Protein 2CXI (pdb70)

Radius of gyration: 35.79 Å; Cα contacts (8 Å, |Δi|>4): 2203; chains: 3; bounding box: 115×78×70 Å

CATH classification: 3.30.56.10 (+2 more: 3.50.40.10, 3.30.56.10)

InterPro domains:
  IPR004531 Phenylalanyl-tRNA synthetase, class IIc, beta subunit, archaeal/eukaryotic type [TIGR00471] (1-549)
  IPR005146 B3/B4 tRNA-binding domain [PF03483] (120-243)
  IPR005146 B3/B4 tRNA-binding domain [SM00873] (100-259)
  IPR005147 tRNA synthetase, B5-domain [PF03484] (284-348)
  IPR005147 tRNA synthetase, B5-domain [PS51483] (278-353)
  IPR005147 tRNA synthetase, B5-domain [SM00874] (280-348)
  IPR009061 Putative DNA-binding domain superfamily [SSF46955] (5-81)
  IPR009061 Putative DNA-binding domain superfamily [SSF46955] (281-352)
  IPR020825 Phenylalanyl-tRNA synthetase-like, B3/B4 [G3DSA:3.50.40.10] (81-278)
  IPR022918 Phenylalanine-tRNA ligase beta chain 2, archaeal type [MF_00284] (1-551)
  IPR041616 Phenylalanyl tRNA synthetase beta chain, core domain [PF17759] (352-549)
  IPR041616 Phenylalanyl tRNA synthetase beta chain, core domain [cd00769] (366-553)
  IPR045060 Phenylalanine-tRNA ligase, class IIc, beta subunit [PTHR10947] (1-553)
  IPR045864 Class II Aminoacyl-tRNA synthetase/Biotinyl protein ligase (BPL) and lipoyl protein ligase (LPL) [G3DSA:3.30.930.10] (366-553)
  IPR045864 Class II Aminoacyl-tRNA synthetase/Biotinyl protein ligase (BPL) and lipoyl protein ligase (LPL) [SSF55681] (345-553)

Secondary structure (DSSP, 8-state):
-EEEEEHHHHHHHHTS---HHHHHHHHHHTTEEEEEEEEETTEEEEEEEE--TT-GGGSSHHHHHHHHHHHTTSS-SSPP--EEEEEEEEEE-GGGTTTS-EEEEEEEES----HHHHH--HHHHHIIIIITTTTTSEEEEEEEGGGS-SSEEEEEE-TT----BTT-S---HHHHHHHSHHHHHHGGGTTTSSSEEEEEETTS-B----S--BSSSS---TT--SEEEEEEES-TTT--TTT--HHHHTTTPEEEEEEEE-SS-EEEE---PPEEEEEEHHHHHHHHT----HHHHHHHHH--EEEEETTEEEEEE-TT-----HHHHHHHHHHHHT-/-EEEEEHHHHHHHHTS---HHHHHHHHHHTTEEEEEEEEETTEEEEEEEE--TT-GGGSSHHHHHHHHHHHTTSS-S-----EEEEEEEEEE-GGGTTTS-EEEEEEEES----HHHHH--HHHHHIIIIITTTTTSEEEEEEEGGGS-SSEEEEEE-TT----BTT-S---HHHHHHHSHHHHHHGGGTTTSSSEEEEEETT--B----S--BSSSS---TT--SEEEEEEES-TTT--TTT--HHHHTTTPEEEEEEEE-SS-EEEE---PPEEEEEEHHHHHHHH-----HHHHHHHHH--EEEEETTEEEEEE-TT-----HHHHHHHHHHHHH-/-EEEEEHHHHHHHHSS---HHHHHHHHHHTTEEEEEEEEETTEEEEEEEE--TT-GGGSSHHHHHHHHHHHTTSS-S-----EEEEEEEEEE-GGGTTTS-EEEEEEEES----HHHHH--HHHHHIIIIITTTTTSEEEEEEEGGG--SSEEEEEE-TT----BTT-S---HHHHHHHSHHHHHHGGGTTTSSSEEEEEETT--B----S--BSSSS---TT---EEEEEEES-TTT--TTT--HHHHTTTPEEEEEEEEESS-EEEE---PPEEEEEEHHHHHHHHT----HHHHHHHHH--EEEEETTEEEEEE-TT-----HHHHHHHHHHHHT-

Solvent-accessible surface area: 44993 Å² total

Organism: Pyrococcus horikoshii (strain ATCC 700860 / DSM 12428 / JCM 9974 / NBRC 100139 / OT-3) (NCBI:txid70601)

B-factor: mean 26.24, std 9.19, range [11.27, 500.0]

Foldseek 3Di:
DKDKAWQVLLCVLLVHHDDPVVVQVLLVLLQWGFPDWDDDPNTIMTIIGHPDLQFLLSHFSLSSSVSSSLLVPVDWAADDADAAADPEEEEFECVCQVQFHDKFKWKWFQFQFDPRRVVSCVSQQVCCVRVVVVQAAKHKDKFQPVQAADPKYWYFAAQQDKAAFAPGDDMGNVVCLVPPPLSVVPVVSHVPDRTHIWIAHPVGHTQAPPRTGGRPTGDDDSPRGMMMMMMTHNDPLSSLSQLSSVSRVSRVIHMHWYWYDYPVDIDIPDDWFWDKDKDQQVVLCVVLVDPDDPVRLCSLLRSFDWDDDPRMTITTHTSNHDPDPNVVSSVSSVSSVSD/DKDKAFQVLLQVLLVHHDDVVVVQVLLVLLQWHFPDWDDDVHTIMTIIDHPPLQALLSPFSLSSSVSSCLLVPVDWAADDADAAADPEEEEFECVCLVQFRDKFKWKWFQFQFDPRNVVSCVSQVVCCVRVVVVQAAKHKDKFQVVQAADPKYFYWAAQQDKAAFAPGPDMGNVVCLVPPPQSVVCVVSHVPDRTHTWIAHPVRHTQAPPGTGGNPTRDDDSPRGMMMMMMIGNDPLSSLSQQSSVSRVSRVIHMHWYWYHYPPDIDIPDDWFWDKDKDQQVVLCVVVVHPQDPVSLCRLLRSFHWDDDPRMTITTHTSNGDPAPPVVSSVSSVSSVVD/DKDKAWQVLLCVLLVHHDDPVVVCVLQVLLQWHFPDWDADPNTIMTIIHHPPLQQLLSHFSLSSSVSSSLLVPVDWAADDADAAADPEAEEFEPVCQVQFRDKFKWKWFFFQFDPRLVVSVRSQVVCCVRVVVVNAAKHKDKFQPVQAADDKYWYFAAQQDKAAFAPGPDMGNVVCLVPPPLSVVPVVSHVPDRTDIWIAHPVGHTQAPPGTGGNPTRDDDSPRGMMMMMMIHNDPLSNLSQLSSSSRVSRVIHMYWHWYHYPVDIDIPDDWFWDKDKDAQVVLCVVLVDPADLVRLCRQLRNFHWDDDPRMTITTHTSNHDPAPNVVSSVSSVSSVSD

Structure (mmCIF, N/CA/C/O backbone):
data_2CXI
#
_entry.id   2CXI
#
_cell.length_a   142.779
_cell.length_b   81.973
_cell.length_c   139.096
_cell.angle_alpha   90.00
_cell.angle_beta   116.79
_cell.angle_gamma   90.00
#
_symmetry.space_group_name_H-M   'C 1 2 1'
#
loop_
_entity.id
_entity.type
_entity.pdbx_description
1 polymer 'Phenylalanyl-tRNA synthetase beta chain'
2 water water
#
loop_
_atom_site.group_PDB
_atom_site.id
_atom_site.type_symbol
_atom_site.label_atom_id
_atom_site.label_alt_id
_atom_site.label_comp_id
_atom_site.label_asym_id
_atom_site.label_entity_id
_atom_site.label_seq_id
_atom_site.pdbx_PDB_ins_code
_atom_site.Cartn_x
_atom_site.Cartn_y
_atom_site.Cartn_z
_atom_site.occupancy
_atom_site.B_iso_or_equiv
_atom_site.auth_seq_id
_atom_site.auth_comp_id
_atom_site.auth_asym_id
_atom_site.auth_atom_id
_atom_site.pdbx_PDB_model_num
ATOM 1 N N . PRO A 1 2 ? 13.707 44.635 35.805 1.00 28.87 2 PRO A N 1
ATOM 2 C CA . PRO A 1 2 ? 13.904 44.864 37.251 1.00 27.63 2 PRO A CA 1
ATOM 3 C C . PRO A 1 2 ? 13.161 46.095 37.752 1.00 26.68 2 PRO A C 1
ATOM 4 O O . PRO A 1 2 ? 12.784 46.949 36.948 1.00 26.58 2 PRO A O 1
ATOM 8 N N . LYS A 1 3 ? 12.945 46.166 39.074 1.00 25.37 3 LYS A N 1
ATOM 9 C CA . LYS A 1 3 ? 12.261 47.284 39.695 1.00 25.56 3 LYS A CA 1
ATOM 10 C C . LYS A 1 3 ? 13.242 48.310 40.272 1.00 24.80 3 LYS A C 1
ATOM 11 O O . LYS A 1 3 ? 14.348 47.950 40.714 1.00 24.85 3 LYS A O 1
ATOM 17 N N . PHE A 1 4 ? 12.842 49.582 40.277 1.00 22.77 4 PHE A N 1
ATOM 18 C CA . PHE A 1 4 ? 13.712 50.618 40.837 1.00 22.39 4 PHE A CA 1
ATOM 19 C C . PHE A 1 4 ? 12.885 51.818 41.205 1.00 21.82 4 PHE A C 1
ATOM 20 O O . PHE A 1 4 ? 11.868 52.073 40.596 1.00 22.38 4 PHE A O 1
ATOM 28 N N . ASP A 1 5 ? 13.357 52.552 42.201 1.00 21.72 5 ASP A N 1
ATOM 29 C CA . ASP A 1 5 ? 12.681 53.718 42.682 1.00 22.12 5 ASP A CA 1
ATOM 30 C C . ASP A 1 5 ? 13.202 54.986 42.022 1.00 21.60 5 ASP A C 1
ATOM 31 O O . ASP A 1 5 ? 14.389 55.093 41.690 1.00 22.04 5 ASP A O 1
ATOM 36 N N . VAL A 1 6 ? 12.294 55.937 41.828 1.00 20.50 6 VAL A N 1
ATOM 37 C CA . VAL A 1 6 ? 12.614 57.221 41.250 1.00 19.17 6 VAL A CA 1
ATOM 38 C C . VAL A 1 6 ? 11.781 58.334 41.896 1.00 20.09 6 VAL A C 1
ATOM 39 O O . VAL A 1 6 ? 10.658 58.106 42.426 1.00 18.12 6 VAL A O 1
ATOM 43 N N . SER A 1 7 ? 12.326 59.545 41.817 1.00 17.57 7 SER A N 1
ATOM 44 C CA . SER A 1 7 ? 11.601 60.697 42.277 1.00 18.50 7 SER A CA 1
ATOM 45 C C . SER A 1 7 ? 10.828 61.366 41.163 1.00 17.57 7 SER A C 1
ATOM 46 O O . SER A 1 7 ? 11.367 61.590 40.077 1.00 17.15 7 SER A O 1
ATOM 49 N N . LYS A 1 8 ? 9.534 61.646 41.407 1.00 17.72 8 LYS A N 1
ATOM 50 C CA . LYS A 1 8 ? 8.703 62.309 40.393 1.00 17.62 8 LYS A CA 1
ATOM 51 C C . LYS A 1 8 ? 9.316 63.630 39.941 1.00 18.07 8 LYS A C 1
ATOM 52 O O . LYS A 1 8 ? 9.301 63.938 38.742 1.00 17.26 8 LYS A O 1
ATOM 58 N N . SER A 1 9 ? 9.816 64.425 40.886 1.00 18.47 9 SER A N 1
ATOM 59 C CA . SER A 1 9 ? 10.385 65.743 40.513 1.00 19.81 9 SER A CA 1
ATOM 60 C C . SER A 1 9 ? 11.733 65.557 39.759 1.00 18.71 9 SER A C 1
ATOM 61 O O . SER A 1 9 ? 12.082 66.376 38.891 1.00 19.05 9 SER A O 1
ATOM 64 N N . ASP A 1 10 ? 12.460 64.486 40.067 1.00 17.50 10 ASP A N 1
ATOM 65 C CA . ASP A 1 10 ? 13.716 64.196 39.323 1.00 17.15 10 ASP A CA 1
ATOM 66 C C . ASP A 1 10 ? 13.367 63.904 37.863 1.00 17.25 10 ASP A C 1
ATOM 67 O O . ASP A 1 10 ? 13.956 64.478 36.962 1.00 17.48 10 ASP A O 1
ATOM 72 N N . LEU A 1 11 ? 12.377 63.026 37.613 1.00 16.76 11 LEU A N 1
ATOM 73 C CA . LEU A 1 11 ? 11.933 62.739 36.245 1.00 17.29 11 LEU A CA 1
ATOM 74 C C . LEU A 1 11 ? 11.498 63.989 35.488 1.00 16.86 11 LEU A C 1
ATOM 75 O O . LEU A 1 11 ? 11.898 64.214 34.317 1.00 17.09 11 LEU A O 1
ATOM 80 N N . GLU A 1 12 ? 10.687 64.818 36.145 1.00 16.14 12 GLU A N 1
ATOM 81 C CA . GLU A 1 12 ? 10.158 66.029 35.539 1.00 16.48 12 GLU A CA 1
ATOM 82 C C . GLU A 1 12 ? 11.236 67.096 35.220 1.00 16.30 12 GLU A C 1
ATOM 83 O O . GLU A 1 12 ? 11.146 67.735 34.170 1.00 17.15 12 GLU A O 1
ATOM 89 N N . ARG A 1 13 ? 12.226 67.276 36.088 1.00 16.36 13 ARG A N 1
ATOM 90 C CA . ARG A 1 13 ? 13.360 68.175 35.740 1.00 17.04 13 ARG A CA 1
ATOM 91 C C . ARG A 1 13 ? 14.123 67.634 34.540 1.00 16.34 13 ARG A C 1
ATOM 92 O O . ARG A 1 13 ? 14.516 68.410 33.672 1.00 18.03 13 ARG A O 1
ATOM 100 N N . LEU A 1 14 ? 14.264 66.307 34.444 1.00 15.19 14 LEU A N 1
ATOM 101 C CA . LEU A 1 14 ? 14.946 65.683 33.318 1.00 16.00 14 LEU A CA 1
ATOM 102 C C . LEU A 1 14 ? 14.164 65.798 31.989 1.00 15.92 14 LEU A C 1
ATOM 103 O O . LEU A 1 14 ? 14.716 66.138 30.930 1.00 14.46 14 LEU A O 1
ATOM 108 N N . ILE A 1 15 ? 12.852 65.541 32.043 1.00 14.43 15 ILE A N 1
ATOM 109 C CA . ILE A 1 15 ? 12.012 65.674 30.857 1.00 14.73 15 ILE A CA 1
ATOM 110 C C . ILE A 1 15 ? 11.787 67.145 30.563 1.00 15.23 15 ILE A C 1
ATOM 111 O O . ILE A 1 15 ? 11.656 67.515 29.413 1.00 16.84 15 ILE A O 1
ATOM 116 N N . GLY A 1 16 ? 11.699 67.948 31.618 1.00 15.25 16 GLY A N 1
ATOM 117 C CA . GLY A 1 16 ? 11.625 69.418 31.499 1.00 18.16 16 GLY A CA 1
ATOM 118 C C . GLY A 1 16 ? 10.199 69.951 31.690 1.00 19.32 16 GLY A C 1
ATOM 119 O O . GLY A 1 16 ? 9.964 71.147 31.544 1.00 20.02 16 GLY A O 1
ATOM 120 N N . ARG A 1 17 ? 9.248 69.057 32.004 1.00 20.35 17 ARG A N 1
ATOM 121 C CA . ARG A 1 17 ? 7.793 69.399 32.028 1.00 20.64 17 ARG A CA 1
ATOM 122 C C . ARG A 1 17 ? 7.226 68.622 33.183 1.00 20.13 17 ARG A C 1
ATOM 123 O O . ARG A 1 17 ? 7.770 67.563 33.481 1.00 18.48 17 ARG A O 1
ATOM 131 N N . SER A 1 18 ? 6.104 69.048 33.769 1.00 18.90 18 SER A N 1
ATOM 132 C CA . SER A 1 18 ? 5.451 68.209 34.775 1.00 20.67 18 SER A CA 1
ATOM 133 C C . SER A 1 18 ? 4.147 67.610 34.221 1.00 20.04 18 SER A C 1
ATOM 134 O O . SER A 1 18 ? 3.628 68.035 33.177 1.00 20.41 18 SER A O 1
ATOM 137 N N . PHE A 1 19 ? 3.677 66.568 34.901 1.00 21.23 19 PHE A N 1
ATOM 138 C CA . PHE A 1 19 ? 2.501 65.814 34.464 1.00 20.77 19 PHE A CA 1
ATOM 139 C C . PHE A 1 19 ? 1.700 65.391 35.678 1.00 20.71 19 PHE A C 1
ATOM 140 O O . PHE A 1 19 ? 2.259 65.143 36.761 1.00 21.41 19 PHE A O 1
ATOM 148 N N . SER A 1 20 ? 0.378 65.278 35.520 1.00 20.48 20 SER A N 1
ATOM 149 C CA . SER A 1 20 ? -0.389 64.693 36.645 1.00 20.16 20 SER A CA 1
ATOM 150 C C . SER A 1 20 ? -0.066 63.208 36.837 1.00 19.89 20 SER A C 1
ATOM 151 O O . SER A 1 20 ? 0.544 62.564 35.962 1.00 19.26 20 SER A O 1
ATOM 154 N N . ILE A 1 21 ? -0.455 62.674 37.995 1.00 20.21 21 ILE A N 1
ATOM 155 C CA . ILE A 1 21 ? -0.364 61.243 38.235 1.00 21.81 21 ILE A CA 1
ATOM 156 C C . ILE A 1 21 ? -1.146 60.449 37.173 1.00 21.45 21 ILE A C 1
ATOM 157 O O . ILE A 1 21 ? -0.678 59.413 36.669 1.00 21.37 21 ILE A O 1
ATOM 162 N N . GLU A 1 22 ? -2.314 60.960 36.796 1.00 21.40 22 GLU A N 1
ATOM 163 C CA . GLU A 1 22 ? -3.115 60.292 35.772 1.00 21.54 22 GLU A CA 1
ATOM 164 C C . GLU A 1 22 ? -2.381 60.253 34.409 1.00 21.04 22 GLU A C 1
ATOM 165 O O . GLU A 1 22 ? -2.429 59.247 33.711 1.00 21.33 22 GLU A O 1
ATOM 171 N N . GLU A 1 23 ? -1.690 61.327 34.047 1.00 21.25 23 GLU A N 1
ATOM 172 C CA . GLU A 1 23 ? -0.865 61.349 32.815 1.00 21.40 23 GLU A CA 1
ATOM 173 C C . GLU A 1 23 ? 0.381 60.427 32.918 1.00 20.90 23 GLU A C 1
ATOM 174 O O . GLU A 1 23 ? 0.780 59.793 31.926 1.00 21.26 23 GLU A O 1
ATOM 180 N N . TRP A 1 24 ? 0.951 60.343 34.118 1.00 20.53 24 TRP A N 1
ATOM 181 C CA . TRP A 1 24 ? 2.114 59.468 34.410 1.00 21.03 24 TRP A CA 1
ATOM 182 C C . TRP A 1 24 ? 1.830 57.999 34.128 1.00 21.31 24 TRP A C 1
ATOM 183 O O . TRP A 1 24 ? 2.720 57.238 33.755 1.00 21.29 24 TRP A O 1
ATOM 194 N N . GLU A 1 25 ? 0.559 57.638 34.256 1.00 21.42 25 GLU A N 1
ATOM 195 C CA . GLU A 1 25 ? 0.109 56.280 33.979 1.00 22.01 25 GLU A CA 1
ATOM 196 C C . GLU A 1 25 ? 0.383 55.940 32.547 1.00 21.51 25 GLU A C 1
ATOM 197 O O . GLU A 1 25 ? 0.784 54.827 32.284 1.00 22.09 25 GLU A O 1
ATOM 203 N N . ASP A 1 26 ? 0.164 56.874 31.627 1.00 21.09 26 ASP A N 1
ATOM 204 C CA . ASP A 1 26 ? 0.510 56.627 30.207 1.00 22.42 26 ASP A CA 1
ATOM 205 C C . ASP A 1 26 ? 2.014 56.740 29.926 1.00 21.72 26 ASP A C 1
ATOM 206 O O . ASP A 1 26 ? 2.570 56.011 29.095 1.00 21.02 26 ASP A O 1
ATOM 211 N N . LEU A 1 27 ? 2.648 57.694 30.603 1.00 19.43 27 LEU A N 1
ATOM 212 C CA . LEU A 1 27 ? 4.055 57.989 30.392 1.00 20.78 27 LEU A CA 1
ATOM 213 C C . LEU A 1 27 ? 4.957 56.797 30.669 1.00 20.31 27 LEU A C 1
ATOM 214 O O . LEU A 1 27 ? 5.881 56.522 29.893 1.00 20.72 27 LEU A O 1
ATOM 219 N N . VAL A 1 28 ? 4.724 56.118 31.783 1.00 18.96 28 VAL A N 1
ATOM 220 C CA . VAL A 1 28 ? 5.615 55.022 32.160 1.00 20.18 28 VAL A CA 1
ATOM 221 C C . VAL A 1 28 ? 5.693 53.940 31.055 1.00 20.71 28 VAL A C 1
ATOM 222 O O . VAL A 1 28 ? 6.761 53.395 30.815 1.00 20.27 28 VAL A O 1
ATOM 226 N N . LEU A 1 29 ? 4.571 53.661 30.388 1.00 21.20 29 LEU A N 1
ATOM 227 C CA . LEU A 1 29 ? 4.537 52.653 29.318 1.00 23.08 29 LEU A CA 1
ATOM 228 C C . LEU A 1 29 ? 5.454 53.053 28.145 1.00 23.59 29 LEU A C 1
ATOM 229 O O . LEU A 1 29 ? 6.051 52.191 27.492 1.00 22.25 29 LEU A O 1
ATOM 234 N N . TYR A 1 30 ? 5.588 54.361 27.893 1.00 24.33 30 TYR A N 1
ATOM 235 C CA . TYR A 1 30 ? 6.545 54.859 26.895 1.00 25.95 30 TYR A CA 1
ATOM 236 C C . TYR A 1 30 ? 7.996 54.451 27.222 1.00 26.14 30 TYR A C 1
ATOM 237 O O . TYR A 1 30 ? 8.834 54.329 26.320 1.00 26.52 30 TYR A O 1
ATOM 246 N N . ALA A 1 31 ? 8.304 54.278 28.512 1.00 25.17 31 ALA A N 1
ATOM 247 C CA . ALA A 1 31 ? 9.662 53.886 28.926 1.00 24.90 31 ALA A CA 1
ATOM 248 C C . ALA A 1 31 ? 9.760 52.374 29.136 1.00 24.23 31 ALA A C 1
ATOM 249 O O . ALA A 1 31 ? 10.674 51.882 29.807 1.00 22.95 31 ALA A O 1
ATOM 251 N N . LYS A 1 32 ? 8.790 51.644 28.594 1.00 23.75 32 LYS A N 1
ATOM 252 C CA . LYS A 1 32 ? 8.726 50.176 28.724 1.00 24.34 32 LYS A CA 1
ATOM 253 C C . LYS A 1 32 ? 8.720 49.744 30.190 1.00 24.58 32 LYS A C 1
ATOM 254 O O . LYS A 1 32 ? 9.314 48.733 30.573 1.00 22.49 32 LYS A O 1
ATOM 260 N N . CYS A 1 33 ? 8.015 50.500 31.017 1.00 24.81 33 CYS A N 1
ATOM 261 C CA . CYS A 1 33 ? 7.785 50.010 32.349 1.00 27.23 33 CYS A CA 1
ATOM 262 C C . CYS A 1 33 ? 6.384 50.245 32.875 1.00 25.66 33 CYS A C 1
ATOM 263 O O . CYS A 1 33 ? 5.565 50.892 32.223 1.00 24.50 33 CYS A O 1
ATOM 266 N N . GLU A 1 34 ? 6.131 49.674 34.046 1.00 25.17 34 GLU A N 1
ATOM 267 C CA . GLU A 1 34 ? 4.833 49.794 34.698 1.00 26.58 34 GLU A CA 1
ATOM 268 C C . GLU A 1 34 ? 4.995 50.511 36.026 1.00 25.02 34 GLU A C 1
ATOM 269 O O . GLU A 1 34 ? 6.051 50.437 36.662 1.00 24.76 34 GLU A O 1
ATOM 275 N N . LEU A 1 35 ? 3.957 51.239 36.412 1.00 23.77 35 LEU A N 1
ATOM 276 C CA . LEU A 1 35 ? 3.941 51.898 37.681 1.00 23.78 35 LEU A CA 1
ATOM 277 C C . LEU A 1 35 ? 3.583 50.907 38.776 1.00 23.98 35 LEU A C 1
ATOM 278 O O . LEU A 1 35 ? 2.401 50.561 38.968 1.00 22.42 35 LEU A O 1
ATOM 283 N N . ASP A 1 36 ? 4.605 50.424 39.485 1.00 23.71 36 ASP A N 1
ATOM 284 C CA . ASP A 1 36 ? 4.393 49.424 40.524 1.00 24.71 36 ASP A CA 1
ATOM 285 C C . ASP A 1 36 ? 3.872 50.015 41.827 1.00 24.43 36 ASP A C 1
ATOM 286 O O . ASP A 1 36 ? 3.115 49.348 42.552 1.00 23.46 36 ASP A O 1
ATOM 291 N N . ASP A 1 37 ? 4.283 51.245 42.147 1.00 23.25 37 ASP A N 1
ATOM 292 C CA . ASP A 1 37 ? 3.799 51.915 43.370 1.00 23.21 37 ASP A CA 1
ATOM 293 C C . ASP A 1 37 ? 3.995 53.410 43.239 1.00 22.90 37 ASP A C 1
ATOM 294 O O . ASP A 1 37 ? 4.796 53.847 42.412 1.00 22.76 37 ASP A O 1
ATOM 299 N N . VAL A 1 38 ? 3.254 54.184 44.029 1.00 21.96 38 VAL A N 1
ATOM 300 C CA . VAL A 1 38 ? 3.406 55.642 44.150 1.00 21.44 38 VAL A CA 1
ATOM 301 C C . VAL A 1 38 ? 3.216 55.928 45.641 1.00 23.09 38 VAL A C 1
ATOM 302 O O . VAL A 1 38 ? 2.259 55.448 46.247 1.00 22.65 38 VAL A O 1
ATOM 306 N N . TRP A 1 39 ? 4.140 56.665 46.244 1.00 23.89 39 TRP A N 1
ATOM 307 C CA . TRP A 1 39 ? 3.979 57.105 47.637 1.00 24.35 39 TRP A CA 1
ATOM 308 C C . TRP A 1 39 ? 4.658 58.475 47.817 1.00 25.52 39 TRP A C 1
ATOM 309 O O . TRP A 1 39 ? 5.380 58.962 46.940 1.00 24.41 39 TRP A O 1
ATOM 320 N N . GLU A 1 40 ? 4.379 59.105 48.945 1.00 26.69 40 GLU A N 1
ATOM 321 C CA . GLU A 1 40 ? 4.984 60.383 49.291 1.00 28.43 40 GLU A CA 1
ATOM 322 C C . GLU A 1 40 ? 5.828 60.204 50.532 1.00 29.47 40 GLU A C 1
ATOM 323 O O . GLU A 1 40 ? 5.508 59.375 51.386 1.00 27.47 40 GLU A O 1
ATOM 329 N N . GLU A 1 41 ? 6.911 60.974 50.610 1.00 31.47 41 GLU A N 1
ATOM 330 C CA . GLU A 1 41 ? 7.731 61.085 51.806 1.00 34.10 41 GLU A CA 1
ATOM 331 C C . GLU A 1 41 ? 8.024 62.548 51.999 1.00 35.67 41 GLU A C 1
ATOM 332 O O . GLU A 1 41 ? 8.625 63.175 51.125 1.00 35.96 41 GLU A O 1
ATOM 338 N N . ASN A 1 42 ? 7.610 63.065 53.159 1.00 37.26 42 ASN A N 1
ATOM 339 C CA . ASN A 1 42 ? 7.496 64.509 53.455 1.00 38.51 42 ASN A CA 1
ATOM 340 C C . ASN A 1 42 ? 7.147 65.381 52.249 1.00 37.33 42 ASN A C 1
ATOM 341 O O . ASN A 1 42 ? 7.926 66.235 51.807 1.00 37.99 42 ASN A O 1
ATOM 346 N N . GLY A 1 43 ? 5.968 65.147 51.705 1.00 35.63 43 GLY A N 1
ATOM 347 C CA . GLY A 1 43 ? 5.488 65.942 50.600 1.00 33.53 43 GLY A CA 1
ATOM 348 C C . GLY A 1 43 ? 6.110 65.619 49.256 1.00 32.19 43 GLY A C 1
ATOM 349 O O . GLY A 1 43 ? 5.641 66.133 48.240 1.00 33.02 43 GLY A O 1
ATOM 350 N N . LYS A 1 44 ? 7.143 64.779 49.219 1.00 29.70 44 LYS A N 1
ATOM 351 C CA . LYS A 1 44 ? 7.797 64.483 47.942 1.00 28.35 44 LYS A CA 1
ATOM 352 C C . LYS A 1 44 ? 7.305 63.155 47.356 1.00 26.19 44 LYS A C 1
ATOM 353 O O . LYS A 1 44 ? 7.258 62.175 48.071 1.00 25.72 44 LYS A O 1
ATOM 359 N N . VAL A 1 45 ? 6.945 63.145 46.070 1.00 24.05 45 VAL A N 1
ATOM 360 C CA . VAL A 1 45 ? 6.372 61.951 45.442 1.00 22.50 45 VAL A CA 1
ATOM 361 C C . VAL A 1 45 ? 7.469 61.034 44.841 1.00 22.12 45 VAL A C 1
ATOM 362 O O . VAL A 1 45 ? 8.355 61.510 44.105 1.00 20.84 45 VAL A O 1
ATOM 366 N N . TYR A 1 46 ? 7.340 59.731 45.107 1.00 21.21 46 TYR A N 1
ATOM 367 C CA . TYR A 1 46 ? 8.202 58.687 44.540 1.00 20.53 46 TYR A CA 1
ATOM 368 C C . TYR A 1 46 ? 7.380 57.650 43.793 1.00 21.14 46 TYR A C 1
ATOM 369 O O . TYR A 1 46 ? 6.207 57.411 44.148 1.00 20.55 46 TYR A O 1
ATOM 378 N N . PHE A 1 47 ? 7.967 57.101 42.728 1.00 19.22 47 PHE A N 1
ATOM 379 C CA . PHE A 1 47 ? 7.434 55.945 42.028 1.00 19.34 47 PHE A CA 1
ATOM 380 C C . PHE A 1 47 ? 8.376 54.746 42.216 1.00 19.79 47 PHE A C 1
ATOM 381 O O . PHE A 1 47 ? 9.622 54.903 42.258 1.00 19.91 47 PHE A O 1
ATOM 389 N N . LYS A 1 48 ? 7.795 53.557 42.336 1.00 20.01 48 LYS A N 1
ATOM 390 C CA . LYS A 1 48 ? 8.531 52.345 42.035 1.00 21.03 48 LYS A CA 1
ATOM 391 C C . LYS A 1 48 ? 8.132 51.905 40.614 1.00 21.04 48 LYS A C 1
ATOM 392 O O . LYS A 1 48 ? 6.947 51.685 40.309 1.00 21.02 48 LYS A O 1
ATOM 398 N N . LEU A 1 49 ? 9.135 51.825 39.744 1.00 20.08 49 LEU A N 1
ATOM 399 C CA . LEU A 1 49 ? 8.937 51.418 38.371 1.00 20.45 49 LEU A CA 1
ATOM 400 C C . LEU A 1 49 ? 9.377 49.970 38.190 1.00 21.39 49 LEU A C 1
ATOM 401 O O . LEU A 1 49 ? 10.301 49.497 38.862 1.00 20.58 49 LEU A O 1
ATOM 406 N N . ASP A 1 50 ? 8.665 49.261 37.319 1.00 23.37 50 ASP A N 1
ATOM 407 C CA . ASP A 1 50 ? 8.970 47.872 37.049 1.00 26.39 50 ASP A CA 1
ATOM 408 C C . ASP A 1 50 ? 9.388 47.827 35.600 1.00 27.35 50 ASP A C 1
ATOM 409 O O . ASP A 1 50 ? 8.564 48.022 34.697 1.00 26.27 50 ASP A O 1
ATOM 414 N N . SER A 1 51 ? 10.678 47.600 35.381 1.00 29.81 51 SER A N 1
ATOM 415 C CA . SER A 1 51 ? 11.202 47.625 34.011 1.00 32.88 51 SER A CA 1
ATOM 416 C C . SER A 1 51 ? 11.003 46.315 33.339 1.00 34.19 51 SER A C 1
ATOM 417 O O . SER A 1 51 ? 11.504 45.264 33.771 1.00 34.82 51 SER A O 1
ATOM 420 N N . LYS A 1 52 ? 10.247 46.400 32.261 1.00 35.60 52 LYS A N 1
ATOM 421 C CA . LYS A 1 52 ? 9.771 45.235 31.589 1.00 36.52 52 LYS A CA 1
ATOM 422 C C . LYS A 1 52 ? 10.844 44.678 30.650 1.00 35.89 52 LYS A C 1
ATOM 423 O O . LYS A 1 52 ? 10.784 43.527 30.279 1.00 36.86 52 LYS A O 1
ATOM 429 N N . ASP A 1 53 ? 11.834 45.481 30.288 1.00 34.94 53 ASP A N 1
ATOM 430 C CA . ASP A 1 53 ? 12.856 45.005 29.336 1.00 34.06 53 ASP A CA 1
ATOM 431 C C . ASP A 1 53 ? 14.175 44.584 30.041 1.00 33.30 53 ASP A C 1
ATOM 432 O O . ASP A 1 53 ? 15.039 45.411 30.393 1.00 32.55 53 ASP A O 1
ATOM 437 N N . THR A 1 54 ? 14.316 43.279 30.242 1.00 31.24 54 THR A N 1
ATOM 438 C CA . THR A 1 54 ? 15.475 42.692 30.942 1.00 30.51 54 THR A CA 1
ATOM 439 C C . THR A 1 54 ? 16.828 42.784 30.169 1.00 29.64 54 THR A C 1
ATOM 440 O O . THR A 1 54 ? 17.905 42.477 30.707 1.00 28.89 54 THR A O 1
ATOM 444 N N . ASN A 1 55 ? 16.742 43.211 28.915 1.00 28.47 55 ASN A N 1
ATOM 445 C CA . ASN A 1 55 ? 17.900 43.332 28.017 1.00 28.16 55 ASN A CA 1
ATOM 446 C C . ASN A 1 55 ? 18.325 44.784 27.765 1.00 25.96 55 ASN A C 1
ATOM 447 O O . ASN A 1 55 ? 19.227 45.036 26.970 1.00 23.34 55 ASN A O 1
ATOM 452 N N . ARG A 1 56 ? 17.649 45.725 28.439 1.00 24.25 56 ARG A N 1
ATOM 453 C CA . ARG A 1 56 ? 17.915 47.148 28.250 1.00 22.78 56 ARG A CA 1
ATOM 454 C C . ARG A 1 56 ? 18.247 47.864 29.588 1.00 21.52 56 ARG A C 1
ATOM 455 O O . ARG A 1 56 ? 17.391 48.560 30.156 1.00 21.67 56 ARG A O 1
ATOM 463 N N . PRO A 1 57 ? 19.488 47.695 30.071 1.00 20.07 57 PRO A N 1
ATOM 464 C CA . PRO A 1 57 ? 19.963 48.414 31.268 1.00 19.94 57 PRO A CA 1
ATOM 465 C C . PRO A 1 57 ? 19.808 49.953 31.146 1.00 18.78 57 PRO A C 1
ATOM 466 O O . PRO A 1 57 ? 19.676 50.624 32.152 1.00 19.06 57 PRO A O 1
ATOM 470 N N . ASP A 1 58 ? 19.797 50.477 29.926 1.00 18.01 58 ASP A N 1
ATOM 471 C CA . ASP A 1 58 ? 19.645 51.905 29.703 1.00 19.28 58 ASP A CA 1
ATOM 472 C C . ASP A 1 58 ? 18.322 52.396 30.284 1.00 20.84 58 ASP A C 1
ATOM 473 O O . ASP A 1 58 ? 18.214 53.560 30.627 1.00 20.84 58 ASP A O 1
ATOM 478 N N . LEU A 1 59 ? 17.345 51.473 30.436 1.00 20.77 59 LEU A N 1
ATOM 479 C CA . LEU A 1 59 ? 16.006 51.832 30.857 1.00 22.77 59 LEU A CA 1
ATOM 480 C C . LEU A 1 59 ? 15.813 51.687 32.334 1.00 22.96 59 LEU A C 1
ATOM 481 O O . LEU A 1 59 ? 14.672 51.816 32.795 1.00 26.43 59 LEU A O 1
ATOM 486 N N . TRP A 1 60 ? 16.878 51.436 33.090 1.00 20.42 60 TRP A N 1
ATOM 487 C CA . TRP A 1 60 ? 16.727 51.133 34.520 1.00 20.69 60 TRP A CA 1
ATOM 488 C C . TRP A 1 60 ? 17.081 52.245 35.465 1.00 19.63 60 TRP A C 1
ATOM 489 O O . TRP A 1 60 ? 17.552 51.977 36.589 1.00 22.29 60 TRP A O 1
ATOM 500 N N . SER A 1 61 ? 16.891 53.499 35.039 1.00 18.31 61 SER A N 1
ATOM 501 C CA . SER A 1 61 ? 17.062 54.617 35.942 1.00 17.18 61 SER A CA 1
ATOM 502 C C . SER A 1 61 ? 16.210 55.778 35.476 1.00 16.33 61 SER A C 1
ATOM 503 O O . SER A 1 61 ? 15.717 55.779 34.332 1.00 16.43 61 SER A O 1
ATOM 506 N N . ALA A 1 62 ? 16.135 56.810 36.315 1.00 14.64 62 ALA A N 1
ATOM 507 C CA . ALA A 1 62 ? 15.372 58.036 35.969 1.00 15.36 62 ALA A CA 1
ATOM 508 C C . ALA A 1 62 ? 15.859 58.645 34.667 1.00 15.04 62 ALA A C 1
ATOM 509 O O . ALA A 1 62 ? 15.065 59.138 33.844 1.00 14.12 62 ALA A O 1
ATOM 511 N N . GLU A 1 63 ? 17.190 58.632 34.489 1.00 14.62 63 GLU A N 1
ATOM 512 C CA . GLU A 1 63 ? 17.766 59.285 33.306 1.00 14.64 63 GLU A CA 1
ATOM 513 C C . GLU A 1 63 ? 17.280 58.592 32.033 1.00 13.82 63 GLU A C 1
ATOM 514 O O . GLU A 1 63 ? 16.933 59.252 31.040 1.00 12.80 63 GLU A O 1
ATOM 520 N N . GLY A 1 64 ? 17.315 57.260 32.045 1.00 14.04 64 GLY A N 1
ATOM 521 C CA . GLY A 1 64 ? 16.944 56.464 30.873 1.00 13.86 64 GLY A CA 1
ATOM 522 C C . GLY A 1 64 ? 15.440 56.524 30.595 1.00 14.90 64 GLY A C 1
ATOM 523 O O . GLY A 1 64 ? 15.004 56.570 29.436 1.00 14.76 64 GLY A O 1
ATOM 524 N N . VAL A 1 65 ? 14.659 56.533 31.674 1.00 14.70 65 VAL A N 1
ATOM 525 C CA . VAL A 1 65 ? 13.194 56.670 31.577 1.00 16.27 65 VAL A CA 1
ATOM 526 C C . VAL A 1 65 ? 12.766 58.037 30.975 1.00 16.20 65 VAL A C 1
ATOM 527 O O . VAL A 1 65 ? 11.930 58.107 30.042 1.00 15.87 65 VAL A O 1
ATOM 531 N N . ALA A 1 66 ? 13.367 59.118 31.495 1.00 16.54 66 ALA A N 1
ATOM 532 C CA . ALA A 1 66 ? 13.107 60.474 31.034 1.00 16.13 66 ALA A CA 1
ATOM 533 C C . ALA A 1 66 ? 13.516 60.594 29.581 1.00 17.25 66 ALA A C 1
ATOM 534 O O . ALA A 1 66 ? 12.853 61.242 28.791 1.00 16.59 66 ALA A O 1
ATOM 536 N N . ARG A 1 67 ? 14.627 59.964 29.228 1.00 16.51 67 ARG A N 1
ATOM 537 C CA . ARG A 1 67 ? 15.120 60.050 27.849 1.00 17.43 67 ARG A CA 1
ATOM 538 C C . ARG A 1 67 ? 14.074 59.422 26.919 1.00 17.55 67 ARG A C 1
ATOM 539 O O . ARG A 1 67 ? 13.644 60.052 25.963 1.00 18.18 67 ARG A O 1
ATOM 547 N N . GLN A 1 68 ? 13.614 58.212 27.232 1.00 18.07 68 GLN A N 1
ATOM 548 C CA . GLN A 1 68 ? 12.577 57.587 26.429 1.00 19.84 68 GLN A CA 1
ATOM 549 C C . GLN A 1 68 ? 11.341 58.427 26.290 1.00 18.34 68 GLN A C 1
ATOM 550 O O . GLN A 1 68 ? 10.797 58.565 25.184 1.00 18.56 68 GLN A O 1
ATOM 556 N N . ILE A 1 69 ? 10.866 58.934 27.417 1.00 17.57 69 ILE A N 1
ATOM 557 C CA . ILE A 1 69 ? 9.676 59.792 27.402 1.00 17.95 69 ILE A CA 1
ATOM 558 C C . ILE A 1 69 ? 9.885 61.039 26.539 1.00 18.44 69 ILE A C 1
ATOM 559 O O . ILE A 1 69 ? 8.971 61.453 25.824 1.00 20.05 69 ILE A O 1
ATOM 564 N N . LYS A 1 70 ? 11.059 61.664 26.627 1.00 19.27 70 LYS A N 1
ATOM 565 C CA . LYS A 1 70 ? 11.324 62.854 25.795 1.00 19.48 70 LYS A CA 1
ATOM 566 C C . LYS A 1 70 ? 11.171 62.512 24.304 1.00 19.12 70 LYS A C 1
ATOM 567 O O . LYS A 1 70 ? 10.594 63.295 23.534 1.00 19.25 70 LYS A O 1
ATOM 573 N N . TRP A 1 71 ? 11.703 61.360 23.891 1.00 18.91 71 TRP A N 1
ATOM 574 C CA . TRP A 1 71 ? 11.561 60.896 22.506 1.00 18.07 71 TRP A CA 1
ATOM 575 C C . TRP A 1 71 ? 10.109 60.529 22.163 1.00 18.96 71 TRP A C 1
ATOM 576 O O . TRP A 1 71 ? 9.582 60.914 21.095 1.00 18.86 71 TRP A O 1
ATOM 587 N N . ALA A 1 72 ? 9.439 59.835 23.069 1.00 19.77 72 ALA A N 1
ATOM 588 C CA . ALA A 1 72 ? 8.021 59.503 22.859 1.00 21.89 72 ALA A CA 1
ATOM 589 C C . ALA A 1 72 ? 7.168 60.761 22.645 1.00 23.46 72 ALA A C 1
ATOM 590 O O . ALA A 1 72 ? 6.267 60.779 21.809 1.00 24.52 72 ALA A O 1
ATOM 592 N N . LEU A 1 73 ? 7.468 61.819 23.389 1.00 23.81 73 LEU A N 1
ATOM 593 C CA . LEU A 1 73 ? 6.734 63.066 23.257 1.00 25.20 73 LEU A CA 1
ATOM 594 C C . LEU A 1 73 ? 7.245 63.947 22.134 1.00 26.52 73 LEU A C 1
ATOM 595 O O . LEU A 1 73 ? 6.710 65.020 21.928 1.00 27.89 73 LEU A O 1
ATOM 600 N N . GLY A 1 74 ? 8.316 63.545 21.454 1.00 27.00 74 GLY A N 1
ATOM 601 C CA . GLY A 1 74 ? 8.902 64.393 20.428 1.00 26.86 74 GLY A CA 1
ATOM 602 C C . GLY A 1 74 ? 9.635 65.619 20.926 1.00 27.68 74 GLY A C 1
ATOM 603 O O . GLY A 1 74 ? 9.772 66.578 20.181 1.00 28.38 74 GLY A O 1
ATOM 604 N N . ILE A 1 75 ? 10.089 65.632 22.177 1.00 26.83 75 ILE A N 1
ATOM 605 C CA . ILE A 1 75 ? 10.884 66.759 22.682 1.00 26.94 75 ILE A CA 1
ATOM 606 C C . ILE A 1 75 ? 12.278 66.629 22.069 1.00 27.33 75 ILE A C 1
ATOM 607 O O . ILE A 1 75 ? 12.932 67.631 21.750 1.00 27.91 75 ILE A O 1
ATOM 612 N N . GLU A 1 76 ? 12.714 65.385 21.854 1.00 25.29 76 GLU A N 1
ATOM 613 C CA . GLU A 1 76 ? 13.862 65.103 21.004 1.00 25.33 76 GLU A CA 1
ATOM 614 C C . GLU A 1 76 ? 13.460 64.036 19.970 1.00 25.17 76 GLU A C 1
ATOM 615 O O . GLU A 1 76 ? 12.418 63.395 20.134 1.00 23.32 76 GLU A O 1
ATOM 621 N N . LYS A 1 77 ? 14.252 63.891 18.903 1.00 24.73 77 LYS A N 1
ATOM 622 C CA . LYS A 1 77 ? 14.033 62.843 17.909 1.00 27.12 77 LYS A CA 1
ATOM 623 C C . LYS A 1 77 ? 15.321 62.378 17.244 1.00 26.06 77 LYS A C 1
ATOM 624 O O . LYS A 1 77 ? 16.323 63.089 17.280 1.00 25.80 77 LYS A O 1
ATOM 630 N N . GLY A 1 78 ? 15.304 61.168 16.682 1.00 25.49 78 GLY A N 1
ATOM 631 C CA . GLY A 1 78 ? 16.498 60.608 16.035 1.00 24.67 78 GLY A CA 1
ATOM 632 C C . GLY A 1 78 ? 17.542 60.132 17.021 1.00 24.32 78 GLY A C 1
ATOM 633 O O . GLY A 1 78 ? 17.221 59.848 18.173 1.00 23.06 78 GLY A O 1
ATOM 634 N N . LEU A 1 79 ? 18.792 60.036 16.569 1.00 24.14 79 LEU A N 1
ATOM 635 C CA . LEU A 1 79 ? 19.877 59.585 17.401 1.00 25.35 79 LEU A CA 1
ATOM 636 C C . LEU A 1 79 ? 20.244 60.615 18.473 1.00 25.65 79 LEU A C 1
ATOM 637 O O . LEU A 1 79 ? 20.488 61.766 18.130 1.00 26.00 79 LEU A O 1
ATOM 642 N N . PRO A 1 80 ? 20.326 60.225 19.746 1.00 25.50 80 PRO A N 1
ATOM 643 C CA . PRO A 1 80 ? 20.856 61.129 20.780 1.00 26.80 80 PRO A CA 1
ATOM 644 C C . PRO A 1 80 ? 22.342 61.347 20.547 1.00 27.97 80 PRO A C 1
ATOM 645 O O . PRO A 1 80 ? 23.065 60.405 20.262 1.00 29.45 80 PRO A O 1
ATOM 649 N N . LYS A 1 81 ? 22.769 62.591 20.656 1.00 29.35 81 LYS A N 1
ATOM 650 C CA . LYS A 1 81 ? 24.127 62.999 20.308 1.00 30.62 81 LYS A CA 1
ATOM 651 C C . LYS A 1 81 ? 24.958 63.063 21.575 1.00 29.02 81 LYS A C 1
ATOM 652 O O . LYS A 1 81 ? 24.543 63.683 22.527 1.00 28.75 81 LYS A O 1
ATOM 658 N N . TYR A 1 82 ? 26.117 62.411 21.580 1.00 29.71 82 TYR A N 1
ATOM 659 C CA . TYR A 1 82 ? 27.032 62.443 22.733 1.00 29.82 82 TYR A CA 1
ATOM 660 C C . TYR A 1 82 ? 28.449 62.863 22.340 1.00 30.34 82 TYR A C 1
ATOM 661 O O . TYR A 1 82 ? 29.106 62.148 21.587 1.00 32.31 82 TYR A O 1
ATOM 670 N N . GLU A 1 83 ? 28.934 64.001 22.823 1.00 29.00 83 GLU A N 1
ATOM 671 C CA . GLU A 1 83 ? 30.309 64.375 22.483 1.00 29.33 83 GLU A CA 1
ATOM 672 C C . GLU A 1 83 ? 31.275 63.761 23.524 1.00 27.46 83 GLU A C 1
ATOM 673 O O . GLU A 1 83 ? 31.013 63.784 24.730 1.00 26.79 83 GLU A O 1
ATOM 679 N N . VAL A 1 84 ? 32.356 63.161 23.062 1.00 25.08 84 VAL A N 1
ATOM 680 C CA . VAL A 1 84 ? 33.321 62.609 23.989 1.00 24.59 84 VAL A CA 1
ATOM 681 C C . VAL A 1 84 ? 34.620 63.309 23.649 1.00 25.55 84 VAL A C 1
ATOM 682 O O . VAL A 1 84 ? 35.038 63.300 22.486 1.00 25.88 84 VAL A O 1
ATOM 686 N N . LYS A 1 85 ? 35.234 63.940 24.632 1.00 24.90 85 LYS A N 1
ATOM 687 C CA . LYS A 1 85 ? 36.578 64.506 24.426 1.00 25.70 85 LYS A CA 1
ATOM 688 C C . LYS A 1 85 ? 37.609 63.712 25.226 1.00 25.22 85 LYS A C 1
ATOM 689 O O . LYS A 1 85 ? 37.311 63.251 26.303 1.00 22.89 85 LYS A O 1
ATOM 695 N N . LYS A 1 86 ? 38.832 63.571 24.720 1.00 25.58 86 LYS A N 1
ATOM 696 C CA . LYS A 1 86 ? 39.860 62.852 25.491 1.00 26.28 86 LYS A CA 1
ATOM 697 C C . LYS A 1 86 ? 40.268 63.605 26.743 1.00 26.04 86 LYS A C 1
ATOM 698 O O . LYS A 1 86 ? 40.486 64.819 26.690 1.00 26.97 86 LYS A O 1
ATOM 704 N N . SER A 1 87 ? 40.304 62.901 27.880 1.00 25.60 87 SER A N 1
ATOM 705 C CA . SER A 1 87 ? 40.966 63.394 29.060 1.00 25.34 87 SER A CA 1
ATOM 706 C C . SER A 1 87 ? 42.483 63.168 28.882 1.00 26.60 87 SER A C 1
ATOM 707 O O . SER A 1 87 ? 42.958 62.604 27.903 1.00 26.48 87 SER A O 1
ATOM 710 N N . ASN A 1 88 ? 43.243 63.603 29.861 1.00 28.76 88 ASN A N 1
ATOM 711 C CA . ASN A 1 88 ? 44.675 63.377 29.814 1.00 29.91 88 ASN A CA 1
ATOM 712 C C . ASN A 1 88 ? 44.987 62.182 30.720 1.00 27.88 88 ASN A C 1
ATOM 713 O O . ASN A 1 88 ? 46.025 62.152 31.386 1.00 29.58 88 ASN A O 1
ATOM 718 N N . VAL A 1 89 ? 44.064 61.231 30.806 1.00 24.61 89 VAL A N 1
ATOM 719 C CA . VAL A 1 89 ? 44.200 60.185 31.785 1.00 21.55 89 VAL A CA 1
ATOM 720 C C . VAL A 1 89 ? 44.491 58.832 31.124 1.00 19.81 89 VAL A C 1
ATOM 721 O O . VAL A 1 89 ? 43.888 58.463 30.096 1.00 18.88 89 VAL A O 1
ATOM 725 N N . THR A 1 90 ? 45.429 58.111 31.735 1.00 17.85 90 THR A N 1
ATOM 726 C CA . THR A 1 90 ? 45.716 56.730 31.424 1.00 16.03 90 THR A CA 1
ATOM 727 C C . THR A 1 90 ? 45.387 55.802 32.592 1.00 15.87 90 THR A C 1
ATOM 728 O O . THR A 1 90 ? 45.675 56.112 33.773 1.00 15.87 90 THR A O 1
ATOM 732 N N . VAL A 1 91 ? 44.788 54.665 32.267 1.00 15.08 91 VAL A N 1
ATOM 733 C CA . VAL A 1 91 ? 44.631 53.569 33.236 1.00 15.04 91 VAL A CA 1
ATOM 734 C C . VAL A 1 91 ? 45.357 52.338 32.692 1.00 15.03 91 VAL A C 1
ATOM 735 O O . VAL A 1 91 ? 45.181 51.992 31.550 1.00 15.97 91 VAL A O 1
ATOM 739 N N . TYR A 1 92 ? 46.155 51.690 33.538 1.00 16.03 92 TYR A N 1
ATOM 740 C CA . TYR A 1 92 ? 46.846 50.455 33.153 1.00 16.07 92 TYR A CA 1
ATOM 741 C C . TYR A 1 92 ? 46.123 49.247 33.688 1.00 17.20 92 TYR A C 1
ATOM 742 O O . TYR A 1 92 ? 45.822 49.191 34.885 1.00 16.99 92 TYR A O 1
ATOM 751 N N . VAL A 1 93 ? 45.814 48.307 32.793 1.00 17.15 93 VAL A N 1
ATOM 752 C CA . VAL A 1 93 ? 45.257 47.000 33.198 1.00 17.23 93 VAL A CA 1
ATOM 753 C C . VAL A 1 93 ? 46.290 45.866 33.177 1.00 18.06 93 VAL A C 1
ATOM 754 O O . VAL A 1 93 ? 46.818 45.501 32.111 1.00 18.69 93 VAL A O 1
ATOM 758 N N . ASP A 1 94 ? 46.563 45.334 34.369 1.00 18.39 94 ASP A N 1
ATOM 759 C CA . ASP A 1 94 ? 47.549 44.274 34.588 1.00 20.08 94 ASP A CA 1
ATOM 760 C C . ASP A 1 94 ? 47.212 42.958 33.876 1.00 21.06 94 ASP A C 1
ATOM 761 O O . ASP A 1 94 ? 46.114 42.383 34.060 1.00 20.15 94 ASP A O 1
ATOM 766 N N . GLU A 1 95 ? 48.146 42.465 33.056 1.00 21.95 95 GLU A N 1
ATOM 767 C CA . GLU A 1 95 ? 47.939 41.185 32.373 1.00 23.56 95 GLU A CA 1
ATOM 768 C C . GLU A 1 95 ? 47.804 40.047 33.347 1.00 21.63 95 GLU A C 1
ATOM 769 O O . GLU A 1 95 ? 47.183 39.033 33.040 1.00 21.70 95 GLU A O 1
ATOM 775 N N . LYS A 1 96 ? 48.338 40.225 34.544 1.00 21.47 96 LYS A N 1
ATOM 776 C CA . LYS A 1 96 ? 48.268 39.194 35.578 1.00 21.97 96 LYS A CA 1
ATOM 777 C C . LYS A 1 96 ? 46.844 39.004 36.096 1.00 20.83 96 LYS A C 1
ATOM 778 O O . LYS A 1 96 ? 46.559 38.034 36.812 1.00 20.63 96 LYS A O 1
ATOM 784 N N . LEU A 1 97 ? 45.947 39.910 35.706 1.00 19.79 97 LEU A N 1
ATOM 785 C CA . LEU A 1 97 ? 44.511 39.758 36.042 1.00 19.38 97 LEU A CA 1
ATOM 786 C C . LEU A 1 97 ? 43.748 38.855 35.047 1.00 19.25 97 LEU A C 1
ATOM 787 O O . LEU A 1 97 ? 42.545 38.626 35.206 1.00 18.89 97 LEU A O 1
ATOM 792 N N . LYS A 1 98 ? 44.446 38.386 34.006 1.00 21.03 98 LYS A N 1
ATOM 793 C CA . LYS A 1 98 ? 43.806 37.701 32.861 1.00 21.25 98 LYS A CA 1
ATOM 794 C C . LYS A 1 98 ? 42.873 36.561 33.243 1.00 21.91 98 LYS A C 1
ATOM 795 O O . LYS A 1 98 ? 41.804 36.429 32.643 1.00 22.65 98 LYS A O 1
ATOM 801 N N . ASP A 1 99 ? 43.239 35.782 34.264 1.00 22.38 99 ASP A N 1
ATOM 802 C CA . ASP A 1 99 ? 42.433 34.650 34.682 1.00 23.24 99 ASP A CA 1
ATOM 803 C C . ASP A 1 99 ? 41.851 34.925 36.057 1.00 23.19 99 ASP A C 1
ATOM 804 O O . ASP A 1 99 ? 41.434 34.010 36.766 1.00 23.75 99 ASP A O 1
ATOM 809 N N . ILE A 1 100 ? 41.795 36.205 36.447 1.00 21.49 100 ILE A N 1
ATOM 810 C CA . ILE A 1 100 ? 41.239 36.574 37.749 1.00 19.67 100 ILE A CA 1
ATOM 811 C C . ILE A 1 100 ? 40.033 37.515 37.591 1.00 19.44 100 ILE A C 1
ATOM 812 O O . ILE A 1 100 ? 38.935 37.249 38.156 1.00 18.16 100 ILE A O 1
ATOM 817 N N . ARG A 1 101 ? 40.236 38.610 36.850 1.00 18.03 101 ARG A N 1
ATOM 818 C CA . ARG A 1 101 ? 39.135 39.523 36.483 1.00 17.81 101 ARG A CA 1
ATOM 819 C C . ARG A 1 101 ? 39.653 40.418 35.331 1.00 17.49 101 ARG A C 1
ATOM 820 O O . ARG A 1 101 ? 40.093 41.545 35.558 1.00 17.83 101 ARG A O 1
ATOM 828 N N . PRO A 1 102 ? 39.668 39.865 34.105 1.00 17.27 102 PRO A N 1
ATOM 829 C CA . PRO A 1 102 ? 40.567 40.364 33.057 1.00 16.57 102 PRO A CA 1
ATOM 830 C C . PRO A 1 102 ? 40.357 41.798 32.578 1.00 17.23 102 PRO A C 1
ATOM 831 O O . PRO A 1 102 ? 41.361 42.473 32.313 1.00 19.03 102 PRO A O 1
ATOM 835 N N . TYR A 1 103 ? 39.106 42.271 32.466 1.00 16.08 103 TYR A N 1
ATOM 836 C CA . TYR A 1 103 ? 38.825 43.560 31.788 1.00 16.51 103 TYR A CA 1
ATOM 837 C C . TYR A 1 103 ? 38.401 44.661 32.726 1.00 15.76 103 TYR A C 1
ATOM 838 O O . TYR A 1 103 ? 37.630 44.420 33.638 1.00 16.40 103 TYR A O 1
ATOM 847 N N . GLY A 1 104 ? 38.931 45.865 32.469 1.00 15.58 104 GLY A N 1
ATOM 848 C CA . GLY A 1 104 ? 38.520 47.141 33.085 1.00 14.41 104 GLY A CA 1
ATOM 849 C C . GLY A 1 104 ? 38.370 48.153 31.941 1.00 14.58 104 GLY A C 1
ATOM 850 O O . GLY A 1 104 ? 39.185 48.193 30.980 1.00 14.67 104 GLY A O 1
ATOM 851 N N . VAL A 1 105 ? 37.300 48.941 31.997 1.00 13.52 105 VAL A N 1
ATOM 852 C CA . VAL A 1 105 ? 37.116 50.078 31.096 1.00 13.22 105 VAL A CA 1
ATOM 853 C C . VAL A 1 105 ? 36.697 51.233 32.003 1.00 13.91 105 VAL A C 1
ATOM 854 O O . VAL A 1 105 ? 36.160 51.015 33.118 1.00 13.80 105 VAL A O 1
ATOM 858 N N . TYR A 1 106 ? 36.921 52.449 31.524 1.00 13.39 106 TYR A N 1
ATOM 859 C CA . TYR A 1 106 ? 36.923 53.640 32.374 1.00 13.83 106 TYR A CA 1
ATOM 860 C C . TYR A 1 106 ? 36.366 54.860 31.644 1.00 13.92 106 TYR A C 1
ATOM 861 O O . TYR A 1 106 ? 36.481 54.990 30.419 1.00 13.83 106 TYR A O 1
ATOM 870 N N . ALA A 1 107 ? 35.836 55.788 32.424 1.00 14.96 107 ALA A N 1
ATOM 871 C CA . ALA A 1 107 ? 35.423 57.075 31.895 1.00 15.66 107 ALA A CA 1
ATOM 872 C C . ALA A 1 107 ? 35.508 58.139 32.984 1.00 15.09 107 ALA A C 1
ATOM 873 O O . ALA A 1 107 ? 35.486 57.849 34.192 1.00 15.05 107 ALA A O 1
ATOM 875 N N . ILE A 1 108 ? 35.606 59.376 32.527 1.00 15.11 108 ILE A N 1
ATOM 876 C CA . ILE A 1 108 ? 35.447 60.519 33.392 1.00 14.79 108 ILE A CA 1
ATOM 877 C C . ILE A 1 108 ? 34.238 61.291 32.899 1.00 14.27 108 ILE A C 1
ATOM 878 O O . ILE A 1 108 ? 34.065 61.502 31.712 1.00 15.17 108 ILE A O 1
ATOM 883 N N . VAL A 1 109 ? 33.407 61.722 33.823 1.00 14.61 109 VAL A N 1
ATOM 884 C CA . VAL A 1 109 ? 32.293 62.622 33.471 1.00 14.86 109 VAL A CA 1
ATOM 885 C C . VAL A 1 109 ? 32.450 63.922 34.295 1.00 16.02 109 VAL A C 1
ATOM 886 O O . VAL A 1 109 ? 32.451 63.875 35.538 1.00 16.55 109 VAL A O 1
ATOM 890 N N . GLU A 1 110 ? 32.595 65.071 33.609 1.00 16.33 110 GLU A N 1
ATOM 891 C CA . GLU A 1 110 ? 32.907 66.344 34.312 1.00 17.95 110 GLU A CA 1
ATOM 892 C C . GLU A 1 110 ? 31.698 67.259 34.398 1.00 17.76 110 GLU A C 1
ATOM 893 O O . GLU A 1 110 ? 30.782 67.116 33.601 1.00 18.57 110 GLU A O 1
ATOM 899 N N . GLY A 1 111 ? 31.723 68.208 35.344 1.00 18.49 111 GLY A N 1
ATOM 900 C CA . GLY A 1 111 ? 30.777 69.354 35.357 1.00 19.25 111 GLY A CA 1
ATOM 901 C C . GLY A 1 111 ? 29.408 68.984 35.892 1.00 20.41 111 GLY A C 1
ATOM 902 O O . GLY A 1 111 ? 28.393 69.583 35.514 1.00 20.63 111 GLY A O 1
ATOM 903 N N . LEU A 1 112 ? 29.372 67.990 36.775 1.00 19.46 112 LEU A N 1
ATOM 904 C CA . LEU A 1 112 ? 28.113 67.557 37.328 1.00 21.46 112 LEU A CA 1
ATOM 905 C C . LEU A 1 112 ? 27.775 68.465 38.507 1.00 21.71 112 LEU A C 1
ATOM 906 O O . LEU A 1 112 ? 28.664 68.938 39.217 1.00 20.20 112 LEU A O 1
ATOM 911 N N . ARG A 1 113 ? 26.491 68.674 38.729 1.00 23.54 113 ARG A N 1
ATOM 912 C CA . ARG A 1 113 ? 26.044 69.235 39.995 1.00 25.58 113 ARG A CA 1
ATOM 913 C C . ARG A 1 113 ? 25.101 68.217 40.629 1.00 23.86 113 ARG A C 1
ATOM 914 O O . ARG A 1 113 ? 23.952 68.106 40.236 1.00 23.96 113 ARG A O 1
ATOM 922 N N . LEU A 1 114 ? 25.581 67.484 41.626 1.00 22.75 114 LEU A N 1
ATOM 923 C CA . LEU A 1 114 ? 24.828 66.375 42.182 1.00 23.08 114 LEU A CA 1
ATOM 924 C C . LEU A 1 114 ? 23.920 66.822 43.321 1.00 24.19 114 LEU A C 1
ATOM 925 O O . LEU A 1 114 ? 24.085 67.911 43.865 1.00 24.06 114 LEU A O 1
ATOM 930 N N . ASP A 1 115 ? 22.931 65.994 43.627 1.00 24.95 115 ASP A N 1
ATOM 931 C CA . ASP A 1 115 ? 22.073 66.189 44.805 1.00 25.04 115 ASP A CA 1
ATOM 932 C C . ASP A 1 115 ? 21.577 64.846 45.243 1.00 25.79 115 ASP A C 1
ATOM 933 O O . ASP A 1 115 ? 22.002 63.803 44.686 1.00 24.41 115 ASP A O 1
ATOM 938 N N . GLU A 1 116 ? 20.689 64.828 46.241 1.00 25.13 116 GLU A N 1
ATOM 939 C CA . GLU A 1 116 ? 20.218 63.556 46.782 1.00 27.74 116 GLU A CA 1
ATOM 940 C C . GLU A 1 116 ? 19.625 62.663 45.687 1.00 24.60 116 GLU A C 1
ATOM 941 O O . GLU A 1 116 ? 19.905 61.481 45.655 1.00 23.75 116 GLU A O 1
ATOM 947 N N . ASP A 1 117 ? 18.769 63.229 44.839 1.00 23.40 117 ASP A N 1
ATOM 948 C CA . ASP A 1 117 ? 18.117 62.447 43.775 1.00 22.33 117 ASP A CA 1
ATOM 949 C C . ASP A 1 117 ? 19.113 61.894 42.739 1.00 20.91 117 ASP A C 1
ATOM 950 O O . ASP A 1 117 ? 19.064 60.711 42.403 1.00 19.72 117 ASP A O 1
ATOM 955 N N . SER A 1 118 ? 19.964 62.756 42.198 1.00 20.90 118 SER A N 1
ATOM 956 C CA . SER A 1 118 ? 20.942 62.291 41.180 1.00 21.45 118 SER A CA 1
ATOM 957 C C . SER A 1 118 ? 21.961 61.317 41.749 1.00 22.20 118 SER A C 1
ATOM 958 O O . SER A 1 118 ? 22.300 60.309 41.111 1.00 21.17 118 SER A O 1
ATOM 961 N N . LEU A 1 119 ? 22.434 61.565 42.967 1.00 21.76 119 LEU A N 1
ATOM 962 C CA . LEU A 1 119 ? 23.378 60.620 43.585 1.00 23.02 119 LEU A CA 1
ATOM 963 C C . LEU A 1 119 ? 22.747 59.252 43.870 1.00 22.91 119 LEU A C 1
ATOM 964 O O . LEU A 1 119 ? 23.359 58.187 43.678 1.00 21.78 119 LEU A O 1
ATOM 969 N N . SER A 1 120 ? 21.503 59.266 44.330 1.00 21.84 120 SER A N 1
ATOM 970 C CA . SER A 1 120 ? 20.860 58.028 44.621 1.00 21.82 120 SER A CA 1
ATOM 971 C C . SER A 1 120 ? 20.525 57.242 43.313 1.00 20.74 120 SER A C 1
ATOM 972 O O . SER A 1 120 ? 20.664 56.025 43.287 1.00 20.72 120 SER A O 1
ATOM 975 N N . GLN A 1 121 ? 20.122 57.925 42.242 1.00 20.13 121 GLN A N 1
ATOM 976 C CA . GLN A 1 121 ? 19.913 57.264 40.954 1.00 20.00 121 GLN A CA 1
ATOM 977 C C . GLN A 1 121 ? 21.210 56.582 40.402 1.00 21.08 121 GLN A C 1
ATOM 978 O O . GLN A 1 121 ? 21.196 55.437 39.888 1.00 19.64 121 GLN A O 1
ATOM 992 N N . ILE A 1 123 ? 23.843 55.578 42.110 1.00 23.06 123 ILE A N 1
ATOM 993 C CA . ILE A 1 123 ? 24.070 54.399 42.963 1.00 23.19 123 ILE A CA 1
ATOM 994 C C . ILE A 1 123 ? 23.119 53.209 42.704 1.00 22.34 123 ILE A C 1
ATOM 995 O O . ILE A 1 123 ? 23.553 52.053 42.645 1.00 20.78 123 ILE A O 1
ATOM 1000 N N . GLN A 1 124 ? 21.825 53.487 42.579 1.00 21.53 124 GLN A N 1
ATOM 1001 C CA . GLN A 1 124 ? 20.857 52.424 42.295 1.00 21.40 124 GLN A CA 1
ATOM 1002 C C . GLN A 1 124 ? 21.155 51.790 40.909 1.00 20.29 124 GLN A C 1
ATOM 1003 O O . GLN A 1 124 ? 21.083 50.568 40.754 1.00 20.28 124 GLN A O 1
ATOM 1009 N N . LEU A 1 125 ? 21.501 52.628 39.938 1.00 20.02 125 LEU A N 1
ATOM 1010 C CA . LEU A 1 125 ? 21.828 52.148 38.583 1.00 20.17 125 LEU A CA 1
ATOM 1011 C C . LEU A 1 125 ? 23.070 51.240 38.592 1.00 20.22 125 LEU A C 1
ATOM 1012 O O . LEU A 1 125 ? 23.105 50.144 37.996 1.00 19.24 125 LEU A O 1
ATOM 1017 N N . GLN A 1 126 ? 24.060 51.662 39.349 1.00 19.91 126 GLN A N 1
ATOM 1018 C CA . GLN A 1 126 ? 25.250 50.862 39.574 1.00 20.97 126 GLN A CA 1
ATOM 1019 C C . GLN A 1 126 ? 24.869 49.475 40.135 1.00 20.71 126 GLN A C 1
ATOM 1020 O O . GLN A 1 126 ? 25.307 48.436 39.625 1.00 18.96 126 GLN A O 1
ATOM 1026 N N . GLU A 1 127 ? 23.992 49.441 41.138 1.00 21.65 127 GLU A N 1
ATOM 1027 C CA . GLU A 1 127 ? 23.557 48.181 41.707 1.00 22.92 127 GLU A CA 1
ATOM 1028 C C . GLU A 1 127 ? 22.674 47.387 40.752 1.00 21.63 127 GLU A C 1
ATOM 1029 O O . GLU A 1 127 ? 22.826 46.181 40.649 1.00 22.68 127 GLU A O 1
ATOM 1035 N N . LYS A 1 128 ? 21.707 48.033 40.111 1.00 21.67 128 LYS A N 1
ATOM 1036 C CA . LYS A 1 128 ? 20.780 47.289 39.209 1.00 20.30 128 LYS A CA 1
ATOM 1037 C C . LYS A 1 128 ? 21.521 46.699 38.020 1.00 19.17 128 LYS A C 1
ATOM 1038 O O . LYS A 1 128 ? 21.286 45.552 37.636 1.00 18.16 128 LYS A O 1
ATOM 1044 N N . ILE A 1 129 ? 22.455 47.454 37.431 1.00 19.30 129 ILE A N 1
ATOM 1045 C CA . ILE A 1 129 ? 23.256 46.851 36.349 1.00 18.72 129 ILE A CA 1
ATOM 1046 C C . ILE A 1 129 ? 24.052 45.631 36.842 1.00 19.53 129 ILE A C 1
ATOM 1047 O O . ILE A 1 129 ? 24.061 44.568 36.198 1.00 18.09 129 ILE A O 1
ATOM 1052 N N . ALA A 1 130 ? 24.734 45.791 37.967 1.00 20.84 130 ALA A N 1
ATOM 1053 C CA . ALA A 1 130 ? 25.563 44.711 38.522 1.00 22.27 130 ALA A CA 1
ATOM 1054 C C . ALA A 1 130 ? 24.769 43.482 38.913 1.00 23.08 130 ALA A C 1
ATOM 1055 O O . ALA A 1 130 ? 25.242 42.375 38.755 1.00 21.70 130 ALA A O 1
ATOM 1057 N N . LEU A 1 131 ? 23.561 43.672 39.433 1.00 25.24 131 LEU A N 1
ATOM 1058 C CA . LEU A 1 131 ? 22.761 42.514 39.873 1.00 26.38 131 LEU A CA 1
ATOM 1059 C C . LEU A 1 131 ? 22.302 41.636 38.727 1.00 26.39 131 LEU A C 1
ATOM 1060 O O . LEU A 1 131 ? 22.533 40.420 38.747 1.00 26.24 131 LEU A O 1
ATOM 1065 N N . THR A 1 132 ? 21.635 42.274 37.758 1.00 27.07 132 THR A N 1
ATOM 1066 C CA . THR A 1 132 ? 20.905 41.627 36.662 1.00 27.65 132 THR A CA 1
ATOM 1067 C C . THR A 1 132 ? 21.784 41.384 35.436 1.00 25.87 132 THR A C 1
ATOM 1068 O O . THR A 1 132 ? 22.064 40.252 35.044 1.00 25.13 132 THR A O 1
ATOM 1072 N N . PHE A 1 133 ? 22.186 42.477 34.813 1.00 24.55 133 PHE A N 1
ATOM 1073 C CA . PHE A 1 133 ? 23.057 42.412 33.630 1.00 23.38 133 PHE A CA 1
ATOM 1074 C C . PHE A 1 133 ? 24.403 41.801 34.004 1.00 21.77 133 PHE A C 1
ATOM 1075 O O . PHE A 1 133 ? 24.961 40.996 33.258 1.00 21.74 133 PHE A O 1
ATOM 1083 N N . GLY A 1 134 ? 24.907 42.131 35.192 1.00 21.26 134 GLY A N 1
ATOM 1084 C CA . GLY A 1 134 ? 26.253 41.692 35.574 1.00 19.93 134 GLY A CA 1
ATOM 1085 C C . GLY A 1 134 ? 26.334 40.405 36.397 1.00 20.57 134 GLY A C 1
ATOM 1086 O O . GLY A 1 134 ? 27.392 40.082 36.946 1.00 20.23 134 GLY A O 1
ATOM 1087 N N . ARG A 1 135 ? 25.209 39.710 36.540 1.00 20.23 135 ARG A N 1
ATOM 1088 C CA . ARG A 1 135 ? 25.111 38.431 37.294 1.00 20.27 135 ARG A CA 1
ATOM 1089 C C . ARG A 1 135 ? 25.746 38.507 38.689 1.00 20.21 135 ARG A C 1
ATOM 1090 O O . ARG A 1 135 ? 26.773 37.861 38.971 1.00 19.86 135 ARG A O 1
ATOM 1098 N N . ARG A 1 136 ? 25.109 39.318 39.529 1.00 19.26 136 ARG A N 1
ATOM 1099 C CA . ARG A 1 136 ? 25.502 39.543 40.901 1.00 21.13 136 ARG A CA 1
ATOM 1100 C C . ARG A 1 136 ? 27.002 39.950 40.933 1.00 19.37 136 ARG A C 1
ATOM 1101 O O . ARG A 1 136 ? 27.794 39.401 41.727 1.00 19.19 136 ARG A O 1
ATOM 1109 N N . ARG A 1 137 ? 27.367 40.860 40.016 1.00 18.09 137 ARG A N 1
ATOM 1110 C CA . ARG A 1 137 ? 28.697 41.520 39.972 1.00 16.68 137 ARG A CA 1
ATOM 1111 C C . ARG A 1 137 ? 29.782 40.688 39.249 1.00 16.02 137 ARG A C 1
ATOM 1112 O O . ARG A 1 137 ? 30.844 41.209 38.924 1.00 14.02 137 ARG A O 1
ATOM 1120 N N . ARG A 1 138 ? 29.539 39.392 39.029 1.00 16.89 138 ARG A N 1
ATOM 1121 C CA . ARG A 1 138 ? 30.636 38.576 38.444 1.00 17.29 138 ARG A CA 1
ATOM 1122 C C . ARG A 1 138 ? 30.954 39.031 37.046 1.00 16.16 138 ARG A C 1
ATOM 1123 O O . ARG A 1 138 ? 32.121 39.170 36.688 1.00 16.12 138 ARG A O 1
ATOM 1131 N N . GLU A 1 139 ? 29.904 39.279 36.246 1.00 16.02 139 GLU A N 1
ATOM 1132 C CA . GLU A 1 139 ? 30.090 39.682 34.847 1.00 18.16 139 GLU A CA 1
ATOM 1133 C C . GLU A 1 139 ? 30.344 41.183 34.679 1.00 16.48 139 GLU A C 1
ATOM 1134 O O . GLU A 1 139 ? 31.041 41.570 33.750 1.00 15.87 139 GLU A O 1
ATOM 1140 N N . VAL A 1 140 ? 29.746 41.999 35.557 1.00 16.06 140 VAL A N 1
ATOM 1141 C CA . VAL A 1 140 ? 29.881 43.462 35.506 1.00 16.00 140 VAL A CA 1
ATOM 1142 C C . VAL A 1 140 ? 29.806 44.001 36.917 1.00 16.03 140 VAL A C 1
ATOM 1143 O O . VAL A 1 140 ? 28.799 43.772 37.635 1.00 15.06 140 VAL A O 1
ATOM 1147 N N . ALA A 1 141 ? 30.872 44.694 37.336 1.00 15.53 141 ALA A N 1
ATOM 1148 C CA . ALA A 1 141 ? 30.880 45.428 38.616 1.00 16.15 141 ALA A CA 1
ATOM 1149 C C . ALA A 1 141 ? 31.275 46.875 38.309 1.00 16.41 141 ALA A C 1
ATOM 1150 O O . ALA A 1 141 ? 32.172 47.103 37.490 1.00 15.28 141 ALA A O 1
ATOM 1152 N N . ILE A 1 142 ? 30.576 47.831 38.904 1.00 14.96 142 ILE A N 1
ATOM 1153 C CA . ILE A 1 142 ? 30.781 49.244 38.578 1.00 15.47 142 ILE A CA 1
ATOM 1154 C C . ILE A 1 142 ? 31.238 49.947 39.819 1.00 15.91 142 ILE A C 1
ATOM 1155 O O . ILE A 1 142 ? 30.587 49.870 40.880 1.00 13.65 142 ILE A O 1
ATOM 1160 N N . GLY A 1 143 ? 32.340 50.664 39.679 1.00 15.46 143 GLY A N 1
ATOM 1161 C CA . GLY A 1 143 ? 32.770 51.615 40.725 1.00 15.85 143 GLY A CA 1
ATOM 1162 C C . GLY A 1 143 ? 32.622 53.077 40.260 1.00 15.87 143 GLY A C 1
ATOM 1163 O O . GLY A 1 143 ? 32.814 53.401 39.057 1.00 14.22 143 GLY A O 1
ATOM 1164 N N . ILE A 1 144 ? 32.287 53.955 41.208 1.00 14.34 144 ILE A N 1
ATOM 1165 C CA . ILE A 1 144 ? 32.255 55.406 40.942 1.00 16.03 144 ILE A CA 1
ATOM 1166 C C . ILE A 1 144 ? 33.048 56.139 42.007 1.00 15.89 144 ILE A C 1
ATOM 1167 O O . ILE A 1 144 ? 32.993 55.787 43.197 1.00 15.66 144 ILE A O 1
ATOM 1172 N N . PHE A 1 145 ? 33.789 57.153 41.564 1.00 16.42 145 PHE A N 1
ATOM 1173 C CA . PHE A 1 145 ? 34.790 57.840 42.387 1.00 15.04 145 PHE A CA 1
ATOM 1174 C C . PHE A 1 145 ? 34.802 59.326 42.082 1.00 16.21 145 PHE A C 1
ATOM 1175 O O . PHE A 1 145 ? 34.514 59.733 40.963 1.00 14.83 145 PHE A O 1
ATOM 1183 N N . ASP A 1 146 ? 35.171 60.126 43.076 1.00 16.25 146 ASP A N 1
ATOM 1184 C CA . ASP A 1 146 ? 35.416 61.539 42.838 1.00 17.60 146 ASP A CA 1
ATOM 1185 C C . ASP A 1 146 ? 36.798 61.736 42.208 1.00 17.20 146 ASP A C 1
ATOM 1186 O O . ASP A 1 146 ? 37.855 61.537 42.864 1.00 17.46 146 ASP A O 1
ATOM 1191 N N . PHE A 1 147 ? 36.797 62.122 40.936 1.00 17.19 147 PHE A N 1
ATOM 1192 C CA . PHE A 1 147 ? 38.034 62.247 40.154 1.00 16.96 147 PHE A CA 1
ATOM 1193 C C . PHE A 1 147 ? 39.033 63.261 40.746 1.00 18.18 147 PHE A C 1
ATOM 1194 O O . PHE A 1 147 ? 40.273 63.065 40.681 1.00 15.28 147 PHE A O 1
ATOM 1202 N N . ASP A 1 148 ? 38.486 64.304 41.363 1.00 18.43 148 ASP A N 1
ATOM 1203 C CA . ASP A 1 148 ? 39.308 65.351 42.001 1.00 20.40 148 ASP A CA 1
ATOM 1204 C C . ASP A 1 148 ? 40.068 64.828 43.199 1.00 20.32 148 ASP A C 1
ATOM 1205 O O . ASP A 1 148 ? 40.989 65.465 43.654 1.00 20.65 148 ASP A O 1
ATOM 1210 N N . LYS A 1 149 ? 39.683 63.649 43.681 1.00 20.32 149 LYS A N 1
ATOM 1211 C CA . LYS A 1 149 ? 40.260 63.087 44.892 1.00 20.22 149 LYS A CA 1
ATOM 1212 C C . LYS A 1 149 ? 41.274 61.985 44.592 1.00 20.37 149 LYS A C 1
ATOM 1213 O O . LYS A 1 149 ? 41.812 61.350 45.523 1.00 20.93 149 LYS A O 1
ATOM 1219 N N . ILE A 1 150 ? 41.531 61.717 43.314 1.00 19.75 150 ILE A N 1
ATOM 1220 C CA . ILE A 1 150 ? 42.501 60.633 42.995 1.00 19.23 150 ILE A CA 1
ATOM 1221 C C . ILE A 1 150 ? 43.633 61.196 42.151 1.00 18.95 150 ILE A C 1
ATOM 1222 O O . ILE A 1 150 ? 43.457 62.236 41.542 1.00 19.59 150 ILE A O 1
ATOM 1227 N N . LYS A 1 151 ? 44.779 60.516 42.134 1.00 19.28 151 LYS A N 1
ATOM 1228 C CA . LYS A 1 151 ? 45.928 60.976 41.356 1.00 19.81 151 LYS A CA 1
ATOM 1229 C C . LYS A 1 151 ? 46.279 59.971 40.265 1.00 17.80 151 LYS A C 1
ATOM 1230 O O . LYS A 1 151 ? 46.859 58.916 40.539 1.00 17.27 151 LYS A O 1
ATOM 1236 N N . PRO A 1 152 ? 45.969 60.343 39.036 1.00 16.78 152 PRO A N 1
ATOM 1237 C CA . PRO A 1 152 ? 46.270 59.521 37.860 1.00 17.19 152 PRO A CA 1
ATOM 1238 C C . PRO A 1 152 ? 47.820 59.591 37.559 1.00 17.25 152 PRO A C 1
ATOM 1239 O O . PRO A 1 152 ? 48.481 60.525 38.033 1.00 17.90 152 PRO A O 1
ATOM 1243 N N . PRO A 1 153 ? 48.407 58.627 36.849 1.00 16.48 153 PRO A N 1
ATOM 1244 C CA . PRO A 1 153 ? 47.716 57.478 36.232 1.00 16.00 153 PRO A CA 1
ATOM 1245 C C . PRO A 1 153 ? 47.071 56.533 37.249 1.00 15.59 153 PRO A C 1
ATOM 1246 O O . PRO A 1 153 ? 47.467 56.513 38.443 1.00 14.82 153 PRO A O 1
ATOM 1250 N N . ILE A 1 154 ? 46.108 55.742 36.769 1.00 15.57 154 ILE A N 1
ATOM 1251 C CA . ILE A 1 154 ? 45.404 54.769 37.646 1.00 15.76 154 ILE A CA 1
ATOM 1252 C C . ILE A 1 154 ? 45.808 53.360 37.213 1.00 15.54 154 ILE A C 1
ATOM 1253 O O . ILE A 1 154 ? 46.023 53.120 36.019 1.00 16.57 154 ILE A O 1
ATOM 1258 N N . TYR A 1 155 ? 45.927 52.457 38.174 1.00 15.44 155 TYR A N 1
ATOM 1259 C CA . TYR A 1 155 ? 46.331 51.052 37.945 1.00 16.38 155 TYR A CA 1
ATOM 1260 C C . TYR A 1 155 ? 45.259 50.075 38.408 1.00 16.23 155 TYR A C 1
ATOM 1261 O O . TYR A 1 155 ? 44.841 50.143 39.528 1.00 15.98 155 TYR A O 1
ATOM 1270 N N . TYR A 1 156 ? 44.798 49.217 37.504 1.00 16.14 156 TYR A N 1
ATOM 1271 C CA . TYR A 1 156 ? 43.954 48.089 37.855 1.00 16.20 156 TYR A CA 1
ATOM 1272 C C . TYR A 1 156 ? 44.880 46.848 37.817 1.00 16.18 156 TYR A C 1
ATOM 1273 O O . TYR A 1 156 ? 45.333 46.430 36.738 1.00 17.45 156 TYR A O 1
ATOM 1282 N N . LYS A 1 157 ? 45.235 46.346 38.989 1.00 16.66 157 LYS A N 1
ATOM 1283 C CA . LYS A 1 157 ? 46.333 45.383 39.112 1.00 18.36 157 LYS A CA 1
ATOM 1284 C C . LYS A 1 157 ? 46.030 44.121 39.917 1.00 18.26 157 LYS A C 1
ATOM 1285 O O . LYS A 1 157 ? 45.100 44.085 40.726 1.00 18.29 157 LYS A O 1
ATOM 1291 N N . ALA A 1 158 ? 46.852 43.090 39.697 1.00 17.93 158 ALA A N 1
ATOM 1292 C CA . ALA A 1 158 ? 46.832 41.905 40.529 1.00 19.22 158 ALA A CA 1
ATOM 1293 C C . ALA A 1 158 ? 47.664 42.251 41.760 1.00 20.55 158 ALA A C 1
ATOM 1294 O O . ALA A 1 158 ? 48.827 42.573 41.631 1.00 21.29 158 ALA A O 1
ATOM 1296 N N . ALA A 1 159 ? 47.034 42.211 42.925 1.00 21.09 159 ALA A N 1
ATOM 1297 C CA . ALA A 1 159 ? 47.664 42.528 44.206 1.00 22.70 159 ALA A CA 1
ATOM 1298 C C . ALA A 1 159 ? 47.881 41.297 45.103 1.00 23.66 159 ALA A C 1
ATOM 1299 O O . ALA A 1 159 ? 47.053 40.370 45.143 1.00 23.24 159 ALA A O 1
ATOM 1301 N N . GLU A 1 160 ? 48.984 41.345 45.854 1.00 24.85 160 GLU A N 1
ATOM 1302 C CA . GLU A 1 160 ? 49.236 40.444 46.973 1.00 26.21 160 GLU A CA 1
ATOM 1303 C C . GLU A 1 160 ? 48.097 40.516 47.989 1.00 26.30 160 GLU A C 1
ATOM 1304 O O . GLU A 1 160 ? 47.538 41.590 48.249 1.00 25.12 160 GLU A O 1
ATOM 1310 N N . LYS A 1 161 ? 47.783 39.362 48.572 1.00 26.27 161 LYS A N 1
ATOM 1311 C CA . LYS A 1 161 ? 46.706 39.237 49.542 1.00 25.99 161 LYS A CA 1
ATOM 1312 C C . LYS A 1 161 ? 46.990 39.951 50.885 1.00 26.28 161 LYS A C 1
ATOM 1313 O O . LYS A 1 161 ? 46.075 40.135 51.701 1.00 26.04 161 LYS A O 1
ATOM 1319 N N . THR A 1 162 ? 48.253 40.317 51.093 1.00 26.37 162 THR A N 1
ATOM 1320 C CA . THR A 1 162 ? 48.683 41.046 52.291 1.00 27.16 162 THR A CA 1
ATOM 1321 C C . THR A 1 162 ? 48.683 42.564 52.122 1.00 26.79 162 THR A C 1
ATOM 1322 O O . THR A 1 162 ? 48.884 43.279 53.104 1.00 25.55 162 THR A O 1
ATOM 1326 N N . GLU A 1 163 ? 48.449 43.064 50.896 1.00 26.44 163 GLU A N 1
ATOM 1327 C CA . GLU A 1 163 ? 48.181 44.514 50.722 1.00 26.46 163 GLU A CA 1
ATOM 1328 C C . GLU A 1 163 ? 47.043 44.976 51.633 1.00 25.35 163 GLU A C 1
ATOM 1329 O O . GLU A 1 163 ? 46.138 44.207 51.956 1.00 23.94 163 GLU A O 1
ATOM 1335 N N . LYS A 1 164 ? 47.083 46.253 52.023 1.00 24.62 164 LYS A N 1
ATOM 1336 C CA . LYS A 1 164 ? 46.116 46.796 52.969 1.00 24.43 164 LYS A CA 1
ATOM 1337 C C . LYS A 1 164 ? 45.435 48.049 52.441 1.00 22.68 164 LYS A C 1
ATOM 1338 O O . LYS A 1 164 ? 46.040 48.840 51.723 1.00 21.74 164 LYS A O 1
ATOM 1344 N N . PHE A 1 165 ? 44.181 48.239 52.857 1.00 21.35 165 PHE A N 1
ATOM 1345 C CA . PHE A 1 165 ? 43.489 49.533 52.774 1.00 20.65 165 PHE A CA 1
ATOM 1346 C C . PHE A 1 165 ? 42.268 49.446 53.692 1.00 20.19 165 PHE A C 1
ATOM 1347 O O . PHE A 1 165 ? 41.909 48.354 54.132 1.00 19.19 165 PHE A O 1
ATOM 1355 N N . ALA A 1 166 ? 41.646 50.589 53.977 1.00 20.51 166 ALA A N 1
ATOM 1356 C CA . ALA A 1 166 ? 40.467 50.658 54.836 1.00 20.44 166 ALA A CA 1
ATOM 1357 C C . ALA A 1 166 ? 39.254 50.576 53.933 1.00 20.96 166 ALA A C 1
ATOM 1358 O O . ALA A 1 166 ? 39.001 51.528 53.161 1.00 20.86 166 ALA A O 1
ATOM 1360 N N . PRO A 1 167 ? 38.514 49.466 54.005 1.00 21.27 167 PRO A N 1
ATOM 1361 C CA . PRO A 1 167 ? 37.317 49.324 53.157 1.00 21.88 167 PRO A CA 1
ATOM 1362 C C . PRO A 1 167 ? 36.193 50.209 53.699 1.00 22.03 167 PRO A C 1
ATOM 1363 O O . PRO A 1 167 ? 36.233 50.623 54.869 1.00 22.23 167 PRO A O 1
ATOM 1367 N N . LEU A 1 168 ? 35.248 50.548 52.827 1.00 22.17 168 LEU A N 1
ATOM 1368 C CA . LEU A 1 168 ? 34.090 51.354 53.158 1.00 22.90 168 LEU A CA 1
ATOM 1369 C C . LEU A 1 168 ? 33.414 50.851 54.440 1.00 23.62 168 LEU A C 1
ATOM 1370 O O . LEU A 1 168 ? 33.062 49.668 54.549 1.00 23.35 168 LEU A O 1
ATOM 1375 N N . GLY A 1 169 ? 33.220 51.792 55.358 1.00 24.09 169 GLY A N 1
ATOM 1376 C CA . GLY A 1 169 ? 32.583 51.559 56.657 1.00 25.67 169 GLY A CA 1
ATOM 1377 C C . GLY A 1 169 ? 33.568 51.262 57.779 1.00 26.42 169 GLY A C 1
ATOM 1378 O O . GLY A 1 169 ? 33.138 51.040 58.905 1.00 26.51 169 GLY A O 1
ATOM 1379 N N . TYR A 1 170 ? 34.872 51.244 57.479 1.00 26.41 170 TYR A N 1
ATOM 1380 C CA . TYR A 1 170 ? 35.927 50.921 58.470 1.00 26.97 170 TYR A CA 1
ATOM 1381 C C . TYR A 1 170 ? 37.019 51.999 58.451 1.00 27.13 170 TYR A C 1
ATOM 1382 O O . TYR A 1 170 ? 37.444 52.434 57.370 1.00 25.84 170 TYR A O 1
ATOM 1391 N N . LYS A 1 171 ? 37.479 52.442 59.630 1.00 26.50 171 LYS A N 1
ATOM 1392 C CA . LYS A 1 171 ? 38.424 53.578 59.700 1.00 27.14 171 LYS A CA 1
ATOM 1393 C C . LYS A 1 171 ? 39.887 53.165 59.668 1.00 26.04 171 LYS A C 1
ATOM 1394 O O . LYS A 1 171 ? 40.761 54.020 59.543 1.00 26.29 171 LYS A O 1
ATOM 1400 N N . GLU A 1 172 ? 40.148 51.869 59.787 1.00 24.85 172 GLU A N 1
ATOM 1401 C CA . GLU A 1 172 ? 41.501 51.325 59.844 1.00 24.67 172 GLU A CA 1
ATOM 1402 C C . GLU A 1 172 ? 41.742 50.372 58.678 1.00 24.83 172 GLU A C 1
ATOM 1403 O O . GLU A 1 172 ? 40.851 49.629 58.296 1.00 25.16 172 GLU A O 1
ATOM 1409 N N . GLU A 1 173 ? 42.967 50.347 58.176 1.00 25.13 173 GLU A N 1
ATOM 1410 C CA . GLU A 1 173 ? 43.357 49.424 57.118 1.00 26.68 173 GLU A CA 1
ATOM 1411 C C . GLU A 1 173 ? 43.354 47.968 57.576 1.00 28.13 173 GLU A C 1
ATOM 1412 O O . GLU A 1 173 ? 43.636 47.670 58.753 1.00 26.59 173 GLU A O 1
ATOM 1426 N N . THR A 1 175 ? 44.270 43.817 55.739 1.00 25.53 175 THR A N 1
ATOM 1427 C CA . THR A 1 175 ? 44.740 43.112 54.553 1.00 23.72 175 THR A CA 1
ATOM 1428 C C . THR A 1 175 ? 43.551 42.732 53.667 1.00 23.22 175 THR A C 1
ATOM 1429 O O . THR A 1 175 ? 42.394 42.623 54.128 1.00 23.85 175 THR A O 1
ATOM 1433 N N . LEU A 1 176 ? 43.842 42.518 52.403 1.00 22.78 176 LEU A N 1
ATOM 1434 C CA . LEU A 1 176 ? 42.837 42.079 51.459 1.00 22.92 176 LEU A CA 1
ATOM 1435 C C . LEU A 1 176 ? 42.166 40.807 51.947 1.00 23.55 176 LEU A C 1
ATOM 1436 O O . LEU A 1 176 ? 40.963 40.673 51.881 1.00 21.69 176 LEU A O 1
ATOM 1441 N N . GLU A 1 177 ? 42.980 39.884 52.440 1.00 24.94 177 GLU A N 1
ATOM 1442 C CA . GLU A 1 177 ? 42.516 38.682 53.099 1.00 27.20 177 GLU A CA 1
ATOM 1443 C C . GLU A 1 177 ? 41.497 38.936 54.218 1.00 26.88 177 GLU A C 1
ATOM 1444 O O . GLU A 1 177 ? 40.416 38.345 54.225 1.00 25.27 177 GLU A O 1
ATOM 1450 N N . GLU A 1 178 ? 41.832 39.849 55.133 1.00 26.87 178 GLU A N 1
ATOM 1451 C CA . GLU A 1 178 ? 40.957 40.210 56.245 1.00 27.81 178 GLU A CA 1
ATOM 1452 C C . GLU A 1 178 ? 39.661 40.837 55.764 1.00 26.82 178 GLU A C 1
ATOM 1453 O O . GLU A 1 178 ? 38.613 40.630 56.377 1.00 26.88 178 GLU A O 1
ATOM 1459 N N . ILE A 1 179 ? 39.738 41.627 54.691 1.00 25.35 179 ILE A N 1
ATOM 1460 C CA . ILE A 1 179 ? 38.523 42.229 54.134 1.00 24.86 179 ILE A CA 1
ATOM 1461 C C . ILE A 1 179 ? 37.572 41.149 53.613 1.00 25.14 179 ILE A C 1
ATOM 1462 O O . ILE A 1 179 ? 36.373 41.184 53.906 1.00 24.98 179 ILE A O 1
ATOM 1467 N N . LEU A 1 180 ? 38.097 40.187 52.844 1.00 26.53 180 LEU A N 1
ATOM 1468 C CA . LEU A 1 180 ? 37.262 39.063 52.347 1.00 27.90 180 LEU A CA 1
ATOM 1469 C C . LEU A 1 180 ? 36.595 38.308 53.491 1.00 29.67 180 LEU A C 1
ATOM 1470 O O . LEU A 1 180 ? 35.431 37.922 53.400 1.00 29.48 180 LEU A O 1
ATOM 1475 N N . GLU A 1 181 ? 37.331 38.153 54.587 1.00 31.24 181 GLU A N 1
ATOM 1476 C CA . GLU A 1 181 ? 36.845 37.444 55.777 1.00 33.32 181 GLU A CA 1
ATOM 1477 C C . GLU A 1 181 ? 35.831 38.247 56.596 1.00 32.70 181 GLU A C 1
ATOM 1478 O O . GLU A 1 181 ? 34.767 37.749 56.925 1.00 33.23 181 GLU A O 1
ATOM 1484 N N . LYS A 1 182 ? 36.149 39.501 56.899 1.00 32.47 182 LYS A N 1
ATOM 1485 C CA . LYS A 1 182 ? 35.383 40.321 57.850 1.00 32.13 182 LYS A CA 1
ATOM 1486 C C . LYS A 1 182 ? 34.311 41.244 57.268 1.00 30.91 182 LYS A C 1
ATOM 1487 O O . LYS A 1 182 ? 33.298 41.497 57.917 1.00 30.87 182 LYS A O 1
ATOM 1493 N N . HIS A 1 183 ? 34.562 41.821 56.097 1.00 28.76 183 HIS A N 1
ATOM 1494 C CA . HIS A 1 183 ? 33.609 42.766 55.519 1.00 27.41 183 HIS A CA 1
ATOM 1495 C C . HIS A 1 183 ? 32.378 42.025 55.001 1.00 26.30 183 HIS A C 1
ATOM 1496 O O . HIS A 1 183 ? 32.493 40.965 54.387 1.00 26.23 183 HIS A O 1
ATOM 1503 N N . GLU A 1 184 ? 31.203 42.576 55.230 1.00 26.23 184 GLU A N 1
ATOM 1504 C CA . GLU A 1 184 ? 29.982 41.919 54.716 1.00 27.03 184 GLU A CA 1
ATOM 1505 C C . GLU A 1 184 ? 29.996 41.688 53.180 1.00 26.12 184 GLU A C 1
ATOM 1506 O O . GLU A 1 184 ? 29.493 40.668 52.698 1.00 25.16 184 GLU A O 1
ATOM 1512 N N . LYS A 1 185 ? 30.607 42.602 52.413 1.00 25.21 185 LYS A N 1
ATOM 1513 C CA . LYS A 1 185 ? 30.685 42.434 50.951 1.00 24.87 185 LYS A CA 1
ATOM 1514 C C . LYS A 1 185 ? 31.804 41.455 50.601 1.00 25.07 185 LYS A C 1
ATOM 1515 O O . LYS A 1 185 ? 31.811 40.833 49.533 1.00 25.21 185 LYS A O 1
ATOM 1521 N N . GLY A 1 186 ? 32.750 41.311 51.522 1.00 24.21 186 GLY A N 1
ATOM 1522 C CA . GLY A 1 186 ? 33.771 40.286 51.421 1.00 24.29 186 GLY A CA 1
ATOM 1523 C C . GLY A 1 186 ? 33.206 38.879 51.548 1.00 25.12 186 GLY A C 1
ATOM 1524 O O . GLY A 1 186 ? 33.609 37.967 50.809 1.00 24.57 186 GLY A O 1
ATOM 1525 N N . ARG A 1 187 ? 32.285 38.690 52.502 1.00 26.17 187 ARG A N 1
ATOM 1526 C CA . ARG A 1 187 ? 31.623 37.400 52.707 1.00 27.10 187 ARG A CA 1
ATOM 1527 C C . ARG A 1 187 ? 30.705 37.111 51.514 1.00 26.44 187 ARG A C 1
ATOM 1528 O O . ARG A 1 187 ? 30.678 35.994 50.982 1.00 26.49 187 ARG A O 1
ATOM 1536 N N . GLU A 1 188 ? 29.970 38.137 51.101 1.00 25.91 188 GLU A N 1
ATOM 1537 C CA . GLU A 1 188 ? 28.994 38.024 50.029 1.00 25.92 188 GLU A CA 1
ATOM 1538 C C . GLU A 1 188 ? 29.609 37.719 48.668 1.00 25.12 188 GLU A C 1
ATOM 1539 O O . GLU A 1 188 ? 29.100 36.848 47.964 1.00 25.22 188 GLU A O 1
ATOM 1545 N N . TYR A 1 189 ? 30.717 38.395 48.324 1.00 22.89 189 TYR A N 1
ATOM 1546 C CA . TYR A 1 189 ? 31.291 38.333 46.988 1.00 22.59 189 TYR A CA 1
ATOM 1547 C C . TYR A 1 189 ? 32.679 37.717 46.876 1.00 21.91 189 TYR A C 1
ATOM 1548 O O . TYR A 1 189 ? 33.176 37.480 45.762 1.00 21.66 189 TYR A O 1
ATOM 1557 N N . GLY A 1 190 ? 33.300 37.426 48.014 1.00 21.67 190 GLY A N 1
ATOM 1558 C CA . GLY A 1 190 ? 34.680 36.920 48.024 1.00 20.88 190 GLY A CA 1
ATOM 1559 C C . GLY A 1 190 ? 35.004 35.676 47.239 1.00 21.31 190 GLY A C 1
ATOM 1560 O O . GLY A 1 190 ? 36.149 35.491 46.792 1.00 22.37 190 GLY A O 1
ATOM 1561 N N . HIS A 1 191 ? 34.018 34.788 47.093 1.00 22.28 191 HIS A N 1
ATOM 1562 C CA . HIS A 1 191 ? 34.220 33.513 46.396 1.00 22.30 191 HIS A CA 1
ATOM 1563 C C . HIS A 1 191 ? 34.620 33.735 44.939 1.00 22.81 191 HIS A C 1
ATOM 1564 O O . HIS A 1 191 ? 35.273 32.860 44.332 1.00 22.65 191 HIS A O 1
ATOM 1571 N N . LEU A 1 192 ? 34.279 34.924 44.412 1.00 22.49 192 LEU A N 1
ATOM 1572 C CA . LEU A 1 192 ? 34.606 35.294 43.015 1.00 22.86 192 LEU A CA 1
ATOM 1573 C C . LEU A 1 192 ? 36.101 35.392 42.763 1.00 22.49 192 LEU A C 1
ATOM 1574 O O . LEU A 1 192 ? 36.553 35.251 41.621 1.00 23.29 192 LEU A O 1
ATOM 1579 N N . ILE A 1 193 ? 36.847 35.627 43.841 1.00 22.96 193 ILE A N 1
ATOM 1580 C CA . ILE A 1 193 ? 38.304 35.881 43.790 1.00 23.01 193 ILE A CA 1
ATOM 1581 C C . ILE A 1 193 ? 39.162 35.143 44.832 1.00 23.16 193 ILE A C 1
ATOM 1582 O O . ILE A 1 193 ? 40.366 34.992 44.630 1.00 22.04 193 ILE A O 1
ATOM 1587 N N . LYS A 1 194 ? 38.562 34.707 45.939 1.00 24.82 194 LYS A N 1
ATOM 1588 C CA . LYS A 1 194 ? 39.344 34.222 47.098 1.00 25.69 194 LYS A CA 1
ATOM 1589 C C . LYS A 1 194 ? 40.349 33.097 46.851 1.00 26.42 194 LYS A C 1
ATOM 1590 O O . LYS A 1 194 ? 41.357 33.019 47.559 1.00 26.29 194 LYS A O 1
ATOM 1596 N N . ASP A 1 195 ? 40.088 32.250 45.853 1.00 27.10 195 ASP A N 1
ATOM 1597 C CA . ASP A 1 195 ? 40.932 31.092 45.536 1.00 28.02 195 ASP A CA 1
ATOM 1598 C C . ASP A 1 195 ? 42.011 31.379 44.497 1.00 28.71 195 ASP A C 1
ATOM 1599 O O . ASP A 1 195 ? 42.781 30.488 44.165 1.00 27.95 195 ASP A O 1
ATOM 1604 N N . LYS A 1 196 ? 42.088 32.629 44.029 1.00 27.91 196 LYS A N 1
ATOM 1605 C CA . LYS A 1 196 ? 43.148 33.037 43.090 1.00 27.89 196 LYS A CA 1
ATOM 1606 C C . LYS A 1 196 ? 44.401 33.437 43.854 1.00 28.39 196 LYS A C 1
ATOM 1607 O O . LYS A 1 196 ? 44.358 33.667 45.066 1.00 28.60 196 LYS A O 1
ATOM 1613 N N . GLN A 1 197 ? 45.525 33.492 43.150 1.00 28.80 197 GLN A N 1
ATOM 1614 C CA . GLN A 1 197 ? 46.789 33.832 43.774 1.00 29.22 197 GLN A CA 1
ATOM 1615 C C . GLN A 1 197 ? 46.845 35.306 44.181 1.00 28.65 197 GLN A C 1
ATOM 1616 O O . GLN A 1 197 ? 47.465 35.641 45.187 1.00 28.19 197 GLN A O 1
ATOM 1622 N N . PHE A 1 198 ? 46.203 36.173 43.387 1.00 27.48 198 PHE A N 1
ATOM 1623 C CA . PHE A 1 198 ? 46.208 37.627 43.621 1.00 25.56 198 PHE A CA 1
ATOM 1624 C C . PHE A 1 198 ? 44.770 38.150 43.579 1.00 24.62 198 PHE A C 1
ATOM 1625 O O . PHE A 1 198 ? 43.889 37.504 42.982 1.00 22.74 198 PHE A O 1
ATOM 1633 N N . TYR A 1 199 ? 44.515 39.278 44.242 1.00 22.76 199 TYR A N 1
ATOM 1634 C CA . TYR A 1 199 ? 43.179 39.922 44.143 1.00 21.97 199 TYR A CA 1
ATOM 1635 C C . TYR A 1 199 ? 43.270 41.214 43.330 1.00 21.26 199 TYR A C 1
ATOM 1636 O O . TYR A 1 199 ? 44.313 41.896 43.363 1.00 20.90 199 TYR A O 1
ATOM 1645 N N . PRO A 1 200 ? 42.215 41.550 42.580 1.00 21.11 200 PRO A N 1
ATOM 1646 C CA . PRO A 1 200 ? 42.234 42.779 41.776 1.00 19.81 200 PRO A CA 1
ATOM 1647 C C . PRO A 1 200 ? 42.209 43.987 42.715 1.00 19.56 200 PRO A C 1
ATOM 1648 O O . PRO A 1 200 ? 41.470 43.993 43.710 1.00 18.71 200 PRO A O 1
ATOM 1652 N N . LEU A 1 201 ? 43.020 44.982 42.401 1.00 18.81 201 LEU A N 1
ATOM 1653 C CA . LEU A 1 201 ? 43.033 46.210 43.164 1.00 19.31 201 LEU A CA 1
ATOM 1654 C C . LEU A 1 201 ? 43.063 47.398 42.183 1.00 17.61 201 LEU A C 1
ATOM 1655 O O . LEU A 1 201 ? 43.793 47.381 41.196 1.00 16.85 201 LEU A O 1
ATOM 1660 N N . LEU A 1 202 ? 42.252 48.404 42.466 1.00 15.60 202 LEU A N 1
ATOM 1661 C CA . LEU A 1 202 ? 42.256 49.659 41.699 1.00 15.38 202 LEU A CA 1
ATOM 1662 C C . LEU A 1 202 ? 42.933 50.737 42.562 1.00 15.78 202 LEU A C 1
ATOM 1663 O O . LEU A 1 202 ? 42.433 51.065 43.621 1.00 14.99 202 LEU A O 1
ATOM 1668 N N . ILE A 1 203 ? 44.067 51.258 42.107 1.00 16.31 203 ILE A N 1
ATOM 1669 C CA . ILE A 1 203 ? 44.961 52.048 42.961 1.00 18.41 203 ILE A CA 1
ATOM 1670 C C . ILE A 1 203 ? 45.525 53.233 42.187 1.00 18.28 203 ILE A C 1
ATOM 1671 O O . ILE A 1 203 ? 45.741 53.138 40.943 1.00 19.10 203 ILE A O 1
ATOM 1676 N N . ASP A 1 204 ? 45.721 54.365 42.857 1.00 17.17 204 ASP A N 1
ATOM 1677 C CA . ASP A 1 204 ? 46.172 55.512 42.109 1.00 18.31 204 ASP A CA 1
ATOM 1678 C C . ASP A 1 204 ? 47.700 55.626 42.209 1.00 19.90 204 ASP A C 1
ATOM 1679 O O . ASP A 1 204 ? 48.366 54.749 42.797 1.00 19.43 204 ASP A O 1
ATOM 1684 N N . SER A 1 205 ? 48.230 56.678 41.598 1.00 21.16 205 SER A N 1
ATOM 1685 C CA . SER A 1 205 ? 49.702 56.823 41.437 1.00 23.77 205 SER A CA 1
ATOM 1686 C C . SER A 1 205 ? 50.490 57.105 42.693 1.00 25.50 205 SER A C 1
ATOM 1687 O O . SER A 1 205 ? 51.720 56.969 42.699 1.00 28.17 205 SER A O 1
ATOM 1690 N N . GLU A 1 206 ? 49.798 57.486 43.753 1.00 26.54 206 GLU A N 1
ATOM 1691 C CA . GLU A 1 206 ? 50.429 57.568 45.056 1.00 27.63 206 GLU A CA 1
ATOM 1692 C C . GLU A 1 206 ? 50.099 56.417 45.992 1.00 26.03 206 GLU A C 1
ATOM 1693 O O . GLU A 1 206 ? 50.308 56.521 47.199 1.00 26.46 206 GLU A O 1
ATOM 1699 N N . GLY A 1 207 ? 49.561 55.327 45.463 1.00 24.10 207 GLY A N 1
ATOM 1700 C CA . GLY A 1 207 ? 49.320 54.160 46.315 1.00 22.42 207 GLY A CA 1
ATOM 1701 C C . GLY A 1 207 ? 48.005 54.187 47.068 1.00 21.70 207 GLY A C 1
ATOM 1702 O O . GLY A 1 207 ? 47.767 53.332 47.902 1.00 22.77 207 GLY A O 1
ATOM 1703 N N . ASN A 1 208 ? 47.139 55.150 46.781 1.00 20.71 208 ASN A N 1
ATOM 1704 C CA . ASN A 1 208 ? 45.813 55.162 47.418 1.00 20.73 208 ASN A CA 1
ATOM 1705 C C . ASN A 1 208 ? 44.863 54.237 46.686 1.00 18.74 208 ASN A C 1
ATOM 1706 O O . ASN A 1 208 ? 44.636 54.373 45.476 1.00 18.40 208 ASN A O 1
ATOM 1711 N N . VAL A 1 209 ? 44.317 53.303 47.447 1.00 18.96 209 VAL A N 1
ATOM 1712 C CA . VAL A 1 209 ? 43.431 52.276 46.888 1.00 17.92 209 VAL A CA 1
ATOM 1713 C C . VAL A 1 209 ? 42.032 52.835 46.790 1.00 17.25 209 VAL A C 1
ATOM 1714 O O . VAL A 1 209 ? 41.386 53.179 47.819 1.00 16.19 209 VAL A O 1
ATOM 1718 N N . LEU A 1 210 ? 41.571 52.907 45.544 1.00 17.32 210 LEU A N 1
ATOM 1719 C CA . LEU A 1 210 ? 40.185 53.213 45.220 1.00 16.37 210 LEU A CA 1
ATOM 1720 C C . LEU A 1 210 ? 39.223 52.112 45.652 1.00 16.65 210 LEU A C 1
ATOM 1721 O O . LEU A 1 210 ? 38.217 52.402 46.301 1.00 17.29 210 LEU A O 1
ATOM 1726 N N . SER A 1 211 ? 39.527 50.862 45.288 1.00 16.08 211 SER A N 1
ATOM 1727 C CA . SER A 1 211 ? 38.620 49.753 45.543 1.00 16.38 211 SER A CA 1
ATOM 1728 C C . SER A 1 211 ? 39.337 48.426 45.327 1.00 17.09 211 SER A C 1
ATOM 1729 O O . SER A 1 211 ? 40.452 48.385 44.776 1.00 15.77 211 SER A O 1
ATOM 1740 N N . PRO A 1 213 ? 37.941 45.555 43.172 1.00 17.50 213 PRO A N 1
ATOM 1741 C CA . PRO A 1 213 ? 36.864 44.917 42.379 1.00 16.57 213 PRO A CA 1
ATOM 1742 C C . PRO A 1 213 ? 36.865 43.380 42.547 1.00 16.52 213 PRO A C 1
ATOM 1743 O O . PRO A 1 213 ? 37.946 42.771 42.676 1.00 17.24 213 PRO A O 1
ATOM 1747 N N . PRO A 1 214 ? 35.702 42.736 42.566 1.00 16.92 214 PRO A N 1
ATOM 1748 C CA . PRO A 1 214 ? 34.378 43.361 42.541 1.00 16.57 214 PRO A CA 1
ATOM 1749 C C . PRO A 1 214 ? 33.739 43.383 43.927 1.00 17.08 214 PRO A C 1
ATOM 1750 O O . PRO A 1 214 ? 32.519 43.156 44.058 1.00 17.28 214 PRO A O 1
ATOM 1754 N N . ILE A 1 215 ? 34.547 43.662 44.947 1.00 18.11 215 ILE A N 1
ATOM 1755 C CA . ILE A 1 215 ? 34.187 43.445 46.356 1.00 18.09 215 ILE A CA 1
ATOM 1756 C C . ILE A 1 215 ? 33.692 44.712 47.070 1.00 18.04 215 ILE A C 1
ATOM 1757 O O . ILE A 1 215 ? 32.542 44.772 47.487 1.00 20.37 215 ILE A O 1
ATOM 1762 N N . ILE A 1 216 ? 34.533 45.742 47.166 1.00 17.65 216 ILE A N 1
ATOM 1763 C CA . ILE A 1 216 ? 34.192 46.934 47.952 1.00 17.95 216 ILE A CA 1
ATOM 1764 C C . ILE A 1 216 ? 35.118 48.089 47.579 1.00 17.90 216 ILE A C 1
ATOM 1765 O O . ILE A 1 216 ? 36.291 47.870 47.243 1.00 17.03 216 ILE A O 1
ATOM 1770 N N . ASN A 1 217 ? 34.580 49.300 47.685 1.00 18.11 217 ASN A N 1
ATOM 1771 C CA . ASN A 1 217 ? 35.342 50.523 47.567 1.00 19.19 217 ASN A CA 1
ATOM 1772 C C . ASN A 1 217 ? 36.033 50.914 48.886 1.00 19.33 217 ASN A C 1
ATOM 1773 O O . ASN A 1 217 ? 35.726 50.366 49.973 1.00 19.69 217 ASN A O 1
ATOM 1778 N N . SER A 1 218 ? 36.943 51.875 48.809 1.00 19.17 218 SER A N 1
ATOM 1779 C CA . SER A 1 218 ? 37.613 52.310 50.013 1.00 20.95 218 SER A CA 1
ATOM 1780 C C . SER A 1 218 ? 36.789 53.332 50.822 1.00 20.57 218 SER A C 1
ATOM 1781 O O . SER A 1 218 ? 35.909 54.051 50.290 1.00 20.07 218 SER A O 1
ATOM 1784 N N . GLU A 1 219 ? 37.078 53.377 52.119 1.00 21.18 219 GLU A N 1
ATOM 1785 C CA . GLU A 1 219 ? 36.487 54.377 53.026 1.00 20.81 219 GLU A CA 1
ATOM 1786 C C . GLU A 1 219 ? 36.976 55.824 52.734 1.00 20.87 219 GLU A C 1
ATOM 1787 O O . GLU A 1 219 ? 36.201 56.787 52.815 1.00 19.80 219 GLU A O 1
ATOM 1793 N N . PHE A 1 220 ? 38.246 55.973 52.395 1.00 19.92 220 PHE A N 1
ATOM 1794 C CA . PHE A 1 220 ? 38.853 57.306 52.346 1.00 21.05 220 PHE A CA 1
ATOM 1795 C C . PHE A 1 220 ? 39.300 57.817 50.990 1.00 20.98 220 PHE A C 1
ATOM 1796 O O . PHE A 1 220 ? 39.547 59.024 50.837 1.00 21.33 220 PHE A O 1
ATOM 1804 N N . THR A 1 221 ? 39.415 56.920 50.018 1.00 18.54 221 THR A N 1
ATOM 1805 C CA . THR A 1 221 ? 39.928 57.342 48.707 1.00 18.32 221 THR A CA 1
ATOM 1806 C C . THR A 1 221 ? 38.843 57.500 47.657 1.00 17.71 221 THR A C 1
ATOM 1807 O O . THR A 1 221 ? 38.182 56.505 47.290 1.00 17.95 221 THR A O 1
ATOM 1811 N N . GLY A 1 222 ? 38.711 58.731 47.147 1.00 17.04 222 GLY A N 1
ATOM 1812 C CA . GLY A 1 222 ? 37.811 59.051 46.038 1.00 18.16 222 GLY A CA 1
ATOM 1813 C C . GLY A 1 222 ? 36.324 58.954 46.326 1.00 18.34 222 GLY A C 1
ATOM 1814 O O . GLY A 1 222 ? 35.520 58.668 45.414 1.00 18.43 222 GLY A O 1
ATOM 1815 N N . ARG A 1 223 ? 35.920 59.202 47.576 1.00 18.32 223 ARG A N 1
ATOM 1816 C CA . ARG A 1 223 ? 34.480 59.147 47.916 1.00 18.75 223 ARG A CA 1
ATOM 1817 C C . ARG A 1 223 ? 33.624 60.164 47.173 1.00 19.30 223 ARG A C 1
ATOM 1818 O O . ARG A 1 223 ? 33.986 61.338 47.061 1.00 20.36 223 ARG A O 1
ATOM 1826 N N . VAL A 1 224 ? 32.519 59.696 46.597 1.00 19.66 224 VAL A N 1
ATOM 1827 C CA . VAL A 1 224 ? 31.557 60.559 45.917 1.00 18.59 224 VAL A CA 1
ATOM 1828 C C . VAL A 1 224 ? 30.538 61.122 46.926 1.00 19.16 224 VAL A C 1
ATOM 1829 O O . VAL A 1 224 ? 29.932 60.387 47.700 1.00 17.38 224 VAL A O 1
ATOM 1833 N N . THR A 1 225 ? 30.354 62.432 46.891 1.00 19.96 225 THR A N 1
ATOM 1834 C CA . THR A 1 225 ? 29.336 63.088 47.731 1.00 21.76 225 THR A CA 1
ATOM 1835 C C . THR A 1 225 ? 28.484 63.969 46.818 1.00 22.10 225 THR A C 1
ATOM 1836 O O . THR A 1 225 ? 28.759 64.069 45.615 1.00 21.44 225 THR A O 1
ATOM 1840 N N . THR A 1 226 ? 27.465 64.647 47.362 1.00 22.19 226 THR A N 1
ATOM 1841 C CA . THR A 1 226 ? 26.757 65.644 46.538 1.00 22.95 226 THR A CA 1
ATOM 1842 C C . THR A 1 226 ? 27.641 66.859 46.161 1.00 22.49 226 THR A C 1
ATOM 1843 O O . THR A 1 226 ? 27.245 67.644 45.303 1.00 22.97 226 THR A O 1
ATOM 1847 N N . ASP A 1 227 ? 28.818 67.025 46.787 1.00 22.12 227 ASP A N 1
ATOM 1848 C CA . ASP A 1 227 ? 29.787 68.066 46.366 1.00 21.68 227 ASP A CA 1
ATOM 1849 C C . ASP A 1 227 ? 30.671 67.647 45.190 1.00 21.64 227 ASP A C 1
ATOM 1850 O O . ASP A 1 227 ? 31.356 68.482 44.567 1.00 19.85 227 ASP A O 1
ATOM 1855 N N . THR A 1 228 ? 30.635 66.352 44.873 1.00 20.23 228 THR A N 1
ATOM 1856 C CA . THR A 1 228 ? 31.381 65.832 43.708 1.00 19.38 228 THR A CA 1
ATOM 1857 C C . THR A 1 228 ? 30.903 66.427 42.373 1.00 18.85 228 THR A C 1
ATOM 1858 O O . THR A 1 228 ? 29.714 66.425 42.051 1.00 19.46 228 THR A O 1
ATOM 1862 N N . LYS A 1 229 ? 31.851 66.969 41.621 1.00 19.62 229 LYS A N 1
ATOM 1863 C CA . LYS A 1 229 ? 31.607 67.532 40.286 1.00 20.64 229 LYS A CA 1
ATOM 1864 C C . LYS A 1 229 ? 32.102 66.654 39.125 1.00 20.01 229 LYS A C 1
ATOM 1865 O O . LYS A 1 229 ? 31.503 66.646 38.039 1.00 18.86 229 LYS A O 1
ATOM 1871 N N . ASN A 1 230 ? 33.209 65.929 39.352 1.00 18.86 230 ASN A N 1
ATOM 1872 C CA . ASN A 1 230 ? 33.882 65.161 38.297 1.00 19.19 230 ASN A CA 1
ATOM 1873 C C . ASN A 1 230 ? 34.016 63.738 38.784 1.00 18.56 230 ASN A C 1
ATOM 1874 O O . ASN A 1 230 ? 34.598 63.501 39.831 1.00 18.29 230 ASN A O 1
ATOM 1879 N N . VAL A 1 231 ? 33.398 62.807 38.070 1.00 18.72 231 VAL A N 1
ATOM 1880 C CA . VAL A 1 231 ? 33.337 61.413 38.503 1.00 19.24 231 VAL A CA 1
ATOM 1881 C C . VAL A 1 231 ? 34.246 60.556 37.625 1.00 18.53 231 VAL A C 1
ATOM 1882 O O . VAL A 1 231 ? 34.315 60.744 36.400 1.00 19.09 231 VAL A O 1
ATOM 1886 N N . PHE A 1 232 ? 34.940 59.626 38.271 1.00 15.61 232 PHE A N 1
ATOM 1887 C CA . PHE A 1 232 ? 35.764 58.646 37.587 1.00 14.95 232 PHE A CA 1
ATOM 1888 C C . PHE A 1 232 ? 35.013 57.301 37.743 1.00 14.03 232 PHE A C 1
ATOM 1889 O O . PHE A 1 232 ? 34.644 56.891 38.866 1.00 14.10 232 PHE A O 1
ATOM 1897 N N . ILE A 1 233 ? 34.746 56.647 36.630 1.00 14.40 233 ILE A N 1
ATOM 1898 C CA . ILE A 1 233 ? 33.945 55.377 36.683 1.00 14.31 233 ILE A CA 1
ATOM 1899 C C . ILE A 1 233 ? 34.790 54.206 36.216 1.00 13.54 233 ILE A C 1
ATOM 1900 O O . ILE A 1 233 ? 35.479 54.324 35.198 1.00 13.97 233 ILE A O 1
ATOM 1905 N N . ASP A 1 234 ? 34.760 53.083 36.939 1.00 12.98 234 ASP A N 1
ATOM 1906 C CA . ASP A 1 234 ? 35.437 51.869 36.451 1.00 13.96 234 ASP A CA 1
ATOM 1907 C C . ASP A 1 234 ? 34.393 50.767 36.288 1.00 13.49 234 ASP A C 1
ATOM 1908 O O . ASP A 1 234 ? 33.443 50.688 37.094 1.00 13.96 234 ASP A O 1
ATOM 1913 N N . VAL A 1 235 ? 34.553 49.942 35.259 1.00 13.79 235 VAL A N 1
ATOM 1914 C CA . VAL A 1 235 ? 33.707 48.763 35.114 1.00 14.29 235 VAL A CA 1
ATOM 1915 C C . VAL A 1 235 ? 34.599 47.600 34.804 1.00 14.50 235 VAL A C 1
ATOM 1916 O O . VAL A 1 235 ? 35.429 47.692 33.894 1.00 14.49 235 VAL A O 1
ATOM 1920 N N . THR A 1 236 ? 34.451 46.530 35.583 1.00 14.23 236 THR A N 1
ATOM 1921 C CA . THR A 1 236 ? 35.258 45.334 35.395 1.00 14.28 236 THR A CA 1
ATOM 1922 C C . THR A 1 236 ? 34.401 44.097 35.120 1.00 14.53 236 THR A C 1
ATOM 1923 O O . THR A 1 236 ? 33.217 44.043 35.523 1.00 14.86 236 THR A O 1
ATOM 1927 N N . GLY A 1 237 ? 35.032 43.089 34.525 1.00 15.55 237 GLY A N 1
ATOM 1928 C CA . GLY A 1 237 ? 34.353 41.818 34.318 1.00 16.52 237 GLY A CA 1
ATOM 1929 C C . GLY A 1 237 ? 35.121 40.944 33.363 1.00 17.59 237 GLY A C 1
ATOM 1930 O O . GLY A 1 237 ? 36.338 41.078 33.229 1.00 17.89 237 GLY A O 1
ATOM 1931 N N . TRP A 1 238 ? 34.396 40.014 32.752 1.00 16.21 238 TRP A N 1
ATOM 1932 C CA . TRP A 1 238 ? 34.985 38.904 31.997 1.00 17.71 238 TRP A CA 1
ATOM 1933 C C . TRP A 1 238 ? 34.917 39.040 30.466 1.00 17.71 238 TRP A C 1
ATOM 1934 O O . TRP A 1 238 ? 35.641 38.329 29.755 1.00 17.42 238 TRP A O 1
ATOM 1945 N N . LYS A 1 239 ? 34.030 39.910 29.963 1.00 16.73 239 LYS A N 1
ATOM 1946 C CA . LYS A 1 239 ? 33.892 40.136 28.506 1.00 18.07 239 LYS A CA 1
ATOM 1947 C C . LYS A 1 239 ? 33.932 41.625 28.242 1.00 17.99 239 LYS A C 1
ATOM 1948 O O . LYS A 1 239 ? 33.175 42.389 28.843 1.00 16.97 239 LYS A O 1
ATOM 1954 N N . LEU A 1 240 ? 34.805 42.027 27.334 1.00 17.97 240 LEU A N 1
ATOM 1955 C CA . LEU A 1 240 ? 34.983 43.436 27.036 1.00 19.96 240 LEU A CA 1
ATOM 1956 C C . LEU A 1 240 ? 33.691 44.106 26.557 1.00 20.07 240 LEU A C 1
ATOM 1957 O O . LEU A 1 240 ? 33.397 45.221 26.971 1.00 19.71 240 LEU A O 1
ATOM 1962 N N . GLU A 1 241 ? 32.906 43.414 25.717 1.00 20.15 241 GLU A N 1
ATOM 1963 C CA . GLU A 1 241 ? 31.662 43.978 25.189 1.00 21.25 241 GLU A CA 1
ATOM 1964 C C . GLU A 1 241 ? 30.693 44.285 26.298 1.00 19.39 241 GLU A C 1
ATOM 1965 O O . GLU A 1 241 ? 29.978 45.306 26.218 1.00 19.32 241 GLU A O 1
ATOM 1971 N N . LYS A 1 242 ? 30.626 43.397 27.297 1.00 17.83 242 LYS A N 1
ATOM 1972 C CA . LYS A 1 242 ? 29.666 43.578 28.389 1.00 18.09 242 LYS A CA 1
ATOM 1973 C C . LYS A 1 242 ? 30.011 44.766 29.321 1.00 16.53 242 LYS A C 1
ATOM 1974 O O . LYS A 1 242 ? 29.121 45.557 29.692 1.00 14.90 242 LYS A O 1
ATOM 1980 N N . VAL A 1 243 ? 31.286 44.899 29.662 1.00 14.90 243 VAL A N 1
ATOM 1981 C CA . VAL A 1 243 ? 31.733 46.036 30.506 1.00 14.86 243 VAL A CA 1
ATOM 1982 C C . VAL A 1 243 ? 31.609 47.364 29.763 1.00 15.17 243 VAL A C 1
ATOM 1983 O O . VAL A 1 243 ? 31.321 48.404 30.376 1.00 13.65 243 VAL A O 1
ATOM 1998 N N . LEU A 1 245 ? 29.248 48.044 27.368 1.00 15.77 245 LEU A N 1
ATOM 1999 C CA . LEU A 1 245 ? 27.807 48.356 27.388 1.00 15.98 245 LEU A CA 1
ATOM 2000 C C . LEU A 1 245 ? 27.437 49.056 28.689 1.00 13.80 245 LEU A C 1
ATOM 2001 O O . LEU A 1 245 ? 26.833 50.129 28.664 1.00 13.92 245 LEU A O 1
ATOM 2006 N N . ALA A 1 246 ? 27.838 48.452 29.816 1.00 12.81 246 ALA A N 1
ATOM 2007 C CA . ALA A 1 246 ? 27.529 48.973 31.143 1.00 14.09 246 ALA A CA 1
ATOM 2008 C C . ALA A 1 246 ? 28.135 50.397 31.338 1.00 13.22 246 ALA A C 1
ATOM 2009 O O . ALA A 1 246 ? 27.489 51.341 31.849 1.00 12.43 246 ALA A O 1
ATOM 2011 N N . LEU A 1 247 ? 29.363 50.574 30.879 1.00 13.08 247 LEU A N 1
ATOM 2012 C CA . LEU A 1 247 ? 30.009 51.895 30.972 1.00 12.30 247 LEU A CA 1
ATOM 2013 C C . LEU A 1 247 ? 29.222 52.927 30.144 1.00 12.99 247 LEU A C 1
ATOM 2014 O O . LEU A 1 247 ? 28.997 54.067 30.580 1.00 12.46 247 LEU A O 1
ATOM 2019 N N . ASN A 1 248 ? 28.811 52.523 28.939 1.00 12.74 248 ASN A N 1
ATOM 2020 C CA . ASN A 1 248 ? 28.048 53.367 28.072 1.00 13.19 248 ASN A CA 1
ATOM 2021 C C . ASN A 1 248 ? 26.740 53.802 28.714 1.00 13.49 248 ASN A C 1
ATOM 2022 O O . ASN A 1 248 ? 26.361 54.967 28.606 1.00 14.25 248 ASN A O 1
ATOM 2027 N N . VAL A 1 249 ? 26.036 52.851 29.334 1.00 13.10 249 VAL A N 1
ATOM 2028 C CA . VAL A 1 249 ? 24.817 53.177 30.068 1.00 12.77 249 VAL A CA 1
ATOM 2029 C C . VAL A 1 249 ? 25.115 54.234 31.181 1.00 12.32 249 VAL A C 1
ATOM 2030 O O . VAL A 1 249 ? 24.432 55.250 31.277 1.00 11.59 249 VAL A O 1
ATOM 2042 N N . VAL A 1 251 ? 27.681 56.447 31.607 1.00 14.28 251 VAL A N 1
ATOM 2043 C CA . VAL A 1 251 ? 28.068 57.792 31.147 1.00 14.42 251 VAL A CA 1
ATOM 2044 C C . VAL A 1 251 ? 26.955 58.544 30.397 1.00 14.33 251 VAL A C 1
ATOM 2045 O O . VAL A 1 251 ? 26.886 59.759 30.488 1.00 14.59 251 VAL A O 1
ATOM 2049 N N . THR A 1 252 ? 26.113 57.835 29.632 1.00 14.45 252 THR A N 1
ATOM 2050 C CA . THR A 1 252 ? 24.999 58.506 28.982 1.00 14.94 252 THR A CA 1
ATOM 2051 C C . THR A 1 252 ? 23.916 58.903 29.982 1.00 14.75 252 THR A C 1
ATOM 2052 O O . THR A 1 252 ? 23.277 59.931 29.796 1.00 14.87 252 THR A O 1
ATOM 2056 N N . ALA A 1 253 ? 23.735 58.128 31.046 1.00 14.64 253 ALA A N 1
ATOM 2057 C CA . ALA A 1 253 ? 22.826 58.586 32.100 1.00 15.24 253 ALA A CA 1
ATOM 2058 C C . ALA A 1 253 ? 23.321 59.927 32.693 1.00 15.16 253 ALA A C 1
ATOM 2059 O O . ALA A 1 253 ? 22.547 60.872 32.866 1.00 15.23 253 ALA A O 1
ATOM 2061 N N . LEU A 1 254 ? 24.625 60.011 32.978 1.00 15.20 254 LEU A N 1
ATOM 2062 C CA . LEU A 1 254 ? 25.226 61.242 33.502 1.00 15.61 254 LEU A CA 1
ATOM 2063 C C . LEU A 1 254 ? 25.237 62.400 32.508 1.00 16.00 254 LEU A C 1
ATOM 2064 O O . LEU A 1 254 ? 25.047 63.570 32.893 1.00 17.22 254 LEU A O 1
ATOM 2069 N N . ALA A 1 255 ? 25.361 62.100 31.217 1.00 17.63 255 ALA A N 1
ATOM 2070 C CA . ALA A 1 255 ? 25.185 63.138 30.191 1.00 18.00 255 ALA A CA 1
ATOM 2071 C C . ALA A 1 255 ? 23.784 63.793 30.253 1.00 19.70 255 ALA A C 1
ATOM 2072 O O . ALA A 1 255 ? 23.629 64.998 29.979 1.00 18.26 255 ALA A O 1
ATOM 2074 N N . GLU A 1 256 ? 22.774 63.012 30.645 1.00 19.45 256 GLU A N 1
ATOM 2075 C CA . GLU A 1 256 ? 21.398 63.577 30.802 1.00 20.46 256 GLU A CA 1
ATOM 2076 C C . GLU A 1 256 ? 21.292 64.593 31.921 1.00 19.59 256 GLU A C 1
ATOM 2077 O O . GLU A 1 256 ? 20.336 65.389 31.957 1.00 20.25 256 GLU A O 1
ATOM 2083 N N . ARG A 1 257 ? 22.237 64.543 32.854 1.00 17.82 257 ARG A N 1
ATOM 2084 C CA . ARG A 1 257 ? 22.374 65.516 33.938 1.00 17.99 257 ARG A CA 1
ATOM 2085 C C . ARG A 1 257 ? 23.404 66.629 33.604 1.00 17.86 257 ARG A C 1
ATOM 2086 O O . ARG A 1 257 ? 23.879 67.336 34.504 1.00 17.90 257 ARG A O 1
ATOM 2094 N N . GLY A 1 258 ? 23.765 66.776 32.329 1.00 16.65 258 GLY A N 1
ATOM 2095 C CA . GLY A 1 258 ? 24.662 67.866 31.937 1.00 17.17 258 GLY A CA 1
ATOM 2096 C C . GLY A 1 258 ? 26.136 67.478 32.014 1.00 18.20 258 GLY A C 1
ATOM 2097 O O . GLY A 1 258 ? 27.013 68.298 31.700 1.00 17.15 258 GLY A O 1
ATOM 2098 N N . GLY A 1 259 ? 26.428 66.233 32.414 1.00 17.20 259 GLY A N 1
ATOM 2099 C CA . GLY A 1 259 ? 27.822 65.746 32.449 1.00 16.82 259 GLY A CA 1
ATOM 2100 C C . GLY A 1 259 ? 28.529 65.779 31.100 1.00 16.72 259 GLY A C 1
ATOM 2101 O O . GLY A 1 259 ? 27.952 65.448 30.050 1.00 17.08 259 GLY A O 1
ATOM 2102 N N . LYS A 1 260 ? 29.800 66.157 31.114 1.00 18.01 260 LYS A N 1
ATOM 2103 C CA . LYS A 1 260 ? 30.626 66.157 29.886 1.00 19.54 260 LYS A CA 1
ATOM 2104 C C . LYS A 1 260 ? 31.525 64.923 29.909 1.00 17.27 260 LYS A C 1
ATOM 2105 O O . LYS A 1 260 ? 32.309 64.747 30.830 1.00 18.96 260 LYS A O 1
ATOM 2111 N N . ILE A 1 261 ? 31.365 64.049 28.918 1.00 16.35 261 ILE A N 1
ATOM 2112 C CA . ILE A 1 261 ? 31.977 62.716 28.964 1.00 15.94 261 ILE A CA 1
ATOM 2113 C C . ILE A 1 261 ? 33.387 62.827 28.394 1.00 15.99 261 ILE A C 1
ATOM 2114 O O . ILE A 1 261 ? 33.589 63.394 27.314 1.00 15.56 261 ILE A O 1
ATOM 2119 N N . ARG A 1 262 ? 34.352 62.286 29.123 1.00 16.80 262 ARG A N 1
ATOM 2120 C CA . ARG A 1 262 ? 35.760 62.391 28.743 1.00 17.28 262 ARG A CA 1
ATOM 2121 C C . ARG A 1 262 ? 36.288 60.986 28.658 1.00 17.92 262 ARG A C 1
ATOM 2122 O O . ARG A 1 262 ? 36.046 60.186 29.579 1.00 18.39 262 ARG A O 1
ATOM 2130 N N . SER A 1 263 ? 36.993 60.660 27.573 1.00 16.83 263 SER A N 1
ATOM 2131 C CA . SER A 1 263 ? 37.516 59.327 27.389 1.00 17.37 263 SER A CA 1
ATOM 2132 C C . SER A 1 263 ? 38.856 59.172 28.097 1.00 18.39 263 SER A C 1
ATOM 2133 O O . SER A 1 263 ? 39.547 60.157 28.371 1.00 18.35 263 SER A O 1
ATOM 2136 N N . VAL A 1 264 ? 39.208 57.931 28.406 1.00 17.94 264 VAL A N 1
ATOM 2137 C CA . VAL A 1 264 ? 40.501 57.661 28.996 1.00 19.01 264 VAL A CA 1
ATOM 2138 C C . VAL A 1 264 ? 41.195 56.605 28.117 1.00 19.23 264 VAL A C 1
ATOM 2139 O O . VAL A 1 264 ? 40.524 55.859 27.363 1.00 18.92 264 VAL A O 1
ATOM 2143 N N . ARG A 1 265 ? 42.529 56.607 28.171 1.00 16.87 265 ARG A N 1
ATOM 2144 C CA . ARG A 1 265 ? 43.379 55.641 27.455 1.00 18.82 265 ARG A CA 1
ATOM 2145 C C . ARG A 1 265 ? 43.595 54.447 28.365 1.00 16.57 265 ARG A C 1
ATOM 2146 O O . ARG A 1 265 ? 44.091 54.590 29.479 1.00 15.78 265 ARG A O 1
ATOM 2154 N N . VAL A 1 266 ? 43.199 53.261 27.915 1.00 16.49 266 VAL A N 1
ATOM 2155 C CA . VAL A 1 266 ? 43.281 52.111 28.760 1.00 15.47 266 VAL A CA 1
ATOM 2156 C C . VAL A 1 266 ? 44.309 51.170 28.124 1.00 16.66 266 VAL A C 1
ATOM 2157 O O . VAL A 1 266 ? 44.072 50.655 27.027 1.00 17.48 266 VAL A O 1
ATOM 2161 N N . VAL A 1 267 ? 45.390 50.944 28.855 1.00 16.43 267 VAL A N 1
ATOM 2162 C CA . VAL A 1 267 ? 46.585 50.216 28.377 1.00 16.69 267 VAL A CA 1
ATOM 2163 C C . VAL A 1 267 ? 46.643 48.793 28.937 1.00 15.89 267 VAL A C 1
ATOM 2164 O O . VAL A 1 267 ? 46.788 48.536 30.171 1.00 17.19 267 VAL A O 1
ATOM 2168 N N . TYR A 1 268 ? 46.503 47.850 28.024 1.00 15.74 268 TYR A N 1
ATOM 2169 C CA . TYR A 1 268 ? 46.675 46.450 28.312 1.00 17.70 268 TYR A CA 1
ATOM 2170 C C . TYR A 1 268 ? 48.066 46.028 27.818 1.00 19.06 268 TYR A C 1
ATOM 2171 O O . TYR A 1 268 ? 48.733 46.803 27.171 1.00 18.30 268 TYR A O 1
ATOM 2180 N N . LYS A 1 269 ? 48.511 44.823 28.131 1.00 21.33 269 LYS A N 1
ATOM 2181 C CA . LYS A 1 269 ? 49.834 44.391 27.673 1.00 24.57 269 LYS A CA 1
ATOM 2182 C C . LYS A 1 269 ? 49.931 44.431 26.144 1.00 25.82 269 LYS A C 1
ATOM 2183 O O . LYS A 1 269 ? 50.863 45.033 25.629 1.00 26.04 269 LYS A O 1
ATOM 2189 N N . ASP A 1 270 ? 48.935 43.877 25.438 1.00 27.06 270 ASP A N 1
ATOM 2190 C CA . ASP A 1 270 ? 49.026 43.681 23.990 1.00 28.83 270 ASP A CA 1
ATOM 2191 C C . ASP A 1 270 ? 48.235 44.670 23.172 1.00 29.16 270 ASP A C 1
ATOM 2192 O O . ASP A 1 270 ? 48.188 44.540 21.945 1.00 29.16 270 ASP A O 1
ATOM 2197 N N . PHE A 1 271 ? 47.551 45.606 23.823 1.00 27.50 271 PHE A N 1
ATOM 2198 C CA . PHE A 1 271 ? 46.736 46.540 23.066 1.00 26.85 271 PHE A CA 1
ATOM 2199 C C . PHE A 1 271 ? 46.330 47.674 23.965 1.00 26.12 271 PHE A C 1
ATOM 2200 O O . PHE A 1 271 ? 46.429 47.592 25.187 1.00 24.97 271 PHE A O 1
ATOM 2208 N N . GLU A 1 272 ? 45.828 48.717 23.345 1.00 25.87 272 GLU A N 1
ATOM 2209 C CA . GLU A 1 272 ? 45.365 49.869 24.077 1.00 25.32 272 GLU A CA 1
ATOM 2210 C C . GLU A 1 272 ? 43.971 50.182 23.521 1.00 23.90 272 GLU A C 1
ATOM 2211 O O . GLU A 1 272 ? 43.694 49.904 22.343 1.00 21.67 272 GLU A O 1
ATOM 2217 N N . ILE A 1 273 ? 43.100 50.784 24.329 1.00 22.50 273 ILE A N 1
ATOM 2218 C CA . ILE A 1 273 ? 41.759 51.181 23.830 1.00 21.92 273 ILE A CA 1
ATOM 2219 C C . ILE A 1 273 ? 41.301 52.472 24.441 1.00 21.39 273 ILE A C 1
ATOM 2220 O O . ILE A 1 273 ? 41.601 52.742 25.585 1.00 22.45 273 ILE A O 1
ATOM 2225 N N . GLU A 1 274 ? 40.481 53.218 23.735 1.00 20.12 274 GLU A N 1
ATOM 2226 C CA . GLU A 1 274 ? 40.025 54.483 24.253 1.00 20.80 274 GLU A CA 1
ATOM 2227 C C . GLU A 1 274 ? 38.589 54.281 24.704 1.00 18.76 274 GLU A C 1
ATOM 2228 O O . GLU A 1 274 ? 37.730 53.918 23.888 1.00 18.64 274 GLU A O 1
ATOM 2234 N N . THR A 1 275 ? 38.306 54.484 25.987 1.00 16.04 275 THR A N 1
ATOM 2235 C CA . THR A 1 275 ? 36.902 54.290 26.471 1.00 15.67 275 THR A CA 1
ATOM 2236 C C . THR A 1 275 ? 36.334 55.570 27.130 1.00 15.21 275 THR A C 1
ATOM 2237 O O . THR A 1 275 ? 37.119 56.352 27.673 1.00 15.76 275 THR A O 1
ATOM 2241 N N . PRO A 1 276 ? 35.008 55.818 27.107 1.00 15.77 276 PRO A N 1
ATOM 2242 C CA . PRO A 1 276 ? 34.010 55.017 26.379 1.00 16.68 276 PRO A CA 1
ATOM 2243 C C . PRO A 1 276 ? 34.066 55.262 24.886 1.00 17.55 276 PRO A C 1
ATOM 2244 O O . PRO A 1 276 ? 34.548 56.312 24.415 1.00 18.90 276 PRO A O 1
ATOM 2248 N N . ASP A 1 277 ? 33.575 54.297 24.143 1.00 18.55 277 ASP A N 1
ATOM 2249 C CA . ASP A 1 277 ? 33.383 54.475 22.705 1.00 18.32 277 ASP A CA 1
ATOM 2250 C C . ASP A 1 277 ? 31.899 54.558 22.440 1.00 17.95 277 ASP A C 1
ATOM 2251 O O . ASP A 1 277 ? 31.209 53.542 22.508 1.00 18.44 277 ASP A O 1
ATOM 2256 N N . LEU A 1 278 ? 31.402 55.754 22.117 1.00 16.71 278 LEU A N 1
ATOM 2257 C CA . LEU A 1 278 ? 29.974 55.933 21.924 1.00 17.33 278 LEU A CA 1
ATOM 2258 C C . LEU A 1 278 ? 29.605 56.076 20.442 1.00 18.43 278 LEU A C 1
ATOM 2259 O O . LEU A 1 278 ? 28.561 56.628 20.119 1.00 17.61 278 LEU A O 1
ATOM 2264 N N . THR A 1 279 ? 30.470 55.570 19.551 1.00 17.91 279 THR A N 1
ATOM 2265 C CA . THR A 1 279 ? 30.145 55.505 18.125 1.00 19.41 279 THR A CA 1
ATOM 2266 C C . THR A 1 279 ? 28.789 54.787 17.928 1.00 19.31 279 THR A C 1
ATOM 2267 O O . THR A 1 279 ? 28.616 53.655 18.407 1.00 17.72 279 THR A O 1
ATOM 2271 N N . PRO A 1 280 ? 27.845 55.414 17.223 1.00 20.28 280 PRO A N 1
ATOM 2272 C CA . PRO A 1 280 ? 26.531 54.790 17.023 1.00 21.23 280 PRO A CA 1
ATOM 2273 C C . PRO A 1 280 ? 26.688 53.402 16.436 1.00 21.79 280 PRO A C 1
ATOM 2274 O O . PRO A 1 280 ? 27.637 53.149 15.685 1.00 22.19 280 PRO A O 1
ATOM 2278 N N . LYS A 1 281 ? 25.830 52.481 16.841 1.00 21.45 281 LYS A N 1
ATOM 2279 C CA . LYS A 1 281 ? 25.814 51.169 16.218 1.00 21.95 281 LYS A CA 1
ATOM 2280 C C . LYS A 1 281 ? 24.918 51.150 14.968 1.00 22.61 281 LYS A C 1
ATOM 2281 O O . LYS A 1 281 ? 24.076 52.035 14.765 1.00 21.38 281 LYS A O 1
ATOM 2287 N N . GLU A 1 282 ? 25.163 50.177 14.110 1.00 23.18 282 GLU A N 1
ATOM 2288 C CA . GLU A 1 282 ? 24.520 50.159 12.786 1.00 25.08 282 GLU A CA 1
ATOM 2289 C C . GLU A 1 282 ? 23.711 48.891 12.549 1.00 23.87 282 GLU A C 1
ATOM 2290 O O . GLU A 1 282 ? 24.075 47.802 13.022 1.00 22.94 282 GLU A O 1
ATOM 2296 N N . PHE A 1 283 ? 22.625 49.057 11.791 1.00 24.07 283 PHE A N 1
ATOM 2297 C CA . PHE A 1 283 ? 21.771 47.967 11.350 1.00 25.39 283 PHE A CA 1
ATOM 2298 C C . PHE A 1 283 ? 21.060 48.381 10.057 1.00 25.57 283 PHE A C 1
ATOM 2299 O O . PHE A 1 283 ? 20.819 49.552 9.820 1.00 25.48 283 PHE A O 1
ATOM 2307 N N . GLU A 1 284 ? 20.711 47.396 9.234 1.00 27.09 284 GLU A N 1
ATOM 2308 C CA . GLU A 1 284 ? 20.004 47.649 7.981 1.00 28.56 284 GLU A CA 1
ATOM 2309 C C . GLU A 1 284 ? 18.768 46.777 7.911 1.00 27.58 284 GLU A C 1
ATOM 2310 O O . GLU A 1 284 ? 18.828 45.585 8.211 1.00 28.60 284 GLU A O 1
ATOM 2316 N N . VAL A 1 285 ? 17.646 47.371 7.538 1.00 27.15 285 VAL A N 1
ATOM 2317 C CA . VAL A 1 285 ? 16.407 46.610 7.393 1.00 27.48 285 VAL A CA 1
ATOM 2318 C C . VAL A 1 285 ? 15.655 47.041 6.113 1.00 26.62 285 VAL A C 1
ATOM 2319 O O . VAL A 1 285 ? 15.619 48.218 5.759 1.00 26.04 285 VAL A O 1
ATOM 2323 N N . GLU A 1 286 ? 15.042 46.075 5.447 1.00 27.37 286 GLU A N 1
ATOM 2324 C CA . GLU A 1 286 ? 14.158 46.355 4.293 1.00 27.82 286 GLU A CA 1
ATOM 2325 C C . GLU A 1 286 ? 12.823 46.851 4.831 1.00 27.70 286 GLU A C 1
ATOM 2326 O O . GLU A 1 286 ? 12.207 46.165 5.628 1.00 27.01 286 GLU A O 1
ATOM 2332 N N . LEU A 1 287 ? 12.352 48.018 4.392 1.00 27.80 287 LEU A N 1
ATOM 2333 C CA . LEU A 1 287 ? 11.087 48.553 4.926 1.00 27.85 287 LEU A CA 1
ATOM 2334 C C . LEU A 1 287 ? 9.865 47.684 4.593 1.00 28.15 287 LEU A C 1
ATOM 2335 O O . LEU A 1 287 ? 8.870 47.673 5.320 1.00 26.42 287 LEU A O 1
ATOM 2340 N N . ASP A 1 288 ? 9.952 46.928 3.504 1.00 27.67 288 ASP A N 1
ATOM 2341 C CA . ASP A 1 288 ? 8.837 46.037 3.185 1.00 28.59 288 ASP A CA 1
ATOM 2342 C C . ASP A 1 288 ? 8.770 44.839 4.156 1.00 27.87 288 ASP A C 1
ATOM 2343 O O . ASP A 1 288 ? 7.696 44.312 4.381 1.00 27.60 288 ASP A O 1
ATOM 2348 N N . TYR A 1 289 ? 9.899 44.460 4.772 1.00 26.95 289 TYR A N 1
ATOM 2349 C CA . TYR A 1 289 ? 9.883 43.468 5.850 1.00 26.01 289 TYR A CA 1
ATOM 2350 C C . TYR A 1 289 ? 9.016 43.979 7.009 1.00 25.35 289 TYR A C 1
ATOM 2351 O O . TYR A 1 289 ? 8.172 43.257 7.533 1.00 24.50 289 TYR A O 1
ATOM 2360 N N . ILE A 1 290 ? 9.212 45.243 7.371 1.00 24.49 290 ILE A N 1
ATOM 2361 C CA . ILE A 1 290 ? 8.437 45.861 8.429 1.00 23.91 290 ILE A CA 1
ATOM 2362 C C . ILE A 1 290 ? 6.924 45.874 8.122 1.00 25.15 290 ILE A C 1
ATOM 2363 O O . ILE A 1 290 ? 6.085 45.505 8.985 1.00 23.66 290 ILE A O 1
ATOM 2368 N N . ARG A 1 291 ? 6.568 46.335 6.915 1.00 26.50 291 ARG A N 1
ATOM 2369 C CA . ARG A 1 291 ? 5.161 46.291 6.469 1.00 27.94 291 ARG A CA 1
ATOM 2370 C C . ARG A 1 291 ? 4.589 44.871 6.478 1.00 28.46 291 ARG A C 1
ATOM 2371 O O . ARG A 1 291 ? 3.559 44.631 7.098 1.00 30.06 291 ARG A O 1
ATOM 2379 N N . LYS A 1 292 ? 5.271 43.940 5.818 1.00 29.27 292 LYS A N 1
ATOM 2380 C CA . LYS A 1 292 ? 4.751 42.592 5.631 1.00 30.78 292 LYS A CA 1
ATOM 2381 C C . LYS A 1 292 ? 4.573 41.829 6.947 1.00 31.41 292 LYS A C 1
ATOM 2382 O O . LYS A 1 292 ? 3.595 41.101 7.134 1.00 30.92 292 LYS A O 1
ATOM 2388 N N . LEU A 1 293 ? 5.499 42.021 7.886 1.00 31.11 293 LEU A N 1
ATOM 2389 C CA . LEU A 1 293 ? 5.404 41.263 9.114 1.00 31.23 293 LEU A CA 1
ATOM 2390 C C . LEU A 1 293 ? 4.594 41.969 10.201 1.00 30.94 293 LEU A C 1
ATOM 2391 O O . LEU A 1 293 ? 4.094 41.322 11.107 1.00 32.23 293 LEU A O 1
ATOM 2396 N N . SER A 1 294 ? 4.446 43.291 10.125 1.00 30.46 294 SER A N 1
ATOM 2397 C CA . SER A 1 294 ? 3.647 44.013 11.118 1.00 29.82 294 SER A CA 1
ATOM 2398 C C . SER A 1 294 ? 2.140 43.960 10.840 1.00 29.93 294 SER A C 1
ATOM 2399 O O . SER A 1 294 ? 1.337 44.189 11.747 1.00 29.06 294 SER A O 1
ATOM 2402 N N . GLY A 1 295 ? 1.772 43.694 9.584 1.00 30.21 295 GLY A N 1
ATOM 2403 C CA . GLY A 1 295 ? 0.371 43.796 9.138 1.00 30.02 295 GLY A CA 1
ATOM 2404 C C . GLY A 1 295 ? -0.067 45.253 9.092 1.00 31.04 295 GLY A C 1
ATOM 2405 O O . GLY A 1 295 ? -1.261 45.563 9.107 1.00 30.26 295 GLY A O 1
ATOM 2406 N N . LEU A 1 296 ? 0.888 46.177 9.061 1.00 30.92 296 LEU A N 1
ATOM 2407 C CA . LEU A 1 296 ? 0.514 47.582 9.029 1.00 32.50 296 LEU A CA 1
ATOM 2408 C C . LEU A 1 296 ? 0.820 48.172 7.658 1.00 33.65 296 LEU A C 1
ATOM 2409 O O . LEU A 1 296 ? 1.815 47.822 7.038 1.00 34.57 296 LEU A O 1
ATOM 2414 N N . GLU A 1 297 ? -0.018 49.078 7.183 1.00 35.16 297 GLU A N 1
ATOM 2415 C CA . GLU A 1 297 ? 0.308 49.755 5.931 1.00 36.83 297 GLU A CA 1
ATOM 2416 C C . GLU A 1 297 ? 0.899 51.131 6.216 1.00 36.33 297 GLU A C 1
ATOM 2417 O O . GLU A 1 297 ? 0.214 52.156 6.163 1.00 38.36 297 GLU A O 1
ATOM 2423 N N . LEU A 1 298 ? 2.165 51.150 6.592 1.00 34.50 298 LEU A N 1
ATOM 2424 C CA . LEU A 1 298 ? 2.824 52.405 6.855 1.00 32.19 298 LEU A CA 1
ATOM 2425 C C . LEU A 1 298 ? 3.765 52.616 5.690 1.00 31.30 298 LEU A C 1
ATOM 2426 O O . LEU A 1 298 ? 4.447 51.676 5.286 1.00 29.43 298 LEU A O 1
ATOM 2431 N N . ASN A 1 299 ? 3.809 53.832 5.142 1.00 30.57 299 ASN A N 1
ATOM 2432 C CA . ASN A 1 299 ? 4.739 54.077 4.043 1.00 30.85 299 ASN A CA 1
ATOM 2433 C C . ASN A 1 299 ? 6.137 54.275 4.606 1.00 30.77 299 ASN A C 1
ATOM 2434 O O . ASN A 1 299 ? 6.305 54.280 5.831 1.00 30.57 299 ASN A O 1
ATOM 2439 N N . ASP A 1 300 ? 7.138 54.444 3.739 1.00 30.06 300 ASP A N 1
ATOM 2440 C CA . ASP A 1 300 ? 8.515 54.583 4.215 1.00 30.05 300 ASP A CA 1
ATOM 2441 C C . ASP A 1 300 ? 8.741 55.756 5.163 1.00 29.68 300 ASP A C 1
ATOM 2442 O O . ASP A 1 300 ? 9.498 55.607 6.140 1.00 29.89 300 ASP A O 1
ATOM 2447 N N . GLY A 1 301 ? 8.102 56.900 4.866 1.00 28.05 301 GLY A N 1
ATOM 2448 C CA . GLY A 1 301 ? 8.162 58.094 5.701 1.00 27.72 301 GLY A CA 1
ATOM 2449 C C . GLY A 1 301 ? 7.559 57.879 7.095 1.00 27.59 301 GLY A C 1
ATOM 2450 O O . GLY A 1 301 ? 8.099 58.361 8.098 1.00 26.92 301 GLY A O 1
ATOM 2451 N N . GLU A 1 302 ? 6.432 57.176 7.156 1.00 26.29 302 GLU A N 1
ATOM 2452 C CA . GLU A 1 302 ? 5.806 56.874 8.448 1.00 26.56 302 GLU A CA 1
ATOM 2453 C C . GLU A 1 302 ? 6.677 55.961 9.322 1.00 25.07 302 GLU A C 1
ATOM 2454 O O . GLU A 1 302 ? 6.825 56.187 10.542 1.00 24.75 302 GLU A O 1
ATOM 2460 N N . ILE A 1 303 ? 7.260 54.951 8.690 1.00 23.56 303 ILE A N 1
ATOM 2461 C CA . ILE A 1 303 ? 8.164 54.042 9.394 1.00 23.61 303 ILE A CA 1
ATOM 2462 C C . ILE A 1 303 ? 9.385 54.822 9.857 1.00 23.50 303 ILE A C 1
ATOM 2463 O O . ILE A 1 303 ? 9.824 54.675 11.011 1.00 21.11 303 ILE A O 1
ATOM 2468 N N . LYS A 1 304 ? 9.939 55.667 8.978 1.00 23.36 304 LYS A N 1
ATOM 2469 C CA . LYS A 1 304 ? 11.066 56.500 9.408 1.00 23.67 304 LYS A CA 1
ATOM 2470 C C . LYS A 1 304 ? 10.747 57.303 10.693 1.00 23.73 304 LYS A C 1
ATOM 2471 O O . LYS A 1 304 ? 11.549 57.351 11.621 1.00 22.85 304 LYS A O 1
ATOM 2477 N N . GLU A 1 305 ? 9.578 57.934 10.719 1.00 23.79 305 GLU A N 1
ATOM 2478 C CA . GLU A 1 305 ? 9.148 58.767 11.830 1.00 24.52 305 GLU A CA 1
ATOM 2479 C C . GLU A 1 305 ? 8.987 57.954 13.112 1.00 23.46 305 GLU A C 1
ATOM 2480 O O . GLU A 1 305 ? 9.288 58.441 14.186 1.00 23.00 305 GLU A O 1
ATOM 2486 N N . LEU A 1 306 ? 8.469 56.742 12.999 1.00 22.10 306 LEU A N 1
ATOM 2487 C CA . LEU A 1 306 ? 8.325 55.875 14.181 1.00 21.33 306 LEU A CA 1
ATOM 2488 C C . LEU A 1 306 ? 9.699 55.467 14.739 1.00 21.00 306 LEU A C 1
ATOM 2489 O O . LEU A 1 306 ? 9.918 55.527 15.950 1.00 20.11 306 LEU A O 1
ATOM 2494 N N . LEU A 1 307 ? 10.620 55.068 13.857 1.00 19.63 307 LEU A N 1
ATOM 2495 C CA . LEU A 1 307 ? 11.970 54.693 14.298 1.00 19.82 307 LEU A CA 1
ATOM 2496 C C . LEU A 1 307 ? 12.770 55.872 14.876 1.00 19.75 307 LEU A C 1
ATOM 2497 O O . LEU A 1 307 ? 13.571 55.689 15.786 1.00 19.35 307 LEU A O 1
ATOM 2502 N N . GLU A 1 308 ? 12.540 57.085 14.362 1.00 19.49 308 GLU A N 1
ATOM 2503 C CA . GLU A 1 308 ? 13.135 58.274 14.992 1.00 21.18 308 GLU A CA 1
ATOM 2504 C C . GLU A 1 308 ? 12.658 58.533 16.436 1.00 21.14 308 GLU A C 1
ATOM 2505 O O . GLU A 1 308 ? 13.442 58.996 17.239 1.00 21.49 308 GLU A O 1
ATOM 2511 N N . LYS A 1 309 ? 11.389 58.227 16.755 1.00 21.18 309 LYS A N 1
ATOM 2512 C CA . LYS A 1 309 ? 10.897 58.255 18.138 1.00 21.50 309 LYS A CA 1
ATOM 2513 C C . LYS A 1 309 ? 11.536 57.193 19.028 1.00 20.47 309 LYS A C 1
ATOM 2514 O O . LYS A 1 309 ? 11.440 57.291 20.224 1.00 21.36 309 LYS A O 1
ATOM 2536 N N . TYR A 1 312 ? 16.440 56.073 16.681 1.00 20.28 312 TYR A N 1
ATOM 2537 C CA . TYR A 1 312 ? 17.267 55.661 15.543 1.00 19.39 312 TYR A CA 1
ATOM 2538 C C . TYR A 1 312 ? 17.545 56.821 14.603 1.00 20.51 312 TYR A C 1
ATOM 2539 O O . TYR A 1 312 ? 16.689 57.668 14.379 1.00 20.37 312 TYR A O 1
ATOM 2548 N N . GLU A 1 313 ? 18.731 56.804 14.000 1.00 21.12 313 GLU A N 1
ATOM 2549 C CA . GLU A 1 313 ? 18.943 57.557 12.784 1.00 22.65 313 GLU A CA 1
ATOM 2550 C C . GLU A 1 313 ? 18.522 56.673 11.638 1.00 22.64 313 GLU A C 1
ATOM 2551 O O . GLU A 1 313 ? 18.791 55.476 11.648 1.00 23.47 313 GLU A O 1
ATOM 2557 N N . VAL A 1 314 ? 17.843 57.253 10.657 1.00 22.82 314 VAL A N 1
ATOM 2558 C CA . VAL A 1 314 ? 17.230 56.468 9.580 1.00 24.22 314 VAL A CA 1
ATOM 2559 C C . VAL A 1 314 ? 17.527 57.150 8.230 1.00 25.58 314 VAL A C 1
ATOM 2560 O O . VAL A 1 314 ? 17.176 58.318 8.040 1.00 25.45 314 VAL A O 1
ATOM 2564 N N . GLU A 1 315 ? 18.180 56.402 7.342 1.00 27.48 315 GLU A N 1
ATOM 2565 C CA . GLU A 1 315 ? 18.464 56.812 5.971 1.00 31.80 315 GLU A CA 1
ATOM 2566 C C . GLU A 1 315 ? 17.852 55.770 5.038 1.00 30.64 315 GLU A C 1
ATOM 2567 O O . GLU A 1 315 ? 18.297 54.630 5.013 1.00 30.44 315 GLU A O 1
ATOM 2573 N N . ILE A 1 316 ? 16.838 56.177 4.282 1.00 32.75 316 ILE A N 1
ATOM 2574 C CA . ILE A 1 316 ? 16.161 55.256 3.372 1.00 34.37 316 ILE A CA 1
ATOM 2575 C C . ILE A 1 316 ? 16.624 55.487 1.946 1.00 36.14 316 ILE A C 1
ATOM 2576 O O . ILE A 1 316 ? 16.558 56.612 1.449 1.00 36.15 316 ILE A O 1
ATOM 2581 N N . SER A 1 317 ? 17.100 54.435 1.293 1.00 37.45 317 SER A N 1
ATOM 2582 C CA . SER A 1 317 ? 17.269 54.498 -0.149 1.00 39.84 317 SER A CA 1
ATOM 2583 C C . SER A 1 317 ? 16.809 53.203 -0.794 1.00 40.17 317 SER A C 1
ATOM 2584 O O . SER A 1 317 ? 17.239 52.113 -0.403 1.00 39.62 317 SER A O 1
ATOM 2587 N N . ARG A 1 318 ? 15.916 53.350 -1.773 1.00 41.16 318 ARG A N 1
ATOM 2588 C CA . ARG A 1 318 ? 15.277 52.219 -2.462 1.00 41.86 318 ARG A CA 1
ATOM 2589 C C . ARG A 1 318 ? 14.631 51.191 -1.521 1.00 41.06 318 ARG A C 1
ATOM 2590 O O . ARG A 1 318 ? 14.912 49.983 -1.595 1.00 40.95 318 ARG A O 1
ATOM 2598 N N . GLY A 1 319 ? 13.759 51.684 -0.643 1.00 40.38 319 GLY A N 1
ATOM 2599 C CA . GLY A 1 319 ? 13.017 50.821 0.284 1.00 39.16 319 GLY A CA 1
ATOM 2600 C C . GLY A 1 319 ? 13.830 50.161 1.398 1.00 38.18 319 GLY A C 1
ATOM 2601 O O . GLY A 1 319 ? 13.275 49.414 2.217 1.00 38.42 319 GLY A O 1
ATOM 2602 N N . ARG A 1 320 ? 15.134 50.399 1.453 1.00 37.01 320 ARG A N 1
ATOM 2603 C CA . ARG A 1 320 ? 15.874 49.873 2.601 1.00 36.29 320 ARG A CA 1
ATOM 2604 C C . ARG A 1 320 ? 16.511 50.903 3.510 1.00 34.89 320 ARG A C 1
ATOM 2605 O O . ARG A 1 320 ? 17.086 51.893 3.052 1.00 34.61 320 ARG A O 1
ATOM 2613 N N . ALA A 1 321 ? 16.325 50.686 4.813 1.00 32.95 321 ALA A N 1
ATOM 2614 C CA . ALA A 1 321 ? 16.697 51.654 5.821 1.00 30.73 321 ALA A CA 1
ATOM 2615 C C . ALA A 1 321 ? 18.069 51.296 6.396 1.00 29.54 321 ALA A C 1
ATOM 2616 O O . ALA A 1 321 ? 18.269 50.214 6.960 1.00 28.53 321 ALA A O 1
ATOM 2618 N N . LYS A 1 322 ? 19.023 52.201 6.204 1.00 28.97 322 LYS A N 1
ATOM 2619 C CA . LYS A 1 322 ? 20.294 52.132 6.931 1.00 28.67 322 LYS A CA 1
ATOM 2620 C C . LYS A 1 322 ? 20.099 52.860 8.279 1.00 26.33 322 LYS A C 1
ATOM 2621 O O . LYS A 1 322 ? 19.778 54.045 8.317 1.00 25.93 322 LYS A O 1
ATOM 2627 N N . LEU A 1 323 ? 20.268 52.130 9.374 1.00 24.78 323 LEU A N 1
ATOM 2628 C CA . LEU A 1 323 ? 19.937 52.657 10.717 1.00 22.60 323 LEU A CA 1
ATOM 2629 C C . LEU A 1 323 ? 21.196 52.852 11.535 1.00 21.41 323 LEU A C 1
ATOM 2630 O O . LEU A 1 323 ? 22.131 52.080 11.393 1.00 21.20 323 LEU A O 1
ATOM 2635 N N . LYS A 1 324 ? 21.187 53.873 12.386 1.00 20.34 324 LYS A N 1
ATOM 2636 C CA . LYS A 1 324 ? 22.146 53.966 13.475 1.00 20.78 324 LYS A CA 1
ATOM 2637 C C . LYS A 1 324 ? 21.333 54.022 14.782 1.00 19.39 324 LYS A C 1
ATOM 2638 O O . LYS A 1 324 ? 20.263 54.595 14.806 1.00 18.64 324 LYS A O 1
ATOM 2644 N N . TYR A 1 325 ? 21.874 53.439 15.844 1.00 19.40 325 TYR A N 1
ATOM 2645 C CA . TYR A 1 325 ? 21.229 53.488 17.156 1.00 19.58 325 TYR A CA 1
ATOM 2646 C C . TYR A 1 325 ? 22.271 53.679 18.254 1.00 19.68 325 TYR A C 1
ATOM 2647 O O . TYR A 1 325 ? 23.483 53.465 18.014 1.00 20.15 325 TYR A O 1
ATOM 2656 N N . PRO A 1 326 ? 21.829 54.124 19.440 1.00 19.85 326 PRO A N 1
ATOM 2657 C CA . PRO A 1 326 ? 22.758 54.534 20.521 1.00 19.17 326 PRO A CA 1
ATOM 2658 C C . PRO A 1 326 ? 23.657 53.388 20.983 1.00 18.26 326 PRO A C 1
ATOM 2659 O O . PRO A 1 326 ? 23.220 52.231 21.009 1.00 16.76 326 PRO A O 1
ATOM 2663 N N . ALA A 1 327 ? 24.915 53.705 21.310 1.00 17.56 327 ALA A N 1
ATOM 2664 C CA . ALA A 1 327 ? 25.895 52.700 21.772 1.00 17.27 327 ALA A CA 1
ATOM 2665 C C . ALA A 1 327 ? 25.548 52.152 23.158 1.00 18.18 327 ALA A C 1
ATOM 2666 O O . ALA A 1 327 ? 26.183 51.192 23.607 1.00 18.23 327 ALA A O 1
ATOM 2668 N N . PHE A 1 328 ? 24.573 52.767 23.840 1.00 16.92 328 PHE A N 1
ATOM 2669 C CA . PHE A 1 328 ? 24.071 52.237 25.147 1.00 17.49 328 PHE A CA 1
ATOM 2670 C C . PHE A 1 328 ? 23.094 51.023 25.007 1.00 18.20 328 PHE A C 1
ATOM 2671 O O . PHE A 1 328 ? 22.656 50.452 26.015 1.00 16.52 328 PHE A O 1
ATOM 2679 N N . ARG A 1 329 ? 22.781 50.642 23.753 1.00 17.62 329 ARG A N 1
ATOM 2680 C CA . ARG A 1 329 ? 21.959 49.456 23.462 1.00 19.39 329 ARG A CA 1
ATOM 2681 C C . ARG A 1 329 ? 22.813 48.336 22.886 1.00 20.12 329 ARG A C 1
ATOM 2682 O O . ARG A 1 329 ? 23.715 48.581 22.074 1.00 19.92 329 ARG A O 1
ATOM 2690 N N . ASP A 1 330 ? 22.554 47.113 23.319 1.00 21.94 330 ASP A N 1
ATOM 2691 C CA . ASP A 1 330 ? 23.170 45.968 22.682 1.00 23.76 330 ASP A CA 1
ATOM 2692 C C . ASP A 1 330 ? 22.158 44.823 22.501 1.00 24.46 330 ASP A C 1
ATOM 2693 O O . ASP A 1 330 ? 22.548 43.671 22.300 1.00 24.96 330 ASP A O 1
ATOM 2698 N N . ASP A 1 331 ? 20.866 45.154 22.542 1.00 24.23 331 ASP A N 1
ATOM 2699 C CA . ASP A 1 331 ? 19.806 44.172 22.404 1.00 24.88 331 ASP A CA 1
ATOM 2700 C C . ASP A 1 331 ? 19.390 43.889 20.961 1.00 25.62 331 ASP A C 1
ATOM 2701 O O . ASP A 1 331 ? 18.668 42.925 20.721 1.00 26.75 331 ASP A O 1
ATOM 2706 N N . ILE A 1 332 ? 19.808 44.718 20.012 1.00 25.66 332 ILE A N 1
ATOM 2707 C CA . ILE A 1 332 ? 19.415 44.542 18.615 1.00 25.33 332 ILE A CA 1
ATOM 2708 C C . ILE A 1 332 ? 20.294 43.479 17.963 1.00 28.08 332 ILE A C 1
ATOM 2709 O O . ILE A 1 332 ? 21.524 43.592 17.993 1.00 27.49 332 ILE A O 1
ATOM 2725 N N . HIS A 1 334 ? 18.424 40.975 15.369 1.00 28.08 334 HIS A N 1
ATOM 2726 C CA . HIS A 1 334 ? 17.696 40.475 14.202 1.00 26.78 334 HIS A CA 1
ATOM 2727 C C . HIS A 1 334 ? 16.705 41.511 13.661 1.00 25.85 334 HIS A C 1
ATOM 2728 O O . HIS A 1 334 ? 16.269 42.394 14.396 1.00 24.78 334 HIS A O 1
ATOM 2735 N N . ALA A 1 335 ? 16.315 41.365 12.392 1.00 24.25 335 ALA A N 1
ATOM 2736 C CA . ALA A 1 335 ? 15.271 42.223 11.792 1.00 24.28 335 ALA A CA 1
ATOM 2737 C C . ALA A 1 335 ? 13.989 42.315 12.651 1.00 22.69 335 ALA A C 1
ATOM 2738 O O . ALA A 1 335 ? 13.362 43.404 12.756 1.00 21.51 335 ALA A O 1
ATOM 2740 N N . ARG A 1 336 ? 13.625 41.213 13.309 1.00 22.36 336 ARG A N 1
ATOM 2741 C CA . ARG A 1 336 ? 12.411 41.243 14.163 1.00 22.40 336 ARG A CA 1
ATOM 2742 C C . ARG A 1 336 ? 12.561 42.234 15.368 1.00 21.75 336 ARG A C 1
ATOM 2743 O O . ARG A 1 336 ? 11.568 42.644 15.957 1.00 21.18 336 ARG A O 1
ATOM 2751 N N . ASP A 1 337 ? 13.797 42.568 15.745 1.00 20.89 337 ASP A N 1
ATOM 2752 C CA . ASP A 1 337 ? 14.034 43.571 16.812 1.00 20.68 337 ASP A CA 1
ATOM 2753 C C . ASP A 1 337 ? 13.688 45.000 16.335 1.00 20.10 337 ASP A C 1
ATOM 2754 O O . ASP A 1 337 ? 13.171 45.786 17.118 1.00 18.98 337 ASP A O 1
ATOM 2759 N N . ILE A 1 338 ? 14.010 45.324 15.067 1.00 18.96 338 ILE A N 1
ATOM 2760 C CA . ILE A 1 338 ? 13.582 46.588 14.479 1.00 18.78 338 ILE A CA 1
ATOM 2761 C C . ILE A 1 338 ? 12.058 46.625 14.410 1.00 19.18 338 ILE A C 1
ATOM 2762 O O . ILE A 1 338 ? 11.431 47.642 14.729 1.00 16.89 338 ILE A O 1
ATOM 2767 N N . LEU A 1 339 ? 11.479 45.496 13.978 1.00 19.62 339 LEU A N 1
ATOM 2768 C CA . LEU A 1 339 ? 10.015 45.391 13.877 1.00 20.51 339 LEU A CA 1
ATOM 2769 C C . LEU A 1 339 ? 9.337 45.646 15.218 1.00 19.57 339 LEU A C 1
ATOM 2770 O O . LEU A 1 339 ? 8.311 46.344 15.297 1.00 19.91 339 LEU A O 1
ATOM 2775 N N . GLU A 1 340 ? 9.903 45.080 16.278 1.00 20.25 340 GLU A N 1
ATOM 2776 C CA . GLU A 1 340 ? 9.355 45.302 17.631 1.00 19.94 340 GLU A CA 1
ATOM 2777 C C . GLU A 1 340 ? 9.332 46.778 18.000 1.00 19.60 340 GLU A C 1
ATOM 2778 O O . GLU A 1 340 ? 8.358 47.280 18.545 1.00 19.30 340 GLU A O 1
ATOM 2784 N N . ASP A 1 341 ? 10.405 47.497 17.686 1.00 19.68 341 ASP A N 1
ATOM 2785 C CA . ASP A 1 341 ? 10.461 48.930 18.063 1.00 19.87 341 ASP A CA 1
ATOM 2786 C C . ASP A 1 341 ? 9.444 49.753 17.273 1.00 19.63 341 ASP A C 1
ATOM 2787 O O . ASP A 1 341 ? 8.878 50.709 17.787 1.00 20.65 341 ASP A O 1
ATOM 2792 N N . VAL A 1 342 ? 9.243 49.404 16.005 1.00 20.25 342 VAL A N 1
ATOM 2793 C CA . VAL A 1 342 ? 8.159 50.032 15.185 1.00 20.50 342 VAL A CA 1
ATOM 2794 C C . VAL A 1 342 ? 6.776 49.825 15.830 1.00 22.29 342 VAL A C 1
ATOM 2795 O O . VAL A 1 342 ? 5.958 50.779 15.914 1.00 21.67 342 VAL A O 1
ATOM 2799 N N . LEU A 1 343 ? 6.521 48.590 16.287 1.00 22.65 343 LEU A N 1
ATOM 2800 C CA . LEU A 1 343 ? 5.239 48.252 16.907 1.00 24.34 343 LEU A CA 1
ATOM 2801 C C . LEU A 1 343 ? 5.074 49.021 18.198 1.00 24.27 343 LEU A C 1
ATOM 2802 O O . LEU A 1 343 ? 4.020 49.563 18.456 1.00 24.08 343 LEU A O 1
ATOM 2807 N N . ILE A 1 344 ? 6.145 49.115 18.985 1.00 25.62 344 ILE A N 1
ATOM 2808 C CA . ILE A 1 344 ? 6.119 49.894 20.212 1.00 25.47 344 ILE A CA 1
ATOM 2809 C C . ILE A 1 344 ? 5.802 51.363 19.955 1.00 26.50 344 ILE A C 1
ATOM 2810 O O . ILE A 1 344 ? 4.913 51.931 20.601 1.00 26.25 344 ILE A O 1
ATOM 2815 N N . ALA A 1 345 ? 6.540 51.975 19.022 1.00 27.22 345 ALA A N 1
ATOM 2816 C CA . ALA A 1 345 ? 6.398 53.409 18.671 1.00 28.50 345 ALA A CA 1
ATOM 2817 C C . ALA A 1 345 ? 5.033 53.742 18.098 1.00 29.56 345 ALA A C 1
ATOM 2818 O O . ALA A 1 345 ? 4.518 54.853 18.309 1.00 29.73 345 ALA A O 1
ATOM 2820 N N . TYR A 1 346 ? 4.489 52.801 17.335 1.00 31.00 346 TYR A N 1
ATOM 2821 C CA . TYR A 1 346 ? 3.104 52.875 16.852 1.00 33.20 346 TYR A CA 1
ATOM 2822 C C . TYR A 1 346 ? 2.112 53.197 18.009 1.00 34.35 346 TYR A C 1
ATOM 2823 O O . TYR A 1 346 ? 1.074 53.793 17.774 1.00 34.04 346 TYR A O 1
ATOM 2832 N N . GLY A 1 347 ? 2.465 52.823 19.251 1.00 35.61 347 GLY A N 1
ATOM 2833 C CA . GLY A 1 347 ? 1.660 53.110 20.458 1.00 35.91 347 GLY A CA 1
ATOM 2834 C C . GLY A 1 347 ? 1.780 54.548 20.975 1.00 37.47 347 GLY A C 1
ATOM 2835 O O . GLY A 1 347 ? 0.877 55.050 21.645 1.00 38.28 347 GLY A O 1
ATOM 2836 N N . TYR A 1 348 ? 2.874 55.229 20.643 1.00 37.95 348 TYR A N 1
ATOM 2837 C CA . TYR A 1 348 ? 3.121 56.594 21.112 1.00 38.55 348 TYR A CA 1
ATOM 2838 C C . TYR A 1 348 ? 2.104 57.614 20.576 1.00 39.83 348 TYR A C 1
ATOM 2839 O O . TYR A 1 348 ? 2.029 58.751 21.090 1.00 41.41 348 TYR A O 1
ATOM 2849 N N . PRO B 1 2 ? 86.868 67.781 34.566 1.00 27.80 2 PRO B N 1
ATOM 2850 C CA . PRO B 1 2 ? 87.323 67.380 35.896 1.00 27.72 2 PRO B CA 1
ATOM 2851 C C . PRO B 1 2 ? 88.842 67.512 36.036 1.00 26.72 2 PRO B C 1
ATOM 2852 O O . PRO B 1 2 ? 89.548 67.547 35.031 1.00 27.48 2 PRO B O 1
ATOM 2856 N N . LYS B 1 3 ? 89.313 67.605 37.271 1.00 25.85 3 LYS B N 1
ATOM 2857 C CA . LYS B 1 3 ? 90.735 67.648 37.569 1.00 26.36 3 LYS B CA 1
ATOM 2858 C C . LYS B 1 3 ? 91.214 66.261 38.012 1.00 24.77 3 LYS B C 1
ATOM 2859 O O . LYS B 1 3 ? 90.462 65.489 38.608 1.00 26.01 3 LYS B O 1
ATOM 2865 N N . PHE B 1 4 ? 92.467 65.959 37.727 1.00 23.71 4 PHE B N 1
ATOM 2866 C CA . PHE B 1 4 ? 93.059 64.667 38.094 1.00 22.09 4 PHE B CA 1
ATOM 2867 C C . PHE B 1 4 ? 94.574 64.797 38.159 1.00 21.97 4 PHE B C 1
ATOM 2868 O O . PHE B 1 4 ? 95.153 65.625 37.451 1.00 21.84 4 PHE B O 1
ATOM 2876 N N . ASP B 1 5 ? 95.214 63.997 39.021 1.00 22.42 5 ASP B N 1
ATOM 2877 C CA . ASP B 1 5 ? 96.693 64.002 39.170 1.00 23.41 5 ASP B CA 1
ATOM 2878 C C . ASP B 1 5 ? 97.379 62.970 38.299 1.00 23.72 5 ASP B C 1
ATOM 2879 O O . ASP B 1 5 ? 96.860 61.864 38.120 1.00 23.39 5 ASP B O 1
ATOM 2884 N N . VAL B 1 6 ? 98.559 63.311 37.775 1.00 24.42 6 VAL B N 1
ATOM 2885 C CA . VAL B 1 6 ? 99.352 62.390 36.972 1.00 24.36 6 VAL B CA 1
ATOM 2886 C C . VAL B 1 6 ? 100.810 62.565 37.342 1.00 25.33 6 VAL B C 1
ATOM 2887 O O . VAL B 1 6 ? 101.225 63.609 37.879 1.00 24.85 6 VAL B O 1
ATOM 2891 N N . SER B 1 7 ? 101.589 61.544 37.035 1.00 24.81 7 SER B N 1
ATOM 2892 C CA . SER B 1 7 ? 102.998 61.602 37.264 1.00 25.24 7 SER B CA 1
ATOM 2893 C C . SER B 1 7 ? 103.639 61.986 35.951 1.00 24.87 7 SER B C 1
ATOM 2894 O O . SER B 1 7 ? 103.321 61.401 34.899 1.00 24.82 7 SER B O 1
ATOM 2897 N N . LYS B 1 8 ? 104.536 62.968 36.017 1.00 24.32 8 LYS B N 1
ATOM 2898 C CA . LYS B 1 8 ? 105.320 63.400 34.850 1.00 25.36 8 LYS B CA 1
ATOM 2899 C C . LYS B 1 8 ? 106.118 62.253 34.212 1.00 26.17 8 LYS B C 1
ATOM 2900 O O . LYS B 1 8 ? 106.095 62.085 32.988 1.00 26.72 8 LYS B O 1
ATOM 2906 N N . SER B 1 9 ? 106.843 61.488 35.022 1.00 26.94 9 SER B N 1
ATOM 2907 C CA . SER B 1 9 ? 107.621 60.342 34.483 1.00 28.92 9 SER B CA 1
ATOM 2908 C C . SER B 1 9 ? 106.683 59.268 33.868 1.00 28.57 9 SER B C 1
ATOM 2909 O O . SER B 1 9 ? 107.025 58.625 32.891 1.00 28.80 9 SER B O 1
ATOM 2912 N N . ASP B 1 10 ? 105.500 59.107 34.449 1.00 29.00 10 ASP B N 1
ATOM 2913 C CA . ASP B 1 10 ? 104.507 58.140 33.970 1.00 29.02 10 ASP B CA 1
ATOM 2914 C C . ASP B 1 10 ? 103.970 58.549 32.603 1.00 29.46 10 ASP B C 1
ATOM 2915 O O . ASP B 1 10 ? 103.943 57.734 31.667 1.00 30.07 10 ASP B O 1
ATOM 2920 N N . LEU B 1 11 ? 103.551 59.811 32.470 1.00 28.49 11 LEU B N 1
ATOM 2921 C CA . LEU B 1 11 ? 103.145 60.362 31.173 1.00 28.38 11 LEU B CA 1
ATOM 2922 C C . LEU B 1 11 ? 104.195 60.121 30.112 1.00 28.26 11 LEU B C 1
ATOM 2923 O O . LEU B 1 11 ? 103.881 59.751 28.965 1.00 27.20 11 LEU B O 1
ATOM 2928 N N . GLU B 1 12 ? 105.444 60.352 30.487 1.00 28.59 12 GLU B N 1
ATOM 2929 C CA . GLU B 1 12 ? 106.546 60.283 29.552 1.00 29.80 12 GLU B CA 1
ATOM 2930 C C . GLU B 1 12 ? 106.906 58.864 29.115 1.00 30.54 12 GLU B C 1
ATOM 2931 O O . GLU B 1 12 ? 107.264 58.661 27.957 1.00 31.07 12 GLU B O 1
ATOM 2937 N N . ARG B 1 13 ? 106.824 57.893 30.028 1.00 30.64 13 ARG B N 1
ATOM 2938 C CA . ARG B 1 13 ? 106.940 56.470 29.615 1.00 30.45 13 ARG B CA 1
ATOM 2939 C C . ARG B 1 13 ? 105.781 56.086 28.680 1.00 29.52 13 ARG B C 1
ATOM 2940 O O . ARG B 1 13 ? 105.981 55.355 27.710 1.00 30.09 13 ARG B O 1
ATOM 2948 N N . LEU B 1 14 ? 104.589 56.628 28.922 1.00 28.63 14 LEU B N 1
ATOM 2949 C CA . LEU B 1 14 ? 103.437 56.389 28.027 1.00 28.13 14 LEU B CA 1
ATOM 2950 C C . LEU B 1 14 ? 103.581 57.008 26.626 1.00 28.34 14 LEU B C 1
ATOM 2951 O O . LEU B 1 14 ? 103.237 56.390 25.612 1.00 27.09 14 LEU B O 1
ATOM 2956 N N . ILE B 1 15 ? 104.107 58.230 26.568 1.00 28.35 15 ILE B N 1
ATOM 2957 C CA . ILE B 1 15 ? 104.364 58.884 25.285 1.00 28.55 15 ILE B CA 1
ATOM 2958 C C . ILE B 1 15 ? 105.581 58.275 24.588 1.00 29.34 15 ILE B C 1
ATOM 2959 O O . ILE B 1 15 ? 105.618 58.160 23.343 1.00 28.50 15 ILE B O 1
ATOM 2964 N N . GLY B 1 16 ? 106.565 57.908 25.397 1.00 29.88 16 GLY B N 1
ATOM 2965 C CA . GLY B 1 16 ? 107.770 57.276 24.900 1.00 32.14 16 GLY B CA 1
ATOM 2966 C C . GLY B 1 16 ? 108.930 58.242 24.812 1.00 33.73 16 GLY B C 1
ATOM 2967 O O . GLY B 1 16 ? 109.969 57.915 24.243 1.00 34.45 16 GLY B O 1
ATOM 2968 N N . ARG B 1 17 ? 108.759 59.450 25.358 1.00 33.41 17 ARG B N 1
ATOM 2969 C CA . ARG B 1 17 ? 109.879 60.357 25.492 1.00 33.64 17 ARG B CA 1
ATOM 2970 C C . ARG B 1 17 ? 109.620 61.439 26.545 1.00 33.79 17 ARG B C 1
ATOM 2971 O O . ARG B 1 17 ? 108.480 61.591 27.009 1.00 33.38 17 ARG B O 1
ATOM 2979 N N . SER B 1 18 ? 110.683 62.160 26.916 1.00 32.92 18 SER B N 1
ATOM 2980 C CA . SER B 1 18 ? 110.641 63.127 28.021 1.00 32.30 18 SER B CA 1
ATOM 2981 C C . SER B 1 18 ? 110.620 64.584 27.546 1.00 31.44 18 SER B C 1
ATOM 2982 O O . SER B 1 18 ? 111.063 64.897 26.434 1.00 31.13 18 SER B O 1
ATOM 2985 N N . PHE B 1 19 ? 110.041 65.470 28.358 1.00 29.88 19 PHE B N 1
ATOM 2986 C CA . PHE B 1 19 ? 109.901 66.890 27.955 1.00 28.84 19 PHE B CA 1
ATOM 2987 C C . PHE B 1 19 ? 110.207 67.766 29.160 1.00 27.78 19 PHE B C 1
ATOM 2988 O O . PHE B 1 19 ? 110.053 67.328 30.317 1.00 28.63 19 PHE B O 1
ATOM 2996 N N . SER B 1 20 ? 110.665 68.984 28.907 1.00 25.81 20 SER B N 1
ATOM 2997 C CA . SER B 1 20 ? 110.841 69.944 29.995 1.00 24.90 20 SER B CA 1
ATOM 2998 C C . SER B 1 20 ? 109.468 70.421 30.459 1.00 23.49 20 SER B C 1
ATOM 2999 O O . SER B 1 20 ? 108.481 70.281 29.723 1.00 23.39 20 SER B O 1
ATOM 3002 N N . ILE B 1 21 ? 109.416 70.995 31.664 1.00 23.54 21 ILE B N 1
ATOM 3003 C CA . ILE B 1 21 ? 108.166 71.607 32.171 1.00 22.98 21 ILE B CA 1
ATOM 3004 C C . ILE B 1 21 ? 107.689 72.680 31.186 1.00 22.11 21 ILE B C 1
ATOM 3005 O O . ILE B 1 21 ? 106.506 72.743 30.870 1.00 21.71 21 ILE B O 1
ATOM 3010 N N . GLU B 1 22 ? 108.608 73.493 30.654 1.00 21.86 22 GLU B N 1
ATOM 3011 C CA . GLU B 1 22 ? 108.236 74.504 29.640 1.00 21.74 22 GLU B CA 1
ATOM 3012 C C . GLU B 1 22 ? 107.523 73.898 28.424 1.00 22.41 22 GLU B C 1
ATOM 3013 O O . GLU B 1 22 ? 106.538 74.446 27.903 1.00 21.71 22 GLU B O 1
ATOM 3019 N N . GLU B 1 23 ? 108.022 72.753 27.987 1.00 23.59 23 GLU B N 1
ATOM 3020 C CA . GLU B 1 23 ? 107.419 72.051 26.850 1.00 23.67 23 GLU B CA 1
ATOM 3021 C C . GLU B 1 23 ? 106.078 71.418 27.215 1.00 23.78 23 GLU B C 1
ATOM 3022 O O . GLU B 1 23 ? 105.167 71.336 26.381 1.00 23.44 23 GLU B O 1
ATOM 3028 N N . TRP B 1 24 ? 105.958 70.993 28.469 1.00 24.21 24 TRP B N 1
ATOM 3029 C CA . TRP B 1 24 ? 104.706 70.410 28.978 1.00 24.27 24 TRP B CA 1
ATOM 3030 C C . TRP B 1 24 ? 103.557 71.390 28.989 1.00 23.95 24 TRP B C 1
ATOM 3031 O O . TRP B 1 24 ? 102.412 70.998 28.827 1.00 23.48 24 TRP B O 1
ATOM 3042 N N . GLU B 1 25 ? 103.875 72.681 29.142 1.00 24.16 25 GLU B N 1
ATOM 3043 C CA . GLU B 1 25 ? 102.888 73.745 29.066 1.00 23.59 25 GLU B CA 1
ATOM 3044 C C . GLU B 1 25 ? 102.129 73.713 27.763 1.00 24.19 25 GLU B C 1
ATOM 3045 O O . GLU B 1 25 ? 100.939 74.093 27.720 1.00 23.23 25 GLU B O 1
ATOM 3051 N N . ASP B 1 26 ? 102.824 73.321 26.689 1.00 23.01 26 ASP B N 1
ATOM 3052 C CA . ASP B 1 26 ? 102.193 73.247 25.389 1.00 24.53 26 ASP B CA 1
ATOM 3053 C C . ASP B 1 26 ? 101.470 71.924 25.238 1.00 23.64 26 ASP B C 1
ATOM 3054 O O . ASP B 1 26 ? 100.381 71.877 24.717 1.00 23.40 26 ASP B O 1
ATOM 3059 N N . LEU B 1 27 ? 102.107 70.864 25.700 1.00 23.91 27 LEU B N 1
ATOM 3060 C CA . LEU B 1 27 ? 101.590 69.502 25.499 1.00 24.94 27 LEU B CA 1
ATOM 3061 C C . LEU B 1 27 ? 100.221 69.262 26.126 1.00 25.45 27 LEU B C 1
ATOM 3062 O O . LEU B 1 27 ? 99.382 68.607 25.529 1.00 25.45 27 LEU B O 1
ATOM 3067 N N . VAL B 1 28 ? 99.995 69.806 27.312 1.00 25.22 28 VAL B N 1
ATOM 3068 C CA . VAL B 1 28 ? 98.730 69.593 28.035 1.00 26.09 28 VAL B CA 1
ATOM 3069 C C . VAL B 1 28 ? 97.540 70.082 27.194 1.00 26.52 28 VAL B C 1
ATOM 3070 O O . VAL B 1 28 ? 96.537 69.409 27.119 1.00 26.37 28 VAL B O 1
ATOM 3074 N N . LEU B 1 29 ? 97.692 71.213 26.499 1.00 27.15 29 LEU B N 1
ATOM 3075 C CA . LEU B 1 29 ? 96.629 71.711 25.618 1.00 27.74 29 LEU B CA 1
ATOM 3076 C C . LEU B 1 29 ? 96.234 70.746 24.466 1.00 28.02 29 LEU B C 1
ATOM 3077 O O . LEU B 1 29 ? 95.065 70.742 24.053 1.00 26.97 29 LEU B O 1
ATOM 3082 N N . TYR B 1 30 ? 97.189 69.948 23.973 1.00 26.93 30 TYR B N 1
ATOM 3083 C CA . TYR B 1 30 ? 96.902 68.945 22.956 1.00 29.53 30 TYR B CA 1
ATOM 3084 C C . TYR B 1 30 ? 95.882 67.922 23.443 1.00 29.86 30 TYR B C 1
ATOM 3085 O O . TYR B 1 30 ? 95.056 67.439 22.664 1.00 30.99 30 TYR B O 1
ATOM 3094 N N . ALA B 1 31 ? 95.975 67.592 24.728 1.00 29.81 31 ALA B N 1
ATOM 3095 C CA . ALA B 1 31 ? 95.061 66.654 25.385 1.00 29.26 31 ALA B CA 1
ATOM 3096 C C . ALA B 1 31 ? 93.788 67.340 25.886 1.00 28.84 31 ALA B C 1
ATOM 3097 O O . ALA B 1 31 ? 93.025 66.745 26.628 1.00 28.36 31 ALA B O 1
ATOM 3099 N N . LYS B 1 32 ? 93.559 68.585 25.471 1.00 28.68 32 LYS B N 1
ATOM 3100 C CA . LYS B 1 32 ? 92.389 69.342 25.908 1.00 28.64 32 LYS B CA 1
ATOM 3101 C C . LYS B 1 32 ? 92.407 69.553 27.422 1.00 28.21 32 LYS B C 1
ATOM 3102 O O . LYS B 1 32 ? 91.355 69.607 28.080 1.00 28.07 32 LYS B O 1
ATOM 3108 N N . CYS B 1 33 ? 93.623 69.673 27.960 1.00 27.35 33 CYS B N 1
ATOM 3109 C CA . CYS B 1 33 ? 93.838 69.939 29.377 1.00 27.50 33 CYS B CA 1
ATOM 3110 C C . CYS B 1 33 ? 94.608 71.238 29.597 1.00 26.73 33 CYS B C 1
ATOM 3111 O O . CYS B 1 33 ? 95.356 71.667 28.709 1.00 25.07 33 CYS B O 1
ATOM 3114 N N . GLU B 1 34 ? 94.439 71.807 30.795 1.00 26.31 34 GLU B N 1
ATOM 3115 C CA . GLU B 1 34 ? 95.322 72.860 31.331 1.00 27.36 34 GLU B CA 1
ATOM 3116 C C . GLU B 1 34 ? 96.076 72.306 32.533 1.00 25.82 34 GLU B C 1
ATOM 3117 O O . GLU B 1 34 ? 95.548 71.464 33.265 1.00 24.56 34 GLU B O 1
ATOM 3123 N N . LEU B 1 35 ? 97.294 72.819 32.750 1.00 25.94 35 LEU B N 1
ATOM 3124 C CA . LEU B 1 35 ? 98.081 72.561 33.949 1.00 25.43 35 LEU B CA 1
ATOM 3125 C C . LEU B 1 35 ? 97.537 73.369 35.119 1.00 25.86 35 LEU B C 1
ATOM 3126 O O . LEU B 1 35 ? 97.682 74.598 35.165 1.00 26.36 35 LEU B O 1
ATOM 3131 N N . ASP B 1 36 ? 96.886 72.689 36.057 1.00 25.30 36 ASP B N 1
ATOM 3132 C CA . ASP B 1 36 ? 96.333 73.338 37.230 1.00 26.33 36 ASP B CA 1
ATOM 3133 C C . ASP B 1 36 ? 97.349 73.453 38.379 1.00 26.15 36 ASP B C 1
ATOM 3134 O O . ASP B 1 36 ? 97.218 74.343 39.248 1.00 25.28 36 ASP B O 1
ATOM 3139 N N . ASP B 1 37 ? 98.360 72.577 38.384 1.00 24.92 37 ASP B N 1
ATOM 3140 C CA . ASP B 1 37 ? 99.364 72.637 39.427 1.00 24.29 37 ASP B CA 1
ATOM 3141 C C . ASP B 1 37 ? 100.519 71.732 39.081 1.00 24.39 37 ASP B C 1
ATOM 3142 O O . ASP B 1 37 ? 100.335 70.756 38.368 1.00 24.00 37 ASP B O 1
ATOM 3147 N N . VAL B 1 38 ? 101.709 72.084 39.552 1.00 23.67 38 VAL B N 1
ATOM 3148 C CA . VAL B 1 38 ? 102.887 71.226 39.457 1.00 23.50 38 VAL B CA 1
ATOM 3149 C C . VAL B 1 38 ? 103.579 71.159 40.843 1.00 24.18 38 VAL B C 1
ATOM 3150 O O . VAL B 1 38 ? 103.766 72.208 41.513 1.00 23.42 38 VAL B O 1
ATOM 3154 N N . TRP B 1 39 ? 103.978 69.955 41.268 1.00 22.72 39 TRP B N 1
ATOM 3155 C CA . TRP B 1 39 ? 104.708 69.809 42.532 1.00 23.29 39 TRP B CA 1
ATOM 3156 C C . TRP B 1 39 ? 105.586 68.572 42.530 1.00 23.96 39 TRP B C 1
ATOM 3157 O O . TRP B 1 39 ? 105.497 67.733 41.633 1.00 23.65 39 TRP B O 1
ATOM 3168 N N . GLU B 1 40 ? 106.428 68.491 43.548 1.00 24.93 40 GLU B N 1
ATOM 3169 C CA . GLU B 1 40 ? 107.315 67.383 43.752 1.00 27.20 40 GLU B CA 1
ATOM 3170 C C . GLU B 1 40 ? 106.974 66.732 45.080 1.00 28.33 40 GLU B C 1
ATOM 3171 O O . GLU B 1 40 ? 106.713 67.432 46.062 1.00 27.39 40 GLU B O 1
ATOM 3177 N N . GLU B 1 41 ? 106.960 65.397 45.101 1.00 30.31 41 GLU B N 1
ATOM 3178 C CA . GLU B 1 41 ? 106.668 64.608 46.299 1.00 34.34 41 GLU B CA 1
ATOM 3179 C C . GLU B 1 41 ? 107.668 63.458 46.392 1.00 35.59 41 GLU B C 1
ATOM 3180 O O . GLU B 1 41 ? 107.793 62.683 45.447 1.00 35.51 41 GLU B O 1
ATOM 3186 N N . ASN B 1 42 ? 108.352 63.341 47.540 1.00 37.14 42 ASN B N 1
ATOM 3187 C CA . ASN B 1 42 ? 109.651 62.618 47.665 1.00 38.90 42 ASN B CA 1
ATOM 3188 C C . ASN B 1 42 ? 110.364 62.228 46.352 1.00 37.79 42 ASN B C 1
ATOM 3189 O O . ASN B 1 42 ? 110.311 61.074 45.911 1.00 38.16 42 ASN B O 1
ATOM 3194 N N . GLY B 1 43 ? 111.001 63.216 45.729 1.00 36.44 43 GLY B N 1
ATOM 3195 C CA . GLY B 1 43 ? 111.752 62.998 44.491 1.00 34.30 43 GLY B CA 1
ATOM 3196 C C . GLY B 1 43 ? 110.981 63.048 43.175 1.00 33.09 43 GLY B C 1
ATOM 3197 O O . GLY B 1 43 ? 111.600 63.302 42.132 1.00 33.13 43 GLY B O 1
ATOM 3198 N N . LYS B 1 44 ? 109.650 62.843 43.194 1.00 30.26 44 LYS B N 1
ATOM 3199 C CA . LYS B 1 44 ? 108.855 62.714 41.927 1.00 28.68 44 LYS B CA 1
ATOM 3200 C C . LYS B 1 44 ? 108.040 63.955 41.569 1.00 25.76 44 LYS B C 1
ATOM 3201 O O . LYS B 1 44 ? 107.42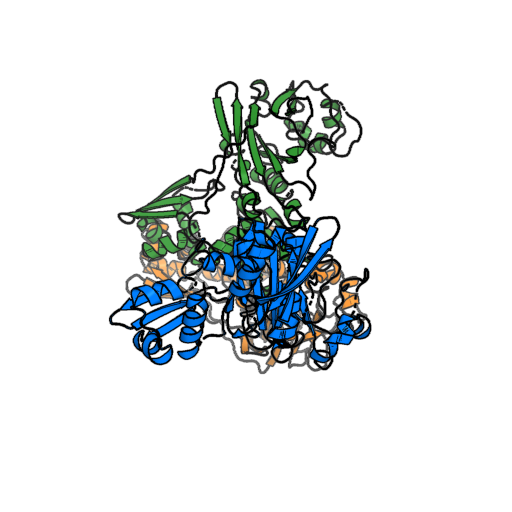5 64.542 42.449 1.00 25.18 44 LYS B O 1
ATOM 3207 N N . VAL B 1 45 ? 107.987 64.294 40.286 1.00 24.38 45 VAL B N 1
ATOM 3208 C CA . VAL B 1 45 ? 107.177 65.410 39.791 1.00 23.87 45 VAL B CA 1
ATOM 3209 C C . VAL B 1 45 ? 105.765 64.951 39.391 1.00 23.99 45 VAL B C 1
ATOM 3210 O O . VAL B 1 45 ? 105.609 63.983 38.630 1.00 23.54 45 VAL B O 1
ATOM 3214 N N . TYR B 1 46 ? 104.759 65.680 39.893 1.00 22.14 46 TYR B N 1
ATOM 3215 C CA . TYR B 1 46 ? 103.354 65.459 39.579 1.00 22.09 46 TYR B CA 1
ATOM 3216 C C . TYR B 1 46 ? 102.695 66.711 38.993 1.00 22.48 46 TYR B C 1
ATOM 3217 O O . TYR B 1 46 ? 103.102 67.848 39.303 1.00 21.49 46 TYR B O 1
ATOM 3226 N N . PHE B 1 47 ? 101.715 66.481 38.123 1.00 21.49 47 PHE B N 1
ATOM 3227 C CA . PHE B 1 47 ? 100.848 67.522 37.606 1.00 23.04 47 PHE B CA 1
ATOM 3228 C C . PHE B 1 47 ? 99.431 67.286 38.100 1.00 23.10 47 PHE B C 1
ATOM 3229 O O . PHE B 1 47 ? 98.984 66.134 38.252 1.00 23.36 47 PHE B O 1
ATOM 3237 N N . LYS B 1 48 ? 98.718 68.371 38.369 1.00 23.13 48 LYS B N 1
ATOM 3238 C CA . LYS B 1 48 ? 97.284 68.309 38.402 1.00 23.15 48 LYS B CA 1
ATOM 3239 C C . LYS B 1 48 ? 96.761 68.894 37.092 1.00 22.90 48 LYS B C 1
ATOM 3240 O O . LYS B 1 48 ? 97.062 70.061 36.723 1.00 22.24 48 LYS B O 1
ATOM 3246 N N . LEU B 1 49 ? 95.983 68.072 36.395 1.00 22.06 49 LEU B N 1
ATOM 3247 C CA . LEU B 1 49 ? 95.445 68.431 35.105 1.00 22.57 49 LEU B CA 1
ATOM 3248 C C . LEU B 1 49 ? 93.971 68.783 35.247 1.00 22.92 49 LEU B C 1
ATOM 3249 O O . LEU B 1 49 ? 93.260 68.185 36.063 1.00 23.20 49 LEU B O 1
ATOM 3254 N N . ASP B 1 50 ? 93.539 69.778 34.475 1.00 24.37 50 ASP B N 1
ATOM 3255 C CA . ASP B 1 50 ? 92.138 70.208 34.412 1.00 26.02 50 ASP B CA 1
ATOM 3256 C C . ASP B 1 50 ? 91.621 69.918 33.006 1.00 26.13 50 ASP B C 1
ATOM 3257 O O . ASP B 1 50 ? 92.042 70.557 32.051 1.00 25.07 50 ASP B O 1
ATOM 3262 N N . SER B 1 51 ? 90.746 68.926 32.885 1.00 27.11 51 SER B N 1
ATOM 3263 C CA . SER B 1 51 ? 90.170 68.587 31.600 1.00 29.69 51 SER B CA 1
ATOM 3264 C C . SER B 1 51 ? 88.884 69.373 31.442 1.00 30.98 51 SER B C 1
ATOM 3265 O O . SER B 1 51 ? 87.951 69.269 32.249 1.00 30.96 51 SER B O 1
ATOM 3268 N N . LYS B 1 52 ? 88.872 70.180 30.398 1.00 32.55 52 LYS B N 1
ATOM 3269 C CA . LYS B 1 52 ? 87.721 70.984 30.084 1.00 35.68 52 LYS B CA 1
ATOM 3270 C C . LYS B 1 52 ? 86.561 70.145 29.519 1.00 35.42 52 LYS B C 1
ATOM 3271 O O . LYS B 1 52 ? 85.393 70.415 29.807 1.00 36.94 52 LYS B O 1
ATOM 3277 N N . ASP B 1 53 ? 86.890 69.101 28.771 1.00 34.64 53 ASP B N 1
ATOM 3278 C CA . ASP B 1 53 ? 85.877 68.294 28.090 1.00 33.59 53 ASP B CA 1
ATOM 3279 C C . ASP B 1 53 ? 85.087 67.370 29.064 1.00 33.35 53 ASP B C 1
ATOM 3280 O O . ASP B 1 53 ? 85.479 66.234 29.377 1.00 32.43 53 ASP B O 1
ATOM 3285 N N . THR B 1 54 ? 83.957 67.880 29.535 1.00 32.22 54 THR B N 1
ATOM 3286 C CA . THR B 1 54 ? 83.078 67.173 30.465 1.00 32.11 54 THR B CA 1
ATOM 3287 C C . THR B 1 54 ? 82.456 65.895 29.845 1.00 30.71 54 THR B C 1
ATOM 3288 O O . THR B 1 54 ? 81.971 65.010 30.548 1.00 30.39 54 THR B O 1
ATOM 3292 N N . ASN B 1 55 ? 82.524 65.814 28.519 1.00 29.71 55 ASN B N 1
ATOM 3293 C CA . ASN B 1 55 ? 81.919 64.746 27.721 1.00 28.88 55 ASN B CA 1
ATOM 3294 C C . ASN B 1 55 ? 82.907 63.651 27.276 1.00 26.85 55 ASN B C 1
ATOM 3295 O O . ASN B 1 55 ? 82.526 62.745 26.534 1.00 26.10 55 ASN B O 1
ATOM 3300 N N . ARG B 1 56 ? 84.163 63.754 27.705 1.00 24.79 56 ARG B N 1
ATOM 3301 C CA . ARG B 1 56 ? 85.228 62.873 27.213 1.00 24.22 56 ARG B CA 1
ATOM 3302 C C . ARG B 1 56 ? 86.024 62.210 28.339 1.00 22.22 56 ARG B C 1
ATOM 3303 O O . ARG B 1 56 ? 87.155 62.600 28.628 1.00 23.52 56 ARG B O 1
ATOM 3311 N N . PRO B 1 57 ? 85.412 61.212 28.981 1.00 21.13 57 PRO B N 1
ATOM 3312 C CA . PRO B 1 57 ? 86.080 60.449 30.039 1.00 20.45 57 PRO B CA 1
ATOM 3313 C C . PRO B 1 57 ? 87.407 59.812 29.603 1.00 19.72 57 PRO B C 1
ATOM 3314 O O . PRO B 1 57 ? 88.248 59.566 30.452 1.00 19.01 57 PRO B O 1
ATOM 3318 N N . ASP B 1 58 ? 87.569 59.545 28.309 1.00 18.82 58 ASP B N 1
ATOM 3319 C CA . ASP B 1 58 ? 88.816 58.939 27.795 1.00 20.34 58 ASP B CA 1
ATOM 3320 C C . ASP B 1 58 ? 90.009 59.840 28.076 1.00 21.51 58 ASP B C 1
ATOM 3321 O O . ASP B 1 58 ? 91.136 59.366 28.144 1.00 21.51 58 ASP B O 1
ATOM 3326 N N . LEU B 1 59 ? 89.736 61.143 28.238 1.00 23.42 59 LEU B N 1
ATOM 3327 C CA . LEU B 1 59 ? 90.774 62.149 28.462 1.00 26.56 59 LEU B CA 1
ATOM 3328 C C . LEU B 1 59 ? 91.063 62.374 29.937 1.00 27.14 59 LEU B C 1
ATOM 3329 O O . LEU B 1 59 ? 91.857 63.243 30.290 1.00 30.07 59 LEU B O 1
ATOM 3334 N N . TRP B 1 60 ? 90.432 61.620 30.819 1.00 26.31 60 TRP B N 1
ATOM 3335 C CA . TRP B 1 60 ? 90.672 61.867 32.233 1.00 25.98 60 TRP B CA 1
ATOM 3336 C C . TRP B 1 60 ? 91.677 61.011 32.959 1.00 25.01 60 TRP B C 1
ATOM 3337 O O . TRP B 1 60 ? 91.520 60.780 34.141 1.00 28.13 60 TRP B O 1
ATOM 3348 N N . SER B 1 61 ? 92.700 60.514 32.289 1.00 24.19 61 SER B N 1
ATOM 3349 C CA . SER B 1 61 ? 93.761 59.824 32.972 1.00 22.13 61 SER B CA 1
ATOM 3350 C C . SER B 1 61 ? 95.044 60.004 32.196 1.00 21.78 61 SER B C 1
ATOM 3351 O O . SER B 1 61 ? 95.007 60.484 31.094 1.00 22.19 61 SER B O 1
ATOM 3354 N N . ALA B 1 62 ? 96.154 59.524 32.740 1.00 21.39 62 ALA B N 1
ATOM 3355 C CA . ALA B 1 62 ? 97.458 59.655 32.079 1.00 21.61 62 ALA B CA 1
ATOM 3356 C C . ALA B 1 62 ? 97.529 58.887 30.778 1.00 22.11 62 ALA B C 1
ATOM 3357 O O . ALA B 1 62 ? 98.192 59.321 29.839 1.00 21.65 62 ALA B O 1
ATOM 3359 N N . GLU B 1 63 ? 96.858 57.725 30.738 1.00 21.94 63 GLU B N 1
ATOM 3360 C CA . GLU B 1 63 ? 96.850 56.908 29.537 1.00 20.98 63 GLU B CA 1
ATOM 3361 C C . GLU B 1 63 ? 96.155 57.681 28.431 1.00 19.66 63 GLU B C 1
ATOM 3362 O O . GLU B 1 63 ? 96.652 57.736 27.310 1.00 20.03 63 GLU B O 1
ATOM 3368 N N . GLY B 1 64 ? 95.034 58.292 28.743 1.00 19.15 64 GLY B N 1
ATOM 3369 C CA . GLY B 1 64 ? 94.249 59.011 27.738 1.00 20.79 64 GLY B CA 1
ATOM 3370 C C . GLY B 1 64 ? 94.868 60.327 27.278 1.00 21.47 64 GLY B C 1
ATOM 3371 O O . GLY B 1 64 ? 94.741 60.714 26.091 1.00 22.20 64 GLY B O 1
ATOM 3372 N N . VAL B 1 65 ? 95.526 61.006 28.214 1.00 21.37 65 VAL B N 1
ATOM 3373 C CA . VAL B 1 65 ? 96.264 62.251 27.937 1.00 21.60 65 VAL B CA 1
ATOM 3374 C C . VAL B 1 65 ? 97.467 61.949 27.011 1.00 22.58 65 VAL B C 1
ATOM 3375 O O . VAL B 1 65 ? 97.591 62.529 25.912 1.00 22.28 65 VAL B O 1
ATOM 3379 N N . ALA B 1 66 ? 98.313 61.029 27.454 1.00 21.88 66 ALA B N 1
ATOM 3380 C CA . ALA B 1 66 ? 99.441 60.564 26.679 1.00 23.14 66 ALA B CA 1
ATOM 3381 C C . ALA B 1 66 ? 99.049 60.080 25.265 1.00 23.69 66 ALA B C 1
ATOM 3382 O O . ALA B 1 66 ? 99.799 60.258 24.301 1.00 23.17 66 ALA B O 1
ATOM 3384 N N . ARG B 1 67 ? 97.874 59.468 25.160 1.00 23.23 67 ARG B N 1
ATOM 3385 C CA . ARG B 1 67 ? 97.386 58.971 23.879 1.00 24.18 67 ARG B CA 1
ATOM 3386 C C . ARG B 1 67 ? 97.118 60.123 22.937 1.00 23.78 67 ARG B C 1
ATOM 3387 O O . ARG B 1 67 ? 97.619 60.118 21.831 1.00 22.73 67 ARG B O 1
ATOM 3395 N N . GLN B 1 68 ? 96.343 61.115 23.388 1.00 25.69 68 GLN B N 1
ATOM 3396 C CA . GLN B 1 68 ? 96.054 62.274 22.567 1.00 26.81 68 GLN B CA 1
ATOM 3397 C C . GLN B 1 68 ? 97.356 63.036 22.232 1.00 26.41 68 GLN B C 1
ATOM 3398 O O . GLN B 1 68 ? 97.487 63.546 21.135 1.00 25.29 68 GLN B O 1
ATOM 3404 N N . ILE B 1 69 ? 98.314 63.060 23.166 1.00 26.97 69 ILE B N 1
ATOM 3405 C CA . ILE B 1 69 ? 99.618 63.675 22.914 1.00 26.51 69 ILE B CA 1
ATOM 3406 C C . ILE B 1 69 ? 100.407 62.916 21.839 1.00 26.87 69 ILE B C 1
ATOM 3407 O O . ILE B 1 69 ? 100.893 63.549 20.914 1.00 25.75 69 ILE B O 1
ATOM 3412 N N . LYS B 1 70 ? 100.513 61.576 21.938 1.00 26.78 70 LYS B N 1
ATOM 3413 C CA . LYS B 1 70 ? 101.097 60.782 20.832 1.00 26.73 70 LYS B CA 1
ATOM 3414 C C . LYS B 1 70 ? 100.479 61.152 19.456 1.00 26.12 70 LYS B C 1
ATOM 3415 O O . LYS B 1 70 ? 101.192 61.314 18.460 1.00 24.55 70 LYS B O 1
ATOM 3421 N N . TRP B 1 71 ? 99.159 61.299 19.414 1.00 25.82 71 TRP B N 1
ATOM 3422 C CA . TRP B 1 71 ? 98.471 61.648 18.166 1.00 26.33 71 TRP B CA 1
ATOM 3423 C C . TRP B 1 71 ? 98.773 63.082 17.707 1.00 27.78 71 TRP B C 1
ATOM 3424 O O . TRP B 1 71 ? 98.975 63.311 16.516 1.00 27.80 71 TRP B O 1
ATOM 3435 N N . ALA B 1 72 ? 98.784 64.041 18.643 1.00 28.52 72 ALA B N 1
ATOM 3436 C CA . ALA B 1 72 ? 99.154 65.438 18.326 1.00 29.22 72 ALA B CA 1
ATOM 3437 C C . ALA B 1 72 ? 100.597 65.549 17.799 1.00 29.62 72 ALA B C 1
ATOM 3438 O O . ALA B 1 72 ? 100.878 66.389 16.949 1.00 30.31 72 ALA B O 1
ATOM 3440 N N . LEU B 1 73 ? 101.486 64.679 18.268 1.00 30.52 73 LEU B N 1
ATOM 3441 C CA . LEU B 1 73 ? 102.893 64.690 17.864 1.00 31.37 73 LEU B CA 1
ATOM 3442 C C . LEU B 1 73 ? 103.212 63.830 16.634 1.00 32.66 73 LEU B C 1
ATOM 3443 O O . LEU B 1 73 ? 104.365 63.811 16.161 1.00 33.50 73 LEU B O 1
ATOM 3448 N N . GLY B 1 74 ? 102.216 63.124 16.105 1.00 32.89 74 GLY B N 1
ATOM 3449 C CA . GLY B 1 74 ? 102.426 62.263 14.936 1.00 32.77 74 GLY B CA 1
ATOM 3450 C C . GLY B 1 74 ? 103.131 60.953 15.240 1.00 32.90 74 GLY B C 1
ATOM 3451 O O . GLY B 1 74 ? 103.619 60.262 14.326 1.00 32.97 74 GLY B O 1
ATOM 3452 N N . ILE B 1 75 ? 103.201 60.595 16.521 1.00 32.75 75 ILE B N 1
ATOM 3453 C CA . ILE B 1 75 ? 103.806 59.326 16.919 1.00 31.66 75 ILE B CA 1
ATOM 3454 C C . ILE B 1 75 ? 102.906 58.184 16.473 1.00 31.80 75 ILE B C 1
ATOM 3455 O O . ILE B 1 75 ? 103.374 57.093 16.106 1.00 31.39 75 ILE B O 1
ATOM 3460 N N . GLU B 1 76 ? 101.597 58.444 16.507 1.00 30.83 76 GLU B N 1
ATOM 3461 C CA . GLU B 1 76 ? 100.608 57.579 15.888 1.00 30.98 76 GLU B CA 1
ATOM 3462 C C . GLU B 1 76 ? 99.674 58.478 15.083 1.00 30.34 76 GLU B C 1
ATOM 3463 O O . GLU B 1 76 ? 99.657 59.698 15.264 1.00 28.08 76 GLU B O 1
ATOM 3469 N N . LYS B 1 77 ? 98.912 57.871 14.175 1.00 30.87 77 LYS B N 1
ATOM 3470 C CA . LYS B 1 77 ? 97.916 58.613 13.404 1.00 31.47 77 LYS B CA 1
ATOM 3471 C C . LYS B 1 77 ? 96.772 57.693 13.032 1.00 30.62 77 LYS B C 1
ATOM 3472 O O . LYS B 1 77 ? 96.917 56.468 13.052 1.00 30.87 77 LYS B O 1
ATOM 3478 N N . GLY B 1 78 ? 95.629 58.272 12.699 1.00 29.46 78 GLY B N 1
ATOM 3479 C CA . GLY B 1 78 ? 94.482 57.474 12.306 1.00 29.26 78 GLY B CA 1
ATOM 3480 C C . GLY B 1 78 ? 93.868 56.809 13.511 1.00 28.73 78 GLY B C 1
ATOM 3481 O O . GLY B 1 78 ? 94.107 57.222 14.655 1.00 28.41 78 GLY B O 1
ATOM 3482 N N . LEU B 1 79 ? 93.086 55.769 13.244 1.00 28.34 79 LEU B N 1
ATOM 3483 C CA . LEU B 1 79 ? 92.290 55.086 14.242 1.00 29.05 79 LEU B CA 1
ATOM 3484 C C . LEU B 1 79 ? 93.176 54.197 15.110 1.00 28.77 79 LEU B C 1
ATOM 3485 O O . LEU B 1 79 ? 93.898 53.359 14.589 1.00 28.34 79 LEU B O 1
ATOM 3490 N N . PRO B 1 80 ? 93.105 54.345 16.434 1.00 28.53 80 PRO B N 1
ATOM 3491 C CA . PRO B 1 80 ? 93.800 53.434 17.303 1.00 28.48 80 PRO B CA 1
ATOM 3492 C C . PRO B 1 80 ? 93.092 52.093 17.196 1.00 29.23 80 PRO B C 1
ATOM 3493 O O . PRO B 1 80 ? 91.865 52.026 17.132 1.00 29.67 80 PRO B O 1
ATOM 3497 N N . LYS B 1 81 ? 93.862 51.028 17.104 1.00 30.51 81 LYS B N 1
ATOM 3498 C CA . LYS B 1 81 ? 93.263 49.717 16.924 1.00 31.45 81 LYS B CA 1
ATOM 3499 C C . LYS B 1 81 ? 93.434 48.871 18.187 1.00 30.40 81 LYS B C 1
ATOM 3500 O O . LYS B 1 81 ? 94.474 48.910 18.842 1.00 29.58 81 LYS B O 1
ATOM 3506 N N . TYR B 1 82 ? 92.368 48.166 18.559 1.00 29.55 82 TYR B N 1
ATOM 3507 C CA . TYR B 1 82 ? 92.394 47.326 19.753 1.00 29.54 82 TYR B CA 1
ATOM 3508 C C . TYR B 1 82 ? 92.025 45.909 19.366 1.00 29.47 82 TYR B C 1
ATOM 3509 O O . TYR B 1 82 ? 91.198 45.710 18.513 1.00 30.92 82 TYR B O 1
ATOM 3518 N N . GLU B 1 83 ? 92.706 44.928 19.920 1.00 29.35 83 GLU B N 1
ATOM 3519 C CA . GLU B 1 83 ? 92.362 43.563 19.593 1.00 29.71 83 GLU B CA 1
ATOM 3520 C C . GLU B 1 83 ? 91.645 43.056 20.807 1.00 27.46 83 GLU B C 1
ATOM 3521 O O . GLU B 1 83 ? 92.095 43.274 21.922 1.00 26.83 83 GLU B O 1
ATOM 3527 N N . VAL B 1 84 ? 90.482 42.463 20.594 1.00 25.98 84 VAL B N 1
ATOM 3528 C CA . VAL B 1 84 ? 89.771 41.839 21.696 1.00 23.90 84 VAL B CA 1
ATOM 3529 C C . VAL B 1 84 ? 89.668 40.340 21.385 1.00 23.93 84 VAL B C 1
ATOM 3530 O O . VAL B 1 84 ? 89.251 39.993 20.294 1.00 23.92 84 VAL B O 1
ATOM 3534 N N . LYS B 1 85 ? 90.066 39.472 22.314 1.00 23.56 85 LYS B N 1
ATOM 3535 C CA . LYS B 1 85 ? 89.860 38.019 22.162 1.00 24.27 85 LYS B CA 1
ATOM 3536 C C . LYS B 1 85 ? 88.897 37.508 23.246 1.00 23.98 85 LYS B C 1
ATOM 3537 O O . LYS B 1 85 ? 88.929 37.998 24.355 1.00 22.03 85 LYS B O 1
ATOM 3543 N N . LYS B 1 86 ? 88.065 36.510 22.942 1.00 24.17 86 LYS B N 1
ATOM 3544 C CA . LYS B 1 86 ? 87.191 35.912 23.967 1.00 25.48 86 LYS B CA 1
ATOM 3545 C C . LYS B 1 86 ? 87.950 35.257 25.113 1.00 25.87 86 LYS B C 1
ATOM 3546 O O . LYS B 1 86 ? 88.903 34.493 24.890 1.00 26.20 86 LYS B O 1
ATOM 3552 N N . SER B 1 87 ? 87.534 35.561 26.338 1.00 25.50 87 SER B N 1
ATOM 3553 C CA . SER B 1 87 ? 87.906 34.785 27.508 1.00 25.59 87 SER B CA 1
ATOM 3554 C C . SER B 1 87 ? 86.908 33.605 27.553 1.00 26.83 87 SER B C 1
ATOM 3555 O O . SER B 1 87 ? 85.953 33.528 26.756 1.00 25.94 87 SER B O 1
ATOM 3558 N N . ASN B 1 88 ? 87.087 32.690 28.492 1.00 28.16 88 ASN B N 1
ATOM 3559 C CA . ASN B 1 88 ? 86.096 31.598 28.567 1.00 29.14 88 ASN B CA 1
ATOM 3560 C C . ASN B 1 88 ? 85.192 31.881 29.758 1.00 27.75 88 ASN B C 1
ATOM 3561 O O . ASN B 1 88 ? 84.879 30.971 30.517 1.00 28.49 88 ASN B O 1
ATOM 3566 N N . VAL B 1 89 ? 84.860 33.159 29.969 1.00 24.56 89 VAL B N 1
ATOM 3567 C CA . VAL B 1 89 ? 84.207 33.566 31.188 1.00 22.18 89 VAL B CA 1
ATOM 3568 C C . VAL B 1 89 ? 82.786 34.039 30.895 1.00 20.55 89 VAL B C 1
ATOM 3569 O O . VAL B 1 89 ? 82.554 34.742 29.924 1.00 19.57 89 VAL B O 1
ATOM 3573 N N . THR B 1 90 ? 81.859 33.630 31.750 1.00 18.58 90 THR B N 1
ATOM 3574 C CA . THR B 1 90 ? 80.483 34.106 31.697 1.00 17.71 90 THR B CA 1
ATOM 3575 C C . THR B 1 90 ? 80.159 34.862 32.971 1.00 16.70 90 THR B C 1
ATOM 3576 O O . THR B 1 90 ? 80.616 34.491 34.070 1.00 14.64 90 THR B O 1
ATOM 3580 N N . VAL B 1 91 ? 79.382 35.945 32.816 1.00 15.91 91 VAL B N 1
ATOM 3581 C CA . VAL B 1 91 ? 78.799 36.663 33.950 1.00 15.82 91 VAL B CA 1
ATOM 3582 C C . VAL B 1 91 ? 77.298 36.703 33.733 1.00 16.18 91 VAL B C 1
ATOM 3583 O O . VAL B 1 91 ? 76.839 37.002 32.619 1.00 17.23 91 VAL B O 1
ATOM 3587 N N . TYR B 1 92 ? 76.540 36.391 34.785 1.00 16.49 92 TYR B N 1
ATOM 3588 C CA . TYR B 1 92 ? 75.091 36.346 34.691 1.00 16.59 92 TYR B CA 1
ATOM 3589 C C . TYR B 1 92 ? 74.508 37.576 35.315 1.00 17.23 92 TYR B C 1
ATOM 3590 O O . TYR B 1 92 ? 74.856 37.909 36.442 1.00 18.76 92 TYR B O 1
ATOM 3599 N N . VAL B 1 93 ? 73.636 38.265 34.584 1.00 17.16 93 VAL B N 1
ATOM 3600 C CA . VAL B 1 93 ? 72.972 39.426 35.173 1.00 17.57 93 VAL B CA 1
ATOM 3601 C C . VAL B 1 93 ? 71.486 39.069 35.467 1.00 17.08 93 VAL B C 1
ATOM 3602 O O . VAL B 1 93 ? 70.688 38.717 34.550 1.00 17.21 93 VAL B O 1
ATOM 3606 N N . ASP B 1 94 ? 71.145 39.204 36.737 1.00 18.10 94 ASP B N 1
ATOM 3607 C CA . ASP B 1 94 ? 69.876 38.724 37.308 1.00 19.43 94 ASP B CA 1
ATOM 3608 C C . ASP B 1 94 ? 68.755 39.689 36.845 1.00 20.77 94 ASP B C 1
ATOM 3609 O O . ASP B 1 94 ? 68.853 40.906 37.004 1.00 20.20 94 ASP B O 1
ATOM 3614 N N . GLU B 1 95 ? 67.703 39.146 36.250 1.00 22.19 95 GLU B N 1
ATOM 3615 C CA . GLU B 1 95 ? 66.595 39.989 35.799 1.00 24.54 95 GLU B CA 1
ATOM 3616 C C . GLU B 1 95 ? 65.899 40.661 36.950 1.00 24.06 95 GLU B C 1
ATOM 3617 O O . GLU B 1 95 ? 65.256 41.696 36.769 1.00 24.68 95 GLU B O 1
ATOM 3623 N N . LYS B 1 96 ? 66.074 40.133 38.156 1.00 23.62 96 LYS B N 1
ATOM 3624 C CA . LYS B 1 96 ? 65.466 40.763 39.330 1.00 24.75 96 LYS B CA 1
ATOM 3625 C C . LYS B 1 96 ? 66.085 42.097 39.728 1.00 24.16 96 LYS B C 1
ATOM 3626 O O . LYS B 1 96 ? 65.529 42.823 40.559 1.00 23.55 96 LYS B O 1
ATOM 3632 N N . LEU B 1 97 ? 67.260 42.404 39.168 1.00 22.28 97 LEU B N 1
ATOM 3633 C CA . LEU B 1 97 ? 67.826 43.743 39.320 1.00 21.71 97 LEU B CA 1
ATOM 3634 C C . LEU B 1 97 ? 67.226 44.772 38.333 1.00 21.20 97 LEU B C 1
ATOM 3635 O O . LEU B 1 97 ? 67.645 45.908 38.348 1.00 19.92 97 LEU B O 1
ATOM 3640 N N . LYS B 1 98 ? 66.268 44.366 37.491 1.00 21.75 98 LYS B N 1
ATOM 3641 C CA . LYS B 1 98 ? 65.744 45.225 36.386 1.00 23.33 98 LYS B CA 1
ATOM 3642 C C . LYS B 1 98 ? 65.367 46.609 36.879 1.00 23.71 98 LYS B C 1
ATOM 3643 O O . LYS B 1 98 ? 65.731 47.619 36.270 1.00 22.65 98 LYS B O 1
ATOM 3649 N N . ASP B 1 99 ? 64.705 46.660 38.042 1.00 24.28 99 ASP B N 1
ATOM 3650 C CA . ASP B 1 99 ? 64.259 47.931 38.581 1.00 25.31 99 ASP B CA 1
ATOM 3651 C C . ASP B 1 99 ? 65.044 48.322 39.829 1.00 25.14 99 ASP B C 1
ATOM 3652 O O . ASP B 1 99 ? 64.575 49.122 40.636 1.00 26.93 99 ASP B O 1
ATOM 3657 N N . ILE B 1 100 ? 66.264 47.795 39.969 1.00 22.94 100 ILE B N 1
ATOM 3658 C CA . ILE B 1 100 ? 67.161 48.173 41.081 1.00 22.24 100 ILE B CA 1
ATOM 3659 C C . ILE B 1 100 ? 68.490 48.814 40.587 1.00 21.65 100 ILE B C 1
ATOM 3660 O O . ILE B 1 100 ? 68.891 49.903 41.040 1.00 21.76 100 ILE B O 1
ATOM 3665 N N . ARG B 1 101 ? 69.161 48.112 39.677 1.00 21.36 101 ARG B N 1
ATOM 3666 C CA . ARG B 1 101 ? 70.357 48.608 38.977 1.00 20.67 101 ARG B CA 1
ATOM 3667 C C . ARG B 1 101 ? 70.577 47.662 37.768 1.00 20.23 101 ARG B C 1
ATOM 3668 O O . ARG B 1 101 ? 71.362 46.689 37.861 1.00 21.59 101 ARG B O 1
ATOM 3676 N N . PRO B 1 102 ? 69.852 47.887 36.670 1.00 19.28 102 PRO B N 1
ATOM 3677 C CA . PRO B 1 102 ? 69.601 46.818 35.721 1.00 18.53 102 PRO B CA 1
ATOM 3678 C C . PRO B 1 102 ? 70.808 46.269 34.948 1.00 18.13 102 PRO B C 1
ATOM 3679 O O . PRO B 1 102 ? 70.824 45.078 34.647 1.00 18.56 102 PRO B O 1
ATOM 3683 N N . TYR B 1 103 ? 71.784 47.110 34.613 1.00 17.86 103 TYR B N 1
ATOM 3684 C CA . TYR B 1 103 ? 72.823 46.669 33.686 1.00 17.49 103 TYR B CA 1
ATOM 3685 C C . TYR B 1 103 ? 74.169 46.424 34.333 1.00 16.11 103 TYR B C 1
ATOM 3686 O O . TYR B 1 103 ? 74.612 47.217 35.135 1.00 17.17 103 TYR B O 1
ATOM 3695 N N . GLY B 1 104 ? 74.801 45.313 33.975 1.00 16.54 104 GLY B N 1
ATOM 3696 C CA . GLY B 1 104 ? 76.248 45.150 34.205 1.00 15.25 104 GLY B CA 1
ATOM 3697 C C . GLY B 1 104 ? 76.960 44.794 32.892 1.00 14.68 104 GLY B C 1
ATOM 3698 O O . GLY B 1 104 ? 76.423 44.065 32.066 1.00 15.68 104 GLY B O 1
ATOM 3699 N N . VAL B 1 105 ? 78.180 45.301 32.699 1.00 14.22 105 VAL B N 1
ATOM 3700 C CA . VAL B 1 105 ? 79.043 44.889 31.596 1.00 13.92 105 VAL B CA 1
ATOM 3701 C C . VAL B 1 105 ? 80.429 44.622 32.220 1.00 13.91 105 VAL B C 1
ATOM 3702 O O . VAL B 1 105 ? 80.693 45.083 33.307 1.00 13.28 105 VAL B O 1
ATOM 3706 N N . TYR B 1 106 ? 81.276 43.857 31.542 1.00 13.68 106 TYR B N 1
ATOM 3707 C CA . TYR B 1 106 ? 82.457 43.239 32.170 1.00 13.84 106 TYR B CA 1
ATOM 3708 C C . TYR B 1 106 ? 83.555 43.076 31.150 1.00 13.84 106 TYR B C 1
ATOM 3709 O O . TYR B 1 106 ? 83.284 42.936 29.944 1.00 13.73 106 TYR B O 1
ATOM 3718 N N . ALA B 1 107 ? 84.786 43.030 31.649 1.00 13.55 107 ALA B N 1
ATOM 3719 C CA . ALA B 1 107 ? 85.933 42.776 30.784 1.00 14.68 107 ALA B CA 1
ATOM 3720 C C . ALA B 1 107 ? 87.026 42.184 31.617 1.00 14.43 107 ALA B C 1
ATOM 3721 O O . ALA B 1 107 ? 87.063 42.355 32.858 1.00 14.39 107 ALA B O 1
ATOM 3723 N N . ILE B 1 108 ? 87.951 41.502 30.948 1.00 14.94 108 ILE B N 1
ATOM 3724 C CA . ILE B 1 108 ? 89.173 41.098 31.609 1.00 15.62 108 ILE B CA 1
ATOM 3725 C C . ILE B 1 108 ? 90.343 41.712 30.792 1.00 15.13 108 ILE B C 1
ATOM 3726 O O . ILE B 1 108 ? 90.313 41.737 29.542 1.00 15.92 108 ILE B O 1
ATOM 3731 N N . VAL B 1 109 ? 91.326 42.236 31.499 1.00 15.54 109 VAL B N 1
ATOM 3732 C CA . VAL B 1 109 ? 92.557 42.725 30.846 1.00 16.77 109 VAL B CA 1
ATOM 3733 C C . VAL B 1 109 ? 93.717 41.939 31.437 1.00 16.47 109 VAL B C 1
ATOM 3734 O O . VAL B 1 109 ? 93.926 41.985 32.617 1.00 16.81 109 VAL B O 1
ATOM 3738 N N . GLU B 1 110 ? 94.462 41.229 30.591 1.00 18.05 110 GLU B N 1
ATOM 3739 C CA . GLU B 1 110 ? 95.493 40.294 31.043 1.00 20.34 110 GLU B CA 1
ATOM 3740 C C . GLU B 1 110 ? 96.907 40.827 30.757 1.00 19.96 110 GLU B C 1
ATOM 3741 O O . GLU B 1 110 ? 97.066 41.653 29.869 1.00 20.29 110 GLU B O 1
ATOM 3747 N N . GLY B 1 111 ? 97.909 40.325 31.479 1.00 21.12 111 GLY B N 1
ATOM 3748 C CA . GLY B 1 111 ? 99.329 40.581 31.111 1.00 22.43 111 GLY B CA 1
ATOM 3749 C C . GLY B 1 111 ? 99.801 41.960 31.531 1.00 23.49 111 GLY B C 1
ATOM 3750 O O . GLY B 1 111 ? 100.726 42.531 30.949 1.00 22.83 111 GLY B O 1
ATOM 3751 N N . LEU B 1 112 ? 99.187 42.482 32.585 1.00 23.32 112 LEU B N 1
ATOM 3752 C CA . LEU B 1 112 ? 99.583 43.803 33.102 1.00 25.28 112 LEU B CA 1
ATOM 3753 C C . LEU B 1 112 ? 100.794 43.681 34.034 1.00 26.14 112 LEU B C 1
ATOM 3754 O O . LEU B 1 112 ? 100.957 42.678 34.732 1.00 24.55 112 LEU B O 1
ATOM 3759 N N . ARG B 1 113 ? 101.653 44.696 33.992 1.00 27.94 113 ARG B N 1
ATOM 3760 C CA . ARG B 1 113 ? 102.747 44.847 34.953 1.00 31.12 113 ARG B CA 1
ATOM 3761 C C . ARG B 1 113 ? 102.505 46.150 35.701 1.00 30.07 113 ARG B C 1
ATOM 3762 O O . ARG B 1 113 ? 102.931 47.213 35.235 1.00 30.57 113 ARG B O 1
ATOM 3770 N N . LEU B 1 114 ? 101.824 46.072 36.841 1.00 28.99 114 LEU B N 1
ATOM 3771 C CA . LEU B 1 114 ? 101.369 47.264 37.536 1.00 28.19 114 LEU B CA 1
ATOM 3772 C C . LEU B 1 114 ? 102.465 47.821 38.448 1.00 28.75 114 LEU B C 1
ATOM 3773 O O . LEU B 1 114 ? 103.407 47.112 38.840 1.00 28.60 114 LEU B O 1
ATOM 3778 N N . ASP B 1 115 ? 102.336 49.099 38.762 1.00 28.20 115 ASP B N 1
ATOM 3779 C CA . ASP B 1 115 ? 103.171 49.715 39.762 1.00 28.12 115 ASP B CA 1
ATOM 3780 C C . ASP B 1 115 ? 102.354 50.816 40.403 1.00 28.50 115 ASP B C 1
ATOM 3781 O O . ASP B 1 115 ? 101.144 50.942 40.119 1.00 28.17 115 ASP B O 1
ATOM 3786 N N . GLU B 1 116 ? 102.986 51.621 41.260 1.00 28.09 116 GLU B N 1
ATOM 3787 C CA . GLU B 1 116 ? 102.214 52.613 42.027 1.00 29.28 116 GLU B CA 1
ATOM 3788 C C . GLU B 1 116 ? 101.530 53.656 41.131 1.00 27.18 116 GLU B C 1
ATOM 3789 O O . GLU B 1 116 ? 100.409 54.029 41.388 1.00 27.32 116 GLU B O 1
ATOM 3795 N N . ASP B 1 117 ? 102.214 54.108 40.090 1.00 27.10 117 ASP B N 1
ATOM 3796 C CA . ASP B 1 117 ? 101.637 55.064 39.150 1.00 27.13 117 ASP B CA 1
ATOM 3797 C C . ASP B 1 117 ? 100.466 54.451 38.337 1.00 26.45 117 ASP B C 1
ATOM 3798 O O . ASP B 1 117 ? 99.404 55.044 38.254 1.00 27.31 117 ASP B O 1
ATOM 3803 N N . SER B 1 118 ? 100.695 53.298 37.714 1.00 26.83 118 SER B N 1
ATOM 3804 C CA . SER B 1 118 ? 99.661 52.650 36.896 1.00 26.95 118 SER B CA 1
ATOM 3805 C C . SER B 1 118 ? 98.448 52.239 37.763 1.00 26.70 118 SER B C 1
ATOM 3806 O O . SER B 1 118 ? 97.281 52.493 37.410 1.00 26.22 118 SER B O 1
ATOM 3809 N N . LEU B 1 119 ? 98.712 51.678 38.939 1.00 26.37 119 LEU B N 1
ATOM 3810 C CA . LEU B 1 119 ? 97.618 51.358 39.884 1.00 26.19 119 LEU B CA 1
ATOM 3811 C C . LEU B 1 119 ? 96.825 52.573 40.347 1.00 25.37 119 LEU B C 1
ATOM 3812 O O . LEU B 1 119 ? 95.587 52.557 40.344 1.00 24.95 119 LEU B O 1
ATOM 3817 N N . SER B 1 120 ? 97.496 53.658 40.754 1.00 24.99 120 SER B N 1
ATOM 3818 C CA . SER B 1 120 ? 96.717 54.834 41.182 1.00 23.72 120 SER B CA 1
ATOM 3819 C C . SER B 1 120 ? 95.994 55.525 40.009 1.00 22.72 120 SER B C 1
ATOM 3820 O O . SER B 1 120 ? 94.934 56.132 40.214 1.00 22.59 120 SER B O 1
ATOM 3823 N N . GLN B 1 121 ? 96.549 55.443 38.799 1.00 21.98 121 GLN B N 1
ATOM 3824 C CA . GLN B 1 121 ? 95.831 55.995 37.615 1.00 21.52 121 GLN B CA 1
ATOM 3825 C C . GLN B 1 121 ? 94.504 55.278 37.386 1.00 22.36 121 GLN B C 1
ATOM 3826 O O . GLN B 1 121 ? 93.471 55.928 37.203 1.00 19.62 121 GLN B O 1
ATOM 3840 N N . ILE B 1 123 ? 92.789 53.499 39.545 1.00 24.63 123 ILE B N 1
ATOM 3841 C CA . ILE B 1 123 ? 91.867 53.799 40.648 1.00 24.34 123 ILE B CA 1
ATOM 3842 C C . ILE B 1 123 ? 91.213 55.186 40.555 1.00 22.98 123 ILE B C 1
ATOM 3843 O O . ILE B 1 123 ? 90.035 55.359 40.858 1.00 22.41 123 ILE B O 1
ATOM 3848 N N . GLN B 1 124 ? 91.986 56.190 40.158 1.00 22.47 124 GLN B N 1
ATOM 3849 C CA . GLN B 1 124 ? 91.441 57.548 40.069 1.00 21.76 124 GLN B CA 1
ATOM 3850 C C . GLN B 1 124 ? 90.475 57.651 38.895 1.00 20.67 124 GLN B C 1
ATOM 3851 O O . GLN B 1 124 ? 89.487 58.345 38.987 1.00 22.28 124 GLN B O 1
ATOM 3857 N N . LEU B 1 125 ? 90.761 56.954 37.800 1.00 21.55 125 LEU B N 1
ATOM 3858 C CA . LEU B 1 125 ? 89.890 56.963 36.603 1.00 21.42 125 LEU B CA 1
ATOM 3859 C C . LEU B 1 125 ? 88.504 56.390 36.937 1.00 21.73 125 LEU B C 1
ATOM 3860 O O . LEU B 1 125 ? 87.432 56.968 36.598 1.00 19.89 125 LEU B O 1
ATOM 3865 N N . GLN B 1 126 ? 88.534 55.299 37.702 1.00 21.64 126 GLN B N 1
ATOM 3866 C CA . GLN B 1 126 ? 87.355 54.664 38.295 1.00 23.04 126 GLN B CA 1
ATOM 3867 C C . GLN B 1 126 ? 86.492 55.723 38.996 1.00 22.82 126 GLN B C 1
ATOM 3868 O O . GLN B 1 126 ? 85.263 55.843 38.768 1.00 20.91 126 GLN B O 1
ATOM 3874 N N . GLU B 1 127 ? 87.152 56.505 39.856 1.00 23.70 127 GLU B N 1
ATOM 3875 C CA . GLU B 1 127 ? 86.499 57.551 40.648 1.00 25.03 127 GLU B CA 1
ATOM 3876 C C . GLU B 1 127 ? 86.039 58.699 39.755 1.00 23.53 127 GLU B C 1
ATOM 3877 O O . GLU B 1 127 ? 84.894 59.129 39.842 1.00 23.14 127 GLU B O 1
ATOM 3883 N N . LYS B 1 128 ? 86.927 59.172 38.883 1.00 22.96 128 LYS B N 1
ATOM 3884 C CA . LYS B 1 128 ? 86.633 60.321 38.006 1.00 23.45 128 LYS B CA 1
ATOM 3885 C C . LYS B 1 128 ? 85.456 60.011 37.076 1.00 22.01 128 LYS B C 1
ATOM 3886 O O . LYS B 1 128 ? 84.569 60.836 36.922 1.00 21.09 128 LYS B O 1
ATOM 3892 N N . ILE B 1 129 ? 85.422 58.806 36.506 1.00 20.86 129 ILE B N 1
ATOM 3893 C CA . ILE B 1 129 ? 84.320 58.446 35.599 1.00 20.89 129 ILE B CA 1
ATOM 3894 C C . ILE B 1 129 ? 82.993 58.373 36.364 1.00 21.47 129 ILE B C 1
ATOM 3895 O O . ILE B 1 129 ? 81.969 58.918 35.920 1.00 20.29 129 ILE B O 1
ATOM 3900 N N . ALA B 1 130 ? 83.024 57.688 37.504 1.00 21.72 130 ALA B N 1
ATOM 3901 C CA . ALA B 1 130 ? 81.841 57.527 38.343 1.00 23.79 130 ALA B CA 1
ATOM 3902 C C . ALA B 1 130 ? 81.262 58.855 38.817 1.00 25.72 130 ALA B C 1
ATOM 3903 O O . ALA B 1 130 ? 80.012 59.031 38.863 1.00 25.54 130 ALA B O 1
ATOM 3905 N N . LEU B 1 131 ? 82.142 59.797 39.162 1.00 27.63 131 LEU B N 1
ATOM 3906 C CA . LEU B 1 131 ? 81.686 61.089 39.691 1.00 29.13 131 LEU B CA 1
ATOM 3907 C C . LEU B 1 131 ? 81.027 61.947 38.647 1.00 29.29 131 LEU B C 1
ATOM 3908 O O . LEU B 1 131 ? 79.923 62.422 38.847 1.00 29.14 131 LEU B O 1
ATOM 3913 N N . THR B 1 132 ? 81.751 62.191 37.561 1.00 30.22 132 THR B N 1
ATOM 3914 C CA . THR B 1 132 ? 81.363 63.193 36.565 1.00 30.61 132 THR B CA 1
ATOM 3915 C C . THR B 1 132 ? 80.417 62.526 35.573 1.00 29.76 132 THR B C 1
ATOM 3916 O O . THR B 1 132 ? 79.209 62.764 35.585 1.00 29.62 132 THR B O 1
ATOM 3920 N N . PHE B 1 133 ? 80.975 61.649 34.739 1.00 28.56 133 PHE B N 1
ATOM 3921 C CA . PHE B 1 133 ? 80.195 60.935 33.747 1.00 26.40 133 PHE B CA 1
ATOM 3922 C C . PHE B 1 133 ? 79.056 60.095 34.362 1.00 25.13 133 PHE B C 1
ATOM 3923 O O . PHE B 1 133 ? 77.969 59.966 33.788 1.00 23.50 133 PHE B O 1
ATOM 3931 N N . GLY B 1 134 ? 79.305 59.515 35.532 1.00 25.35 134 GLY B N 1
ATOM 3932 C CA . GLY B 1 134 ? 78.325 58.600 36.143 1.00 24.97 134 GLY B CA 1
ATOM 3933 C C . GLY B 1 134 ? 77.460 59.215 37.216 1.00 25.76 134 GLY B C 1
ATOM 3934 O O . GLY B 1 134 ? 76.773 58.495 37.951 1.00 25.07 134 GLY B O 1
ATOM 3935 N N . ARG B 1 135 ? 77.517 60.544 37.339 1.00 26.73 135 ARG B N 1
ATOM 3936 C CA . ARG B 1 135 ? 76.563 61.281 38.197 1.00 27.05 135 ARG B CA 1
ATOM 3937 C C . ARG B 1 135 ? 76.660 60.741 39.639 1.00 25.17 135 ARG B C 1
ATOM 3938 O O . ARG B 1 135 ? 75.707 60.194 40.153 1.00 25.29 135 ARG B O 1
ATOM 3946 N N . ARG B 1 136 ? 77.836 60.836 40.241 1.00 24.91 136 ARG B N 1
ATOM 3947 C CA . ARG B 1 136 ? 78.082 60.334 41.595 1.00 25.72 136 ARG B CA 1
ATOM 3948 C C . ARG B 1 136 ? 77.606 58.886 41.756 1.00 23.94 136 ARG B C 1
ATOM 3949 O O . ARG B 1 136 ? 76.795 58.565 42.649 1.00 22.70 136 ARG B O 1
ATOM 3957 N N . ARG B 1 137 ? 78.092 58.031 40.846 1.00 22.69 137 ARG B N 1
ATOM 3958 C CA . ARG B 1 137 ? 77.802 56.591 40.820 1.00 21.85 137 ARG B CA 1
ATOM 3959 C C . ARG B 1 137 ? 76.420 56.133 40.401 1.00 21.49 137 ARG B C 1
ATOM 3960 O O . ARG B 1 137 ? 76.259 54.991 40.041 1.00 20.51 137 ARG B O 1
ATOM 3968 N N . ARG B 1 138 ? 75.401 56.988 40.447 1.00 22.17 138 ARG B N 1
ATOM 3969 C CA . ARG B 1 138 ? 74.063 56.473 40.155 1.00 22.62 138 ARG B CA 1
ATOM 3970 C C . ARG B 1 138 ? 74.001 55.846 38.758 1.00 21.85 138 ARG B C 1
ATOM 3971 O O . ARG B 1 138 ? 73.503 54.736 38.584 1.00 21.22 138 ARG B O 1
ATOM 3979 N N . GLU B 1 139 ? 74.537 56.575 37.785 1.00 21.66 139 GLU B N 1
ATOM 3980 C CA . GLU B 1 139 ? 74.508 56.141 36.388 1.00 22.56 139 GLU B CA 1
ATOM 3981 C C . GLU B 1 139 ? 75.621 55.176 35.986 1.00 20.58 139 GLU B C 1
ATOM 3982 O O . GLU B 1 139 ? 75.395 54.314 35.162 1.00 20.98 139 GLU B O 1
ATOM 3988 N N . VAL B 1 140 ? 76.810 55.372 36.526 1.00 20.07 140 VAL B N 1
ATOM 3989 C CA . VAL B 1 140 ? 77.936 54.462 36.253 1.00 19.94 140 VAL B CA 1
ATOM 3990 C C . VAL B 1 140 ? 78.733 54.262 37.501 1.00 19.21 140 VAL B C 1
ATOM 3991 O O . VAL B 1 140 ? 79.171 55.235 38.116 1.00 20.54 140 VAL B O 1
ATOM 3995 N N . ALA B 1 141 ? 78.938 52.994 37.883 1.00 18.82 141 ALA B N 1
ATOM 3996 C CA . ALA B 1 141 ? 79.807 52.658 39.000 1.00 17.65 141 ALA B CA 1
ATOM 3997 C C . ALA B 1 141 ? 80.741 51.542 38.476 1.00 16.85 141 ALA B C 1
ATOM 3998 O O . ALA B 1 141 ? 80.296 50.642 37.763 1.00 16.04 141 ALA B O 1
ATOM 4000 N N . ILE B 1 142 ? 82.020 51.679 38.774 1.00 16.11 142 ILE B N 1
ATOM 4001 C CA . ILE B 1 142 ? 83.064 50.781 38.248 1.00 16.27 142 ILE B CA 1
ATOM 4002 C C . ILE B 1 142 ? 83.760 50.062 39.382 1.00 16.00 142 ILE B C 1
ATOM 4003 O O . ILE B 1 142 ? 84.232 50.705 40.339 1.00 16.08 142 ILE B O 1
ATOM 4008 N N . GLY B 1 143 ? 83.878 48.744 39.262 1.00 16.57 143 GLY B N 1
ATOM 4009 C CA . GLY B 1 143 ? 84.701 47.963 40.187 1.00 16.07 143 GLY B CA 1
ATOM 4010 C C . GLY B 1 143 ? 85.880 47.355 39.432 1.00 16.31 143 GLY B C 1
ATOM 4011 O O . GLY B 1 143 ? 85.804 47.108 38.231 1.00 15.36 143 GLY B O 1
ATOM 4012 N N . ILE B 1 144 ? 86.983 47.150 40.139 1.00 16.42 144 ILE B N 1
ATOM 4013 C CA . ILE B 1 144 ? 88.157 46.457 39.575 1.00 17.60 144 ILE B CA 1
ATOM 4014 C C . ILE B 1 144 ? 88.578 45.406 40.600 1.00 16.57 144 ILE B C 1
ATOM 4015 O O . ILE B 1 144 ? 88.523 45.639 41.804 1.00 15.37 144 ILE B O 1
ATOM 4020 N N . PHE B 1 145 ? 88.972 44.242 40.084 1.00 16.56 145 PHE B N 1
ATOM 4021 C CA . PHE B 1 145 ? 89.278 43.035 40.869 1.00 17.04 145 PHE B CA 1
ATOM 4022 C C . PHE B 1 145 ? 90.436 42.318 40.253 1.00 16.75 145 PHE B C 1
ATOM 4023 O O . PHE B 1 145 ? 90.685 42.410 39.057 1.00 16.32 145 PHE B O 1
ATOM 4031 N N . ASP B 1 146 ? 91.128 41.571 41.084 1.00 18.01 146 ASP B N 1
ATOM 4032 C CA . ASP B 1 146 ? 92.189 40.710 40.599 1.00 17.20 146 ASP B CA 1
ATOM 4033 C C . ASP B 1 146 ? 91.498 39.413 40.131 1.00 17.29 146 ASP B C 1
ATOM 4034 O O . ASP B 1 146 ? 91.010 38.654 40.952 1.00 16.88 146 ASP B O 1
ATOM 4039 N N . PHE B 1 147 ? 91.464 39.196 38.818 1.00 16.49 147 PHE B N 1
ATOM 4040 C CA . PHE B 1 147 ? 90.766 38.052 38.206 1.00 18.18 147 PHE B CA 1
ATOM 4041 C C . PHE B 1 147 ? 91.317 36.717 38.696 1.00 19.26 147 PHE B C 1
ATOM 4042 O O . PHE B 1 147 ? 90.576 35.730 38.864 1.00 16.95 147 PHE B O 1
ATOM 4050 N N . ASP B 1 148 ? 92.619 36.687 38.959 1.00 20.11 148 ASP B N 1
ATOM 4051 C CA . ASP B 1 148 ? 93.195 35.447 39.533 1.00 21.88 148 ASP B CA 1
ATOM 4052 C C . ASP B 1 148 ? 92.664 35.048 40.900 1.00 21.96 148 ASP B C 1
ATOM 4053 O O . ASP B 1 148 ? 92.927 33.945 41.345 1.00 22.90 148 ASP B O 1
ATOM 4058 N N . LYS B 1 149 ? 91.948 35.938 41.583 1.00 22.33 149 LYS B N 1
ATOM 4059 C CA . LYS B 1 149 ? 91.496 35.670 42.947 1.00 21.18 149 LYS B CA 1
ATOM 4060 C C . LYS B 1 149 ? 89.993 35.408 43.021 1.00 21.43 149 LYS B C 1
ATOM 4061 O O . LYS B 1 149 ? 89.418 35.327 44.118 1.00 22.12 149 LYS B O 1
ATOM 4067 N N . ILE B 1 150 ? 89.344 35.290 41.864 1.00 20.12 150 ILE B N 1
ATOM 4068 C CA . ILE B 1 150 ? 87.925 34.991 41.863 1.00 19.19 150 ILE B CA 1
ATOM 4069 C C . 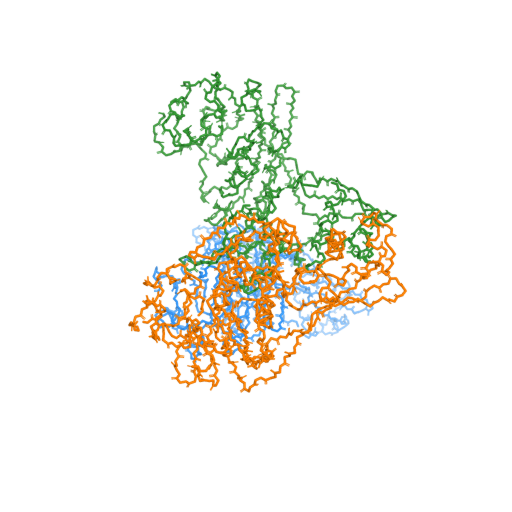ILE B 1 150 ? 87.658 33.701 41.101 1.00 19.97 150 ILE B C 1
ATOM 4070 O O . ILE B 1 150 ? 88.491 33.301 40.275 1.00 19.83 150 ILE B O 1
ATOM 4075 N N . LYS B 1 151 ? 86.505 33.067 41.379 1.00 18.75 151 LYS B N 1
ATOM 4076 C CA . LYS B 1 151 ? 86.105 31.827 40.668 1.00 19.24 151 LYS B CA 1
ATOM 4077 C C . LYS B 1 151 ? 84.842 32.018 39.834 1.00 18.97 151 LYS B C 1
ATOM 4078 O O . LYS B 1 151 ? 83.718 32.107 40.384 1.00 17.98 151 LYS B O 1
ATOM 4084 N N . PRO B 1 152 ? 85.036 32.102 38.530 1.00 17.34 152 PRO B N 1
ATOM 4085 C CA . PRO B 1 152 ? 83.947 32.241 37.580 1.00 18.41 152 PRO B CA 1
ATOM 4086 C C . PRO B 1 152 ? 83.207 30.884 37.405 1.00 17.49 152 PRO B C 1
ATOM 4087 O O . PRO B 1 152 ? 83.737 29.829 37.836 1.00 18.65 152 PRO B O 1
ATOM 4091 N N . PRO B 1 153 ? 82.021 30.898 36.806 1.00 16.63 153 PRO B N 1
ATOM 4092 C CA . PRO B 1 153 ? 81.254 32.108 36.442 1.00 16.23 153 PRO B CA 1
ATOM 4093 C C . PRO B 1 153 ? 80.992 33.107 37.592 1.00 16.79 153 PRO B C 1
ATOM 4094 O O . PRO B 1 153 ? 81.011 32.743 38.793 1.00 16.91 153 PRO B O 1
ATOM 4098 N N . ILE B 1 154 ? 80.758 34.361 37.208 1.00 15.86 154 ILE B N 1
ATOM 4099 C CA . ILE B 1 154 ? 80.415 35.441 38.140 1.00 16.21 154 ILE B CA 1
ATOM 4100 C C . ILE B 1 154 ? 78.897 35.793 38.019 1.00 15.80 154 ILE B C 1
ATOM 4101 O O . ILE B 1 154 ? 78.302 35.631 36.982 1.00 15.55 154 ILE B O 1
ATOM 4106 N N . TYR B 1 155 ? 78.307 36.201 39.121 1.00 16.38 155 TYR B N 1
ATOM 4107 C CA . TYR B 1 155 ? 76.861 36.503 39.219 1.00 17.40 155 TYR B CA 1
ATOM 4108 C C . TYR B 1 155 ? 76.697 37.923 39.750 1.00 16.58 155 TYR B C 1
ATOM 4109 O O . TYR B 1 155 ? 77.190 38.248 40.824 1.00 16.55 155 TYR B O 1
ATOM 4118 N N . TYR B 1 156 ? 76.044 38.763 38.963 1.00 17.35 156 TYR B N 1
ATOM 4119 C CA . TYR B 1 156 ? 75.604 40.076 39.406 1.00 16.75 156 TYR B CA 1
ATOM 4120 C C . TYR B 1 156 ? 74.095 39.913 39.681 1.00 17.50 156 TYR B C 1
ATOM 4121 O O . TYR B 1 156 ? 73.309 39.782 38.752 1.00 17.10 156 TYR B O 1
ATOM 4130 N N . LYS B 1 157 ? 73.722 39.924 40.953 1.00 17.78 157 LYS B N 1
ATOM 4131 C CA . LYS B 1 157 ? 72.399 39.417 41.338 1.00 19.83 157 LYS B CA 1
ATOM 4132 C C . LYS B 1 157 ? 71.672 40.272 42.380 1.00 19.96 157 LYS B C 1
ATOM 4133 O O . LYS B 1 157 ? 72.283 41.074 43.067 1.00 20.98 157 LYS B O 1
ATOM 4139 N N . ALA B 1 158 ? 70.364 40.069 42.509 1.00 21.44 158 ALA B N 1
ATOM 4140 C CA . ALA B 1 158 ? 69.599 40.694 43.586 1.00 22.85 158 ALA B CA 1
ATOM 4141 C C . ALA B 1 158 ? 69.774 39.849 44.852 1.00 23.84 158 ALA B C 1
ATOM 4142 O O . ALA B 1 158 ? 69.432 38.656 44.845 1.00 25.20 158 ALA B O 1
ATOM 4144 N N . ALA B 1 159 ? 70.314 40.444 45.917 1.00 25.02 159 ALA B N 1
ATOM 4145 C CA . ALA B 1 159 ? 70.598 39.703 47.144 1.00 26.59 159 ALA B CA 1
ATOM 4146 C C . ALA B 1 159 ? 69.644 40.087 48.284 1.00 28.13 159 ALA B C 1
ATOM 4147 O O . ALA B 1 159 ? 69.221 41.240 48.404 1.00 27.83 159 ALA B O 1
ATOM 4149 N N . GLU B 1 160 ? 69.316 39.102 49.119 1.00 30.20 160 GLU B N 1
ATOM 4150 C CA . GLU B 1 160 ? 68.639 39.363 50.397 1.00 32.24 160 GLU B CA 1
ATOM 4151 C C . GLU B 1 160 ? 69.459 40.332 51.239 1.00 32.52 160 GLU B C 1
ATOM 4152 O O . GLU B 1 160 ? 70.708 40.293 51.243 1.00 33.30 160 GLU B O 1
ATOM 4158 N N . LYS B 1 161 ? 68.776 41.221 51.947 1.00 32.96 161 LYS B N 1
ATOM 4159 C CA . LYS B 1 161 ? 69.467 42.201 52.780 1.00 33.39 161 LYS B CA 1
ATOM 4160 C C . LYS B 1 161 ? 70.224 41.554 53.953 1.00 33.24 161 LYS B C 1
ATOM 4161 O O . LYS B 1 161 ? 71.022 42.214 54.622 1.00 32.31 161 LYS B O 1
ATOM 4167 N N . THR B 1 162 ? 69.984 40.260 54.176 1.00 33.00 162 THR B N 1
ATOM 4168 C CA . THR B 1 162 ? 70.651 39.536 55.258 1.00 33.53 162 THR B CA 1
ATOM 4169 C C . THR B 1 162 ? 72.012 38.918 54.856 1.00 33.16 162 THR B C 1
ATOM 4170 O O . THR B 1 162 ? 72.786 38.508 55.728 1.00 33.17 162 THR B O 1
ATOM 4174 N N . GLU B 1 163 ? 72.297 38.845 53.550 1.00 32.59 163 GLU B N 1
ATOM 4175 C CA . GLU B 1 163 ? 73.607 38.361 53.060 1.00 32.36 163 GLU B CA 1
ATOM 4176 C C . GLU B 1 163 ? 74.750 39.150 53.716 1.00 30.98 163 GLU B C 1
ATOM 4177 O O . GLU B 1 163 ? 74.590 40.307 54.096 1.00 30.03 163 GLU B O 1
ATOM 4183 N N . LYS B 1 164 ? 75.920 38.532 53.807 1.00 30.31 164 LYS B N 1
ATOM 4184 C CA . LYS B 1 164 ? 77.017 39.091 54.579 1.00 29.76 164 LYS B CA 1
ATOM 4185 C C . LYS B 1 164 ? 78.353 39.115 53.831 1.00 28.13 164 LYS B C 1
ATOM 4186 O O . LYS B 1 164 ? 78.663 38.191 53.113 1.00 28.82 164 LYS B O 1
ATOM 4192 N N . PHE B 1 165 ? 79.142 40.165 54.032 1.00 26.81 165 PHE B N 1
ATOM 4193 C CA . PHE B 1 165 ? 80.568 40.144 53.684 1.00 26.34 165 PHE B CA 1
ATOM 4194 C C . PHE B 1 165 ? 81.286 41.245 54.440 1.00 25.78 165 PHE B C 1
ATOM 4195 O O . PHE B 1 165 ? 80.637 42.108 55.031 1.00 27.03 165 PHE B O 1
ATOM 4203 N N . ALA B 1 166 ? 82.613 41.240 54.406 1.00 25.41 166 ALA B N 1
ATOM 4204 C CA . ALA B 1 166 ? 83.409 42.302 55.018 1.00 26.11 166 ALA B CA 1
ATOM 4205 C C . ALA B 1 166 ? 83.770 43.388 53.980 1.00 25.81 166 ALA B C 1
ATOM 4206 O O . ALA B 1 166 ? 84.606 43.149 53.078 1.00 25.43 166 ALA B O 1
ATOM 4208 N N . PRO B 1 167 ? 83.174 44.580 54.101 1.00 26.96 167 PRO B N 1
ATOM 4209 C CA . PRO B 1 167 ? 83.410 45.630 53.108 1.00 27.11 167 PRO B CA 1
ATOM 4210 C C . PRO B 1 167 ? 84.783 46.225 53.311 1.00 27.58 167 PRO B C 1
ATOM 4211 O O . PRO B 1 167 ? 85.325 46.151 54.413 1.00 28.80 167 PRO B O 1
ATOM 4215 N N . LEU B 1 168 ? 85.331 46.827 52.258 1.00 28.27 168 LEU B N 1
ATOM 4216 C CA . LEU B 1 168 ? 86.656 47.465 52.274 1.00 28.94 168 LEU B CA 1
ATOM 4217 C C . LEU B 1 168 ? 86.962 48.304 53.523 1.00 29.55 168 LEU B C 1
ATOM 4218 O O . LEU B 1 168 ? 86.247 49.273 53.827 1.00 29.43 168 LEU B O 1
ATOM 4223 N N . GLY B 1 169 ? 88.070 47.978 54.176 1.00 29.28 169 GLY B N 1
ATOM 4224 C CA . GLY B 1 169 ? 88.512 48.715 55.337 1.00 30.88 169 GLY B CA 1
ATOM 4225 C C . GLY B 1 169 ? 88.035 48.103 56.641 1.00 31.39 169 GLY B C 1
ATOM 4226 O O . GLY B 1 169 ? 88.469 48.548 57.706 1.00 32.22 169 GLY B O 1
ATOM 4227 N N . TYR B 1 170 ? 87.147 47.103 56.552 1.00 31.76 170 TYR B N 1
ATOM 4228 C CA . TYR B 1 170 ? 86.608 46.364 57.695 1.00 32.31 170 TYR B CA 1
ATOM 4229 C C . TYR B 1 170 ? 87.079 44.902 57.676 1.00 32.70 170 TYR B C 1
ATOM 4230 O O . TYR B 1 170 ? 87.017 44.237 56.631 1.00 32.55 170 TYR B O 1
ATOM 4239 N N . LYS B 1 171 ? 87.506 44.392 58.836 1.00 32.26 171 LYS B N 1
ATOM 4240 C CA . LYS B 1 171 ? 87.912 42.987 58.968 1.00 32.95 171 LYS B CA 1
ATOM 4241 C C . LYS B 1 171 ? 86.760 42.041 59.348 1.00 33.90 171 LYS B C 1
ATOM 4242 O O . LYS B 1 171 ? 86.863 40.811 59.194 1.00 33.02 171 LYS B O 1
ATOM 4248 N N . GLU B 1 172 ? 85.646 42.607 59.807 1.00 34.90 172 GLU B N 1
ATOM 4249 C CA . GLU B 1 172 ? 84.497 41.786 60.145 1.00 36.15 172 GLU B CA 1
ATOM 4250 C C . GLU B 1 172 ? 83.388 41.836 59.099 1.00 36.34 172 GLU B C 1
ATOM 4251 O O . GLU B 1 172 ? 83.093 42.893 58.529 1.00 36.58 172 GLU B O 1
ATOM 4257 N N . GLU B 1 173 ? 82.783 40.679 58.855 1.00 36.96 173 GLU B N 1
ATOM 4258 C CA . GLU B 1 173 ? 81.634 40.579 57.974 1.00 37.45 173 GLU B CA 1
ATOM 4259 C C . GLU B 1 173 ? 80.440 41.293 58.582 1.00 38.17 173 GLU B C 1
ATOM 4260 O O . GLU B 1 173 ? 80.249 41.254 59.789 1.00 36.61 173 GLU B O 1
ATOM 4274 N N . THR B 1 175 ? 76.033 42.285 57.601 1.00 35.33 175 THR B N 1
ATOM 4275 C CA . THR B 1 175 ? 74.933 42.177 56.641 1.00 33.03 175 THR B CA 1
ATOM 4276 C C . THR B 1 175 ? 74.937 43.375 55.671 1.00 31.04 175 THR B C 1
ATOM 4277 O O . THR B 1 175 ? 75.507 44.420 55.950 1.00 29.98 175 THR B O 1
ATOM 4281 N N . LEU B 1 176 ? 74.298 43.198 54.526 1.00 31.24 176 LEU B N 1
ATOM 4282 C CA . LEU B 1 176 ? 74.122 44.294 53.569 1.00 31.14 176 LEU B CA 1
ATOM 4283 C C . LEU B 1 176 ? 73.449 45.514 54.247 1.00 31.51 176 LEU B C 1
ATOM 4284 O O . LEU B 1 176 ? 73.960 46.642 54.158 1.00 29.89 176 LEU B O 1
ATOM 4289 N N . GLU B 1 177 ? 72.349 45.268 54.975 1.00 32.20 177 GLU B N 1
ATOM 4290 C CA . GLU B 1 177 ? 71.705 46.331 55.773 1.00 33.73 177 GLU B CA 1
ATOM 4291 C C . GLU B 1 177 ? 72.696 47.109 56.607 1.00 33.11 177 GLU B C 1
ATOM 4292 O O . GLU B 1 177 ? 72.696 48.341 56.563 1.00 32.36 177 GLU B O 1
ATOM 4298 N N . GLU B 1 178 ? 73.526 46.389 57.373 1.00 33.17 178 GLU B N 1
ATOM 4299 C CA . GLU B 1 178 ? 74.492 47.008 58.283 1.00 33.45 178 GLU B CA 1
ATOM 4300 C C . GLU B 1 178 ? 75.535 47.837 57.552 1.00 32.55 178 GLU B C 1
ATOM 4301 O O . GLU B 1 178 ? 75.950 48.900 58.039 1.00 32.25 178 GLU B O 1
ATOM 4307 N N . ILE B 1 179 ? 75.974 47.354 56.383 1.00 32.17 179 ILE B N 1
ATOM 4308 C CA . ILE B 1 179 ? 76.957 48.092 55.593 1.00 30.92 179 ILE B CA 1
ATOM 4309 C C . ILE B 1 179 ? 76.411 49.464 55.180 1.00 31.34 179 ILE B C 1
ATOM 4310 O O . ILE B 1 179 ? 77.097 50.482 55.315 1.00 30.86 179 ILE B O 1
ATOM 4315 N N . LEU B 1 180 ? 75.174 49.476 54.689 1.00 32.47 180 LEU B N 1
ATOM 4316 C CA . LEU B 1 180 ? 74.508 50.714 54.278 1.00 34.10 180 LEU B CA 1
ATOM 4317 C C . LEU B 1 180 ? 74.347 51.640 55.455 1.00 35.24 180 LEU B C 1
ATOM 4318 O O . LEU B 1 180 ? 74.408 52.858 55.302 1.00 36.06 180 LEU B O 1
ATOM 4323 N N . GLU B 1 181 ? 74.178 51.051 56.636 1.00 35.66 181 GLU B N 1
ATOM 4324 C CA . GLU B 1 181 ? 73.963 51.803 57.863 1.00 36.53 181 GLU B CA 1
ATOM 4325 C C . GLU B 1 181 ? 75.272 52.375 58.366 1.00 35.78 181 GLU B C 1
ATOM 4326 O O . GLU B 1 181 ? 75.362 53.559 58.691 1.00 35.72 181 GLU B O 1
ATOM 4332 N N . LYS B 1 182 ? 76.315 51.550 58.388 1.00 35.55 182 LYS B N 1
ATOM 4333 C CA . LYS B 1 182 ? 77.528 51.910 59.126 1.00 34.81 182 LYS B CA 1
ATOM 4334 C C . LYS B 1 182 ? 78.755 52.258 58.297 1.00 33.76 182 LYS B C 1
ATOM 4335 O O . LYS B 1 182 ? 79.686 52.922 58.786 1.00 32.89 182 LYS B O 1
ATOM 4341 N N . HIS B 1 183 ? 78.805 51.763 57.070 1.00 32.39 183 HIS B N 1
ATOM 4342 C CA . HIS B 1 183 ? 79.962 52.053 56.261 1.00 31.10 183 HIS B CA 1
ATOM 4343 C C . HIS B 1 183 ? 79.820 53.475 55.725 1.00 30.79 183 HIS B C 1
ATOM 4344 O O . HIS B 1 183 ? 78.752 53.869 55.264 1.00 31.34 183 HIS B O 1
ATOM 4351 N N . GLU B 1 184 ? 80.896 54.235 55.833 1.00 30.41 184 GLU B N 1
ATOM 4352 C CA . GLU B 1 184 ? 81.082 55.495 55.141 1.00 31.64 184 GLU B CA 1
ATOM 4353 C C . GLU B 1 184 ? 80.360 55.568 53.757 1.00 31.21 184 GLU B C 1
ATOM 4354 O O . GLU B 1 184 ? 79.639 56.534 53.440 1.00 30.05 184 GLU B O 1
ATOM 4360 N N . LYS B 1 185 ? 80.572 54.546 52.932 1.00 30.34 185 LYS B N 1
ATOM 4361 C CA . LYS B 1 185 ? 80.032 54.518 51.573 1.00 30.01 185 LYS B CA 1
ATOM 4362 C C . LYS B 1 185 ? 78.570 54.098 51.537 1.00 29.84 185 LYS B C 1
ATOM 4363 O O . LYS B 1 185 ? 77.808 54.486 50.625 1.00 29.79 185 LYS B O 1
ATOM 4369 N N . GLY B 1 186 ? 78.174 53.299 52.529 1.00 29.89 186 GLY B N 1
ATOM 4370 C CA . GLY B 1 186 ? 76.765 52.966 52.724 1.00 29.80 186 GLY B CA 1
ATOM 4371 C C . GLY B 1 186 ? 75.944 54.219 53.028 1.00 30.80 186 GLY B C 1
ATOM 4372 O O . GLY B 1 186 ? 74.898 54.445 52.422 1.00 30.90 186 GLY B O 1
ATOM 4373 N N . ARG B 1 187 ? 76.415 55.025 53.980 1.00 30.57 187 ARG B N 1
ATOM 4374 C CA . ARG B 1 187 ? 75.757 56.282 54.319 1.00 31.78 187 ARG B CA 1
ATOM 4375 C C . ARG B 1 187 ? 75.659 57.200 53.099 1.00 31.48 187 ARG B C 1
ATOM 4376 O O . ARG B 1 187 ? 74.599 57.765 52.823 1.00 30.77 187 ARG B O 1
ATOM 4384 N N . GLU B 1 188 ? 76.768 57.301 52.371 1.00 31.44 188 GLU B N 1
ATOM 4385 C CA . GLU B 1 188 ? 76.879 58.193 51.215 1.00 32.54 188 GLU B CA 1
ATOM 4386 C C . GLU B 1 188 ? 76.022 57.781 50.012 1.00 32.01 188 GLU B C 1
ATOM 4387 O O . GLU B 1 188 ? 75.305 58.613 49.436 1.00 32.04 188 GLU B O 1
ATOM 4393 N N . TYR B 1 189 ? 76.076 56.495 49.641 1.00 30.57 189 TYR B N 1
ATOM 4394 C CA . TYR B 1 189 ? 75.437 56.042 48.423 1.00 29.06 189 TYR B CA 1
ATOM 4395 C C . TYR B 1 189 ? 74.256 55.121 48.643 1.00 27.93 189 TYR B C 1
ATOM 4396 O O . TYR B 1 189 ? 73.570 54.776 47.680 1.00 27.25 189 TYR B O 1
ATOM 4405 N N . GLY B 1 190 ? 74.010 54.704 49.894 1.00 26.39 190 GLY B N 1
ATOM 4406 C CA . GLY B 1 190 ? 72.933 53.755 50.171 1.00 25.94 190 GLY B CA 1
ATOM 4407 C C . GLY B 1 190 ? 71.539 54.141 49.671 1.00 25.72 190 GLY B C 1
ATOM 4408 O O . GLY B 1 190 ? 70.715 53.270 49.358 1.00 26.74 190 GLY B O 1
ATOM 4409 N N . HIS B 1 191 ? 71.246 55.432 49.589 1.00 26.07 191 HIS B N 1
ATOM 4410 C CA . HIS B 1 191 ? 69.870 55.845 49.223 1.00 26.28 191 HIS B CA 1
ATOM 4411 C C . HIS B 1 191 ? 69.471 55.326 47.824 1.00 26.86 191 HIS B C 1
ATOM 4412 O O . HIS B 1 191 ? 68.277 55.105 47.533 1.00 27.20 191 HIS B O 1
ATOM 4419 N N . LEU B 1 192 ? 70.492 55.091 46.989 1.00 26.58 192 LEU B N 1
ATOM 4420 C CA . LEU B 1 192 ? 70.326 54.572 45.641 1.00 26.35 192 LEU B CA 1
ATOM 4421 C C . LEU B 1 192 ? 69.679 53.208 45.595 1.00 26.88 192 LEU B C 1
ATOM 4422 O O . LEU B 1 192 ? 69.049 52.868 44.603 1.00 26.50 192 LEU B O 1
ATOM 4427 N N . ILE B 1 193 ? 69.804 52.441 46.674 1.00 26.79 193 ILE B N 1
ATOM 4428 C CA . ILE B 1 193 ? 69.244 51.092 46.696 1.00 27.43 193 ILE B CA 1
ATOM 4429 C C . ILE B 1 193 ? 68.437 50.727 47.945 1.00 28.37 193 ILE B C 1
ATOM 4430 O O . ILE B 1 193 ? 67.771 49.685 47.957 1.00 27.78 193 ILE B O 1
ATOM 4435 N N . LYS B 1 194 ? 68.528 51.538 48.992 1.00 30.60 194 LYS B N 1
ATOM 4436 C CA . LYS B 1 194 ? 68.021 51.116 50.329 1.00 32.17 194 LYS B CA 1
ATOM 4437 C C . LYS B 1 194 ? 66.514 50.814 50.364 1.00 32.86 194 LYS B C 1
ATOM 4438 O O . LYS B 1 194 ? 66.056 49.964 51.134 1.00 32.97 194 LYS B O 1
ATOM 4444 N N . ASP B 1 195 ? 65.751 51.453 49.491 1.00 33.32 195 ASP B N 1
ATOM 4445 C CA . ASP B 1 195 ? 64.305 51.247 49.505 1.00 33.93 195 ASP B CA 1
ATOM 4446 C C . ASP B 1 195 ? 63.804 50.060 48.676 1.00 34.22 195 ASP B C 1
ATOM 4447 O O . ASP B 1 195 ? 62.582 49.828 48.568 1.00 34.29 195 ASP B O 1
ATOM 4452 N N . LYS B 1 196 ? 64.732 49.293 48.103 1.00 32.46 196 LYS B N 1
ATOM 4453 C CA . LYS B 1 196 ? 64.332 48.180 47.285 1.00 32.77 196 LYS B CA 1
ATOM 4454 C C . LYS B 1 196 ? 64.253 46.916 48.142 1.00 32.65 196 LYS B C 1
ATOM 4455 O O . LYS B 1 196 ? 64.793 46.871 49.226 1.00 32.57 196 LYS B O 1
ATOM 4461 N N . GLN B 1 197 ? 63.552 45.910 47.651 1.00 33.01 197 GLN B N 1
ATOM 4462 C CA . GLN B 1 197 ? 63.420 44.654 48.357 1.00 33.39 197 GLN B CA 1
ATOM 4463 C C . GLN B 1 197 ? 64.765 43.882 48.434 1.00 32.79 197 GLN B C 1
ATOM 4464 O O . GLN B 1 197 ? 64.988 43.101 49.360 1.00 32.31 197 GLN B O 1
ATOM 4470 N N . PHE B 1 198 ? 65.633 44.084 47.441 1.00 31.73 198 PHE B N 1
ATOM 4471 C CA . PHE B 1 198 ? 66.936 43.386 47.355 1.00 30.68 198 PHE B CA 1
ATOM 4472 C C . PHE B 1 198 ? 68.033 44.366 46.996 1.00 29.18 198 PHE B C 1
ATOM 4473 O O . PHE B 1 198 ? 67.724 45.432 46.474 1.00 28.76 198 PHE B O 1
ATOM 4481 N N . TYR B 1 199 ? 69.302 44.024 47.290 1.00 27.30 199 TYR B N 1
ATOM 4482 C CA . TYR B 1 199 ? 70.474 44.887 46.982 1.00 25.81 199 TYR B CA 1
ATOM 4483 C C . TYR B 1 199 ? 71.347 44.190 45.920 1.00 23.80 199 TYR B C 1
ATOM 4484 O O . TYR B 1 199 ? 71.359 42.949 45.867 1.00 23.30 199 TYR B O 1
ATOM 4493 N N . PRO B 1 200 ? 72.006 44.954 45.031 1.00 22.84 200 PRO B N 1
ATOM 4494 C CA . PRO B 1 200 ? 72.855 44.329 44.001 1.00 21.29 200 PRO B CA 1
ATOM 4495 C C . PRO B 1 200 ? 74.079 43.724 44.674 1.00 19.46 200 PRO B C 1
ATOM 4496 O O . PRO B 1 200 ? 74.648 44.309 45.571 1.00 19.71 200 PRO B O 1
ATOM 4500 N N . LEU B 1 201 ? 74.478 42.548 44.224 1.00 20.40 201 LEU B N 1
ATOM 4501 C CA . LEU B 1 201 ? 75.658 41.931 44.767 1.00 19.74 201 LEU B CA 1
ATOM 4502 C C . LEU B 1 201 ? 76.424 41.252 43.659 1.00 18.31 201 LEU B C 1
ATOM 4503 O O . LEU B 1 201 ? 75.874 40.474 42.915 1.00 18.73 201 LEU B O 1
ATOM 4508 N N . LEU B 1 202 ? 77.724 41.476 43.615 1.00 18.83 202 LEU B N 1
ATOM 4509 C CA . LEU B 1 202 ? 78.562 40.799 42.648 1.00 17.38 202 LEU B CA 1
ATOM 4510 C C . LEU B 1 202 ? 79.352 39.687 43.375 1.00 18.92 202 LEU B C 1
ATOM 4511 O O . LEU B 1 202 ? 80.131 39.963 44.277 1.00 19.16 202 LEU B O 1
ATOM 4516 N N . ILE B 1 203 ? 79.148 38.441 42.957 1.00 19.88 203 ILE B N 1
ATOM 4517 C CA . ILE B 1 203 ? 79.568 37.295 43.745 1.00 21.62 203 ILE B CA 1
ATOM 4518 C C . ILE B 1 203 ? 80.087 36.216 42.831 1.00 20.91 203 ILE B C 1
ATOM 4519 O O . ILE B 1 203 ? 79.547 36.007 41.732 1.00 21.09 203 ILE B O 1
ATOM 4524 N N . ASP B 1 204 ? 81.120 35.501 43.270 1.00 20.24 204 ASP B N 1
ATOM 4525 C CA . ASP B 1 204 ? 81.616 34.427 42.416 1.00 20.80 204 ASP B CA 1
ATOM 4526 C C . ASP B 1 204 ? 80.968 33.086 42.724 1.00 20.98 204 ASP B C 1
ATOM 4527 O O . ASP B 1 204 ? 80.040 33.008 43.557 1.00 20.35 204 ASP B O 1
ATOM 4532 N N . SER B 1 205 ? 81.456 32.056 42.039 1.00 21.33 205 SER B N 1
ATOM 4533 C CA . SER B 1 205 ? 80.857 30.724 42.083 1.00 24.49 205 SER B CA 1
ATOM 4534 C C . SER B 1 205 ? 81.111 29.971 43.393 1.00 26.08 205 SER B C 1
ATOM 4535 O O . SER B 1 205 ? 80.444 28.973 43.677 1.00 27.78 205 SER B O 1
ATOM 4538 N N . GLU B 1 206 ? 82.037 30.476 44.195 1.00 27.34 206 GLU B N 1
ATOM 4539 C CA . GLU B 1 206 ? 82.273 29.949 45.538 1.00 28.55 206 GLU B CA 1
ATOM 4540 C C . GLU B 1 206 ? 81.505 30.748 46.576 1.00 28.48 206 GLU B C 1
ATOM 4541 O O . GLU B 1 206 ? 81.634 30.516 47.784 1.00 28.90 206 GLU B O 1
ATOM 4547 N N . GLY B 1 207 ? 80.707 31.697 46.114 1.00 26.82 207 GLY B N 1
ATOM 4548 C CA . GLY B 1 207 ? 79.981 32.541 47.035 1.00 25.17 207 GLY B CA 1
ATOM 4549 C C . GLY B 1 207 ? 80.839 33.609 47.678 1.00 23.83 207 GLY B C 1
ATOM 4550 O O . GLY B 1 207 ? 80.437 34.233 48.659 1.00 24.10 207 GLY B O 1
ATOM 4551 N N . ASN B 1 208 ? 82.021 33.870 47.131 1.00 22.85 208 ASN B N 1
ATOM 4552 C CA . ASN B 1 208 ? 82.794 34.990 47.639 1.00 21.09 208 ASN B CA 1
ATOM 4553 C C . ASN B 1 208 ? 82.243 36.283 47.044 1.00 20.39 208 ASN B C 1
ATOM 4554 O O . ASN B 1 208 ? 82.060 36.355 45.839 1.00 20.05 208 ASN B O 1
ATOM 4559 N N . VAL B 1 209 ? 82.003 37.282 47.886 1.00 20.25 209 VAL B N 1
ATOM 4560 C CA . VAL B 1 209 ? 81.431 38.562 47.422 1.00 20.12 209 VAL B CA 1
ATOM 4561 C C . VAL B 1 209 ? 82.537 39.484 46.938 1.00 19.51 209 VAL B C 1
ATOM 4562 O O . VAL B 1 209 ? 83.421 39.850 47.711 1.00 18.50 209 VAL B O 1
ATOM 4566 N N . LEU B 1 210 ? 82.474 39.869 45.659 1.00 18.81 210 LEU B N 1
ATOM 4567 C CA . LEU B 1 210 ? 83.363 40.895 45.141 1.00 17.90 210 LEU B CA 1
ATOM 4568 C C . LEU B 1 210 ? 83.008 42.285 45.649 1.00 18.64 210 LEU B C 1
ATOM 4569 O O . LEU B 1 210 ? 83.902 43.039 46.134 1.00 18.08 210 LEU B O 1
ATOM 4574 N N . SER B 1 211 ? 81.712 42.620 45.525 1.00 17.97 211 SER B N 1
ATOM 4575 C CA . SER B 1 211 ? 81.240 43.937 45.854 1.00 20.15 211 SER B CA 1
ATOM 4576 C C . SER B 1 211 ? 79.723 43.978 46.028 1.00 20.78 211 SER B C 1
ATOM 4577 O O . SER B 1 211 ? 79.017 43.025 45.760 1.00 20.79 211 SER B O 1
ATOM 4588 N N . PRO B 1 213 ? 77.549 46.667 44.341 1.00 20.67 213 PRO B N 1
ATOM 4589 C CA . PRO B 1 213 ? 77.390 47.862 43.529 1.00 19.51 213 PRO B CA 1
ATOM 4590 C C . PRO B 1 213 ? 76.118 48.636 43.947 1.00 18.90 213 PRO B C 1
ATOM 4591 O O . PRO B 1 213 ? 75.122 48.004 44.231 1.00 18.90 213 PRO B O 1
ATOM 4595 N N . PRO B 1 214 ? 76.140 49.974 43.986 1.00 17.90 214 PRO B N 1
ATOM 4596 C CA . PRO B 1 214 ? 77.313 50.819 43.691 1.00 18.12 214 PRO B CA 1
ATOM 4597 C C . PRO B 1 214 ? 77.978 51.385 44.981 1.00 17.56 214 PRO B C 1
ATOM 4598 O O . PRO B 1 214 ? 78.441 52.542 45.006 1.00 17.26 214 PRO B O 1
ATOM 4602 N N . ILE B 1 215 ? 78.064 50.555 46.008 1.00 18.19 215 ILE B N 1
ATOM 4603 C CA . ILE B 1 215 ? 78.423 51.021 47.360 1.00 18.98 215 ILE B CA 1
ATOM 4604 C C . ILE B 1 215 ? 79.894 50.797 47.731 1.00 18.94 215 ILE B C 1
ATOM 4605 O O . ILE B 1 215 ? 80.631 51.750 47.969 1.00 20.04 215 ILE B O 1
ATOM 4610 N N . ILE B 1 216 ? 80.343 49.541 47.734 1.00 19.92 216 ILE B N 1
ATOM 4611 C CA . ILE B 1 216 ? 81.657 49.239 48.219 1.00 19.94 216 ILE B CA 1
ATOM 4612 C C . ILE B 1 216 ? 82.109 47.844 47.732 1.00 19.72 216 ILE B C 1
ATOM 4613 O O . ILE B 1 216 ? 81.279 46.943 47.503 1.00 19.37 216 ILE B O 1
ATOM 4618 N N . ASN B 1 217 ? 83.416 47.703 47.548 1.00 20.11 217 ASN B N 1
ATOM 4619 C CA . ASN B 1 217 ? 84.010 46.392 47.267 1.00 20.92 217 ASN B CA 1
ATOM 4620 C C . ASN B 1 217 ? 84.356 45.661 48.585 1.00 21.79 217 ASN B C 1
ATOM 4621 O O . ASN B 1 217 ? 84.337 46.268 49.685 1.00 20.85 217 ASN B O 1
ATOM 4626 N N . SER B 1 218 ? 84.659 44.368 48.478 1.00 21.64 218 SER B N 1
ATOM 4627 C CA . SER B 1 218 ? 85.078 43.607 49.630 1.00 22.36 218 SER B CA 1
ATOM 4628 C C . SER B 1 218 ? 86.522 43.862 50.034 1.00 22.87 218 SER B C 1
ATOM 4629 O O . SER B 1 218 ? 87.433 44.120 49.198 1.00 22.73 218 SER B O 1
ATOM 4632 N N . GLU B 1 219 ? 86.719 43.769 51.343 1.00 23.06 219 GLU B N 1
ATOM 4633 C CA . GLU B 1 219 ? 88.043 43.848 51.970 1.00 23.93 219 GLU B CA 1
ATOM 4634 C C . GLU B 1 219 ? 88.955 42.692 51.524 1.00 23.26 219 GLU B C 1
ATOM 4635 O O . GLU B 1 219 ? 90.159 42.864 51.339 1.00 23.33 219 GLU B O 1
ATOM 4641 N N . PHE B 1 220 ? 88.368 41.530 51.298 1.00 23.33 220 PHE B N 1
ATOM 4642 C CA . PHE B 1 220 ? 89.164 40.302 51.168 1.00 24.98 220 PHE B CA 1
ATOM 4643 C C . PHE B 1 220 ? 89.089 39.598 49.808 1.00 25.27 220 PHE B C 1
ATOM 4644 O O . PHE B 1 220 ? 89.909 38.720 49.525 1.00 26.04 220 PHE B O 1
ATOM 4652 N N . THR B 1 221 ? 88.066 39.904 49.009 1.00 23.75 221 THR B N 1
ATOM 4653 C CA . THR B 1 221 ? 87.850 39.150 47.763 1.00 23.50 221 THR B CA 1
ATOM 4654 C C . THR B 1 221 ? 88.280 39.903 46.531 1.00 22.02 221 THR B C 1
ATOM 4655 O O . THR B 1 221 ? 87.726 40.974 46.239 1.00 23.32 221 THR B O 1
ATOM 4659 N N . GLY B 1 222 ? 89.270 39.368 45.819 1.00 20.28 222 GLY B N 1
ATOM 4660 C CA . GLY B 1 222 ? 89.683 39.927 44.513 1.00 19.56 222 GLY B CA 1
ATOM 4661 C C . GLY B 1 222 ? 90.393 41.261 44.605 1.00 19.58 222 GLY B C 1
ATOM 4662 O O . GLY B 1 222 ? 90.285 42.089 43.706 1.00 18.62 222 GLY B O 1
ATOM 4663 N N . ARG B 1 223 ? 91.107 41.504 45.705 1.00 20.07 223 ARG B N 1
ATOM 4664 C CA . ARG B 1 223 ? 91.792 42.806 45.858 1.00 19.79 223 ARG B CA 1
ATOM 4665 C C . ARG B 1 223 ? 92.902 42.981 44.843 1.00 19.28 223 ARG B C 1
ATOM 4666 O O . ARG B 1 223 ? 93.708 42.086 44.628 1.00 20.06 223 ARG B O 1
ATOM 4674 N N . VAL B 1 224 ? 92.948 44.160 44.247 1.00 20.58 224 VAL B N 1
ATOM 4675 C CA . VAL B 1 224 ? 93.948 44.508 43.264 1.00 21.31 224 VAL B CA 1
ATOM 4676 C C . VAL B 1 224 ? 95.172 45.088 43.982 1.00 22.09 224 VAL B C 1
ATOM 4677 O O . VAL B 1 224 ? 95.038 45.961 44.822 1.00 20.10 224 VAL B O 1
ATOM 4681 N N . THR B 1 225 ? 96.361 44.624 43.610 1.00 23.11 225 THR B N 1
ATOM 4682 C CA . THR B 1 225 ? 97.597 45.178 44.192 1.00 24.77 225 THR B CA 1
ATOM 4683 C C . THR B 1 225 ? 98.603 45.419 43.075 1.00 24.42 225 THR B C 1
ATOM 4684 O O . THR B 1 225 ? 98.312 45.121 41.917 1.00 23.81 225 THR B O 1
ATOM 4688 N N . THR B 1 226 ? 99.801 45.943 43.385 1.00 24.46 226 THR B N 1
ATOM 4689 C CA . THR B 1 226 ? 100.812 46.071 42.317 1.00 25.16 226 THR B CA 1
ATOM 4690 C C . THR B 1 226 ? 101.287 44.730 41.788 1.00 24.62 226 THR B C 1
ATOM 4691 O O . THR B 1 226 ? 101.900 44.690 40.710 1.00 25.71 226 THR B O 1
ATOM 4695 N N . ASP B 1 227 ? 101.005 43.644 42.515 1.00 24.53 227 ASP B N 1
ATOM 4696 C CA . ASP B 1 227 ? 101.252 42.263 42.035 1.00 25.50 227 ASP B CA 1
ATOM 4697 C C . ASP B 1 227 ? 100.223 41.743 41.008 1.00 24.39 227 ASP B C 1
ATOM 4698 O O . ASP B 1 227 ? 100.490 40.779 40.258 1.00 23.46 227 ASP B O 1
ATOM 4703 N N . THR B 1 228 ? 99.039 42.341 41.015 1.00 23.26 228 THR B N 1
ATOM 4704 C CA . THR B 1 228 ? 97.970 41.962 40.076 1.00 21.52 228 THR B CA 1
ATOM 4705 C C . THR B 1 228 ? 98.409 42.035 38.615 1.00 21.48 228 THR B C 1
ATOM 4706 O O . THR B 1 228 ? 99.002 42.995 38.164 1.00 21.75 228 THR B O 1
ATOM 4710 N N . LYS B 1 229 ? 98.105 40.986 37.868 1.00 21.64 229 LYS B N 1
ATOM 4711 C CA . LYS B 1 229 ? 98.456 40.922 36.481 1.00 21.58 229 LYS B CA 1
ATOM 4712 C C . LYS B 1 229 ? 97.274 40.866 35.560 1.00 20.17 229 LYS B C 1
ATOM 4713 O O . LYS B 1 229 ? 97.348 41.301 34.395 1.00 19.82 229 LYS B O 1
ATOM 4719 N N . ASN B 1 230 ? 96.199 40.261 36.062 1.00 19.35 230 ASN B N 1
ATOM 4720 C CA . ASN B 1 230 ? 94.973 40.074 35.311 1.00 18.73 230 ASN B CA 1
ATOM 4721 C C . ASN B 1 230 ? 93.837 40.721 36.077 1.00 18.30 230 ASN B C 1
ATOM 4722 O O . ASN B 1 230 ? 93.598 40.383 37.244 1.00 18.26 230 ASN B O 1
ATOM 4727 N N . VAL B 1 231 ? 93.186 41.675 35.414 1.00 18.15 231 VAL B N 1
ATOM 4728 C CA . VAL B 1 231 ? 92.141 42.506 36.053 1.00 18.15 231 VAL B CA 1
ATOM 4729 C C . VAL B 1 231 ? 90.775 42.121 35.498 1.00 16.94 231 VAL B C 1
ATOM 4730 O O . VAL B 1 231 ? 90.601 42.047 34.254 1.00 18.57 231 VAL B O 1
ATOM 4734 N N . PHE B 1 232 ? 89.823 41.929 36.409 1.00 15.17 232 PHE B N 1
ATOM 4735 C CA . PHE B 1 232 ? 88.401 41.796 36.076 1.00 14.75 232 PHE B CA 1
ATOM 4736 C C . PHE B 1 232 ? 87.684 43.140 36.376 1.00 14.50 232 PHE B C 1
ATOM 4737 O O . PHE B 1 232 ? 87.767 43.667 37.515 1.00 13.71 232 PHE B O 1
ATOM 4745 N N . ILE B 1 233 ? 87.016 43.709 35.375 1.00 13.64 233 ILE B N 1
ATOM 4746 C CA . ILE B 1 233 ? 86.387 45.032 35.590 1.00 14.21 233 ILE B CA 1
ATOM 4747 C C . ILE B 1 233 ? 84.864 44.870 35.475 1.00 14.61 233 ILE B C 1
ATOM 4748 O O . ILE B 1 233 ? 84.416 44.243 34.540 1.00 14.60 233 ILE B O 1
ATOM 4753 N N . ASP B 1 234 ? 84.091 45.425 36.420 1.00 15.75 234 ASP B N 1
ATOM 4754 C CA . ASP B 1 234 ? 82.625 45.505 36.257 1.00 15.62 234 ASP B CA 1
ATOM 4755 C C . ASP B 1 234 ? 82.154 46.959 36.182 1.00 15.03 234 ASP B C 1
ATOM 4756 O O . ASP B 1 234 ? 82.726 47.851 36.833 1.00 15.29 234 ASP B O 1
ATOM 4761 N N . VAL B 1 235 ? 81.120 47.194 35.368 1.00 14.46 235 VAL B N 1
ATOM 4762 C CA . VAL B 1 235 ? 80.508 48.499 35.259 1.00 14.21 235 VAL B CA 1
ATOM 4763 C C . VAL B 1 235 ? 79.010 48.300 35.304 1.00 13.83 235 VAL B C 1
ATOM 4764 O O . VAL B 1 235 ? 78.480 47.504 34.544 1.00 14.22 235 VAL B O 1
ATOM 4768 N N . THR B 1 236 ? 78.344 49.004 36.223 1.00 14.75 236 THR B N 1
ATOM 4769 C CA . THR B 1 236 ? 76.903 48.876 36.400 1.00 15.13 236 THR B CA 1
ATOM 4770 C C . THR B 1 236 ? 76.218 50.235 36.318 1.00 15.23 236 THR B C 1
ATOM 4771 O O . THR B 1 236 ? 76.830 51.261 36.614 1.00 16.09 236 THR B O 1
ATOM 4775 N N . GLY B 1 237 ? 74.940 50.216 35.954 1.00 16.35 237 GLY B N 1
ATOM 4776 C CA . GLY B 1 237 ? 74.187 51.446 35.837 1.00 17.23 237 GLY B CA 1
ATOM 4777 C C . GLY B 1 237 ? 72.805 51.208 35.258 1.00 17.60 237 GLY B C 1
ATOM 4778 O O . GLY B 1 237 ? 72.270 50.095 35.302 1.00 16.91 237 GLY B O 1
ATOM 4779 N N . TRP B 1 238 ? 72.246 52.270 34.691 1.00 17.89 238 TRP B N 1
ATOM 4780 C CA . TRP B 1 238 ? 70.834 52.296 34.247 1.00 18.76 238 TRP B CA 1
ATOM 4781 C C . TRP B 1 238 ? 70.679 52.323 32.743 1.00 18.80 238 TRP B C 1
ATOM 4782 O O . TRP B 1 238 ? 69.553 52.151 32.217 1.00 20.12 238 TRP B O 1
ATOM 4793 N N . LYS B 1 239 ? 71.783 52.536 32.032 1.00 19.09 239 LYS B N 1
ATOM 4794 C CA . LYS B 1 239 ? 71.737 52.609 30.554 1.00 19.68 239 LYS B CA 1
ATOM 4795 C C . LYS B 1 239 ? 72.901 51.809 29.964 1.00 19.64 239 LYS B C 1
ATOM 4796 O O . LYS B 1 239 ? 74.076 52.097 30.269 1.00 19.02 239 LYS B O 1
ATOM 4802 N N . LEU B 1 240 ? 72.588 50.867 29.074 1.00 19.30 240 LEU B N 1
ATOM 4803 C CA . LEU B 1 240 ? 73.592 49.973 28.553 1.00 20.30 240 LEU B CA 1
ATOM 4804 C C . LEU B 1 240 ? 74.684 50.750 27.810 1.00 20.39 240 LEU B C 1
ATOM 4805 O O . LEU B 1 240 ? 75.850 50.455 27.998 1.00 19.48 240 LEU B O 1
ATOM 4810 N N . GLU B 1 241 ? 74.324 51.764 27.011 1.00 20.32 241 GLU B N 1
ATOM 4811 C CA . GLU B 1 241 ? 75.364 52.489 26.265 1.00 21.19 241 GLU B CA 1
ATOM 4812 C C . GLU B 1 241 ? 76.290 53.261 27.182 1.00 19.17 241 GLU B C 1
ATOM 4813 O O . GLU B 1 241 ? 77.470 53.433 26.852 1.00 18.76 241 GLU B O 1
ATOM 4819 N N . LYS B 1 242 ? 75.774 53.763 28.300 1.00 17.94 242 LYS B N 1
ATOM 4820 C CA . LYS B 1 242 ? 76.656 54.496 29.233 1.00 18.17 242 LYS B CA 1
ATOM 4821 C C . LYS B 1 242 ? 77.693 53.603 29.902 1.00 16.42 242 LYS B C 1
ATOM 4822 O O . LYS B 1 242 ? 78.885 53.965 29.991 1.00 16.29 242 LYS B O 1
ATOM 4828 N N . VAL B 1 243 ? 77.232 52.469 30.393 1.00 15.05 243 VAL B N 1
ATOM 4829 C CA . VAL B 1 243 ? 78.146 51.546 31.096 1.00 16.20 243 VAL B CA 1
ATOM 4830 C C . VAL B 1 243 ? 79.155 50.960 30.109 1.00 16.23 243 VAL B C 1
ATOM 4831 O O . VAL B 1 243 ? 80.305 50.717 30.477 1.00 16.77 243 VAL B O 1
ATOM 4846 N N . LEU B 1 245 ? 80.316 52.544 27.380 1.00 16.11 245 LEU B N 1
ATOM 4847 C CA . LEU B 1 245 ? 81.290 53.608 27.158 1.00 14.57 245 LEU B CA 1
ATOM 4848 C C . LEU B 1 245 ? 82.354 53.670 28.256 1.00 14.38 245 LEU B C 1
ATOM 4849 O O . LEU B 1 245 ? 83.560 53.704 27.955 1.00 14.16 245 LEU B O 1
ATOM 4854 N N . ALA B 1 246 ? 81.918 53.647 29.526 1.00 12.32 246 ALA B N 1
ATOM 4855 C CA . ALA B 1 246 ? 82.830 53.632 30.653 1.00 13.39 246 ALA B CA 1
ATOM 4856 C C . ALA B 1 246 ? 83.733 52.400 30.635 1.00 13.34 246 ALA B C 1
ATOM 4857 O O . ALA B 1 246 ? 84.929 52.506 30.915 1.00 13.25 246 ALA B O 1
ATOM 4859 N N . LEU B 1 247 ? 83.159 51.236 30.329 1.00 14.18 247 LEU B N 1
ATOM 4860 C CA . LEU B 1 247 ? 83.973 49.996 30.225 1.00 14.00 247 LEU B CA 1
ATOM 4861 C C . LEU B 1 247 ? 85.077 50.156 29.183 1.00 14.49 247 LEU B C 1
ATOM 4862 O O . LEU B 1 247 ? 86.234 49.762 29.416 1.00 15.60 247 LEU B O 1
ATOM 4867 N N . ASN B 1 248 ? 84.707 50.740 28.040 1.00 14.45 248 ASN B N 1
ATOM 4868 C CA . ASN B 1 248 ? 85.614 50.956 26.918 1.00 15.54 248 ASN B CA 1
ATOM 4869 C C . ASN B 1 248 ? 86.763 51.896 27.271 1.00 15.32 248 ASN B C 1
ATOM 4870 O O . ASN B 1 248 ? 87.916 51.668 26.879 1.00 15.91 248 ASN B O 1
ATOM 4875 N N . VAL B 1 249 ? 86.440 52.966 27.986 1.00 15.44 249 VAL B N 1
ATOM 4876 C CA . VAL B 1 249 ? 87.481 53.877 28.540 1.00 15.44 249 VAL B CA 1
ATOM 4877 C C . VAL B 1 249 ? 88.483 53.121 29.417 1.00 16.46 249 VAL B C 1
ATOM 4878 O O . VAL B 1 249 ? 89.710 53.223 29.204 1.00 15.55 249 VAL B O 1
ATOM 4890 N N . VAL B 1 251 ? 89.178 49.817 29.663 1.00 16.02 251 VAL B N 1
ATOM 4891 C CA . VAL B 1 251 ? 89.979 48.778 29.026 1.00 16.53 251 VAL B CA 1
ATOM 4892 C C . VAL B 1 251 ? 90.981 49.357 28.029 1.00 16.64 251 VAL B C 1
ATOM 4893 O O . VAL B 1 251 ? 92.092 48.833 27.910 1.00 17.59 251 VAL B O 1
ATOM 4897 N N . THR B 1 252 ? 90.592 50.405 27.314 1.00 17.06 252 THR B N 1
ATOM 4898 C CA . THR B 1 252 ? 91.548 51.031 26.405 1.00 17.38 252 THR B CA 1
ATOM 4899 C C . THR B 1 252 ? 92.680 51.754 27.149 1.00 17.86 252 THR B C 1
ATOM 4900 O O . THR B 1 252 ? 93.819 51.795 26.668 1.00 17.28 252 THR B O 1
ATOM 4904 N N . ALA B 1 253 ? 92.377 52.303 28.322 1.00 18.04 253 ALA B N 1
ATOM 4905 C CA . ALA B 1 253 ? 93.410 52.903 29.159 1.00 18.68 253 ALA B CA 1
ATOM 4906 C C . ALA B 1 253 ? 94.425 51.790 29.555 1.00 19.93 253 ALA B C 1
ATOM 4907 O O . ALA B 1 253 ? 95.652 51.987 29.515 1.00 20.52 253 ALA B O 1
ATOM 4909 N N . LEU B 1 254 ? 93.896 50.624 29.922 1.00 19.63 254 LEU B N 1
ATOM 4910 C CA . LEU B 1 254 ? 94.747 49.513 30.301 1.00 20.34 254 LEU B CA 1
ATOM 4911 C C . LEU B 1 254 ? 95.562 48.932 29.128 1.00 20.29 254 LEU B C 1
ATOM 4912 O O . LEU B 1 254 ? 96.719 48.505 29.328 1.00 21.51 254 LEU B O 1
ATOM 4917 N N . ALA B 1 255 ? 94.999 48.975 27.922 1.00 20.23 255 ALA B N 1
ATOM 4918 C CA . ALA B 1 255 ? 95.721 48.562 26.715 1.00 20.46 255 ALA B CA 1
ATOM 4919 C C . ALA B 1 255 ? 96.944 49.447 26.447 1.00 21.11 255 ALA B C 1
ATOM 4920 O O . ALA B 1 255 ? 97.952 48.951 25.910 1.00 19.80 255 ALA B O 1
ATOM 4922 N N . GLU B 1 256 ? 96.865 50.725 26.832 1.00 20.59 256 GLU B N 1
ATOM 4923 C CA . GLU B 1 256 ? 98.034 51.653 26.736 1.00 22.47 256 GLU B CA 1
ATOM 4924 C C . GLU B 1 256 ? 99.180 51.189 27.593 1.00 22.44 256 GLU B C 1
ATOM 4925 O O . GLU B 1 256 ? 100.314 51.573 27.341 1.00 24.21 256 GLU B O 1
ATOM 4931 N N . ARG B 1 257 ? 98.878 50.423 28.641 1.00 21.57 257 ARG B N 1
ATOM 4932 C CA . ARG B 1 257 ? 99.880 49.820 29.509 1.00 21.17 257 ARG B CA 1
ATOM 4933 C C . ARG B 1 257 ? 100.299 48.394 29.078 1.00 20.86 257 ARG B C 1
ATOM 4934 O O . ARG B 1 257 ? 100.938 47.673 29.840 1.00 20.95 257 ARG B O 1
ATOM 4942 N N . GLY B 1 258 ? 99.949 47.987 27.874 1.00 20.26 258 GLY B N 1
ATOM 4943 C CA . GLY B 1 258 ? 100.336 46.645 27.405 1.00 20.22 258 GLY B CA 1
ATOM 4944 C C . GLY B 1 258 ? 99.299 45.565 27.736 1.00 20.05 258 GLY B C 1
ATOM 4945 O O . GLY B 1 258 ? 99.488 44.407 27.380 1.00 20.43 258 GLY B O 1
ATOM 4946 N N . GLY B 1 259 ? 98.192 45.944 28.381 1.00 19.08 259 GLY B N 1
ATOM 4947 C CA . GLY B 1 259 ? 97.135 44.973 28.764 1.00 18.57 259 GLY B CA 1
ATOM 4948 C C . GLY B 1 259 ? 96.504 44.342 27.548 1.00 17.78 259 GLY B C 1
ATOM 4949 O O . GLY B 1 259 ? 96.289 45.002 26.534 1.00 17.67 259 GLY B O 1
ATOM 4950 N N . LYS B 1 260 ? 96.173 43.053 27.650 1.00 18.09 260 LYS B N 1
ATOM 4951 C CA . LYS B 1 260 ? 95.534 42.362 26.547 1.00 17.85 260 LYS B CA 1
ATOM 4952 C C . LYS B 1 260 ? 94.040 42.222 26.895 1.00 16.84 260 LYS B C 1
ATOM 4953 O O . LYS B 1 260 ? 93.698 41.597 27.884 1.00 16.12 260 LYS B O 1
ATOM 4959 N N . ILE B 1 261 ? 93.189 42.797 26.061 1.00 17.39 261 ILE B N 1
ATOM 4960 C CA . ILE B 1 261 ? 91.761 42.931 26.386 1.00 17.03 261 ILE B CA 1
ATOM 4961 C C . ILE B 1 261 ? 91.040 41.608 26.018 1.00 17.97 261 ILE B C 1
ATOM 4962 O O . ILE B 1 261 ? 91.198 41.109 24.890 1.00 15.82 261 ILE B O 1
ATOM 4967 N N . ARG B 1 262 ? 90.260 41.082 26.979 1.00 17.54 262 ARG B N 1
ATOM 4968 C CA . ARG B 1 262 ? 89.518 39.843 26.806 1.00 18.80 262 ARG B CA 1
ATOM 4969 C C . ARG B 1 262 ? 88.032 40.112 27.077 1.00 18.43 262 ARG B C 1
ATOM 4970 O O . ARG B 1 262 ? 87.675 40.616 28.128 1.00 19.59 262 ARG B O 1
ATOM 4978 N N . SER B 1 263 ? 87.186 39.728 26.137 1.00 18.24 263 SER B N 1
ATOM 4979 C CA . SER B 1 263 ? 85.753 39.832 26.311 1.00 19.32 263 SER B CA 1
ATOM 4980 C C . SER B 1 263 ? 85.158 38.731 27.186 1.00 20.48 263 SER B C 1
ATOM 4981 O O . SER B 1 263 ? 85.709 37.625 27.323 1.00 21.16 263 SER B O 1
ATOM 4984 N N . VAL B 1 264 ? 83.979 39.052 27.710 1.00 20.12 264 VAL B N 1
ATOM 4985 C CA . VAL B 1 264 ? 83.243 38.255 28.653 1.00 19.65 264 VAL B CA 1
ATOM 4986 C C . VAL B 1 264 ? 81.816 38.080 28.034 1.00 19.34 264 VAL B C 1
ATOM 4987 O O . VAL B 1 264 ? 81.317 38.973 27.360 1.00 18.51 264 VAL B O 1
ATOM 4991 N N . ARG B 1 265 ? 81.220 36.911 28.217 1.00 17.58 265 ARG B N 1
ATOM 4992 C CA . ARG B 1 265 ? 79.845 36.612 27.744 1.00 19.62 265 ARG B CA 1
ATOM 4993 C C . ARG B 1 265 ? 78.931 37.024 28.892 1.00 16.39 265 ARG B C 1
ATOM 4994 O O . ARG B 1 265 ? 79.076 36.530 29.990 1.00 16.62 265 ARG B O 1
ATOM 5002 N N . VAL B 1 266 ? 78.056 37.982 28.655 1.00 15.86 266 VAL B N 1
ATOM 5003 C CA . VAL B 1 266 ? 77.208 38.544 29.709 1.00 15.15 266 VAL B CA 1
ATOM 5004 C C . VAL B 1 266 ? 75.763 38.093 29.423 1.00 17.12 266 VAL B C 1
ATOM 5005 O O . VAL B 1 266 ? 75.189 38.443 28.385 1.00 16.45 266 VAL B O 1
ATOM 5009 N N . VAL B 1 267 ? 75.220 37.293 30.338 1.00 17.19 267 VAL B N 1
ATOM 5010 C CA . VAL B 1 267 ? 73.962 36.585 30.096 1.00 17.35 267 VAL B CA 1
ATOM 5011 C C . VAL B 1 267 ? 72.824 37.274 30.865 1.00 16.80 267 VAL B C 1
ATOM 5012 O O . VAL B 1 267 ? 72.833 37.334 32.106 1.00 15.85 267 VAL B O 1
ATOM 5016 N N . TYR B 1 268 ? 71.881 37.830 30.109 1.00 17.20 268 TYR B N 1
ATOM 5017 C CA . TYR B 1 268 ? 70.673 38.413 30.702 1.00 18.00 268 TYR B CA 1
ATOM 5018 C C . TYR B 1 268 ? 69.513 37.415 30.498 1.00 19.84 268 TYR B C 1
ATOM 5019 O O . TYR B 1 268 ? 69.628 36.483 29.720 1.00 19.13 268 TYR B O 1
ATOM 5028 N N . LYS B 1 269 ? 68.386 37.610 31.171 1.00 23.08 269 LYS B N 1
ATOM 5029 C CA . LYS B 1 269 ? 67.229 36.727 30.920 1.00 25.89 269 LYS B CA 1
ATOM 5030 C C . LYS B 1 269 ? 66.835 36.654 29.432 1.00 27.30 269 LYS B C 1
ATOM 5031 O O . LYS B 1 269 ? 66.680 35.548 28.889 1.00 28.82 269 LYS B O 1
ATOM 5037 N N . ASP B 1 270 ? 66.739 37.801 28.758 1.00 28.84 270 ASP B N 1
ATOM 5038 C CA . ASP B 1 270 ? 66.241 37.881 27.351 1.00 29.99 270 ASP B CA 1
ATOM 5039 C C . ASP B 1 270 ? 67.286 37.993 26.221 1.00 28.67 270 ASP B C 1
ATOM 5040 O O . ASP B 1 270 ? 66.937 37.972 25.040 1.00 28.44 270 ASP B O 1
ATOM 5045 N N . PHE B 1 271 ? 68.564 38.130 26.561 1.00 26.83 271 PHE B N 1
ATOM 5046 C CA . PHE B 1 271 ? 69.584 38.327 25.543 1.00 24.71 271 PHE B CA 1
ATOM 5047 C C . PHE B 1 271 ? 70.970 38.081 26.148 1.00 23.56 271 PHE B C 1
ATOM 5048 O O . PHE B 1 271 ? 71.104 37.977 27.357 1.00 22.52 271 PHE B O 1
ATOM 5056 N N . GLU B 1 272 ? 71.978 37.965 25.298 1.00 22.81 272 GLU B N 1
ATOM 5057 C CA . GLU B 1 272 ? 73.347 37.937 25.774 1.00 23.74 272 GLU B CA 1
ATOM 5058 C C . GLU B 1 272 ? 74.188 38.887 24.938 1.00 22.81 272 GLU B C 1
ATOM 5059 O O . GLU B 1 272 ? 73.910 39.110 23.739 1.00 21.48 272 GLU B O 1
ATOM 5065 N N . ILE B 1 273 ? 75.190 39.481 25.581 1.00 21.88 273 ILE B N 1
ATOM 5066 C CA . ILE B 1 273 ? 76.070 40.419 24.867 1.00 22.52 273 ILE B CA 1
ATOM 5067 C C . ILE B 1 273 ? 77.506 40.089 25.210 1.00 21.78 273 ILE B C 1
ATOM 5068 O O . ILE B 1 273 ? 77.795 39.679 26.336 1.00 21.97 273 ILE B O 1
ATOM 5073 N N . GLU B 1 274 ? 78.402 40.281 24.253 1.00 20.86 274 GLU B N 1
ATOM 5074 C CA . GLU B 1 274 ? 79.807 40.091 24.483 1.00 22.40 274 GLU B CA 1
ATOM 5075 C C . GLU B 1 274 ? 80.428 41.475 24.780 1.00 19.86 274 GLU B C 1
ATOM 5076 O O . GLU B 1 274 ? 80.261 42.376 24.001 1.00 19.04 274 GLU B O 1
ATOM 5082 N N . THR B 1 275 ? 81.109 41.640 25.910 1.00 18.54 275 THR B N 1
ATOM 5083 C CA . THR B 1 275 ? 81.684 42.954 26.273 1.00 18.11 275 THR B CA 1
ATOM 5084 C C . THR B 1 275 ? 83.149 42.783 26.569 1.00 17.67 275 THR B C 1
ATOM 5085 O O . THR B 1 275 ? 83.522 41.750 27.102 1.00 17.79 275 THR B O 1
ATOM 5089 N N . PRO B 1 276 ? 83.996 43.780 26.272 1.00 18.80 276 PRO B N 1
ATOM 5090 C CA . PRO B 1 276 ? 83.597 45.034 25.655 1.00 18.42 276 PRO B CA 1
ATOM 5091 C C . PRO B 1 276 ? 83.439 44.873 24.148 1.00 20.28 276 PRO B C 1
ATOM 5092 O O . PRO B 1 276 ? 83.997 43.915 23.551 1.00 20.58 276 PRO B O 1
ATOM 5096 N N . ASP B 1 277 ? 82.668 45.762 23.533 1.00 19.52 277 ASP B N 1
ATOM 5097 C CA . ASP B 1 277 ? 82.632 45.826 22.090 1.00 20.71 277 ASP B CA 1
ATOM 5098 C C . ASP B 1 277 ? 83.406 47.081 21.649 1.00 20.37 277 ASP B C 1
ATOM 5099 O O . ASP B 1 277 ? 82.913 48.196 21.823 1.00 20.61 277 ASP B O 1
ATOM 5104 N N . LEU B 1 278 ? 84.603 46.892 21.080 1.00 19.56 278 LEU B N 1
ATOM 5105 C CA . LEU B 1 278 ? 85.411 48.040 20.679 1.00 20.57 278 LEU B CA 1
ATOM 5106 C C . LEU B 1 278 ? 85.316 48.291 19.172 1.00 20.92 278 LEU B C 1
ATOM 5107 O O . LEU B 1 278 ? 86.211 48.891 18.595 1.00 22.11 278 LEU B O 1
ATOM 5112 N N . THR B 1 279 ? 84.233 47.824 18.552 1.00 22.25 279 THR B N 1
ATOM 5113 C CA . THR B 1 279 ? 83.958 48.144 17.133 1.00 23.18 279 THR B CA 1
ATOM 5114 C C . THR B 1 279 ? 84.008 49.672 16.968 1.00 22.48 279 THR B C 1
ATOM 5115 O O . THR B 1 279 ? 83.291 50.376 17.647 1.00 23.01 279 THR B O 1
ATOM 5119 N N . PRO B 1 280 ? 84.830 50.179 16.054 1.00 22.68 280 PRO B N 1
ATOM 5120 C CA . PRO B 1 280 ? 84.905 51.626 15.809 1.00 23.00 280 PRO B CA 1
ATOM 5121 C C . PRO B 1 280 ? 83.534 52.186 15.440 1.00 23.42 280 PRO B C 1
ATOM 5122 O O . PRO B 1 280 ? 82.737 51.504 14.745 1.00 23.66 280 PRO B O 1
ATOM 5126 N N . LYS B 1 281 ? 83.236 53.384 15.924 1.00 23.40 281 LYS B N 1
ATOM 5127 C CA . LYS B 1 281 ? 81.984 54.062 15.585 1.00 24.62 281 LYS B CA 1
ATOM 5128 C C . LYS B 1 281 ? 82.136 54.817 14.280 1.00 24.43 281 LYS B C 1
ATOM 5129 O O . LYS B 1 281 ? 83.261 55.058 13.838 1.00 24.93 281 LYS B O 1
ATOM 5135 N N . GLU B 1 282 ? 81.007 55.160 13.676 1.00 24.30 282 GLU B N 1
ATOM 5136 C CA . GLU B 1 282 ? 80.960 55.626 12.306 1.00 25.56 282 GLU B CA 1
ATOM 5137 C C . GLU B 1 282 ? 80.232 56.956 12.174 1.00 24.37 282 GLU B C 1
ATOM 5138 O O . GLU B 1 282 ? 79.217 57.239 12.865 1.00 24.30 282 GLU B O 1
ATOM 5144 N N . PHE B 1 283 ? 80.770 57.799 11.300 1.00 24.12 283 PHE B N 1
ATOM 5145 C CA . PHE B 1 283 ? 80.106 59.080 10.979 1.00 24.16 283 PHE B CA 1
ATOM 5146 C C . PHE B 1 283 ? 80.436 59.526 9.562 1.00 24.46 283 PHE B C 1
ATOM 5147 O O . PHE B 1 283 ? 81.526 59.253 9.077 1.00 25.10 283 PHE B O 1
ATOM 5155 N N . GLU B 1 284 ? 79.529 60.236 8.905 1.00 24.69 284 GLU B N 1
ATOM 5156 C CA . GLU B 1 284 ? 79.847 60.746 7.568 1.00 26.81 284 GLU B CA 1
ATOM 5157 C C . GLU B 1 284 ? 79.579 62.243 7.514 1.00 25.61 284 GLU B C 1
ATOM 5158 O O . GLU B 1 284 ? 78.596 62.729 8.093 1.00 24.30 284 GLU B O 1
ATOM 5164 N N . VAL B 1 285 ? 80.470 62.963 6.834 1.00 25.16 285 VAL B N 1
ATOM 5165 C CA . VAL B 1 285 ? 80.358 64.421 6.715 1.00 24.05 285 VAL B CA 1
ATOM 5166 C C . VAL B 1 285 ? 80.830 64.876 5.330 1.00 23.96 285 VAL B C 1
ATOM 5167 O O . VAL B 1 285 ? 81.801 64.351 4.770 1.00 23.51 285 VAL B O 1
ATOM 5171 N N . GLU B 1 286 ? 80.131 65.856 4.785 1.00 24.20 286 GLU B N 1
ATOM 5172 C CA . GLU B 1 286 ? 80.553 66.495 3.557 1.00 24.35 286 GLU B CA 1
ATOM 5173 C C . GLU B 1 286 ? 81.679 67.431 3.893 1.00 24.25 286 GLU B C 1
ATOM 5174 O O . GLU B 1 286 ? 81.533 68.257 4.775 1.00 23.83 286 GLU B O 1
ATOM 5180 N N . LEU B 1 287 ? 82.795 67.320 3.181 1.00 22.98 287 LEU B N 1
ATOM 5181 C CA . LEU B 1 287 ? 83.945 68.181 3.455 1.00 22.68 287 LEU B CA 1
ATOM 5182 C C . LEU B 1 287 ? 83.672 69.651 3.171 1.00 22.83 287 LEU B C 1
ATOM 5183 O O . LEU B 1 287 ? 84.272 70.528 3.809 1.00 23.00 287 LEU B O 1
ATOM 5188 N N . ASP B 1 288 ? 82.762 69.945 2.231 1.00 21.38 288 ASP B N 1
ATOM 5189 C CA . ASP B 1 288 ? 82.313 71.333 2.069 1.00 20.89 288 ASP B CA 1
ATOM 5190 C C . ASP B 1 288 ? 81.812 71.966 3.370 1.00 21.21 288 ASP B C 1
ATOM 5191 O O . ASP B 1 288 ? 81.962 73.178 3.569 1.00 20.16 288 ASP B O 1
ATOM 5196 N N . TYR B 1 289 ? 81.157 71.157 4.193 1.00 20.54 289 TYR B N 1
ATOM 5197 C CA . TYR B 1 289 ? 80.671 71.613 5.515 1.00 21.50 289 TYR B CA 1
ATOM 5198 C C . TYR B 1 289 ? 81.821 72.158 6.403 1.00 20.53 289 TYR B C 1
ATOM 5199 O O . TYR B 1 289 ? 81.711 73.235 6.976 1.00 20.58 289 TYR B O 1
ATOM 5208 N N . ILE B 1 290 ? 82.913 71.414 6.475 1.00 21.27 290 ILE B N 1
ATOM 5209 C CA . ILE B 1 290 ? 84.092 71.799 7.213 1.00 21.33 290 ILE B CA 1
ATOM 5210 C C . ILE B 1 290 ? 84.650 73.165 6.732 1.00 22.26 290 ILE B C 1
ATOM 5211 O O . ILE B 1 290 ? 84.917 74.060 7.546 1.00 21.24 290 ILE B O 1
ATOM 5216 N N . ARG B 1 291 ? 84.810 73.313 5.415 1.00 22.33 291 ARG B N 1
ATOM 5217 C CA . ARG B 1 291 ? 85.210 74.602 4.816 1.00 22.31 291 ARG B CA 1
ATOM 5218 C C . ARG B 1 291 ? 84.221 75.724 5.133 1.00 22.33 291 ARG B C 1
ATOM 5219 O O . ARG B 1 291 ? 84.636 76.779 5.594 1.00 22.69 291 ARG B O 1
ATOM 5227 N N . LYS B 1 292 ? 82.929 75.487 4.907 1.00 22.99 292 LYS B N 1
ATOM 5228 C CA . LYS B 1 292 ? 81.890 76.516 5.067 1.00 25.00 292 LYS B CA 1
ATOM 5229 C C . LYS B 1 292 ? 81.951 77.109 6.492 1.00 25.35 292 LYS B C 1
ATOM 5230 O O . LYS B 1 292 ? 82.082 78.315 6.669 1.00 25.03 292 LYS B O 1
ATOM 5236 N N . LEU B 1 293 ? 81.863 76.230 7.484 1.00 24.61 293 LEU B N 1
ATOM 5237 C CA . LEU B 1 293 ? 81.713 76.628 8.890 1.00 25.38 293 LEU B CA 1
ATOM 5238 C C . LEU B 1 293 ? 83.038 77.079 9.510 1.00 24.58 293 LEU B C 1
ATOM 5239 O O . LEU B 1 293 ? 83.039 77.970 10.365 1.00 25.34 293 LEU B O 1
ATOM 5244 N N . SER B 1 294 ? 84.163 76.497 9.086 1.00 24.28 294 SER B N 1
ATOM 5245 C CA . SER B 1 294 ? 85.480 76.928 9.614 1.00 25.17 294 SER B CA 1
ATOM 5246 C C . SER B 1 294 ? 85.888 78.288 9.066 1.00 26.40 294 SER B C 1
ATOM 5247 O O . SER B 1 294 ? 86.599 79.041 9.732 1.00 27.09 294 SER B O 1
ATOM 5250 N N . GLY B 1 295 ? 85.457 78.560 7.835 1.00 27.05 295 GLY B N 1
ATOM 5251 C CA . GLY B 1 295 ? 85.876 79.727 7.078 1.00 27.92 295 GLY B CA 1
ATOM 5252 C C . GLY B 1 295 ? 87.249 79.534 6.467 1.00 28.84 295 GLY B C 1
ATOM 5253 O O . GLY B 1 295 ? 87.821 80.491 5.924 1.00 30.04 295 GLY B O 1
ATOM 5254 N N . LEU B 1 296 ? 87.781 78.317 6.557 1.00 27.83 296 LEU B N 1
ATOM 5255 C CA . LEU B 1 296 ? 89.067 77.987 5.975 1.00 28.88 296 LEU B CA 1
ATOM 5256 C C . LEU B 1 296 ? 88.822 77.315 4.632 1.00 29.58 296 LEU B C 1
ATOM 5257 O O . LEU B 1 296 ? 87.784 76.647 4.463 1.00 30.63 296 LEU B O 1
ATOM 5262 N N . GLU B 1 297 ? 89.758 77.467 3.688 1.00 28.72 297 GLU B N 1
ATOM 5263 C CA . GLU B 1 297 ? 89.620 76.781 2.396 1.00 28.39 297 GLU B CA 1
ATOM 5264 C C . GLU B 1 297 ? 90.539 75.571 2.293 1.00 28.50 297 GLU B C 1
ATOM 5265 O O . GLU B 1 297 ? 91.090 75.294 1.224 1.00 28.74 297 GLU B O 1
ATOM 5271 N N . LEU B 1 298 ? 90.694 74.851 3.411 1.00 27.44 298 LEU B N 1
ATOM 5272 C CA . LEU B 1 298 ? 91.430 73.586 3.478 1.00 26.78 298 LEU B CA 1
ATOM 5273 C C . LEU B 1 298 ? 90.895 72.612 2.433 1.00 26.10 298 LEU B C 1
ATOM 5274 O O . LEU B 1 298 ? 89.690 72.398 2.330 1.00 26.43 298 LEU B O 1
ATOM 5279 N N . ASN B 1 299 ? 91.780 72.019 1.654 1.00 26.24 299 ASN B N 1
ATOM 5280 C CA . ASN B 1 299 ? 91.307 71.046 0.673 1.00 26.39 299 ASN B CA 1
ATOM 5281 C C . ASN B 1 299 ? 91.037 69.701 1.364 1.00 26.04 299 ASN B C 1
ATOM 5282 O O . ASN B 1 299 ? 91.318 69.557 2.556 1.00 26.13 299 ASN B O 1
ATOM 5287 N N . ASP B 1 300 ? 90.440 68.758 0.641 1.00 25.36 300 ASP B N 1
ATOM 5288 C CA . ASP B 1 300 ? 89.985 67.494 1.209 1.00 25.58 300 ASP B CA 1
ATOM 5289 C C . ASP B 1 300 ? 91.095 66.737 1.926 1.00 25.40 300 ASP B C 1
ATOM 5290 O O . ASP B 1 300 ? 90.892 66.271 3.050 1.00 24.55 300 ASP B O 1
ATOM 5295 N N . GLY B 1 301 ? 92.255 66.613 1.271 1.00 25.19 301 GLY B N 1
ATOM 5296 C CA . GLY B 1 301 ? 93.410 65.943 1.843 1.00 24.76 301 GLY B CA 1
ATOM 5297 C C . GLY B 1 301 ? 93.964 66.621 3.080 1.00 24.97 301 GLY B C 1
ATOM 5298 O O . GLY B 1 301 ? 94.419 65.939 4.017 1.00 24.30 301 GLY B O 1
ATOM 5299 N N . GLU B 1 302 ? 93.924 67.961 3.109 1.00 24.96 302 GLU B N 1
ATOM 5300 C CA . GLU B 1 302 ? 94.397 68.668 4.297 1.00 25.60 302 GLU B CA 1
ATOM 5301 C C . GLU B 1 302 ? 93.474 68.342 5.501 1.00 24.85 302 GLU B C 1
ATOM 5302 O O . GLU B 1 302 ? 93.950 68.167 6.645 1.00 25.25 302 GLU B O 1
ATOM 5308 N N . ILE B 1 303 ? 92.169 68.279 5.240 1.00 23.89 303 ILE B N 1
ATOM 5309 C CA . ILE B 1 303 ? 91.182 67.950 6.299 1.00 22.49 303 ILE B CA 1
ATOM 5310 C C . ILE B 1 303 ? 91.341 66.511 6.772 1.00 22.45 303 ILE B C 1
ATOM 5311 O O . ILE B 1 303 ? 91.215 66.205 7.980 1.00 22.28 303 ILE B O 1
ATOM 5316 N N . LYS B 1 304 ? 91.596 65.617 5.823 1.00 22.78 304 LYS B N 1
ATOM 5317 C CA . LYS B 1 304 ? 91.924 64.232 6.147 1.00 23.56 304 LYS B CA 1
ATOM 5318 C C . LYS B 1 304 ? 93.134 64.121 7.099 1.00 24.21 304 LYS B C 1
ATOM 5319 O O . LYS B 1 304 ? 93.063 63.398 8.103 1.00 24.17 304 LYS B O 1
ATOM 5325 N N . GLU B 1 305 ? 94.228 64.832 6.790 1.00 24.78 305 GLU B N 1
ATOM 5326 C CA . GLU B 1 305 ? 95.407 64.909 7.667 1.00 26.08 305 GLU B CA 1
ATOM 5327 C C . GLU B 1 305 ? 95.022 65.336 9.088 1.00 24.11 305 GLU B C 1
ATOM 5328 O O . GLU B 1 305 ? 95.453 64.720 10.069 1.00 22.66 305 GLU B O 1
ATOM 5334 N N . LEU B 1 306 ? 94.221 66.391 9.184 1.00 23.08 306 LEU B N 1
ATOM 5335 C CA . LEU B 1 306 ? 93.834 66.956 10.484 1.00 22.53 306 LEU B CA 1
ATOM 5336 C C . LEU B 1 306 ? 93.013 65.956 11.285 1.00 21.90 306 LEU B C 1
ATOM 5337 O O . LEU B 1 306 ? 93.258 65.749 12.464 1.00 21.49 306 LEU B O 1
ATOM 5342 N N . LEU B 1 307 ? 92.048 65.320 10.624 1.00 20.91 307 LEU B N 1
ATOM 5343 C CA . LEU B 1 307 ? 91.204 64.335 11.310 1.00 21.18 307 LEU B CA 1
ATOM 5344 C C . LEU B 1 307 ? 91.984 63.094 11.749 1.00 21.77 307 LEU B C 1
ATOM 5345 O O . LEU B 1 307 ? 91.713 62.515 12.819 1.00 20.21 307 LEU B O 1
ATOM 5350 N N . GLU B 1 308 ? 92.997 62.713 10.973 1.00 21.91 308 GLU B N 1
ATOM 5351 C CA . GLU B 1 308 ? 93.823 61.578 11.394 1.00 23.73 308 GLU B CA 1
ATOM 5352 C C . GLU B 1 308 ? 94.629 61.833 12.692 1.00 23.75 308 GLU B C 1
ATOM 5353 O O . GLU B 1 308 ? 94.902 60.897 13.448 1.00 24.15 308 GLU B O 1
ATOM 5359 N N . LYS B 1 309 ? 94.974 63.092 12.969 1.00 24.43 309 LYS B N 1
ATOM 5360 C CA . LYS B 1 309 ? 95.583 63.484 14.279 1.00 24.84 309 LYS B CA 1
ATOM 5361 C C . LYS B 1 309 ? 94.612 63.529 15.444 1.00 24.03 309 LYS B C 1
ATOM 5362 O O . LYS B 1 309 ? 95.032 63.653 16.598 1.00 23.65 309 LYS B O 1
ATOM 5384 N N . TYR B 1 312 ? 90.767 59.643 14.002 1.00 23.50 312 TYR B N 1
ATOM 5385 C CA . TYR B 1 312 ? 89.734 59.153 13.092 1.00 22.41 312 TYR B CA 1
ATOM 5386 C C . TYR B 1 312 ? 90.377 58.357 11.985 1.00 23.16 312 TYR B C 1
ATOM 5387 O O . TYR B 1 312 ? 91.487 58.671 11.557 1.00 24.33 312 TYR B O 1
ATOM 5396 N N . GLU B 1 313 ? 89.661 57.365 11.484 1.00 23.28 313 GLU B N 1
ATOM 5397 C CA . GLU B 1 313 ? 89.984 56.829 10.174 1.00 23.75 313 GLU B CA 1
ATOM 5398 C C . GLU B 1 313 ? 89.149 57.614 9.177 1.00 23.63 313 GLU B C 1
ATOM 5399 O O . GLU B 1 313 ? 87.977 57.931 9.433 1.00 22.36 313 GLU B O 1
ATOM 5405 N N . VAL B 1 314 ? 89.763 57.959 8.047 1.00 23.57 314 VAL B N 1
ATOM 5406 C CA . VAL B 1 314 ? 89.096 58.840 7.111 1.00 24.08 314 VAL B CA 1
ATOM 5407 C C . VAL B 1 314 ? 89.109 58.256 5.701 1.00 24.89 314 VAL B C 1
ATOM 5408 O O . VAL B 1 314 ? 90.174 58.056 5.115 1.00 26.08 314 VAL B O 1
ATOM 5412 N N . GLU B 1 315 ? 87.943 57.993 5.155 1.00 25.62 315 GLU B N 1
ATOM 5413 C CA . GLU B 1 315 ? 87.890 57.519 3.775 1.00 27.75 315 GLU B CA 1
ATOM 5414 C C . GLU B 1 315 ? 87.079 58.506 2.959 1.00 27.26 315 GLU B C 1
ATOM 5415 O O . GLU B 1 315 ? 85.872 58.658 3.174 1.00 26.79 315 GLU B O 1
ATOM 5421 N N . ILE B 1 316 ? 87.741 59.181 2.022 1.00 27.96 316 ILE B N 1
ATOM 5422 C CA . ILE B 1 316 ? 87.055 60.178 1.193 1.00 28.83 316 ILE B CA 1
ATOM 5423 C C . ILE B 1 316 ? 86.712 59.660 -0.204 1.00 30.39 316 ILE B C 1
ATOM 5424 O O . ILE B 1 316 ? 87.576 59.134 -0.905 1.00 31.00 316 ILE B O 1
ATOM 5429 N N . SER B 1 317 ? 85.464 59.830 -0.598 1.00 32.15 317 SER B N 1
ATOM 5430 C CA . SER B 1 317 ? 85.050 59.617 -1.990 1.00 34.11 317 SER B CA 1
ATOM 5431 C C . SER B 1 317 ? 84.238 60.807 -2.483 1.00 33.84 317 SER B C 1
ATOM 5432 O O . SER B 1 317 ? 83.189 61.125 -1.902 1.00 32.92 317 SER B O 1
ATOM 5435 N N . ARG B 1 318 ? 84.731 61.450 -3.553 1.00 34.14 318 ARG B N 1
ATOM 5436 C CA . ARG B 1 318 ? 84.057 62.577 -4.203 1.00 34.50 318 ARG B CA 1
ATOM 5437 C C . ARG B 1 318 ? 83.570 63.615 -3.180 1.00 32.61 318 ARG B C 1
ATOM 5438 O O . ARG B 1 318 ? 82.399 64.006 -3.179 1.00 31.82 318 ARG B O 1
ATOM 5446 N N . GLY B 1 319 ? 84.476 64.033 -2.299 1.00 31.33 319 GLY B N 1
ATOM 5447 C CA . GLY B 1 319 ? 84.219 65.132 -1.361 1.00 30.44 319 GLY B CA 1
ATOM 5448 C C . GLY B 1 319 ? 83.467 64.787 -0.079 1.00 29.84 319 GLY B C 1
ATOM 5449 O O . GLY B 1 319 ? 83.129 65.696 0.695 1.00 29.42 319 GLY B O 1
ATOM 5450 N N . ARG B 1 320 ? 83.170 63.496 0.125 1.00 29.35 320 ARG B N 1
ATOM 5451 C CA . ARG B 1 320 ? 82.458 63.036 1.323 1.00 29.38 320 ARG B CA 1
ATOM 5452 C C . ARG B 1 320 ? 83.334 62.073 2.128 1.00 28.01 320 ARG B C 1
ATOM 5453 O O . ARG B 1 320 ? 83.839 61.077 1.580 1.00 27.19 320 ARG B O 1
ATOM 5461 N N . ALA B 1 321 ? 83.470 62.377 3.425 1.00 26.00 321 ALA B N 1
ATOM 5462 C CA . ALA B 1 321 ? 84.325 61.662 4.352 1.00 24.98 321 ALA B CA 1
ATOM 5463 C C . ALA B 1 321 ? 83.495 60.630 5.090 1.00 24.94 321 ALA B C 1
ATOM 5464 O O . ALA B 1 321 ? 82.491 60.966 5.723 1.00 24.51 321 ALA B O 1
ATOM 5466 N N . LYS B 1 322 ? 83.888 59.365 4.959 1.00 23.87 322 LYS B N 1
ATOM 5467 C CA . LYS B 1 322 ? 83.331 58.288 5.782 1.00 23.55 322 LYS B CA 1
ATOM 5468 C C . LYS B 1 322 ? 84.309 58.085 6.889 1.00 22.39 322 LYS B C 1
ATOM 5469 O O . LYS B 1 322 ? 85.474 57.692 6.651 1.00 21.69 322 LYS B O 1
ATOM 5475 N N . LEU B 1 323 ? 83.857 58.364 8.104 1.00 20.97 323 LEU B N 1
ATOM 5476 C CA . LEU B 1 323 ? 84.775 58.388 9.238 1.00 20.18 323 LEU B CA 1
ATOM 5477 C C . LEU B 1 323 ? 84.510 57.228 10.154 1.00 20.37 323 LEU B C 1
ATOM 5478 O O . LEU B 1 323 ? 83.358 56.822 10.317 1.00 19.87 323 LEU B O 1
ATOM 5483 N N . LYS B 1 324 ? 85.581 56.739 10.773 1.00 20.48 324 LYS B N 1
ATOM 5484 C CA . LYS B 1 324 ? 85.481 55.859 11.928 1.00 21.18 324 LYS B CA 1
ATOM 5485 C C . LYS B 1 324 ? 86.221 56.515 13.085 1.00 20.84 324 LYS B C 1
ATOM 5486 O O . LYS B 1 324 ? 87.219 57.188 12.895 1.00 21.12 324 LYS B O 1
ATOM 5492 N N . TYR B 1 325 ? 85.710 56.330 14.286 1.00 20.71 325 TYR B N 1
ATOM 5493 C CA . TYR B 1 325 ? 86.419 56.824 15.473 1.00 21.13 325 TYR B CA 1
ATOM 5494 C C . TYR B 1 325 ? 86.345 55.805 16.627 1.00 21.08 325 TYR B C 1
ATOM 5495 O O . TYR B 1 325 ? 85.533 54.850 16.576 1.00 21.63 325 TYR B O 1
ATOM 5504 N N . PRO B 1 326 ? 87.197 55.972 17.648 1.00 21.54 326 PRO B N 1
ATOM 5505 C CA . PRO B 1 326 ? 87.322 54.973 18.731 1.00 21.75 326 PRO B CA 1
ATOM 5506 C C . PRO B 1 326 ? 86.067 54.798 19.553 1.00 20.80 326 PRO B C 1
ATOM 5507 O O . PRO B 1 326 ? 85.361 55.782 19.834 1.00 22.11 326 PRO B O 1
ATOM 5511 N N . ALA B 1 327 ? 85.795 53.556 19.954 1.00 20.39 327 ALA B N 1
ATOM 5512 C CA . ALA B 1 327 ? 84.559 53.242 20.689 1.00 20.07 327 ALA B CA 1
ATOM 5513 C C . ALA B 1 327 ? 84.613 53.748 22.142 1.00 19.55 327 ALA B C 1
ATOM 5514 O O . ALA B 1 327 ? 83.597 53.711 22.838 1.00 19.67 327 ALA B O 1
ATOM 5516 N N . PHE B 1 328 ? 85.774 54.226 22.570 1.00 19.14 328 PHE B N 1
ATOM 5517 C CA . PHE B 1 328 ? 85.912 54.981 23.841 1.00 20.60 328 PHE B CA 1
ATOM 5518 C C . PHE B 1 328 ? 85.309 56.407 23.837 1.00 20.88 328 PHE B C 1
ATOM 5519 O O . PHE B 1 328 ? 85.305 57.069 24.868 1.00 20.04 328 PHE B O 1
ATOM 5527 N N . ARG B 1 329 ? 84.785 56.846 22.686 1.00 21.22 329 ARG B N 1
ATOM 5528 C CA . ARG B 1 329 ? 84.096 58.143 22.575 1.00 22.51 329 ARG B CA 1
ATOM 5529 C C . ARG B 1 329 ? 82.614 57.985 22.356 1.00 22.36 329 ARG B C 1
ATOM 5530 O O . ARG B 1 329 ? 82.205 57.144 21.583 1.00 23.77 329 ARG B O 1
ATOM 5538 N N . ASP B 1 330 ? 81.796 58.799 23.015 1.00 23.97 330 ASP B N 1
ATOM 5539 C CA . ASP B 1 330 ? 80.343 58.843 22.686 1.00 24.88 330 ASP B CA 1
ATOM 5540 C C . ASP B 1 330 ? 79.831 60.285 22.583 1.00 24.83 330 ASP B C 1
ATOM 5541 O O . ASP B 1 330 ? 78.626 60.546 22.604 1.00 25.07 330 ASP B O 1
ATOM 5546 N N . ASP B 1 331 ? 80.763 61.223 22.452 1.00 24.32 331 ASP B N 1
ATOM 5547 C CA . ASP B 1 331 ? 80.419 62.636 22.461 1.00 25.32 331 ASP B CA 1
ATOM 5548 C C . ASP B 1 331 ? 79.957 63.174 21.072 1.00 25.75 331 ASP B C 1
ATOM 5549 O O . ASP B 1 331 ? 79.400 64.263 20.997 1.00 27.29 331 ASP B O 1
ATOM 5554 N N . ILE B 1 332 ? 80.223 62.431 19.999 1.00 26.37 332 ILE B N 1
ATOM 5555 C CA . ILE B 1 332 ? 79.987 62.898 18.624 1.00 27.36 332 ILE B CA 1
ATOM 5556 C C . ILE B 1 332 ? 78.531 62.653 18.257 1.00 28.82 332 ILE B C 1
ATOM 5557 O O . ILE B 1 332 ? 78.078 61.512 18.274 1.00 29.11 332 ILE B O 1
ATOM 5573 N N . HIS B 1 334 ? 76.706 65.499 16.162 1.00 28.24 334 HIS B N 1
ATOM 5574 C CA . HIS B 1 334 ? 76.405 66.347 14.985 1.00 26.40 334 HIS B CA 1
ATOM 5575 C C . HIS B 1 334 ? 77.637 66.652 14.147 1.00 24.69 334 HIS B C 1
ATOM 5576 O O . HIS B 1 334 ? 78.752 66.491 14.602 1.00 23.29 334 HIS B O 1
ATOM 5583 N N . ALA B 1 335 ? 77.413 67.131 12.922 1.00 24.30 335 ALA B N 1
ATOM 5584 C CA . ALA B 1 335 ? 78.506 67.527 12.028 1.00 23.44 335 ALA B CA 1
ATOM 5585 C C . ALA B 1 335 ? 79.429 68.549 12.680 1.00 22.11 335 ALA B C 1
ATOM 5586 O O . ALA B 1 335 ? 80.625 68.519 12.474 1.00 21.11 335 ALA B O 1
ATOM 5588 N N . ARG B 1 336 ? 78.863 69.444 13.486 1.00 21.41 336 ARG B N 1
ATOM 5589 C CA . ARG B 1 336 ? 79.667 70.461 14.149 1.00 20.78 336 ARG B CA 1
ATOM 5590 C C . ARG B 1 336 ? 80.681 69.864 15.141 1.00 20.42 336 ARG B C 1
ATOM 5591 O O . ARG B 1 336 ? 81.709 70.487 15.437 1.00 19.95 336 ARG B O 1
ATOM 5599 N N . ASP B 1 337 ? 80.419 68.649 15.626 1.00 19.32 337 ASP B N 1
ATOM 5600 C CA . ASP B 1 337 ? 81.415 67.992 16.477 1.00 19.96 337 ASP B CA 1
ATOM 5601 C C . ASP B 1 337 ? 82.672 67.591 15.692 1.00 19.05 337 ASP B C 1
ATOM 5602 O O . ASP B 1 337 ? 83.766 67.600 16.252 1.00 18.38 337 ASP B O 1
ATOM 5607 N N . ILE B 1 338 ? 82.498 67.212 14.420 1.00 18.25 338 ILE B N 1
ATOM 5608 C CA . ILE B 1 338 ? 83.640 66.876 13.534 1.00 17.26 338 ILE B CA 1
ATOM 5609 C C . ILE B 1 338 ? 84.421 68.164 13.264 1.00 16.91 338 ILE B C 1
ATOM 5610 O O . ILE B 1 338 ? 85.646 68.194 13.383 1.00 15.87 338 ILE B O 1
ATOM 5615 N N . LEU B 1 339 ? 83.681 69.230 12.916 1.00 16.80 339 LEU B N 1
ATOM 5616 C CA . LEU B 1 339 ? 84.247 70.567 12.733 1.00 17.37 339 LEU B CA 1
ATOM 5617 C C . LEU B 1 339 ? 85.095 70.969 13.943 1.00 16.19 339 LEU B C 1
ATOM 5618 O O . LEU B 1 339 ? 86.203 71.454 13.809 1.00 16.29 339 LEU B O 1
ATOM 5623 N N . GLU B 1 340 ? 84.558 70.779 15.139 1.00 17.15 340 GLU B N 1
ATOM 5624 C CA . GLU B 1 340 ? 85.267 71.192 16.360 1.00 18.54 340 GLU B CA 1
ATOM 5625 C C . GLU B 1 340 ? 86.630 70.475 16.424 1.00 18.26 340 GLU B C 1
ATOM 5626 O O . GLU B 1 340 ? 87.648 71.087 16.736 1.00 18.25 340 GLU B O 1
ATOM 5632 N N . ASP B 1 341 ? 86.643 69.175 16.105 1.00 17.89 341 ASP B N 1
ATOM 5633 C CA . ASP B 1 341 ? 87.883 68.431 16.077 1.00 18.38 341 ASP B CA 1
ATOM 5634 C C . ASP B 1 341 ? 88.859 68.922 15.016 1.00 18.62 341 ASP B C 1
ATOM 5635 O O . ASP B 1 341 ? 90.050 68.957 15.274 1.00 18.55 341 ASP B O 1
ATOM 5640 N N . VAL B 1 342 ? 88.352 69.316 13.837 1.00 19.80 342 VAL B N 1
ATOM 5641 C CA . VAL B 1 342 ? 89.205 69.898 12.774 1.00 20.03 342 VAL B CA 1
ATOM 5642 C C . VAL B 1 342 ? 89.889 71.187 13.290 1.00 20.83 342 VAL B C 1
ATOM 5643 O O . VAL B 1 342 ? 91.093 71.387 13.109 1.00 21.40 342 VAL B O 1
ATOM 5647 N N . LEU B 1 343 ? 89.102 72.059 13.903 1.00 20.95 343 LEU B N 1
ATOM 5648 C CA . LEU B 1 343 ? 89.610 73.309 14.490 1.00 22.50 343 LEU B CA 1
ATOM 5649 C C . LEU B 1 343 ? 90.699 73.044 15.558 1.00 23.08 343 LEU B C 1
ATOM 5650 O O . LEU B 1 343 ? 91.769 73.643 15.493 1.00 23.37 343 LEU B O 1
ATOM 5655 N N . ILE B 1 344 ? 90.445 72.121 16.494 1.00 23.58 344 ILE B N 1
ATOM 5656 C CA . ILE B 1 344 ? 91.477 71.679 17.454 1.00 24.09 344 ILE B CA 1
ATOM 5657 C C . ILE B 1 344 ? 92.768 71.241 16.751 1.00 25.84 344 ILE B C 1
ATOM 5658 O O . ILE B 1 344 ? 93.865 71.731 17.063 1.00 25.11 344 ILE B O 1
ATOM 5663 N N . ALA B 1 345 ? 92.640 70.327 15.786 1.00 25.98 345 ALA B N 1
ATOM 5664 C CA . ALA B 1 345 ? 93.805 69.758 15.118 1.00 27.53 345 ALA B CA 1
ATOM 5665 C C . ALA B 1 345 ? 94.572 70.828 14.335 1.00 29.28 345 ALA B C 1
ATOM 5666 O O . ALA B 1 345 ? 95.805 70.758 14.237 1.00 28.95 345 ALA B O 1
ATOM 5668 N N . TYR B 1 346 ? 93.844 71.807 13.794 1.00 30.21 346 TYR B N 1
ATOM 5669 C CA . TYR B 1 346 ? 94.451 72.927 13.079 1.00 32.90 346 TYR B CA 1
ATOM 5670 C C . TYR B 1 346 ? 95.412 73.703 14.034 1.00 34.68 346 TYR B C 1
ATOM 5671 O O . TYR B 1 346 ? 96.391 74.286 13.591 1.00 34.64 346 TYR B O 1
ATOM 5680 N N . GLY B 1 347 ? 95.132 73.639 15.342 1.00 36.90 347 GLY B N 1
ATOM 5681 C CA . GLY B 1 347 ? 95.948 74.254 16.394 1.00 38.96 347 GLY B CA 1
ATOM 5682 C C . GLY B 1 347 ? 97.268 73.550 16.638 1.00 40.35 347 GLY B C 1
ATOM 5683 O O . GLY B 1 347 ? 98.244 74.179 17.051 1.00 42.03 347 GLY B O 1
ATOM 5684 N N . TYR B 1 348 ? 97.317 72.246 16.387 1.00 40.95 348 TYR B N 1
ATOM 5685 C CA . TYR B 1 348 ? 98.541 71.480 16.584 1.00 41.13 348 TYR B CA 1
ATOM 5686 C C . TYR B 1 348 ? 99.638 71.939 15.607 1.00 42.31 348 TYR B C 1
ATOM 5687 O O . TYR B 1 348 ? 100.014 71.173 14.690 1.00 25.63 348 TYR B O 1
ATOM 5697 N N . PRO C 1 2 ? 70.098 75.646 37.197 1.00 26.75 2 PRO C N 1
ATOM 5698 C CA . PRO C 1 2 ? 69.897 75.328 38.607 1.00 25.51 2 PRO C CA 1
ATOM 5699 C C . PRO C 1 2 ? 69.357 73.905 38.797 1.00 24.64 2 PRO C C 1
ATOM 5700 O O . PRO C 1 2 ? 68.866 73.295 37.852 1.00 24.36 2 PRO C O 1
ATOM 5704 N N . LYS C 1 3 ? 69.417 73.418 40.026 1.00 23.95 3 LYS C N 1
ATOM 5705 C CA . LYS C 1 3 ? 68.879 72.137 40.365 1.00 23.42 3 LYS C CA 1
ATOM 5706 C C . LYS C 1 3 ? 67.576 72.393 41.084 1.00 23.03 3 LYS C C 1
ATOM 5707 O O . LYS C 1 3 ? 67.434 73.402 41.786 1.00 23.97 3 LYS C O 1
ATOM 5713 N N . PHE C 1 4 ? 66.605 71.518 40.876 1.00 21.16 4 PHE C N 1
ATOM 5714 C CA . PHE C 1 4 ? 65.320 71.641 41.551 1.00 20.79 4 PHE C CA 1
ATOM 5715 C C . PHE C 1 4 ? 64.723 70.244 41.746 1.00 21.18 4 PHE C C 1
ATOM 5716 O O . PHE C 1 4 ? 65.033 69.344 40.972 1.00 21.61 4 PHE C O 1
ATOM 5724 N N . ASP C 1 5 ? 63.888 70.068 42.774 1.00 21.05 5 ASP C N 1
ATOM 5725 C CA . ASP C 1 5 ? 63.287 68.763 43.052 1.00 22.05 5 ASP C CA 1
ATOM 5726 C C . ASP C 1 5 ? 61.904 68.666 42.499 1.00 21.45 5 ASP C C 1
ATOM 5727 O O . ASP C 1 5 ? 61.153 69.663 42.455 1.00 20.95 5 ASP C O 1
ATOM 5732 N N . VAL C 1 6 ? 61.525 67.446 42.118 1.00 21.43 6 VAL C N 1
ATOM 5733 C CA . VAL C 1 6 ? 60.188 67.231 41.570 1.00 20.37 6 VAL C CA 1
ATOM 5734 C C . VAL C 1 6 ? 59.738 65.872 42.063 1.00 21.21 6 VAL C C 1
ATOM 5735 O O . VAL C 1 6 ? 60.561 65.042 42.422 1.00 20.45 6 VAL C O 1
ATOM 5739 N N . SER C 1 7 ? 58.433 65.658 42.064 1.00 20.22 7 SER C N 1
ATOM 5740 C CA . SER C 1 7 ? 57.872 64.378 42.401 1.00 20.42 7 SER C CA 1
ATOM 5741 C C . SER C 1 7 ? 57.562 63.582 41.110 1.00 18.90 7 SER C C 1
ATOM 5742 O O . SER C 1 7 ? 56.983 64.099 40.151 1.00 18.96 7 SER C O 1
ATOM 5745 N N . LYS C 1 8 ? 57.914 62.311 41.111 1.00 18.46 8 LYS C N 1
ATOM 5746 C CA . LYS C 1 8 ? 57.693 61.434 39.951 1.00 17.93 8 LYS C CA 1
ATOM 5747 C C . LYS C 1 8 ? 56.170 61.326 39.618 1.00 18.94 8 LYS C C 1
ATOM 5748 O O . LYS C 1 8 ? 55.762 61.445 38.446 1.00 16.51 8 LYS C O 1
ATOM 5754 N N . SER C 1 9 ? 55.354 61.140 40.660 1.00 18.68 9 SER C N 1
ATOM 5755 C CA . SER C 1 9 ? 53.900 60.986 40.444 1.00 19.35 9 SER C CA 1
ATOM 5756 C C . SER C 1 9 ? 53.280 62.291 39.929 1.00 18.62 9 SER C C 1
ATOM 5757 O O . SER C 1 9 ? 52.385 62.281 39.076 1.00 19.65 9 SER C O 1
ATOM 5760 N N . ASP C 1 10 ? 53.806 63.408 40.393 1.00 19.23 10 ASP C N 1
ATOM 5761 C CA . ASP C 1 10 ? 53.382 64.721 39.910 1.00 18.40 10 ASP C CA 1
ATOM 5762 C C . ASP C 1 10 ? 53.677 64.902 38.405 1.00 17.46 10 ASP C C 1
ATOM 5763 O O . ASP C 1 10 ? 52.795 65.226 37.599 1.00 16.31 10 ASP C O 1
ATOM 5768 N N . LEU C 1 11 ? 54.929 64.653 38.019 1.00 17.11 11 LEU C N 1
ATOM 5769 C CA . LEU C 1 11 ? 55.297 64.674 36.603 1.00 17.72 11 LEU C CA 1
ATOM 5770 C C . LEU C 1 11 ? 54.394 63.764 35.777 1.00 16.84 11 LEU C C 1
ATOM 5771 O O . LEU C 1 11 ? 53.931 64.134 34.700 1.00 15.39 11 LEU C O 1
ATOM 5776 N N . GLU C 1 12 ? 54.155 62.554 36.278 1.00 17.00 12 GLU C N 1
ATOM 5777 C CA . GLU C 1 12 ? 53.340 61.597 35.544 1.00 17.23 12 GLU C CA 1
ATOM 5778 C C . GLU C 1 12 ? 51.863 62.027 35.402 1.00 17.35 12 GLU C C 1
ATOM 5779 O O . GLU C 1 12 ? 51.275 61.869 34.331 1.00 16.90 12 GLU C O 1
ATOM 5785 N N . ARG C 1 13 ? 51.284 62.599 36.445 1.00 18.43 13 ARG C N 1
ATOM 5786 C CA . ARG C 1 13 ? 49.908 63.120 36.320 1.00 20.31 13 ARG C CA 1
ATOM 5787 C C . ARG C 1 13 ? 49.808 64.248 35.261 1.00 19.31 13 ARG C C 1
ATOM 5788 O O . ARG C 1 13 ? 48.857 64.272 34.483 1.00 18.84 13 ARG C O 1
ATOM 5796 N N . LEU C 1 14 ? 50.819 65.126 35.203 1.00 18.61 14 LEU C N 1
ATOM 5797 C CA . LEU C 1 14 ? 50.904 66.204 34.205 1.00 17.88 14 LEU C CA 1
ATOM 5798 C C . LEU C 1 14 ? 51.137 65.699 32.787 1.00 17.25 14 LEU C C 1
ATOM 5799 O O . LEU C 1 14 ? 50.510 66.171 31.853 1.00 16.46 14 LEU C O 1
ATOM 5804 N N . ILE C 1 15 ? 52.060 64.749 32.604 1.00 16.56 15 ILE C N 1
ATOM 5805 C CA . ILE C 1 15 ? 52.292 64.221 31.264 1.00 15.86 15 ILE C CA 1
ATOM 5806 C C . ILE C 1 15 ? 51.092 63.324 30.872 1.00 16.87 15 ILE C C 1
ATOM 5807 O O . ILE C 1 15 ? 50.731 63.262 29.692 1.00 17.70 15 ILE C O 1
ATOM 5812 N N . GLY C 1 16 ? 50.510 62.632 31.852 1.00 16.51 16 GLY C N 1
ATOM 5813 C CA . GLY C 1 16 ? 49.352 61.757 31.576 1.00 17.94 16 GLY C CA 1
ATOM 5814 C C . GLY C 1 16 ? 49.624 60.260 31.565 1.00 18.22 16 GLY C C 1
ATOM 5815 O O . GLY C 1 16 ? 48.679 59.475 31.476 1.00 19.08 16 GLY C O 1
ATOM 5816 N N . ARG C 1 17 ? 50.902 59.866 31.653 1.00 16.91 17 ARG C N 1
ATOM 5817 C CA . ARG C 1 17 ? 51.245 58.448 31.655 1.00 18.34 17 ARG C CA 1
ATOM 5818 C C . ARG C 1 17 ? 52.485 58.213 32.516 1.00 17.80 17 ARG C C 1
ATOM 5819 O O . ARG C 1 17 ? 53.189 59.164 32.923 1.00 17.21 17 ARG C O 1
ATOM 5827 N N . SER C 1 18 ? 52.760 56.955 32.832 1.00 17.52 18 SER C N 1
ATOM 5828 C CA . SER C 1 18 ? 53.819 56.705 33.761 1.00 17.30 18 SER C CA 1
ATOM 5829 C C . SER C 1 18 ? 54.978 56.025 33.003 1.00 17.27 18 SER C C 1
ATOM 5830 O O . SER C 1 18 ? 54.788 55.498 31.911 1.00 17.21 18 SER C O 1
ATOM 5833 N N . PHE C 1 19 ? 56.153 56.069 33.616 1.00 17.88 19 PHE C N 1
ATOM 5834 C CA . PHE C 1 19 ? 57.377 55.559 32.995 1.00 17.58 19 PHE C CA 1
ATOM 5835 C C . PHE C 1 19 ? 58.223 54.868 34.038 1.00 16.98 19 PHE C C 1
ATOM 5836 O O . PHE C 1 19 ? 58.191 55.211 35.210 1.00 17.53 19 PHE C O 1
ATOM 5844 N N . SER C 1 20 ? 59.041 53.914 33.610 1.00 17.72 20 SER C N 1
ATOM 5845 C CA . SER C 1 20 ? 59.994 53.303 34.528 1.00 18.04 20 SER C CA 1
ATOM 5846 C C . SER C 1 20 ? 61.140 54.298 34.795 1.00 18.79 20 SER C C 1
ATOM 5847 O O . SER C 1 20 ? 61.349 55.245 34.020 1.00 18.46 20 SER C O 1
ATOM 5850 N N . ILE C 1 21 ? 61.865 54.078 35.887 1.00 18.48 21 ILE C N 1
ATOM 5851 C CA . ILE C 1 21 ? 63.065 54.861 36.174 1.00 19.89 21 ILE C CA 1
ATOM 5852 C C . ILE C 1 21 ? 64.056 54.764 35.020 1.00 19.39 21 ILE C C 1
ATOM 5853 O O . ILE C 1 21 ? 64.667 55.763 34.647 1.00 18.94 21 ILE C O 1
ATOM 5858 N N . GLU C 1 22 ? 64.202 53.566 34.454 1.00 19.82 22 GLU C N 1
ATOM 5859 C CA . GLU C 1 22 ? 65.072 53.364 33.290 1.00 20.09 22 GLU C CA 1
ATOM 5860 C C . GLU C 1 22 ? 64.624 54.262 32.130 1.00 19.77 22 GLU C C 1
ATOM 5861 O O . GLU C 1 22 ? 65.442 54.918 31.501 1.00 19.98 22 GLU C O 1
ATOM 5867 N N . GLU C 1 23 ? 63.317 54.340 31.874 1.00 19.51 23 GLU C N 1
ATOM 5868 C CA . GLU C 1 23 ? 62.817 55.286 30.868 1.00 19.01 23 GLU C CA 1
ATOM 5869 C C . GLU C 1 23 ? 62.985 56.754 31.241 1.00 18.27 23 GLU C C 1
ATOM 5870 O O . GLU C 1 23 ? 63.254 57.563 30.356 1.00 17.32 23 GLU C O 1
ATOM 5876 N N . TRP C 1 24 ? 62.838 57.088 32.526 1.00 17.57 24 TRP C N 1
ATOM 5877 C CA . TRP C 1 24 ? 63.028 58.456 33.012 1.00 18.54 24 TRP C CA 1
ATOM 5878 C C . TRP C 1 24 ? 64.430 58.995 32.768 1.00 19.37 24 TRP C C 1
ATOM 5879 O O . TRP C 1 24 ? 64.624 60.197 32.597 1.00 18.20 24 TRP C O 1
ATOM 5890 N N . GLU C 1 25 ? 65.399 58.096 32.714 1.00 19.95 25 GLU C N 1
ATOM 5891 C CA . GLU C 1 25 ? 66.767 58.442 32.209 1.00 22.00 25 GLU C CA 1
ATOM 5892 C C . GLU C 1 25 ? 66.782 59.170 30.884 1.00 20.78 25 GLU C C 1
ATOM 5893 O O . GLU C 1 25 ? 67.507 60.137 30.711 1.00 22.43 25 GLU C O 1
ATOM 5899 N N . ASP C 1 26 ? 65.998 58.692 29.934 1.00 21.22 26 ASP C N 1
ATOM 5900 C CA . ASP C 1 26 ? 65.941 59.307 28.616 1.00 21.47 26 ASP C CA 1
ATOM 5901 C C . ASP C 1 26 ? 65.051 60.557 28.605 1.00 20.68 26 ASP C C 1
ATOM 5902 O O . ASP C 1 26 ? 65.371 61.555 27.947 1.00 19.32 26 ASP C O 1
ATOM 5907 N N . LEU C 1 27 ? 63.907 60.474 29.301 1.00 18.91 27 LEU C N 1
ATOM 5908 C CA . LEU C 1 27 ? 62.912 61.553 29.296 1.00 18.98 27 LEU C CA 1
ATOM 5909 C C . LEU C 1 27 ? 63.416 62.909 29.813 1.00 19.51 27 LEU C C 1
ATOM 5910 O O . LEU C 1 27 ? 63.094 63.954 29.236 1.00 19.32 27 LEU C O 1
ATOM 5915 N N . VAL C 1 28 ? 64.206 62.908 30.879 1.00 19.55 28 VAL C N 1
ATOM 5916 C CA . VAL C 1 28 ? 64.717 64.180 31.430 1.00 20.98 28 VAL C CA 1
ATOM 5917 C C . VAL C 1 28 ? 65.559 64.918 30.396 1.00 21.08 28 VAL C C 1
ATOM 5918 O O . VAL C 1 28 ? 65.634 66.141 30.422 1.00 20.39 28 VAL C O 1
ATOM 5922 N N . LEU C 1 29 ? 66.162 64.171 29.479 1.00 21.49 29 LEU C N 1
ATOM 5923 C CA . LEU C 1 29 ? 67.001 64.791 28.443 1.00 23.44 29 LEU C CA 1
ATOM 5924 C C . LEU C 1 29 ? 66.145 65.633 27.487 1.00 23.97 29 LEU C C 1
ATOM 5925 O O . LEU C 1 29 ? 66.607 66.670 26.974 1.00 23.16 29 LEU C O 1
ATOM 5930 N N . TYR C 1 30 ? 64.885 65.216 27.304 1.00 23.31 30 TYR C N 1
ATOM 5931 C CA . TYR C 1 30 ? 63.928 65.961 26.498 1.00 24.74 30 TYR C CA 1
ATOM 5932 C C . TYR C 1 30 ? 63.576 67.309 27.090 1.00 25.10 30 TYR C C 1
ATOM 5933 O O . TYR C 1 30 ? 63.182 68.229 26.357 1.00 26.97 30 TYR C O 1
ATOM 5942 N N . ALA C 1 31 ? 63.705 67.435 28.409 1.00 24.38 31 ALA C N 1
ATOM 5943 C CA . ALA C 1 31 ? 63.384 68.676 29.099 1.00 23.48 31 ALA C CA 1
ATOM 5944 C C . ALA C 1 31 ? 64.667 69.475 29.359 1.00 23.16 31 ALA C C 1
ATOM 5945 O O . ALA C 1 31 ? 64.666 70.418 30.148 1.00 21.43 31 ALA C O 1
ATOM 5947 N N . LYS C 1 32 ? 65.762 69.071 28.704 1.00 23.44 32 LYS C N 1
ATOM 5948 C CA . LYS C 1 32 ? 67.078 69.735 28.862 1.00 24.25 32 LYS C CA 1
ATOM 5949 C C . LYS C 1 32 ? 67.587 69.676 30.282 1.00 23.55 32 LYS C C 1
ATOM 5950 O O . LYS C 1 32 ? 68.166 70.604 30.801 1.00 24.26 32 LYS C O 1
ATOM 5956 N N . CYS C 1 33 ? 67.336 68.554 30.918 1.00 23.94 33 CYS C N 1
ATOM 5957 C CA . CYS C 1 33 ? 67.710 68.343 32.321 1.00 23.98 33 CYS C CA 1
ATOM 5958 C C . CYS C 1 33 ? 68.563 67.085 32.401 1.00 23.48 33 CYS C C 1
ATOM 5959 O O . CYS C 1 33 ? 68.511 66.230 31.505 1.00 23.88 33 CYS C O 1
ATOM 5962 N N . GLU C 1 34 ? 69.365 66.995 33.452 1.00 24.22 34 GLU C N 1
ATOM 5963 C CA . GLU C 1 34 ? 69.969 65.730 33.855 1.00 25.77 34 GLU C CA 1
ATOM 5964 C C . GLU C 1 34 ? 69.326 65.249 35.156 1.00 24.87 34 GLU C C 1
ATOM 5965 O O . GLU C 1 34 ? 68.891 66.063 35.989 1.00 23.95 34 GLU C O 1
ATOM 5971 N N . LEU C 1 35 ? 69.316 63.933 35.351 1.00 24.00 35 LEU C N 1
ATOM 5972 C CA . LEU C 1 35 ? 68.767 63.363 36.568 1.00 25.04 35 LEU C CA 1
ATOM 5973 C C . LEU C 1 35 ? 69.854 63.347 37.603 1.00 25.64 35 LEU C C 1
ATOM 5974 O O . LEU C 1 35 ? 70.746 62.478 37.558 1.00 24.89 35 LEU C O 1
ATOM 5979 N N . ASP C 1 36 ? 69.797 64.290 38.532 1.00 26.03 36 ASP C N 1
ATOM 5980 C CA . ASP C 1 36 ? 70.928 64.503 39.414 1.00 26.91 36 ASP C CA 1
ATOM 5981 C C . ASP C 1 36 ? 70.884 63.498 40.534 1.00 26.64 36 ASP C C 1
ATOM 5982 O O . ASP C 1 36 ? 71.935 63.012 40.987 1.00 25.38 36 ASP C O 1
ATOM 5987 N N . ASP C 1 37 ? 69.663 63.192 40.984 1.00 25.59 37 ASP C N 1
ATOM 5988 C CA . ASP C 1 37 ? 69.459 62.227 42.052 1.00 26.66 37 ASP C CA 1
ATOM 5989 C C . ASP C 1 37 ? 68.056 61.625 42.005 1.00 26.27 37 ASP C C 1
ATOM 5990 O O . ASP C 1 37 ? 67.128 62.210 41.417 1.00 27.15 37 ASP C O 1
ATOM 5995 N N . VAL C 1 38 ? 67.927 60.437 42.589 1.00 26.14 38 VAL C N 1
ATOM 5996 C CA . VAL C 1 38 ? 66.652 59.758 42.763 1.00 25.98 38 VAL C CA 1
ATOM 5997 C C . VAL C 1 38 ? 66.629 59.198 44.153 1.00 27.10 38 VAL C C 1
ATOM 5998 O O . VAL C 1 38 ? 67.585 58.507 44.592 1.00 27.53 38 VAL C O 1
ATOM 6002 N N . TRP C 1 39 ? 65.553 59.489 44.866 1.00 27.00 39 TRP C N 1
ATOM 6003 C CA . TRP C 1 39 ? 65.394 58.935 46.190 1.00 27.58 39 TRP C CA 1
ATOM 6004 C C . TRP C 1 39 ? 63.908 58.794 46.459 1.00 28.77 39 TRP C C 1
ATOM 6005 O O . TRP C 1 39 ? 63.070 59.256 45.680 1.00 28.44 39 TRP C O 1
ATOM 6016 N N . GLU C 1 40 ? 63.602 58.152 47.573 1.00 30.36 40 GLU C N 1
ATOM 6017 C CA . GLU C 1 40 ? 62.252 57.892 48.003 1.00 33.36 40 GLU C CA 1
ATOM 6018 C C . GLU C 1 40 ? 62.082 58.466 49.414 1.00 35.77 40 GLU C C 1
ATOM 6019 O O . GLU C 1 40 ? 63.040 58.492 50.213 1.00 35.29 40 GLU C O 1
ATOM 6025 N N . GLU C 1 41 ? 60.873 58.926 49.717 1.00 38.03 41 GLU C N 1
ATOM 6026 C CA . GLU C 1 41 ? 60.589 59.533 50.994 1.00 40.96 41 GLU C CA 1
ATOM 6027 C C . GLU C 1 41 ? 59.142 59.253 51.287 1.00 42.01 41 GLU C C 1
ATOM 6028 O O . GLU C 1 41 ? 58.266 59.634 50.514 1.00 43.07 41 GLU C O 1
ATOM 6034 N N . ASN C 1 42 ? 58.886 58.549 52.386 1.00 43.16 42 ASN C N 1
ATOM 6035 C CA . ASN C 1 42 ? 57.523 58.181 52.761 1.00 43.83 42 ASN C CA 1
ATOM 6036 C C . ASN C 1 42 ? 56.867 57.416 51.597 1.00 42.83 42 ASN C C 1
ATOM 6037 O O . ASN C 1 42 ? 55.736 57.703 51.204 1.00 43.06 42 ASN C O 1
ATOM 6042 N N . GLY C 1 43 ? 57.623 56.471 51.025 1.00 41.73 43 GLY C N 1
ATOM 6043 C CA . GLY C 1 43 ? 57.217 55.730 49.827 1.00 39.54 43 GLY C CA 1
ATOM 6044 C C . GLY C 1 43 ? 56.951 56.498 48.528 1.00 37.59 43 GLY C C 1
ATOM 6045 O O . GLY C 1 43 ? 56.538 55.886 47.558 1.00 38.83 43 GLY C O 1
ATOM 6046 N N . LYS C 1 44 ? 57.149 57.818 48.490 1.00 35.39 44 LYS C N 1
ATOM 6047 C CA . LYS C 1 44 ? 57.049 58.588 47.215 1.00 32.58 44 LYS C CA 1
ATOM 6048 C C . LYS C 1 44 ? 58.422 58.817 46.564 1.00 29.97 44 LYS C C 1
ATOM 6049 O O . LYS C 1 44 ? 59.396 59.136 47.245 1.00 27.48 44 LYS C O 1
ATOM 6055 N N . VAL C 1 45 ? 58.485 58.672 45.247 1.00 27.19 45 VAL C N 1
ATOM 6056 C CA . VAL C 1 45 ? 59.755 58.853 44.540 1.00 25.60 45 VAL C CA 1
ATOM 6057 C C . VAL C 1 45 ? 59.947 60.326 44.127 1.00 25.10 45 VAL C C 1
ATOM 6058 O O . VAL C 1 45 ? 59.045 60.910 43.500 1.00 23.88 45 VAL C O 1
ATOM 6062 N N . TYR C 1 46 ? 61.129 60.876 44.441 1.00 23.97 46 TYR C N 1
ATOM 6063 C CA . TYR C 1 46 ? 61.518 62.222 44.024 1.00 23.96 46 TYR C CA 1
ATOM 6064 C C . TYR C 1 46 ? 62.738 62.208 43.157 1.00 23.50 46 TYR C C 1
ATOM 6065 O O . TYR C 1 46 ? 63.569 61.299 43.247 1.00 22.58 46 TYR C O 1
ATOM 6074 N N . PHE C 1 47 ? 62.833 63.229 42.303 1.00 21.64 47 PHE C N 1
ATOM 6075 C CA . PHE C 1 47 ? 63.981 63.418 41.433 1.00 21.11 47 PHE C CA 1
ATOM 6076 C C . PHE C 1 47 ? 64.555 64.759 41.834 1.00 21.23 47 PHE C C 1
ATOM 6077 O O . PHE C 1 47 ? 63.790 65.690 42.140 1.00 20.72 47 PHE C O 1
ATOM 6085 N N . LYS C 1 48 ? 65.880 64.851 41.840 1.00 21.24 48 LYS C N 1
ATOM 6086 C CA . LYS C 1 48 ? 66.524 66.153 41.722 1.00 21.27 48 LYS C CA 1
ATOM 6087 C C . LYS C 1 48 ? 67.008 66.328 40.268 1.00 21.10 48 LYS C C 1
ATOM 6088 O O . LYS C 1 48 ? 67.795 65.527 39.735 1.00 20.81 48 LYS C O 1
ATOM 6094 N N . LEU C 1 49 ? 66.517 67.371 39.613 1.00 20.66 49 LEU C N 1
ATOM 6095 C CA . LEU C 1 49 ? 66.831 67.578 38.210 1.00 21.35 49 LEU C CA 1
ATOM 6096 C C . LEU C 1 49 ? 67.807 68.717 38.127 1.00 22.83 49 LEU C C 1
ATOM 6097 O O . LEU C 1 49 ? 67.755 69.619 38.952 1.00 22.88 49 LEU C O 1
ATOM 6102 N N . ASP C 1 50 ? 68.718 68.653 37.167 1.00 23.87 50 ASP C N 1
ATOM 6103 C CA . ASP C 1 50 ? 69.702 69.704 37.002 1.00 26.42 50 ASP C CA 1
ATOM 6104 C C . ASP C 1 50 ? 69.502 70.332 35.612 1.00 27.15 50 ASP C C 1
ATOM 6105 O O . ASP C 1 50 ? 69.741 69.693 34.593 1.00 26.30 50 ASP C O 1
ATOM 6110 N N . SER C 1 51 ? 69.029 71.575 35.596 1.00 29.71 51 SER C N 1
ATOM 6111 C CA . SER C 1 51 ? 68.928 72.361 34.367 1.00 32.50 51 SER C CA 1
ATOM 6112 C C . SER C 1 51 ? 70.170 73.200 34.123 1.00 34.70 51 SER C C 1
ATOM 6113 O O . SER C 1 51 ? 70.479 74.134 34.877 1.00 35.60 51 SER C O 1
ATOM 6116 N N . LYS C 1 52 ? 70.859 72.862 33.044 1.00 36.98 52 LYS C N 1
ATOM 6117 C CA . LYS C 1 52 ? 72.030 73.581 32.540 1.00 39.50 52 LYS C CA 1
ATOM 6118 C C . LYS C 1 52 ? 71.653 74.966 31.964 1.00 40.16 52 LYS C C 1
ATOM 6119 O O . LYS C 1 52 ? 72.354 75.972 32.207 1.00 41.43 52 LYS C O 1
ATOM 6125 N N . ASP C 1 53 ? 70.556 74.995 31.206 1.00 40.03 53 ASP C N 1
ATOM 6126 C CA . ASP C 1 53 ? 70.042 76.211 30.553 1.00 39.39 53 ASP C CA 1
ATOM 6127 C C . ASP C 1 53 ? 69.639 77.290 31.576 1.00 39.07 53 ASP C C 1
ATOM 6128 O O . ASP C 1 53 ? 68.489 77.369 32.011 1.00 39.19 53 ASP C O 1
ATOM 6133 N N . THR C 1 54 ? 70.632 78.094 31.960 1.00 37.98 54 THR C N 1
ATOM 6134 C CA . THR C 1 54 ? 70.537 79.319 32.774 1.00 37.45 54 THR C CA 1
ATOM 6135 C C . THR C 1 54 ? 69.512 80.374 32.375 1.00 35.99 54 THR C C 1
ATOM 6136 O O . THR C 1 54 ? 69.108 81.203 33.188 1.00 36.60 54 THR C O 1
ATOM 6140 N N . ASN C 1 55 ? 69.155 80.403 31.111 1.00 34.96 55 ASN C N 1
ATOM 6141 C CA . ASN C 1 55 ? 68.265 81.450 30.636 1.00 33.74 55 ASN C CA 1
ATOM 6142 C C . ASN C 1 55 ? 66.932 80.871 30.166 1.00 30.87 55 ASN C C 1
ATOM 6143 O O . ASN C 1 55 ? 66.229 81.482 29.365 1.00 29.77 55 ASN C O 1
ATOM 6148 N N . ARG C 1 56 ? 66.592 79.685 30.669 1.00 28.20 56 ARG C N 1
ATOM 6149 C CA . ARG C 1 56 ? 65.245 79.136 30.423 1.00 25.88 56 ARG C CA 1
ATOM 6150 C C . ARG C 1 56 ? 64.517 78.814 31.757 1.00 23.35 56 ARG C C 1
ATOM 6151 O O . ARG C 1 56 ? 64.337 77.651 32.103 1.00 22.17 56 ARG C O 1
ATOM 6159 N N . PRO C 1 57 ? 64.124 79.859 32.500 1.00 22.20 57 PRO C N 1
ATOM 6160 C CA . PRO C 1 57 ? 63.357 79.664 33.738 1.00 21.58 57 PRO C CA 1
ATOM 6161 C C . PRO C 1 57 ? 62.085 78.830 33.527 1.00 21.05 57 PRO C C 1
ATOM 6162 O O . PRO C 1 57 ? 61.628 78.168 34.473 1.00 22.41 57 PRO C O 1
ATOM 6166 N N . ASP C 1 58 ? 61.540 78.808 32.313 1.00 21.02 58 ASP C N 1
ATOM 6167 C CA . ASP C 1 58 ? 60.334 77.963 32.035 1.00 21.97 58 ASP C CA 1
ATOM 6168 C C . ASP C 1 58 ? 60.564 76.471 32.368 1.00 21.89 58 ASP C C 1
ATOM 6169 O O . ASP C 1 58 ? 59.627 75.740 32.731 1.00 20.94 58 ASP C O 1
ATOM 6174 N N . LEU C 1 59 ? 61.839 76.069 32.290 1.00 22.24 59 LEU C N 1
ATOM 6175 C CA . LEU C 1 59 ? 62.239 74.670 32.418 1.00 24.14 59 LEU C CA 1
ATOM 6176 C C . LEU C 1 59 ? 62.497 74.265 33.861 1.00 24.59 59 LEU C C 1
ATOM 6177 O O . LEU C 1 59 ? 62.748 73.081 34.149 1.00 27.15 59 LEU C O 1
ATOM 6182 N N . TRP C 1 60 ? 62.366 75.198 34.805 1.00 23.46 60 TRP C N 1
ATOM 6183 C CA . TRP C 1 60 ? 62.763 74.913 36.199 1.00 22.24 60 TRP C CA 1
ATOM 6184 C C . TRP C 1 60 ? 61.653 74.489 37.143 1.00 21.27 60 TRP C C 1
ATOM 6185 O O . TRP C 1 60 ? 61.718 74.799 38.309 1.00 22.93 60 TRP C O 1
ATOM 6196 N N . SER C 1 61 ? 60.645 73.760 36.668 1.00 20.65 61 SER C N 1
ATOM 6197 C CA . SER C 1 61 ? 59.605 73.229 37.559 1.00 19.32 61 SER C CA 1
ATOM 6198 C C . SER C 1 61 ? 59.005 72.006 36.884 1.00 18.78 61 SER C C 1
ATOM 6199 O O . SER C 1 61 ? 59.254 71.763 35.728 1.00 18.11 61 SER C O 1
ATOM 6202 N N . ALA C 1 62 ? 58.185 71.280 37.622 1.00 17.87 62 ALA C N 1
ATOM 6203 C CA . ALA C 1 62 ? 57.564 70.045 37.143 1.00 17.72 62 ALA C CA 1
ATOM 6204 C C . ALA C 1 62 ? 56.686 70.361 35.938 1.00 16.82 62 ALA C C 1
ATOM 6205 O O . ALA C 1 62 ? 56.645 69.587 34.966 1.00 17.44 62 ALA C O 1
ATOM 6207 N N . GLU C 1 63 ? 55.951 71.477 36.030 1.00 15.47 63 GLU C N 1
ATOM 6208 C CA . GLU C 1 63 ? 55.107 71.940 34.934 1.00 15.75 63 GLU C CA 1
ATOM 6209 C C . GLU C 1 63 ? 55.853 72.102 33.610 1.00 14.65 63 GLU C C 1
ATOM 6210 O O . GLU C 1 63 ? 55.368 71.661 32.565 1.00 14.71 63 GLU C O 1
ATOM 6216 N N . GLY C 1 64 ? 56.983 72.783 33.647 1.00 14.26 64 GLY C N 1
ATOM 6217 C CA . GLY C 1 64 ? 57.753 73.032 32.431 1.00 14.66 64 GLY C CA 1
ATOM 6218 C C . GLY C 1 64 ? 58.424 71.787 31.893 1.00 15.34 64 GLY C C 1
ATOM 6219 O O . GLY C 1 64 ? 58.528 71.622 30.666 1.00 16.67 64 GLY C O 1
ATOM 6220 N N . VAL C 1 65 ? 58.881 70.936 32.820 1.00 15.72 65 VAL C N 1
ATOM 6221 C CA . VAL C 1 65 ? 59.502 69.656 32.499 1.00 15.89 65 VAL C CA 1
ATOM 6222 C C . VAL C 1 65 ? 58.462 68.737 31.832 1.00 16.48 65 VAL C C 1
ATOM 6223 O O . VAL C 1 65 ? 58.704 68.196 30.758 1.00 13.71 65 VAL C O 1
ATOM 6227 N N . ALA C 1 66 ? 57.279 68.636 32.438 1.00 17.21 66 ALA C N 1
ATOM 6228 C CA . ALA C 1 66 ? 56.211 67.825 31.842 1.00 16.25 66 ALA C CA 1
ATOM 6229 C C . ALA C 1 66 ? 55.803 68.347 30.464 1.00 16.13 66 ALA C C 1
ATOM 6230 O O . ALA C 1 66 ? 55.493 67.574 29.561 1.00 14.78 66 ALA C O 1
ATOM 6232 N N . ARG C 1 67 ? 55.772 69.663 30.302 1.00 16.44 67 ARG C N 1
ATOM 6233 C CA . ARG C 1 67 ? 55.318 70.265 29.058 1.00 17.38 67 ARG C CA 1
ATOM 6234 C C . ARG C 1 67 ? 56.314 69.894 27.964 1.00 17.45 67 ARG C C 1
ATOM 6235 O O . ARG C 1 67 ? 55.934 69.452 26.887 1.00 17.85 67 ARG C O 1
ATOM 6243 N N . GLN C 1 68 ? 57.597 70.040 28.262 1.00 18.63 68 GLN C N 1
ATOM 6244 C CA . GLN C 1 68 ? 58.632 69.742 27.272 1.00 19.17 68 GLN C CA 1
ATOM 6245 C C . GLN C 1 68 ? 58.544 68.264 26.882 1.00 17.47 68 GLN C C 1
ATOM 6246 O O . GLN C 1 68 ? 58.648 67.929 25.700 1.00 16.91 68 GLN C O 1
ATOM 6252 N N . ILE C 1 69 ? 58.325 67.385 27.863 1.00 16.62 69 ILE C N 1
ATOM 6253 C CA . ILE C 1 69 ? 58.248 65.944 27.593 1.00 15.99 69 ILE C CA 1
ATOM 6254 C C . ILE C 1 69 ? 57.000 65.607 26.785 1.00 16.81 69 ILE C C 1
ATOM 6255 O O . ILE C 1 69 ? 57.097 64.825 25.837 1.00 16.93 69 ILE C O 1
ATOM 6260 N N . LYS C 1 70 ? 55.832 66.178 27.142 1.00 15.80 70 LYS C N 1
ATOM 6261 C CA . LYS C 1 70 ? 54.632 66.025 26.278 1.00 17.47 70 LYS C CA 1
ATOM 6262 C C . LYS C 1 70 ? 54.900 66.340 24.793 1.00 18.94 70 LYS C C 1
ATOM 6263 O O . LYS C 1 70 ? 54.465 65.594 23.875 1.00 19.79 70 LYS C O 1
ATOM 6269 N N . TRP C 1 71 ? 55.611 67.442 24.538 1.00 18.33 71 TRP C N 1
ATOM 6270 C CA . TRP C 1 71 ? 55.874 67.833 23.167 1.00 18.68 71 TRP C CA 1
ATOM 6271 C C . TRP C 1 71 ? 56.845 66.831 22.528 1.00 19.70 71 TRP C C 1
ATOM 6272 O O . TRP C 1 71 ? 56.627 66.394 21.381 1.00 19.78 71 TRP C O 1
ATOM 6283 N N . ALA C 1 72 ? 57.891 66.438 23.261 1.00 19.57 72 ALA C N 1
ATOM 6284 C CA . ALA C 1 72 ? 58.879 65.463 22.749 1.00 20.47 72 ALA C CA 1
ATOM 6285 C C . ALA C 1 72 ? 58.241 64.112 22.424 1.00 22.27 72 ALA C C 1
ATOM 6286 O O . ALA C 1 72 ? 58.691 63.429 21.487 1.00 21.57 72 ALA C O 1
ATOM 6288 N N . LEU 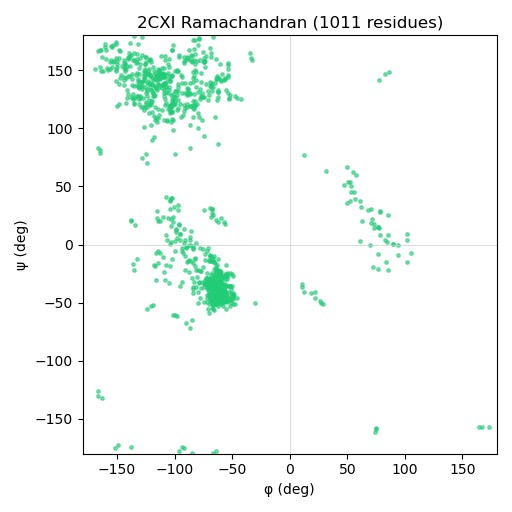C 1 73 ? 57.186 63.739 23.159 1.00 22.28 73 LEU C N 1
ATOM 6289 C CA . LEU C 1 73 ? 56.479 62.474 22.924 1.00 23.61 73 LEU C CA 1
ATOM 6290 C C . LEU C 1 73 ? 55.333 62.610 21.919 1.00 25.28 73 LEU C C 1
ATOM 6291 O O . LEU C 1 73 ? 54.658 61.626 21.622 1.00 24.99 73 LEU C O 1
ATOM 6296 N N . GLY C 1 74 ? 55.100 63.831 21.430 1.00 24.46 74 GLY C N 1
ATOM 6297 C CA . GLY C 1 74 ? 54.013 64.095 20.490 1.00 25.49 74 GLY C CA 1
ATOM 6298 C C . GLY C 1 74 ? 52.634 64.063 21.111 1.00 26.02 74 GLY C C 1
ATOM 6299 O O . GLY C 1 74 ? 51.649 64.005 20.381 1.00 26.31 74 GLY C O 1
ATOM 6300 N N . ILE C 1 75 ? 52.544 64.091 22.449 1.00 25.05 75 ILE C N 1
ATOM 6301 C CA . ILE C 1 75 ? 51.250 64.207 23.104 1.00 25.67 75 ILE C CA 1
ATOM 6302 C C . ILE C 1 75 ? 50.576 65.551 22.743 1.00 25.97 75 ILE C C 1
ATOM 6303 O O . ILE C 1 75 ? 49.361 65.622 22.621 1.00 25.66 75 ILE C O 1
ATOM 6308 N N . GLU C 1 76 ? 51.389 66.591 22.525 1.00 25.42 76 GLU C N 1
ATOM 6309 C CA . GLU C 1 76 ? 50.940 67.867 21.953 1.00 25.59 76 GLU C CA 1
ATOM 6310 C C . GLU C 1 76 ? 51.986 68.269 20.900 1.00 24.59 76 GLU C C 1
ATOM 6311 O O . GLU C 1 76 ? 53.081 67.707 20.885 1.00 24.31 76 GLU C O 1
ATOM 6317 N N . LYS C 1 77 ? 51.652 69.221 20.034 1.00 24.08 77 LYS C N 1
ATOM 6318 C CA . LYS C 1 77 ? 52.593 69.718 19.021 1.00 23.58 77 LYS C CA 1
ATOM 6319 C C . LYS C 1 77 ? 52.271 71.132 18.633 1.00 22.34 77 LYS C C 1
ATOM 6320 O O . LYS C 1 77 ? 51.134 71.590 18.812 1.00 22.68 77 LYS C O 1
ATOM 6326 N N . GLY C 1 78 ? 53.274 71.844 18.119 1.00 21.32 78 GLY C N 1
ATOM 6327 C CA . GLY C 1 78 ? 53.092 73.226 17.740 1.00 21.24 78 GLY C CA 1
ATOM 6328 C C . GLY C 1 78 ? 53.039 74.161 18.933 1.00 21.73 78 GLY C C 1
ATOM 6329 O O . GLY C 1 78 ? 53.536 73.861 20.029 1.00 21.01 78 GLY C O 1
ATOM 6330 N N . LEU C 1 79 ? 52.453 75.321 18.719 1.00 21.74 79 LEU C N 1
ATOM 6331 C CA . LEU C 1 79 ? 52.497 76.352 19.738 1.00 23.12 79 LEU C CA 1
ATOM 6332 C C . LEU C 1 79 ? 51.491 76.071 20.880 1.00 24.37 79 LEU C C 1
ATOM 6333 O O . LEU C 1 79 ? 50.310 75.865 20.611 1.00 24.94 79 LEU C O 1
ATOM 6338 N N . PRO C 1 80 ? 51.923 76.066 22.148 1.00 24.83 80 PRO C N 1
ATOM 6339 C CA . PRO C 1 80 ? 50.954 75.948 23.233 1.00 26.33 80 PRO C CA 1
ATOM 6340 C C . PRO C 1 80 ? 50.126 77.220 23.250 1.00 28.26 80 PRO C C 1
ATOM 6341 O O . PRO C 1 80 ? 50.676 78.279 23.023 1.00 28.36 80 PRO C O 1
ATOM 6345 N N . LYS C 1 81 ? 48.816 77.122 23.454 1.00 30.67 81 LYS C N 1
ATOM 6346 C CA . LYS C 1 81 ? 47.982 78.323 23.364 1.00 32.84 81 LYS C CA 1
ATOM 6347 C C . LYS C 1 81 ? 47.513 78.687 24.770 1.00 32.59 81 LYS C C 1
ATOM 6348 O O . LYS C 1 81 ? 47.202 77.812 25.565 1.00 32.74 81 LYS C O 1
ATOM 6354 N N . TYR C 1 82 ? 47.528 79.978 25.082 1.00 32.10 82 TYR C N 1
ATOM 6355 C CA . TYR C 1 82 ? 47.133 80.450 26.397 1.00 32.07 82 TYR C CA 1
ATOM 6356 C C . TYR C 1 82 ? 46.045 81.475 26.238 1.00 32.94 82 TYR C C 1
ATOM 6357 O O . TYR C 1 82 ? 46.207 82.454 25.496 1.00 34.17 82 TYR C O 1
ATOM 6366 N N . GLU C 1 83 ? 44.921 81.210 26.876 1.00 32.10 83 GLU C N 1
ATOM 6367 C CA . GLU C 1 83 ? 43.878 82.211 26.944 1.00 33.25 83 GLU C CA 1
ATOM 6368 C C . GLU C 1 83 ? 44.078 83.094 28.168 1.00 31.94 83 GLU C C 1
ATOM 6369 O O . GLU C 1 83 ? 44.240 82.582 29.289 1.00 33.19 83 GLU C O 1
ATOM 6375 N N . VAL C 1 84 ? 44.065 84.407 27.945 1.00 31.27 84 VAL C N 1
ATOM 6376 C CA . VAL C 1 84 ? 44.048 85.401 29.038 1.00 30.78 84 VAL C CA 1
ATOM 6377 C C . VAL C 1 84 ? 42.782 86.255 28.937 1.00 31.44 84 VAL C C 1
ATOM 6378 O O . VAL C 1 84 ? 42.528 86.861 27.904 1.00 32.34 84 VAL C O 1
ATOM 6382 N N . LYS C 1 85 ? 41.997 86.285 30.003 1.00 31.52 85 LYS C N 1
ATOM 6383 C CA . LYS C 1 85 ? 40.823 87.164 30.059 1.00 32.73 85 LYS C CA 1
ATOM 6384 C C . LYS C 1 85 ? 41.073 88.266 31.077 1.00 33.03 85 LYS C C 1
ATOM 6385 O O . LYS C 1 85 ? 41.822 88.065 32.021 1.00 32.82 85 LYS C O 1
ATOM 6391 N N . LYS C 1 86 ? 40.439 89.417 30.875 1.00 33.98 86 LYS C N 1
ATOM 6392 C CA . LYS C 1 86 ? 40.614 90.574 31.757 1.00 34.26 86 LYS C CA 1
ATOM 6393 C C . LYS C 1 86 ? 39.952 90.285 33.054 1.00 33.98 86 LYS C C 1
ATOM 6394 O O . LYS C 1 86 ? 38.836 89.788 33.064 1.00 34.36 86 LYS C O 1
ATOM 6400 N N . SER C 1 87 ? 40.655 90.545 34.154 1.00 32.96 87 SER C N 1
ATOM 6401 C CA . SER C 1 87 ? 40.013 90.598 35.460 1.00 32.11 87 SER C CA 1
ATOM 6402 C C . SER C 1 87 ? 39.457 92.028 35.596 1.00 31.96 87 SER C C 1
ATOM 6403 O O . SER C 1 87 ? 39.634 92.858 34.702 1.00 32.10 87 SER C O 1
ATOM 6406 N N . ASN C 1 88 ? 38.830 92.323 36.728 1.00 31.94 88 ASN C N 1
ATOM 6407 C CA . ASN C 1 88 ? 38.374 93.698 36.998 1.00 32.13 88 ASN C CA 1
ATOM 6408 C C . ASN C 1 88 ? 39.328 94.409 37.961 1.00 31.23 88 ASN C C 1
ATOM 6409 O O . ASN C 1 88 ? 38.945 95.405 38.584 1.00 30.23 88 ASN C O 1
ATOM 6414 N N . VAL C 1 89 ? 40.558 93.877 38.070 1.00 30.21 89 VAL C N 1
ATOM 6415 C CA . VAL C 1 89 ? 41.587 94.416 38.952 1.00 29.67 89 VAL C CA 1
ATOM 6416 C C . VAL C 1 89 ? 42.557 95.428 38.306 1.00 29.54 89 VAL C C 1
ATOM 6417 O O . VAL C 1 89 ? 43.019 95.263 37.169 1.00 29.03 89 VAL C O 1
ATOM 6421 N N . THR C 1 90 ? 42.860 96.476 39.081 1.00 29.53 90 THR C N 1
ATOM 6422 C CA . THR C 1 90 ? 43.863 97.507 38.730 1.00 28.91 90 THR C CA 1
ATOM 6423 C C . THR C 1 90 ? 44.940 97.619 39.825 1.00 27.42 90 THR C C 1
ATOM 6424 O O . THR C 1 90 ? 44.654 97.490 41.013 1.00 26.33 90 THR C O 1
ATOM 6428 N N . VAL C 1 91 ? 46.187 97.798 39.396 1.00 27.58 91 VAL C N 1
ATOM 6429 C CA . VAL C 1 91 ? 47.307 97.988 40.306 1.00 27.31 91 VAL C CA 1
ATOM 6430 C C . VAL C 1 91 ? 48.009 99.286 39.928 1.00 26.58 91 VAL C C 1
ATOM 6431 O O . VAL C 1 91 ? 48.329 99.504 38.774 1.00 27.55 91 VAL C O 1
ATOM 6435 N N . TYR C 1 92 ? 48.244 100.129 40.930 1.00 27.02 92 TYR C N 1
ATOM 6436 C CA . TYR C 1 92 ? 48.886 101.431 40.742 1.00 26.75 92 TYR C CA 1
ATOM 6437 C C . TYR C 1 92 ? 50.362 101.356 41.125 1.00 26.31 92 TYR C C 1
ATOM 6438 O O . TYR C 1 92 ? 50.685 100.997 42.244 1.00 27.70 92 TYR C O 1
ATOM 6447 N N . VAL C 1 93 ? 51.250 101.654 40.179 1.00 26.07 93 VAL C N 1
ATOM 6448 C CA . VAL C 1 93 ? 52.701 101.638 40.466 1.00 24.47 93 VAL C CA 1
ATOM 6449 C C . VAL C 1 93 ? 53.206 103.102 40.622 1.00 24.06 93 VAL C C 1
ATOM 6450 O O . VAL C 1 93 ? 53.163 103.911 39.680 1.00 24.81 93 VAL C O 1
ATOM 6454 N N . ASP C 1 94 ? 53.623 103.396 41.841 1.00 23.83 94 ASP C N 1
ATOM 6455 C CA . ASP C 1 94 ? 54.024 104.722 42.326 1.00 24.75 94 ASP C CA 1
ATOM 6456 C C . ASP C 1 94 ? 55.370 105.156 41.708 1.00 25.76 94 ASP C C 1
ATOM 6457 O O . ASP C 1 94 ? 56.385 104.448 41.843 1.00 24.26 94 ASP C O 1
ATOM 6462 N N . GLU C 1 95 ? 55.356 106.327 41.063 1.00 26.48 95 GLU C N 1
ATOM 6463 C CA . GLU C 1 95 ? 56.533 106.941 40.429 1.00 27.64 95 GLU C CA 1
ATOM 6464 C C . GLU C 1 95 ? 57.690 107.144 41.406 1.00 26.80 95 GLU C C 1
ATOM 6465 O O . GLU C 1 95 ? 58.845 107.156 41.011 1.00 26.33 95 GLU C O 1
ATOM 6471 N N . LYS C 1 96 ? 57.386 107.294 42.684 1.00 27.20 96 LYS C N 1
ATOM 6472 C CA . LYS C 1 96 ? 58.430 107.509 43.681 1.00 27.89 96 LYS C CA 1
ATOM 6473 C C . LYS C 1 96 ? 59.318 106.272 43.870 1.00 26.14 96 LYS C C 1
ATOM 6474 O O . LYS C 1 96 ? 60.345 106.358 44.544 1.00 24.92 96 LYS C O 1
ATOM 6480 N N . LEU C 1 97 ? 58.905 105.126 43.300 1.00 23.67 97 LEU C N 1
ATOM 6481 C CA . LEU C 1 97 ? 59.742 103.906 43.342 1.00 22.46 97 LEU C CA 1
ATOM 6482 C C . LEU C 1 97 ? 60.749 103.856 42.190 1.00 21.64 97 LEU C C 1
ATOM 6483 O O . LEU C 1 97 ? 61.492 102.886 42.077 1.00 21.33 97 LEU C O 1
ATOM 6488 N N . LYS C 1 98 ? 60.733 104.872 41.328 1.00 21.21 98 LYS C N 1
ATOM 6489 C CA . LYS C 1 98 ? 61.542 104.857 40.100 1.00 22.99 98 LYS C CA 1
ATOM 6490 C C . LYS C 1 98 ? 63.013 104.477 40.361 1.00 23.32 98 LYS C C 1
ATOM 6491 O O . LYS C 1 98 ? 63.579 103.696 39.598 1.00 23.31 98 LYS C O 1
ATOM 6497 N N . ASP C 1 99 ? 63.610 104.999 41.439 1.00 23.55 99 ASP C N 1
ATOM 6498 C CA . ASP C 1 99 ? 65.048 104.740 41.707 1.00 23.70 99 ASP C CA 1
ATOM 6499 C C . ASP C 1 99 ? 65.217 103.940 42.998 1.00 23.33 99 ASP C C 1
ATOM 6500 O O . ASP C 1 99 ? 66.256 104.001 43.704 1.00 23.12 99 ASP C O 1
ATOM 6505 N N . ILE C 1 100 ? 64.183 103.138 43.301 1.00 22.10 100 ILE C N 1
ATOM 6506 C CA . ILE C 1 100 ? 64.188 102.251 44.443 1.00 21.78 100 ILE C CA 1
ATOM 6507 C C . ILE C 1 100 ? 63.931 100.778 44.016 1.00 22.00 100 ILE C C 1
ATOM 6508 O O . ILE C 1 100 ? 64.713 99.863 44.347 1.00 21.36 100 ILE C O 1
ATOM 6513 N N . ARG C 1 101 ? 62.813 100.566 43.322 1.00 21.57 101 ARG C N 1
ATOM 6514 C CA . ARG C 1 101 ? 62.493 99.248 42.729 1.00 21.60 101 ARG C CA 1
ATOM 6515 C C . ARG C 1 101 ? 61.355 99.498 41.753 1.00 21.43 101 ARG C C 1
ATOM 6516 O O . ARG C 1 101 ? 60.180 99.392 42.142 1.00 22.23 101 ARG C O 1
ATOM 6524 N N . PRO C 1 102 ? 61.697 99.929 40.531 1.00 21.63 102 PRO C N 1
ATOM 6525 C CA . PRO C 1 102 ? 60.757 100.693 39.688 1.00 21.29 102 PRO C CA 1
ATOM 6526 C C . PRO C 1 102 ? 59.582 99.949 39.038 1.00 21.52 102 PRO C C 1
ATOM 6527 O O . PRO C 1 102 ? 58.541 100.578 38.796 1.00 20.66 102 PRO C O 1
ATOM 6531 N N . TYR C 1 103 ? 59.745 98.658 38.751 1.00 20.63 103 TYR C N 1
ATOM 6532 C CA . TYR C 1 103 ? 58.724 97.932 38.001 1.00 20.34 103 TYR C CA 1
ATOM 6533 C C . TYR C 1 103 ? 58.000 96.913 38.819 1.00 20.08 103 TYR C C 1
ATOM 6534 O O . TYR C 1 103 ? 58.610 96.146 39.563 1.00 19.46 103 TYR C O 1
ATOM 6543 N N . GLY C 1 104 ? 56.677 96.912 38.660 1.00 20.09 104 GLY C N 1
ATOM 6544 C CA . GLY C 1 104 ? 55.818 95.829 39.144 1.00 19.49 104 GLY C CA 1
ATOM 6545 C C . GLY C 1 104 ? 54.919 95.342 37.985 1.00 18.92 104 GLY C C 1
ATOM 6546 O O . GLY C 1 104 ? 54.472 96.133 37.131 1.00 19.34 104 GLY C O 1
ATOM 6547 N N . VAL C 1 105 ? 54.719 94.024 37.897 1.00 19.00 105 VAL C N 1
ATOM 6548 C CA . VAL C 1 105 ? 53.784 93.440 36.928 1.00 18.69 105 VAL C CA 1
ATOM 6549 C C . VAL C 1 105 ? 52.996 92.378 37.696 1.00 18.92 105 VAL C C 1
ATOM 6550 O O . VAL C 1 105 ? 53.468 91.876 38.749 1.00 19.76 105 VAL C O 1
ATOM 6554 N N . TYR C 1 106 ? 51.813 92.002 37.185 1.00 19.02 106 TYR C N 1
ATOM 6555 C CA . TYR C 1 106 ? 50.817 91.312 38.030 1.00 18.98 106 TYR C CA 1
ATOM 6556 C C . TYR C 1 106 ? 49.918 90.381 37.221 1.00 19.77 106 TYR C C 1
ATOM 6557 O O . TYR C 1 106 ? 49.682 90.613 36.039 1.00 19.75 106 TYR C O 1
ATOM 6566 N N . ALA C 1 107 ? 49.440 89.325 37.870 1.00 21.33 107 ALA C N 1
ATOM 6567 C CA . ALA C 1 107 ? 48.467 88.447 37.248 1.00 22.60 107 ALA C CA 1
ATOM 6568 C C . ALA C 1 107 ? 47.552 87.877 38.283 1.00 22.35 107 ALA C C 1
ATOM 6569 O O . ALA C 1 107 ? 47.886 87.819 39.473 1.00 22.88 107 ALA C O 1
ATOM 6571 N N . ILE C 1 108 ? 46.395 87.403 37.821 1.00 23.00 108 ILE C N 1
ATOM 6572 C CA . ILE C 1 108 ? 45.528 86.604 38.687 1.00 22.80 108 ILE C CA 1
ATOM 6573 C C . ILE C 1 108 ? 45.388 85.261 38.013 1.00 22.62 108 ILE C C 1
ATOM 6574 O O . ILE C 1 108 ? 45.287 85.210 36.797 1.00 23.19 108 ILE C O 1
ATOM 6579 N N . VAL C 1 109 ? 45.441 84.182 38.779 1.00 22.45 109 VAL C N 1
ATOM 6580 C CA . VAL C 1 109 ? 45.225 82.874 38.199 1.00 23.39 109 VAL C CA 1
ATOM 6581 C C . VAL C 1 109 ? 44.158 82.208 39.031 1.00 24.81 109 VAL C C 1
ATOM 6582 O O . VAL C 1 109 ? 44.341 81.994 40.223 1.00 24.45 109 VAL C O 1
ATOM 6586 N N . GLU C 1 110 ? 43.035 81.904 38.380 1.00 26.73 110 GLU C N 1
ATOM 6587 C CA . GLU C 1 110 ? 41.848 81.362 39.065 1.00 28.89 110 GLU C CA 1
ATOM 6588 C C . GLU C 1 110 ? 41.595 79.870 38.842 1.00 28.71 110 GLU C C 1
ATOM 6589 O O . GLU C 1 110 ? 41.997 79.311 37.818 1.00 28.71 110 GLU C O 1
ATOM 6595 N N . GLY C 1 111 ? 40.892 79.243 39.787 1.00 29.16 111 GLY C N 1
ATOM 6596 C CA . GLY C 1 111 ? 40.358 77.885 39.567 1.00 28.58 111 GLY C CA 1
ATOM 6597 C C . GLY C 1 111 ? 41.345 76.784 39.869 1.00 28.63 111 GLY C C 1
ATOM 6598 O O . GLY C 1 111 ? 41.249 75.669 39.342 1.00 28.51 111 GLY C O 1
ATOM 6599 N N . LEU C 1 112 ? 42.306 77.070 40.735 1.00 28.42 112 LEU C N 1
ATOM 6600 C CA . LEU C 1 112 ? 43.305 76.082 41.032 1.00 28.93 112 LEU C CA 1
ATOM 6601 C C . LEU C 1 112 ? 42.810 75.094 42.077 1.00 30.10 112 LEU C C 1
ATOM 6602 O O . LEU C 1 112 ? 42.039 75.469 42.943 1.00 28.41 112 LEU C O 1
ATOM 6607 N N . ARG C 1 113 ? 43.307 73.857 41.994 1.00 31.22 113 ARG C N 1
ATOM 6608 C CA . ARG C 1 113 ? 43.165 72.846 43.033 1.00 33.75 113 ARG C CA 1
ATOM 6609 C C . ARG C 1 113 ? 44.543 72.417 43.536 1.00 33.42 113 ARG C C 1
ATOM 6610 O O . ARG C 1 113 ? 45.124 71.457 43.020 1.00 34.15 113 ARG C O 1
ATOM 6618 N N . LEU C 1 114 ? 45.062 73.099 44.553 1.00 32.62 114 LEU C N 1
ATOM 6619 C CA . LEU C 1 114 ? 46.414 72.825 45.022 1.00 32.74 114 LEU C CA 1
ATOM 6620 C C . LEU C 1 114 ? 46.510 71.626 45.951 1.00 33.36 114 LEU C C 1
ATOM 6621 O O . LEU C 1 114 ? 45.558 71.307 46.685 1.00 33.59 114 LEU C O 1
ATOM 6626 N N . ASP C 1 115 ? 47.654 70.949 45.893 1.00 32.96 115 ASP C N 1
ATOM 6627 C CA . ASP C 1 115 ? 48.014 69.919 46.857 1.00 32.95 115 ASP C CA 1
ATOM 6628 C C . ASP C 1 115 ? 49.485 70.109 47.203 1.00 33.10 115 ASP C C 1
ATOM 6629 O O . ASP C 1 115 ? 50.105 71.091 46.767 1.00 32.25 115 ASP C O 1
ATOM 6634 N N . GLU C 1 116 ? 50.048 69.193 47.983 1.00 32.71 116 GLU C N 1
ATOM 6635 C CA . GLU C 1 116 ? 51.420 69.344 48.484 1.00 33.70 116 GLU C CA 1
ATOM 6636 C C . GLU C 1 116 ? 52.489 69.415 47.375 1.00 32.29 116 GLU C C 1
ATOM 6637 O O . GLU C 1 116 ? 53.439 70.194 47.486 1.00 31.54 116 GLU C O 1
ATOM 6643 N N . ASP C 1 117 ? 52.307 68.625 46.316 1.00 31.44 117 ASP C N 1
ATOM 6644 C CA . ASP C 1 117 ? 53.170 68.687 45.129 1.00 30.68 117 ASP C CA 1
ATOM 6645 C C . ASP C 1 117 ? 53.016 70.017 44.362 1.00 29.60 117 ASP C C 1
ATOM 6646 O O . ASP C 1 117 ? 54.023 70.694 44.153 1.00 29.45 117 ASP C O 1
ATOM 6651 N N . SER C 1 118 ? 51.795 70.395 43.956 1.00 28.17 118 SER C N 1
ATOM 6652 C CA . SER C 1 118 ? 51.612 71.622 43.164 1.00 27.91 118 SER C CA 1
ATOM 6653 C C . SER C 1 118 ? 51.980 72.913 43.908 1.00 27.61 118 SER C C 1
ATOM 6654 O O . SER C 1 118 ? 52.534 73.850 43.305 1.00 26.43 118 SER C O 1
ATOM 6657 N N . LEU C 1 119 ? 51.659 72.961 45.202 1.00 27.28 119 LEU C N 1
ATOM 6658 C CA . LEU C 1 119 ? 52.029 74.084 46.066 1.00 27.00 119 LEU C CA 1
ATOM 6659 C C . LEU C 1 119 ? 53.549 74.179 46.231 1.00 26.62 119 LEU C C 1
ATOM 6660 O O . LEU C 1 119 ? 54.147 75.261 46.118 1.00 26.18 119 LEU C O 1
ATOM 6665 N N . SER C 1 120 ? 54.206 73.057 46.478 1.00 25.71 120 SER C N 1
ATOM 6666 C CA . SER C 1 120 ? 55.653 73.134 46.580 1.00 26.16 120 SER C CA 1
ATOM 6667 C C . SER C 1 120 ? 56.391 73.446 45.253 1.00 24.84 120 SER C C 1
ATOM 6668 O O . SER C 1 120 ? 57.453 74.048 45.286 1.00 24.80 120 SER C O 1
ATOM 6671 N N . GLN C 1 121 ? 55.844 73.045 44.109 1.00 23.87 121 GLN C N 1
ATOM 6672 C CA . GLN C 1 121 ? 56.444 73.425 42.805 1.00 22.92 121 GLN C CA 1
ATOM 6673 C C . GLN C 1 121 ? 56.307 74.955 42.576 1.00 22.96 121 GLN C C 1
ATOM 6674 O O . GLN C 1 121 ? 57.238 75.613 42.116 1.00 22.37 121 GLN C O 1
ATOM 6688 N N . ILE C 1 123 ? 56.089 77.345 44.859 1.00 23.07 123 ILE C N 1
ATOM 6689 C CA . ILE C 1 123 ? 57.032 78.015 45.756 1.00 22.80 123 ILE C CA 1
ATOM 6690 C C . ILE C 1 123 ? 58.494 77.850 45.337 1.00 22.59 123 ILE C C 1
ATOM 6691 O O . ILE C 1 123 ? 59.303 78.792 45.419 1.00 20.95 123 ILE C O 1
ATOM 6696 N N . GLN C 1 124 ? 58.835 76.633 44.906 1.00 21.55 124 GLN C N 1
ATOM 6697 C CA . GLN C 1 124 ? 60.168 76.365 44.451 1.00 21.46 124 GLN C CA 1
ATOM 6698 C C . GLN C 1 124 ? 60.487 77.174 43.196 1.00 20.45 124 GLN C C 1
ATOM 6699 O O . GLN C 1 124 ? 61.621 77.640 43.044 1.00 20.78 124 GLN C O 1
ATOM 6705 N N . LEU C 1 125 ? 59.515 77.303 42.290 1.00 20.23 125 LEU C N 1
ATOM 6706 C CA . LEU C 1 125 ? 59.745 78.040 41.015 1.00 20.73 125 LEU C CA 1
ATOM 6707 C C . LEU C 1 125 ? 59.927 79.530 41.322 1.00 21.03 125 LEU C C 1
ATOM 6708 O O . LEU C 1 125 ? 60.874 80.166 40.879 1.00 20.17 125 LEU C O 1
ATOM 6713 N N . GLN C 1 126 ? 59.031 80.058 42.151 1.00 22.23 126 GLN C N 1
ATOM 6714 C CA . GLN C 1 126 ? 59.207 81.383 42.719 1.00 23.80 126 GLN C CA 1
ATOM 6715 C C . GLN C 1 126 ? 60.640 81.589 43.257 1.00 23.01 126 GLN C C 1
ATOM 6716 O O . GLN C 1 126 ? 61.275 82.596 42.947 1.00 22.23 126 GLN C O 1
ATOM 6722 N N . GLU C 1 127 ? 61.178 80.618 44.001 1.00 23.59 127 GLU C N 1
ATOM 6723 C CA . GLU C 1 127 ? 62.522 80.743 44.573 1.00 25.22 127 GLU C CA 1
ATOM 6724 C C . GLU C 1 127 ? 63.612 80.641 43.517 1.00 23.34 127 GLU C C 1
ATOM 6725 O O . GLU C 1 127 ? 64.548 81.440 43.490 1.00 23.33 127 GLU C O 1
ATOM 6731 N N . LYS C 1 128 ? 63.486 79.641 42.638 1.00 23.62 128 LYS C N 1
ATOM 6732 C CA . LYS C 1 128 ? 64.507 79.366 41.634 1.00 22.23 128 LYS C CA 1
ATOM 6733 C C . LYS C 1 128 ? 64.600 80.520 40.662 1.00 21.71 128 LYS C C 1
ATOM 6734 O O . LYS C 1 128 ? 65.713 80.950 40.297 1.00 22.76 128 LYS C O 1
ATOM 6740 N N . ILE C 1 129 ? 63.447 81.033 40.228 1.00 20.59 129 ILE C N 1
ATOM 6741 C CA . ILE C 1 129 ? 63.461 82.184 39.331 1.00 20.07 129 ILE C CA 1
ATOM 6742 C C . ILE C 1 129 ? 64.177 83.369 39.999 1.00 21.33 129 ILE C C 1
ATOM 6743 O O . ILE C 1 129 ? 65.053 84.026 39.369 1.00 21.86 129 ILE C O 1
ATOM 6748 N N . ALA C 1 130 ? 63.814 83.663 41.256 1.00 21.74 130 ALA C N 1
ATOM 6749 C CA . ALA C 1 130 ? 64.362 84.827 41.958 1.00 22.57 130 ALA C CA 1
ATOM 6750 C C . ALA C 1 130 ? 65.856 84.671 42.188 1.00 23.92 130 ALA C C 1
ATOM 6751 O O . ALA C 1 130 ? 66.593 85.639 42.093 1.00 23.64 130 ALA C O 1
ATOM 6753 N N . LEU C 1 131 ? 66.304 83.442 42.462 1.00 25.41 131 LEU C N 1
ATOM 6754 C CA . LEU C 1 131 ? 67.708 83.177 42.781 1.00 26.83 131 LEU C CA 1
ATOM 6755 C C . LEU C 1 131 ? 68.593 83.354 41.564 1.00 26.84 131 LEU C C 1
ATOM 6756 O O . LEU C 1 131 ? 69.503 84.167 41.566 1.00 26.69 131 LEU C O 1
ATOM 6761 N N . THR C 1 132 ? 68.309 82.582 40.518 1.00 28.21 132 THR C N 1
ATOM 6762 C CA . THR C 1 132 ? 69.171 82.504 39.326 1.00 28.34 132 THR C CA 1
ATOM 6763 C C . THR C 1 132 ? 68.873 83.617 38.332 1.00 27.12 132 THR C C 1
ATOM 6764 O O . THR C 1 132 ? 69.715 84.470 38.079 1.00 26.97 132 THR C O 1
ATOM 6768 N N . PHE C 1 133 ? 67.666 83.596 37.767 1.00 25.35 133 PHE C N 1
ATOM 6769 C CA . PHE C 1 133 ? 67.252 84.572 36.744 1.00 23.07 133 PHE C CA 1
ATOM 6770 C C . PHE C 1 133 ? 67.179 85.954 37.383 1.00 22.40 133 PHE C C 1
ATOM 6771 O O . PHE C 1 133 ? 67.458 86.971 36.742 1.00 21.43 133 PHE C O 1
ATOM 6779 N N . GLY C 1 134 ? 66.828 85.977 38.665 1.00 21.65 134 GLY C N 1
ATOM 6780 C CA . GLY C 1 134 ? 66.569 87.209 39.381 1.00 20.29 134 GLY C CA 1
ATOM 6781 C C . GLY C 1 134 ? 67.786 87.773 40.127 1.00 20.94 134 GLY C C 1
ATOM 6782 O O . GLY C 1 134 ? 67.679 88.833 40.730 1.00 19.79 134 GLY C O 1
ATOM 6783 N N . ARG C 1 135 ? 68.916 87.053 40.094 1.00 20.47 135 ARG C N 1
ATOM 6784 C CA . ARG C 1 135 ? 70.153 87.504 40.759 1.00 22.27 135 ARG C CA 1
ATOM 6785 C C . ARG C 1 135 ? 69.886 87.797 42.246 1.00 20.90 135 ARG C C 1
ATOM 6786 O O . ARG C 1 135 ? 69.981 88.946 42.689 1.00 21.20 135 ARG C O 1
ATOM 6794 N N . ARG C 1 136 ? 69.491 86.752 42.963 1.00 20.27 136 ARG C N 1
ATOM 6795 C CA . ARG C 1 136 ? 69.181 86.787 44.391 1.00 21.41 136 ARG C CA 1
ATOM 6796 C C . ARG C 1 136 ? 68.163 87.866 44.706 1.00 20.69 136 ARG C C 1
ATOM 6797 O O . ARG C 1 136 ? 68.388 88.689 45.594 1.00 20.57 136 ARG C O 1
ATOM 6805 N N . ARG C 1 137 ? 67.064 87.858 43.947 1.00 19.23 137 ARG C N 1
ATOM 6806 C CA . ARG C 1 137 ? 65.916 88.782 44.112 1.00 19.20 137 ARG C CA 1
ATOM 6807 C C . ARG C 1 137 ? 66.101 90.178 43.593 1.00 18.67 137 ARG C C 1
ATOM 6808 O O . ARG C 1 137 ? 65.137 90.891 43.378 1.00 19.04 137 ARG C O 1
ATOM 6816 N N . ARG C 1 138 ? 67.337 90.629 43.427 1.00 18.80 138 ARG C N 1
ATOM 6817 C CA . ARG C 1 138 ? 67.526 92.032 43.064 1.00 18.67 138 ARG C CA 1
ATOM 6818 C C . ARG C 1 138 ? 66.818 92.404 41.767 1.00 18.11 138 ARG C C 1
ATOM 6819 O O . ARG C 1 138 ? 66.121 93.423 41.685 1.00 18.34 138 ARG C O 1
ATOM 6827 N N . GLU C 1 139 ? 67.002 91.557 40.756 1.00 18.54 139 GLU C N 1
ATOM 6828 C CA . GLU C 1 139 ? 66.476 91.781 39.400 1.00 19.74 139 GLU C CA 1
ATOM 6829 C C . GLU C 1 139 ? 65.013 91.321 39.276 1.00 18.71 139 GLU C C 1
ATOM 6830 O O . GLU C 1 139 ? 64.216 91.953 38.609 1.00 18.45 139 GLU C O 1
ATOM 6836 N N . VAL C 1 140 ? 64.692 90.214 39.928 1.00 17.55 140 VAL C N 1
ATOM 6837 C CA . VAL C 1 140 ? 63.347 89.660 39.808 1.00 17.16 140 VAL C CA 1
ATOM 6838 C C . VAL C 1 140 ? 63.000 89.129 41.195 1.00 16.93 140 VAL C C 1
ATOM 6839 O O . VAL C 1 140 ? 63.729 88.281 41.727 1.00 16.09 140 VAL C O 1
ATOM 6843 N N . ALA C 1 141 ? 61.898 89.641 41.768 1.00 17.32 141 ALA C N 1
ATOM 6844 C CA . ALA C 1 141 ? 61.362 89.088 43.013 1.00 17.64 141 ALA C CA 1
ATOM 6845 C C . ALA C 1 141 ? 59.886 88.780 42.833 1.00 17.71 141 ALA C C 1
ATOM 6846 O O . ALA C 1 141 ? 59.144 89.584 42.296 1.00 17.00 141 ALA C O 1
ATOM 6848 N N . ILE C 1 142 ? 59.464 87.624 43.313 1.00 17.47 142 ILE C N 1
ATOM 6849 C CA . ILE C 1 142 ? 58.073 87.172 43.095 1.00 17.34 142 ILE C CA 1
ATOM 6850 C C . ILE C 1 142 ? 57.280 86.979 44.387 1.00 17.42 142 ILE C C 1
ATOM 6851 O O . ILE C 1 142 ? 57.742 86.308 45.311 1.00 18.60 142 ILE C O 1
ATOM 6856 N N . GLY C 1 143 ? 56.077 87.557 44.440 1.00 18.75 143 GLY C N 1
ATOM 6857 C CA . GLY C 1 143 ? 55.160 87.241 45.528 1.00 18.84 143 GLY C CA 1
ATOM 6858 C C . GLY C 1 143 ? 53.957 86.481 45.003 1.00 19.30 143 GLY C C 1
ATOM 6859 O O . GLY C 1 143 ? 53.509 86.714 43.896 1.00 19.34 143 GLY C O 1
ATOM 6860 N N . ILE C 1 144 ? 53.400 85.608 45.834 1.00 20.15 144 ILE C N 1
ATOM 6861 C CA . ILE C 1 144 ? 52.140 84.942 45.536 1.00 20.87 144 ILE C CA 1
ATOM 6862 C C . ILE C 1 144 ? 51.210 85.061 46.739 1.00 21.56 144 ILE C C 1
ATOM 6863 O O . ILE C 1 144 ? 51.652 84.883 47.884 1.00 21.37 144 ILE C O 1
ATOM 6868 N N . PHE C 1 145 ? 49.938 85.369 46.466 1.00 22.28 145 PHE C N 1
ATOM 6869 C CA . PHE C 1 145 ? 48.926 85.611 47.510 1.00 23.65 145 PHE C CA 1
ATOM 6870 C C . PHE C 1 145 ? 47.595 84.930 47.158 1.00 24.96 145 PHE C C 1
ATOM 6871 O O . PHE C 1 145 ? 47.213 84.850 45.966 1.00 24.33 145 PHE C O 1
ATOM 6879 N N . ASP C 1 146 ? 46.896 84.473 48.195 1.00 26.30 146 ASP C N 1
ATOM 6880 C CA . ASP C 1 146 ? 45.462 84.162 48.064 1.00 27.93 146 ASP C CA 1
ATOM 6881 C C . ASP C 1 146 ? 44.675 85.418 47.773 1.00 28.53 146 ASP C C 1
ATOM 6882 O O . ASP C 1 146 ? 44.482 86.275 48.655 1.00 29.12 146 ASP C O 1
ATOM 6887 N N . PHE C 1 147 ? 44.175 85.510 46.556 1.00 29.60 147 PHE C N 1
ATOM 6888 C CA . PHE C 1 147 ? 43.455 86.668 46.105 1.00 31.92 147 PHE C CA 1
ATOM 6889 C C . PHE C 1 147 ? 42.086 86.858 46.790 1.00 33.42 147 PHE C C 1
ATOM 6890 O O . PHE C 1 147 ? 41.587 87.978 46.894 1.00 32.61 147 PHE C O 1
ATOM 6898 N N . ASP C 1 148 ? 41.489 85.772 47.261 1.00 34.84 148 ASP C N 1
ATOM 6899 C CA . ASP C 1 148 ? 40.171 85.851 47.903 1.00 37.26 148 ASP C CA 1
ATOM 6900 C C . ASP C 1 148 ? 40.250 86.712 49.159 1.00 38.97 148 ASP C C 1
ATOM 6901 O O . ASP C 1 148 ? 39.268 87.335 49.566 1.00 39.71 148 ASP C O 1
ATOM 6906 N N . LYS C 1 149 ? 41.465 86.772 49.703 1.00 40.39 149 LYS C N 1
ATOM 6907 C CA . LYS C 1 149 ? 41.778 87.335 50.998 1.00 40.75 149 LYS C CA 1
ATOM 6908 C C . LYS C 1 149 ? 42.300 88.794 50.933 1.00 41.17 149 LYS C C 1
ATOM 6909 O O . LYS C 1 149 ? 42.691 89.338 51.956 1.00 42.04 149 LYS C O 1
ATOM 6915 N N . ILE C 1 150 ? 42.301 89.411 49.749 1.00 41.41 150 ILE C N 1
ATOM 6916 C CA . ILE C 1 150 ? 42.769 90.802 49.561 1.00 41.64 150 ILE C CA 1
ATOM 6917 C C . ILE C 1 150 ? 41.668 91.651 48.893 1.00 41.90 150 ILE C C 1
ATOM 6918 O O . ILE C 1 150 ? 40.752 91.093 48.276 1.00 42.14 150 ILE C O 1
ATOM 6923 N N . LYS C 1 151 ? 41.764 92.984 48.994 1.00 41.96 151 LYS C N 1
ATOM 6924 C CA . LYS C 1 151 ? 40.712 93.885 48.463 1.00 42.12 151 LYS C CA 1
ATOM 6925 C C . LYS C 1 151 ? 41.171 94.992 47.505 1.00 41.46 151 LYS C C 1
ATOM 6926 O O . LYS C 1 151 ? 41.634 96.047 47.952 1.00 41.80 151 LYS C O 1
ATOM 6932 N N . PRO C 1 152 ? 40.982 94.774 46.197 1.00 40.67 152 PRO C N 1
ATOM 6933 C CA . PRO C 1 152 ? 41.471 95.671 45.156 1.00 39.48 152 PRO C CA 1
ATOM 6934 C C . PRO C 1 152 ? 40.752 97.031 45.127 1.00 38.89 152 PRO C C 1
ATOM 6935 O O . PRO C 1 152 ? 39.655 97.128 45.675 1.00 40.15 152 PRO C O 1
ATOM 6939 N N . PRO C 1 153 ? 41.327 98.063 44.493 1.00 36.35 153 PRO C N 1
ATOM 6940 C CA . PRO C 1 153 ? 42.631 97.991 43.794 1.00 34.53 153 PRO C CA 1
ATOM 6941 C C . PRO C 1 153 ? 43.857 97.820 44.694 1.00 32.24 153 PRO C C 1
ATOM 6942 O O . PRO C 1 153 ? 43.768 97.924 45.921 1.00 32.06 153 PRO C O 1
ATOM 6946 N N . ILE C 1 154 ? 44.992 97.536 44.061 1.00 30.36 154 ILE C N 1
ATOM 6947 C CA . ILE C 1 154 ? 46.223 97.251 44.779 1.00 28.82 154 ILE C CA 1
ATOM 6948 C C . ILE C 1 154 ? 47.238 98.374 44.500 1.00 28.09 154 ILE C C 1
ATOM 6949 O O . ILE C 1 154 ? 47.250 98.966 43.425 1.00 28.98 154 ILE C O 1
ATOM 6954 N N . TYR C 1 155 ? 48.098 98.651 45.467 1.00 28.11 155 TYR C N 1
ATOM 6955 C CA . TYR C 1 155 ? 49.070 99.752 45.276 1.00 27.35 155 TYR C CA 1
ATOM 6956 C C . TYR C 1 155 ? 50.445 99.220 45.564 1.00 25.48 155 TYR C C 1
ATOM 6957 O O . TYR C 1 155 ? 50.660 98.668 46.601 1.00 24.02 155 TYR C O 1
ATOM 6966 N N . TYR C 1 156 ? 51.349 99.406 44.610 1.00 25.43 156 TYR C N 1
ATOM 6967 C CA . TYR C 1 156 ? 52.768 99.116 44.788 1.00 24.69 156 TYR C CA 1
ATOM 6968 C C . TYR C 1 156 ? 53.425 100.510 44.907 1.00 23.70 156 TYR C C 1
ATOM 6969 O O . TYR C 1 156 ? 53.500 101.236 43.925 1.00 25.09 156 TYR C O 1
ATOM 6978 N N . LYS C 1 157 ? 53.833 100.869 46.113 1.00 24.80 157 LYS C N 1
ATOM 6979 C CA . LYS C 1 157 ? 54.137 102.273 46.450 1.00 26.12 157 LYS C CA 1
ATOM 6980 C C . LYS C 1 157 ? 55.377 102.459 47.300 1.00 24.67 157 LYS C C 1
ATOM 6981 O O . LYS C 1 157 ? 55.822 101.548 47.977 1.00 24.10 157 LYS C O 1
ATOM 6987 N N . ALA C 1 158 ? 55.881 103.693 47.309 1.00 25.17 158 ALA C N 1
ATOM 6988 C CA . ALA C 1 158 ? 57.005 104.039 48.184 1.00 25.75 158 ALA C CA 1
ATOM 6989 C C . ALA C 1 158 ? 56.393 104.369 49.535 1.00 25.89 158 ALA C C 1
ATOM 6990 O O . ALA C 1 158 ? 55.572 105.270 49.612 1.00 28.58 158 ALA C O 1
ATOM 6992 N N . ALA C 1 159 ? 56.756 103.640 50.578 1.00 26.46 159 ALA C N 1
ATOM 6993 C CA . ALA C 1 159 ? 56.158 103.808 51.919 1.00 28.38 159 ALA C CA 1
ATOM 6994 C C . ALA C 1 159 ? 57.174 104.359 52.917 1.00 28.78 159 ALA C C 1
ATOM 6995 O O . ALA C 1 159 ? 58.366 104.030 52.849 1.00 27.64 159 ALA C O 1
ATOM 6997 N N . GLU C 1 160 ? 56.698 105.194 53.850 1.00 30.16 160 GLU C N 1
ATOM 6998 C CA . GLU C 1 160 ? 57.518 105.612 54.998 1.00 30.59 160 GLU C CA 1
ATOM 6999 C C . GLU C 1 160 ? 58.057 104.386 55.728 1.00 30.89 160 GLU C C 1
ATOM 7000 O O . GLU C 1 160 ? 57.373 103.354 55.803 1.00 30.88 160 GLU C O 1
ATOM 7006 N N . LYS C 1 161 ? 59.273 104.501 56.279 1.00 30.11 161 LYS C N 1
ATOM 7007 C CA . LYS C 1 161 ? 59.926 103.408 57.012 1.00 31.10 161 LYS C CA 1
ATOM 7008 C C . LYS C 1 161 ? 59.258 103.054 58.353 1.00 31.51 161 LYS C C 1
ATOM 7009 O O . LYS C 1 161 ? 59.535 102.010 58.929 1.00 31.07 161 LYS C O 1
ATOM 7015 N N . THR C 1 162 ? 58.374 103.932 58.823 1.00 32.59 162 THR C N 1
ATOM 7016 C CA . THR C 1 162 ? 57.647 103.751 60.100 1.00 33.65 162 THR C CA 1
ATOM 7017 C C . THR C 1 162 ? 56.280 103.082 59.870 1.00 34.61 162 THR C C 1
ATOM 7018 O O . THR C 1 162 ? 55.556 102.767 60.833 1.00 34.27 162 THR C O 1
ATOM 7022 N N . GLU C 1 163 ? 55.910 102.877 58.603 1.00 35.26 163 GLU C N 1
ATOM 7023 C CA . GLU C 1 163 ? 54.687 102.117 58.307 1.00 35.90 163 GLU C CA 1
ATOM 7024 C C . GLU C 1 163 ? 54.817 100.697 58.890 1.00 35.62 163 GLU C C 1
ATOM 7025 O O . GLU C 1 163 ? 55.932 100.221 59.149 1.00 35.97 163 GLU C O 1
ATOM 7031 N N . LYS C 1 164 ? 53.701 100.034 59.175 1.00 35.10 164 LYS C N 1
ATOM 7032 C CA . LYS C 1 164 ? 53.776 98.803 59.970 1.00 35.12 164 LYS C CA 1
ATOM 7033 C C . LYS C 1 164 ? 53.013 97.609 59.387 1.00 34.01 164 LYS C C 1
ATOM 7034 O O . LYS C 1 164 ? 51.943 97.787 58.801 1.00 33.64 164 LYS C O 1
ATOM 7040 N N . PHE C 1 165 ? 53.551 96.406 59.618 1.00 33.68 165 PHE C N 1
ATOM 7041 C CA . PHE C 1 165 ? 52.826 95.124 59.385 1.00 33.13 165 PHE C CA 1
ATOM 7042 C C . PHE C 1 165 ? 53.479 93.940 60.107 1.00 32.49 165 PHE C C 1
ATOM 7043 O O . PHE C 1 165 ? 54.623 94.025 60.547 1.00 32.31 165 PHE C O 1
ATOM 7051 N N . ALA C 1 166 ? 52.741 92.848 60.285 1.00 32.82 166 ALA C N 1
ATOM 7052 C CA . ALA C 1 166 ? 53.350 91.614 60.797 1.00 33.16 166 ALA C CA 1
ATOM 7053 C C . ALA C 1 166 ? 54.009 90.828 59.644 1.00 33.30 166 ALA C C 1
ATOM 7054 O O . ALA C 1 166 ? 53.289 90.413 58.733 1.00 33.21 166 ALA C O 1
ATOM 7056 N N . PRO C 1 167 ? 55.342 90.641 59.664 1.00 33.37 167 PRO C N 1
ATOM 7057 C CA . PRO C 1 167 ? 56.016 89.838 58.628 1.00 33.41 167 PRO C CA 1
ATOM 7058 C C . PRO C 1 167 ? 55.928 88.355 58.961 1.00 33.66 167 PRO C C 1
ATOM 7059 O O . PRO C 1 167 ? 55.752 87.992 60.133 1.00 33.53 167 PRO C O 1
ATOM 7063 N N . LEU C 1 168 ? 56.083 87.520 57.937 1.00 33.46 168 LEU C N 1
ATOM 7064 C CA . LEU C 1 168 ? 56.019 86.083 58.067 1.00 33.96 168 LEU C CA 1
ATOM 7065 C C . LEU C 1 168 ? 56.824 85.590 59.265 1.00 34.80 168 LEU C C 1
ATOM 7066 O O . LEU C 1 168 ? 58.012 85.884 59.392 1.00 34.46 168 LEU C O 1
ATOM 7071 N N . GLY C 1 169 ? 56.183 84.823 60.139 1.00 35.44 169 GLY C N 1
ATOM 7072 C CA . GLY C 1 169 ? 56.894 84.260 61.280 1.00 36.68 169 GLY C CA 1
ATOM 7073 C C . GLY C 1 169 ? 56.648 84.993 62.585 1.00 37.18 169 GLY C C 1
ATOM 7074 O O . GLY C 1 169 ? 56.926 84.462 63.649 1.00 37.79 169 GLY C O 1
ATOM 7075 N N . TYR C 1 170 ? 56.090 86.192 62.489 1.00 38.09 170 TYR C N 1
ATOM 7076 C CA . TYR C 1 170 ? 55.813 87.040 63.634 1.00 39.17 170 TYR C CA 1
ATOM 7077 C C . TYR C 1 170 ? 54.315 87.269 63.820 1.00 40.35 170 TYR C C 1
ATOM 7078 O O . TYR C 1 170 ? 53.590 87.478 62.854 1.00 40.54 170 TYR C O 1
ATOM 7087 N N . LYS C 1 171 ? 53.859 87.274 65.068 1.00 42.36 171 LYS C N 1
ATOM 7088 C CA . LYS C 1 171 ? 52.444 87.544 65.358 1.00 43.87 171 LYS C CA 1
ATOM 7089 C C . LYS C 1 171 ? 52.141 89.034 65.4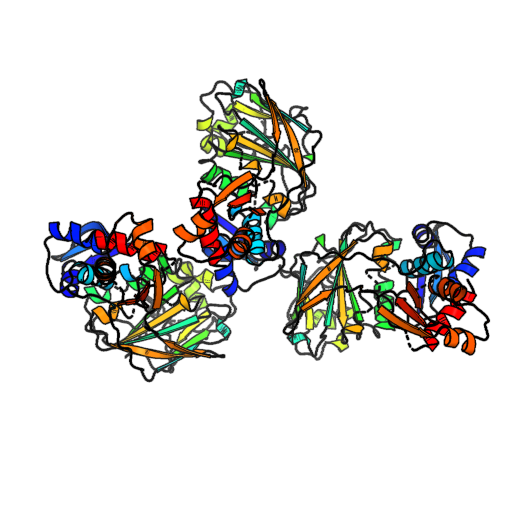57 1.00 44.29 171 LYS C C 1
ATOM 7090 O O . LYS C 1 171 ? 51.031 89.476 65.146 1.00 44.39 171 LYS C O 1
ATOM 7096 N N . GLU C 1 172 ? 53.142 89.801 65.862 1.00 44.81 172 GLU C N 1
ATOM 7097 C CA . GLU C 1 172 ? 52.979 91.224 66.133 1.00 46.13 172 GLU C CA 1
ATOM 7098 C C . GLU C 1 172 ? 53.511 92.095 65.006 1.00 46.33 172 GLU C C 1
ATOM 7099 O O . GLU C 1 172 ? 54.506 91.746 64.358 1.00 46.26 172 GLU C O 1
ATOM 7105 N N . GLU C 1 173 ? 52.854 93.231 64.787 1.00 46.70 173 GLU C N 1
ATOM 7106 C CA . GLU C 1 173 ? 53.308 94.213 63.805 1.00 47.47 173 GLU C CA 1
ATOM 7107 C C . GLU C 1 173 ? 54.667 94.820 64.175 1.00 48.21 173 GLU C C 1
ATOM 7108 O O . GLU C 1 173 ? 55.061 94.831 65.353 1.00 47.44 173 GLU C O 1
ATOM 7122 N N . THR C 1 175 ? 57.553 98.065 62.473 1.00 42.70 175 THR C N 1
ATOM 7123 C CA . THR C 1 175 ? 57.823 99.049 61.425 1.00 38.55 175 THR C CA 1
ATOM 7124 C C . THR C 1 175 ? 58.647 98.397 60.308 1.00 36.52 175 THR C C 1
ATOM 7125 O O . THR C 1 175 ? 59.336 97.408 60.536 1.00 35.16 175 THR C O 1
ATOM 7129 N N . LEU C 1 176 ? 58.563 98.956 59.107 1.00 35.14 176 LEU C N 1
ATOM 7130 C CA . LEU C 1 176 ? 59.400 98.493 57.992 1.00 33.93 176 LEU C CA 1
ATOM 7131 C C . LEU C 1 176 ? 60.891 98.433 58.406 1.00 34.01 176 LEU C C 1
ATOM 7132 O O . LEU C 1 176 ? 61.622 97.453 58.117 1.00 32.14 176 LEU C O 1
ATOM 7137 N N . GLU C 1 177 ? 61.321 99.464 59.142 1.00 33.73 177 GLU C N 1
ATOM 7138 C CA . GLU C 1 177 ? 62.696 99.554 59.606 1.00 34.76 177 GLU C CA 1
ATOM 7139 C C . GLU C 1 177 ? 63.069 98.382 60.503 1.00 34.11 177 GLU C C 1
ATOM 7140 O O . GLU C 1 177 ? 64.109 97.754 60.307 1.00 33.84 177 GLU C O 1
ATOM 7146 N N . GLU C 1 178 ? 62.197 98.071 61.466 1.00 34.24 178 GLU C N 1
ATOM 7147 C CA . GLU C 1 178 ? 62.362 96.931 62.378 1.00 34.46 178 GLU C CA 1
ATOM 7148 C C . GLU C 1 178 ? 62.433 95.588 61.662 1.00 32.13 178 GLU C C 1
ATOM 7149 O O . GLU C 1 178 ? 63.181 94.692 62.077 1.00 32.48 178 GLU C O 1
ATOM 7155 N N . ILE C 1 179 ? 61.608 95.439 60.628 1.00 31.33 179 ILE C N 1
ATOM 7156 C CA . ILE C 1 179 ? 61.574 94.199 59.831 1.00 29.85 179 ILE C CA 1
ATOM 7157 C C . ILE C 1 179 ? 62.929 93.984 59.179 1.00 29.46 179 ILE C C 1
ATOM 7158 O O . ILE C 1 179 ? 63.484 92.896 59.252 1.00 28.73 179 ILE C O 1
ATOM 7163 N N . LEU C 1 180 ? 63.486 95.056 58.622 1.00 29.31 180 LEU C N 1
ATOM 7164 C CA . LEU C 1 180 ? 64.788 94.979 57.980 1.00 31.13 180 LEU C CA 1
ATOM 7165 C C . LEU C 1 180 ? 65.893 94.535 58.925 1.00 31.60 180 LEU C C 1
ATOM 7166 O O . LEU C 1 180 ? 66.825 93.846 58.507 1.00 31.39 180 LEU C O 1
ATOM 7171 N N . GLU C 1 181 ? 65.784 94.928 60.199 1.00 32.13 181 GLU C N 1
ATOM 7172 C CA . GLU C 1 181 ? 66.786 94.589 61.211 1.00 33.22 181 GLU C CA 1
ATOM 7173 C C . GLU C 1 181 ? 66.625 93.160 61.745 1.00 32.35 181 GLU C C 1
ATOM 7174 O O . GLU C 1 181 ? 67.591 92.390 61.804 1.00 31.67 181 GLU C O 1
ATOM 7180 N N . LYS C 1 182 ? 65.395 92.846 62.143 1.00 32.66 182 LYS C N 1
ATOM 7181 C CA . LYS C 1 182 ? 65.068 91.647 62.932 1.00 34.14 182 LYS C CA 1
ATOM 7182 C C . LYS C 1 182 ? 64.642 90.425 62.108 1.00 33.74 182 LYS C C 1
ATOM 7183 O O . LYS C 1 182 ? 64.894 89.285 62.524 1.00 34.74 182 LYS C O 1
ATOM 7189 N N . HIS C 1 183 ? 63.982 90.630 60.968 1.00 33.01 183 HIS C N 1
ATOM 7190 C CA . HIS C 1 183 ? 63.598 89.471 60.152 1.00 31.92 183 HIS C CA 1
ATOM 7191 C C . HIS C 1 183 ? 64.826 88.954 59.402 1.00 32.27 183 HIS C C 1
ATOM 7192 O O . HIS C 1 183 ? 65.664 89.738 58.938 1.00 31.91 183 HIS C O 1
ATOM 7199 N N . GLU C 1 184 ? 64.949 87.630 59.331 1.00 32.24 184 GLU C N 1
ATOM 7200 C CA . GLU C 1 184 ? 66.029 86.970 58.617 1.00 33.07 184 GLU C CA 1
ATOM 7201 C C . GLU C 1 184 ? 66.192 87.424 57.156 1.00 31.95 184 GLU C C 1
ATOM 7202 O O . GLU C 1 184 ? 67.332 87.607 56.666 1.00 31.89 184 GLU C O 1
ATOM 7208 N N . LYS C 1 185 ? 65.069 87.604 56.466 1.00 31.18 185 LYS C N 1
ATOM 7209 C CA . LYS C 1 185 ? 65.072 88.116 55.071 1.00 30.33 185 LYS C CA 1
ATOM 7210 C C . LYS C 1 185 ? 65.340 89.627 55.010 1.00 29.98 185 LYS C C 1
ATOM 7211 O O . LYS C 1 185 ? 65.720 90.158 53.961 1.00 28.93 185 LYS C O 1
ATOM 7217 N N . GLY C 1 186 ? 65.128 90.305 56.139 1.00 29.91 186 GLY C N 1
ATOM 7218 C CA . GLY C 1 186 ? 65.454 91.734 56.278 1.00 29.33 186 GLY C CA 1
ATOM 7219 C C . GLY C 1 186 ? 66.962 91.864 56.248 1.00 30.13 186 GLY C C 1
ATOM 7220 O O . GLY C 1 186 ? 67.499 92.708 55.547 1.00 29.77 186 GLY C O 1
ATOM 7221 N N . ARG C 1 187 ? 67.640 90.999 56.995 1.00 29.51 187 ARG C N 1
ATOM 7222 C CA . ARG C 1 187 ? 69.086 90.965 56.989 1.00 30.89 187 ARG C CA 1
ATOM 7223 C C . ARG C 1 187 ? 69.655 90.488 55.665 1.00 30.63 187 ARG C C 1
ATOM 7224 O O . ARG C 1 187 ? 70.656 91.029 55.198 1.00 29.93 187 ARG C O 1
ATOM 7232 N N . GLU C 1 188 ? 69.030 89.465 55.082 1.00 30.63 188 GLU C N 1
ATOM 7233 C CA . GLU C 1 188 ? 69.553 88.835 53.870 1.00 31.00 188 GLU C CA 1
ATOM 7234 C C . GLU C 1 188 ? 69.404 89.775 52.676 1.00 30.23 188 GLU C C 1
ATOM 7235 O O . GLU C 1 188 ? 70.346 89.921 51.890 1.00 31.24 188 GLU C O 1
ATOM 7241 N N . TYR C 1 189 ? 68.251 90.446 52.565 1.00 28.05 189 TYR C N 1
ATOM 7242 C CA . TYR C 1 189 ? 67.952 91.265 51.367 1.00 26.90 189 TYR C CA 1
ATOM 7243 C C . TYR C 1 189 ? 67.841 92.746 51.619 1.00 25.71 189 TYR C C 1
ATOM 7244 O O . TYR C 1 189 ? 67.685 93.494 50.680 1.00 25.17 189 TYR C O 1
ATOM 7253 N N . GLY C 1 190 ? 67.908 93.165 52.893 1.00 26.28 190 GLY C N 1
ATOM 7254 C CA . GLY C 1 190 ? 67.747 94.577 53.244 1.00 24.88 190 GLY C CA 1
ATOM 7255 C C . GLY C 1 190 ? 68.633 95.535 52.482 1.00 24.61 190 GLY C C 1
ATOM 7256 O O . GLY C 1 190 ? 68.212 96.643 52.180 1.00 23.74 190 GLY C O 1
ATOM 7257 N N . HIS C 1 191 ? 69.872 95.127 52.161 1.00 24.28 191 HIS C N 1
ATOM 7258 C CA . HIS C 1 191 ? 70.813 96.057 51.529 1.00 23.92 191 HIS C CA 1
ATOM 7259 C C . HIS C 1 191 ? 70.298 96.576 50.182 1.00 23.39 191 HIS C C 1
ATOM 7260 O O . HIS C 1 191 ? 70.692 97.667 49.746 1.00 23.64 191 HIS C O 1
ATOM 7267 N N . LEU C 1 192 ? 69.387 95.823 49.558 1.00 23.22 192 LEU C N 1
ATOM 7268 C CA . LEU C 1 192 ? 68.791 96.227 48.263 1.00 23.24 192 LEU C CA 1
ATOM 7269 C C . LEU C 1 192 ? 67.976 97.525 48.334 1.00 23.08 192 LEU C C 1
ATOM 7270 O O . LEU C 1 192 ? 67.780 98.193 47.313 1.00 22.90 192 LEU C O 1
ATOM 7275 N N . ILE C 1 193 ? 67.496 97.878 49.536 1.00 23.69 193 ILE C N 1
ATOM 7276 C CA . ILE C 1 193 ? 66.616 99.051 49.709 1.00 23.75 193 ILE C CA 1
ATOM 7277 C C . ILE C 1 193 ? 66.936 99.969 50.916 1.00 25.49 193 ILE C C 1
ATOM 7278 O O . ILE C 1 193 ? 66.438 101.096 50.968 1.00 25.03 193 ILE C O 1
ATOM 7283 N N . LYS C 1 194 ? 67.721 99.468 51.874 1.00 26.38 194 LYS C N 1
ATOM 7284 C CA . LYS C 1 194 ? 67.852 100.104 53.195 1.00 28.65 194 LYS C CA 1
ATOM 7285 C C . LYS C 1 194 ? 68.377 101.528 53.140 1.00 29.27 194 LYS C C 1
ATOM 7286 O O . LYS C 1 194 ? 68.056 102.346 53.999 1.00 29.76 194 LYS C O 1
ATOM 7292 N N . ASP C 1 195 ? 69.160 101.828 52.117 1.00 30.23 195 ASP C N 1
ATOM 7293 C CA . ASP C 1 195 ? 69.755 103.156 51.969 1.00 31.19 195 ASP C CA 1
ATOM 7294 C C . ASP C 1 195 ? 68.848 104.141 51.238 1.00 30.90 195 ASP C C 1
ATOM 7295 O O . ASP C 1 195 ? 69.263 105.257 50.955 1.00 32.15 195 ASP C O 1
ATOM 7300 N N . LYS C 1 196 ? 67.608 103.752 50.941 1.00 29.73 196 LYS C N 1
ATOM 7301 C CA . LYS C 1 196 ? 66.703 104.697 50.276 1.00 28.78 196 LYS C CA 1
ATOM 7302 C C . LYS C 1 196 ? 65.821 105.401 51.278 1.00 28.66 196 LYS C C 1
ATOM 7303 O O . LYS C 1 196 ? 65.656 104.931 52.391 1.00 27.96 196 LYS C O 1
ATOM 7309 N N . GLN C 1 197 ? 65.241 106.519 50.866 1.00 29.07 197 GLN C N 1
ATOM 7310 C CA . GLN C 1 197 ? 64.348 107.295 51.731 1.00 30.61 197 GLN C CA 1
ATOM 7311 C C . GLN C 1 197 ? 63.035 106.556 52.092 1.00 29.77 197 GLN C C 1
ATOM 7312 O O . GLN C 1 197 ? 62.510 106.709 53.198 1.00 30.10 197 GLN C O 1
ATOM 7318 N N . PHE C 1 198 ? 62.536 105.744 51.168 1.00 29.41 198 PHE C N 1
ATOM 7319 C CA . PHE C 1 198 ? 61.276 104.999 51.346 1.00 28.44 198 PHE C CA 1
ATOM 7320 C C . PHE C 1 198 ? 61.486 103.538 50.920 1.00 28.21 198 PHE C C 1
ATOM 7321 O O . PHE C 1 198 ? 62.393 103.259 50.130 1.00 26.89 198 PHE C O 1
ATOM 7329 N N . TYR C 1 199 ? 60.660 102.627 51.457 1.00 27.05 199 TYR C N 1
ATOM 7330 C CA . TYR C 1 199 ? 60.706 101.191 51.115 1.00 27.26 199 TYR C CA 1
ATOM 7331 C C . TYR C 1 199 ? 59.461 100.753 50.299 1.00 26.77 199 TYR C C 1
ATOM 7332 O O . TYR C 1 199 ? 58.352 101.285 50.524 1.00 26.65 199 TYR C O 1
ATOM 7341 N N . PRO C 1 200 ? 59.624 99.834 49.335 1.00 26.21 200 PRO C N 1
ATOM 7342 C CA . PRO C 1 200 ? 58.468 99.395 48.553 1.00 25.30 200 PRO C CA 1
ATOM 7343 C C . PRO C 1 200 ? 57.474 98.674 49.439 1.00 24.96 200 PRO C C 1
ATOM 7344 O O . PRO C 1 200 ? 57.855 97.914 50.331 1.00 24.49 200 PRO C O 1
ATOM 7348 N N . LEU C 1 201 ? 56.195 98.951 49.203 1.00 25.80 201 LEU C N 1
ATOM 7349 C CA . LEU C 1 201 ? 55.138 98.250 49.915 1.00 25.50 201 LEU C CA 1
ATOM 7350 C C . LEU C 1 201 ? 54.012 97.864 48.955 1.00 25.05 201 LEU C C 1
ATOM 7351 O O . LEU C 1 201 ? 53.639 98.634 48.082 1.00 25.78 201 LEU C O 1
ATOM 7356 N N . LEU C 1 202 ? 53.510 96.639 49.093 1.00 25.42 202 LEU C N 1
ATOM 7357 C CA . LEU C 1 202 ? 52.367 96.185 48.301 1.00 25.64 202 LEU C CA 1
ATOM 7358 C C . LEU C 1 202 ? 51.178 96.103 49.253 1.00 25.75 202 LEU C C 1
ATOM 7359 O O . LEU C 1 202 ? 51.231 95.399 50.234 1.00 25.33 202 LEU C O 1
ATOM 7364 N N . ILE C 1 203 ? 50.131 96.864 48.967 1.00 28.46 203 ILE C N 1
ATOM 7365 C CA . ILE C 1 203 ? 49.037 97.075 49.935 1.00 30.58 203 ILE C CA 1
ATOM 7366 C C . ILE C 1 203 ? 47.738 97.234 49.185 1.00 30.83 203 ILE C C 1
ATOM 7367 O O . ILE C 1 203 ? 47.712 97.850 48.113 1.00 30.87 203 ILE C O 1
ATOM 7372 N N . ASP C 1 204 ? 46.651 96.701 49.743 1.00 33.38 204 ASP C N 1
ATOM 7373 C CA . ASP C 1 204 ? 45.357 96.811 49.045 1.00 35.26 204 ASP C CA 1
ATOM 7374 C C . ASP C 1 204 ? 44.525 98.040 49.490 1.00 36.58 204 ASP C C 1
ATOM 7375 O O . ASP C 1 204 ? 45.014 98.881 50.254 1.00 36.40 204 ASP C O 1
ATOM 7380 N N . SER C 1 205 ? 43.292 98.115 48.979 1.00 37.69 205 SER C N 1
ATOM 7381 C CA . SER C 1 205 ? 42.316 99.215 49.185 1.00 38.91 205 SER C CA 1
ATOM 7382 C C . SER C 1 205 ? 41.999 99.603 50.616 1.00 38.68 205 SER C C 1
ATOM 7383 O O . SER C 1 205 ? 41.613 100.741 50.855 1.00 39.73 205 SER C O 1
ATOM 7386 N N . GLU C 1 206 ? 42.142 98.656 51.535 1.00 38.84 206 GLU C N 1
ATOM 7387 C CA . GLU C 1 206 ? 41.756 98.801 52.943 1.00 39.26 206 GLU C CA 1
ATOM 7388 C C . GLU C 1 206 ? 42.980 98.755 53.835 1.00 38.64 206 GLU C C 1
ATOM 7389 O O . GLU C 1 206 ? 42.881 98.457 55.039 1.00 38.99 206 GLU C O 1
ATOM 7395 N N . GLY C 1 207 ? 44.146 99.023 53.246 1.00 37.62 207 GLY C N 1
ATOM 7396 C CA . GLY C 1 207 ? 45.368 99.114 54.029 1.00 35.96 207 GLY C CA 1
ATOM 7397 C C . GLY C 1 207 ? 45.920 97.807 54.532 1.00 34.54 207 GLY C C 1
ATOM 7398 O O . GLY C 1 207 ? 46.742 97.796 55.431 1.00 35.13 207 GLY C O 1
ATOM 7399 N N . ASN C 1 208 ? 45.494 96.688 53.955 1.00 33.48 208 ASN C N 1
ATOM 7400 C CA . ASN C 1 208 ? 46.141 95.423 54.269 1.00 32.28 208 ASN C CA 1
ATOM 7401 C C . ASN C 1 208 ? 47.438 95.294 53.450 1.00 31.19 208 ASN C C 1
ATOM 7402 O O . ASN C 1 208 ? 47.428 95.373 52.213 1.00 31.40 208 ASN C O 1
ATOM 7407 N N . VAL C 1 209 ? 48.531 95.148 54.180 1.00 30.65 209 VAL C N 1
ATOM 7408 C CA . VAL C 1 209 ? 49.859 94.937 53.606 1.00 30.49 209 VAL C CA 1
ATOM 7409 C C . VAL C 1 209 ? 50.032 93.472 53.190 1.00 28.39 209 VAL C C 1
ATOM 7410 O O . VAL C 1 209 ? 50.098 92.571 54.027 1.00 28.81 209 VAL C O 1
ATOM 7414 N N . LEU C 1 210 ? 50.143 93.276 51.887 1.00 27.06 210 LEU C N 1
ATOM 7415 C CA . LEU C 1 210 ? 50.508 91.979 51.328 1.00 26.02 210 LEU C CA 1
ATOM 7416 C C . LEU C 1 210 ? 51.962 91.647 51.617 1.00 25.79 210 LEU C C 1
ATOM 7417 O O . LEU C 1 210 ? 52.275 90.575 52.166 1.00 26.28 210 LEU C O 1
ATOM 7422 N N . SER C 1 211 ? 52.858 92.593 51.301 1.00 25.38 211 SER C N 1
ATOM 7423 C CA . SER C 1 211 ? 54.287 92.350 51.483 1.00 25.22 211 SER C CA 1
ATOM 7424 C C . SER C 1 211 ? 55.094 93.644 51.389 1.00 25.49 211 SER C C 1
ATOM 7425 O O . SER C 1 211 ? 54.572 94.719 51.064 1.00 26.02 211 SER C O 1
ATOM 7436 N N . PRO C 1 213 ? 58.107 94.188 49.008 1.00 23.16 213 PRO C N 1
ATOM 7437 C CA . PRO C 1 213 ? 59.113 93.716 48.001 1.00 22.63 213 PRO C CA 1
ATOM 7438 C C . PRO C 1 213 ? 60.505 94.396 48.172 1.00 22.31 213 PRO C C 1
ATOM 7439 O O . PRO C 1 213 ? 60.528 95.601 48.435 1.00 23.17 213 PRO C O 1
ATOM 7443 N N . PRO C 1 214 ? 61.646 93.684 48.079 1.00 21.26 214 PRO C N 1
ATOM 7444 C CA . PRO C 1 214 ? 61.732 92.272 47.729 1.00 21.98 214 PRO C CA 1
ATOM 7445 C C . PRO C 1 214 ? 62.089 91.443 48.950 1.00 21.77 214 PRO C C 1
ATOM 7446 O O . PRO C 1 214 ? 62.895 90.513 48.834 1.00 22.50 214 PRO C O 1
ATOM 7450 N N . ILE C 1 215 ? 61.507 91.766 50.106 1.00 21.65 215 ILE C N 1
ATOM 7451 C CA . ILE C 1 215 ? 62.010 91.294 51.398 1.00 21.48 215 ILE C CA 1
ATOM 7452 C C . ILE C 1 215 ? 61.198 90.122 51.949 1.00 21.42 215 ILE C C 1
ATOM 7453 O O . ILE C 1 215 ? 61.738 89.014 52.167 1.00 20.05 215 ILE C O 1
ATOM 7458 N N . ILE C 1 216 ? 59.902 90.374 52.171 1.00 21.10 216 ILE C N 1
ATOM 7459 C CA . ILE C 1 216 ? 59.097 89.423 52.887 1.00 21.89 216 ILE C CA 1
ATOM 7460 C C . ILE C 1 216 ? 57.603 89.681 52.736 1.00 22.73 216 ILE C C 1
ATOM 7461 O O . ILE C 1 216 ? 57.167 90.804 52.483 1.00 23.83 216 ILE C O 1
ATOM 7466 N N . ASN C 1 217 ? 56.822 88.611 52.856 1.00 24.07 217 ASN C N 1
ATOM 7467 C CA . ASN C 1 217 ? 55.386 88.700 52.778 1.00 25.47 217 ASN C CA 1
ATOM 7468 C C . ASN C 1 217 ? 54.781 88.794 54.193 1.00 27.24 217 ASN C C 1
ATOM 7469 O O . ASN C 1 217 ? 55.456 88.522 55.183 1.00 26.72 217 ASN C O 1
ATOM 7474 N N . SER C 1 218 ? 53.527 89.224 54.252 1.00 28.99 218 SER C N 1
ATOM 7475 C CA . SER C 1 218 ? 52.771 89.303 55.509 1.00 32.19 218 SER C CA 1
ATOM 7476 C C . SER C 1 218 ? 52.579 87.949 56.142 1.00 32.61 218 SER C C 1
ATOM 7477 O O . SER C 1 218 ? 52.406 86.944 55.439 1.00 32.08 218 SER C O 1
ATOM 7480 N N . GLU C 1 219 ? 52.593 87.914 57.472 1.00 33.82 219 GLU C N 1
ATOM 7481 C CA . GLU C 1 219 ? 52.182 86.696 58.189 1.00 35.17 219 GLU C CA 1
ATOM 7482 C C . GLU C 1 219 ? 50.669 86.397 58.044 1.00 35.41 219 GLU C C 1
ATOM 7483 O O . GLU C 1 219 ? 50.255 85.228 58.015 1.00 35.64 219 GLU C O 1
ATOM 7489 N N . PHE C 1 220 ? 49.873 87.457 57.950 1.00 35.84 220 PHE C N 1
ATOM 7490 C CA . PHE C 1 220 ? 48.427 87.372 58.093 1.00 36.95 220 PHE C CA 1
ATOM 7491 C C . PHE C 1 220 ? 47.633 87.777 56.857 1.00 36.50 220 PHE C C 1
ATOM 7492 O O . PHE C 1 220 ? 46.457 87.449 56.764 1.00 37.46 220 PHE C O 1
ATOM 7500 N N . THR C 1 221 ? 48.238 88.494 55.911 1.00 36.20 221 THR C N 1
ATOM 7501 C CA . THR C 1 221 ? 47.492 88.934 54.707 1.00 34.98 221 THR C CA 1
ATOM 7502 C C . THR C 1 221 ? 47.760 88.030 53.483 1.00 35.08 221 THR C C 1
ATOM 7503 O O . THR C 1 221 ? 48.918 87.790 53.105 1.00 34.23 221 THR C O 1
ATOM 7507 N N . GLY C 1 222 ? 46.673 87.546 52.880 1.00 33.77 222 GLY C N 1
ATOM 7508 C CA . GLY C 1 222 ? 46.697 86.754 51.658 1.00 33.42 222 GLY C CA 1
ATOM 7509 C C . GLY C 1 222 ? 47.611 85.541 51.652 1.00 32.80 222 GLY C C 1
ATOM 7510 O O . GLY C 1 222 ? 48.201 85.241 50.622 1.00 32.41 222 GLY C O 1
ATOM 7511 N N . ARG C 1 223 ? 47.709 84.834 52.776 1.00 32.34 223 ARG C N 1
ATOM 7512 C CA . ARG C 1 223 ? 48.549 83.633 52.853 1.00 32.61 223 ARG C CA 1
ATOM 7513 C C . ARG C 1 223 ? 48.025 82.557 51.905 1.00 32.52 223 ARG C C 1
ATOM 7514 O O . ARG C 1 223 ? 46.808 82.416 51.743 1.00 32.45 223 ARG C O 1
ATOM 7522 N N . VAL C 1 224 ? 48.940 81.816 51.280 1.00 31.28 224 VAL C N 1
ATOM 7523 C CA . VAL C 1 224 ? 48.567 80.727 50.353 1.00 30.72 224 VAL C CA 1
ATOM 7524 C C . VAL C 1 224 ? 48.659 79.397 51.068 1.00 30.86 224 VAL C C 1
ATOM 7525 O O . VAL C 1 224 ? 49.661 79.119 51.751 1.00 30.57 224 VAL C O 1
ATOM 7529 N N . THR C 1 225 ? 47.608 78.584 50.933 1.00 31.69 225 THR C N 1
ATOM 7530 C CA . THR C 1 225 ? 47.567 77.220 51.534 1.00 31.76 225 THR C CA 1
ATOM 7531 C C . THR C 1 225 ? 47.098 76.246 50.467 1.00 32.06 225 THR C C 1
ATOM 7532 O O . THR C 1 225 ? 46.641 76.682 49.417 1.00 31.49 225 THR C O 1
ATOM 7536 N N . THR C 1 226 ? 47.137 74.933 50.735 1.00 33.02 226 THR C N 1
ATOM 7537 C CA . THR C 1 226 ? 46.460 74.002 49.802 1.00 34.70 226 THR C CA 1
ATOM 7538 C C . THR C 1 226 ? 44.948 74.301 49.544 1.00 34.82 226 THR C C 1
ATOM 7539 O O . THR C 1 226 ? 44.388 73.829 48.542 1.00 34.37 226 THR C O 1
ATOM 7543 N N . ASP C 1 227 ? 44.295 75.092 50.407 1.00 34.76 227 ASP C N 1
ATOM 7544 C CA . ASP C 1 227 ? 42.886 75.494 50.148 1.00 35.34 227 ASP C CA 1
ATOM 7545 C C . ASP C 1 227 ? 42.726 76.660 49.200 1.00 34.33 227 ASP C C 1
ATOM 7546 O O . ASP C 1 227 ? 41.618 76.943 48.730 1.00 33.87 227 ASP C O 1
ATOM 7551 N N . THR C 1 228 ? 43.831 77.345 48.904 1.00 33.28 228 THR C N 1
ATOM 7552 C CA . THR C 1 228 ? 43.783 78.457 47.958 1.00 32.36 228 THR C CA 1
ATOM 7553 C C . THR C 1 228 ? 43.349 78.021 46.560 1.00 31.54 228 THR C C 1
ATOM 7554 O O . THR C 1 228 ? 43.877 77.059 46.004 1.00 32.76 228 THR C O 1
ATOM 7558 N N . LYS C 1 229 ? 42.393 78.745 46.004 1.00 30.95 229 LYS C N 1
ATOM 7559 C CA . LYS C 1 229 ? 41.907 78.496 44.669 1.00 30.55 229 LYS C CA 1
ATOM 7560 C C . LYS C 1 229 ? 42.328 79.545 43.682 1.00 28.84 229 LYS C C 1
ATOM 7561 O O . LYS C 1 229 ? 42.433 79.271 42.491 1.00 27.80 229 LYS C O 1
ATOM 7567 N N . ASN C 1 230 ? 42.498 80.771 44.160 1.00 28.69 230 ASN C N 1
ATOM 7568 C CA . ASN C 1 230 ? 42.735 81.893 43.267 1.00 28.32 230 ASN C CA 1
ATOM 7569 C C . ASN C 1 230 ? 43.933 82.679 43.758 1.00 27.81 230 ASN C C 1
ATOM 7570 O O . ASN C 1 230 ? 43.955 83.098 44.915 1.00 27.80 230 ASN C O 1
ATOM 7575 N N . VAL C 1 231 ? 44.920 82.874 42.882 1.00 27.03 231 VAL C N 1
ATOM 7576 C CA . VAL C 1 231 ? 46.187 83.521 43.294 1.00 26.18 231 VAL C CA 1
ATOM 7577 C C . VAL C 1 231 ? 46.422 84.844 42.608 1.00 24.70 231 VAL C C 1
ATOM 7578 O O . VAL C 1 231 ? 46.066 85.028 41.444 1.00 25.06 231 VAL C O 1
ATOM 7582 N N . PHE C 1 232 ? 46.983 85.785 43.360 1.00 22.98 232 PHE C N 1
ATOM 7583 C CA . PHE C 1 232 ? 47.394 87.061 42.843 1.00 22.18 232 PHE C CA 1
ATOM 7584 C C . PHE C 1 232 ? 48.924 86.985 42.863 1.00 21.25 232 PHE C C 1
ATOM 7585 O O . PHE C 1 232 ? 49.513 86.596 43.871 1.00 21.27 232 PHE C O 1
ATOM 7593 N N . ILE C 1 233 ? 49.543 87.330 41.752 1.00 21.40 233 ILE C N 1
ATOM 7594 C CA . ILE C 1 233 ? 51.014 87.232 41.635 1.00 21.28 233 ILE C CA 1
ATOM 7595 C C . ILE C 1 233 ? 51.573 88.617 41.341 1.00 20.91 233 ILE C C 1
ATOM 7596 O O . ILE C 1 233 ? 51.053 89.339 40.478 1.00 21.96 233 ILE C O 1
ATOM 7601 N N . ASP C 1 234 ? 52.621 88.995 42.065 1.00 21.16 234 ASP C N 1
ATOM 7602 C CA . ASP C 1 234 ? 53.329 90.246 41.799 1.00 19.87 234 ASP C CA 1
ATOM 7603 C C . ASP C 1 234 ? 54.798 89.884 41.497 1.00 18.61 234 ASP C C 1
ATOM 7604 O O . ASP C 1 234 ? 55.372 88.971 42.116 1.00 19.71 234 ASP C O 1
ATOM 7609 N N . VAL C 1 235 ? 55.350 90.566 40.512 1.00 17.44 235 VAL C N 1
ATOM 7610 C CA . VAL C 1 235 ? 56.781 90.431 40.177 1.00 17.11 235 VAL C CA 1
ATOM 7611 C C . VAL C 1 235 ? 57.359 91.824 40.086 1.00 16.51 235 VAL C C 1
ATOM 7612 O O . VAL C 1 235 ? 56.849 92.641 39.345 1.00 19.00 235 VAL C O 1
ATOM 7616 N N . THR C 1 236 ? 58.433 92.084 40.820 1.00 16.69 236 THR C N 1
ATOM 7617 C CA . THR C 1 236 ? 59.045 93.422 40.812 1.00 16.41 236 THR C CA 1
ATOM 7618 C C . THR C 1 236 ? 60.530 93.350 40.459 1.00 16.89 236 THR C C 1
ATOM 7619 O O . THR C 1 236 ? 61.160 92.298 40.641 1.00 17.09 236 THR C O 1
ATOM 7623 N N . GLY C 1 237 ? 61.100 94.482 40.047 1.00 16.79 237 GLY C N 1
ATOM 7624 C CA . GLY C 1 237 ? 62.525 94.519 39.687 1.00 18.34 237 GLY C CA 1
ATOM 7625 C C . GLY C 1 237 ? 62.866 95.779 38.906 1.00 18.18 237 GLY C C 1
ATOM 7626 O O . GLY C 1 237 ? 62.127 96.775 38.980 1.00 18.63 237 GLY C O 1
ATOM 7627 N N . TRP C 1 238 ? 63.955 95.708 38.137 1.00 18.58 238 TRP C N 1
ATOM 7628 C CA . TRP C 1 238 ? 64.652 96.899 37.556 1.00 18.35 238 TRP C CA 1
ATOM 7629 C C . TRP C 1 238 ? 64.452 97.051 36.064 1.00 18.82 238 TRP C C 1
ATOM 7630 O O . TRP C 1 238 ? 64.646 98.131 35.541 1.00 20.14 238 TRP C O 1
ATOM 7641 N N . LYS C 1 239 ? 64.029 95.978 35.388 1.00 18.82 239 LYS C N 1
ATOM 7642 C CA . LYS C 1 239 ? 63.740 95.994 33.970 1.00 19.75 239 LYS C CA 1
ATOM 7643 C C . LYS C 1 239 ? 62.382 95.330 33.695 1.00 20.43 239 LYS C C 1
ATOM 7644 O O . LYS C 1 239 ? 62.140 94.200 34.129 1.00 18.53 239 LYS C O 1
ATOM 7650 N N . LEU C 1 240 ? 61.520 96.043 32.972 1.00 20.98 240 LEU C N 1
ATOM 7651 C CA . LEU C 1 240 ? 60.148 95.575 32.671 1.00 23.04 240 LEU C CA 1
ATOM 7652 C C . LEU C 1 240 ? 60.170 94.252 31.911 1.00 22.40 240 LEU C C 1
ATOM 7653 O O . LEU C 1 240 ? 59.467 93.341 32.265 1.00 21.85 240 LEU C O 1
ATOM 7658 N N . GLU C 1 241 ? 61.028 94.127 30.907 1.00 22.06 241 GLU C N 1
ATOM 7659 C CA . GLU C 1 241 ? 61.128 92.886 30.169 1.00 22.73 241 GLU C CA 1
ATOM 7660 C C . GLU C 1 241 ? 61.468 91.680 31.041 1.00 22.23 241 GLU C C 1
ATOM 7661 O O . GLU C 1 241 ? 60.961 90.598 30.789 1.00 20.26 241 GLU C O 1
ATOM 7667 N N . LYS C 1 242 ? 62.301 91.851 32.063 1.00 22.20 242 LYS C N 1
ATOM 7668 C CA . LYS C 1 242 ? 62.687 90.719 32.902 1.00 22.46 242 LYS C CA 1
ATOM 7669 C C . LYS C 1 242 ? 61.532 90.268 33.796 1.00 21.32 242 LYS C C 1
ATOM 7670 O O . LYS C 1 242 ? 61.308 89.078 34.000 1.00 18.72 242 LYS C O 1
ATOM 7676 N N . VAL C 1 243 ? 60.852 91.248 34.377 1.00 20.31 243 VAL C N 1
ATOM 7677 C CA . VAL C 1 243 ? 59.763 90.942 35.294 1.00 19.96 243 VAL C CA 1
ATOM 7678 C C . VAL C 1 243 ? 58.589 90.340 34.513 1.00 20.47 243 VAL C C 1
ATOM 7679 O O . VAL C 1 243 ? 57.932 89.433 35.003 1.00 20.32 243 VAL C O 1
ATOM 7694 N N . LEU C 1 245 ? 58.872 88.499 31.757 1.00 19.02 245 LEU C N 1
ATOM 7695 C CA . LEU C 1 245 ? 59.252 87.122 31.477 1.00 18.72 245 LEU C CA 1
ATOM 7696 C C . LEU C 1 245 ? 58.972 86.180 32.653 1.00 17.82 245 LEU C C 1
ATOM 7697 O O . LEU C 1 245 ? 58.359 85.092 32.470 1.00 15.63 245 LEU C O 1
ATOM 7702 N N . ALA C 1 246 ? 59.436 86.581 33.837 1.00 16.36 246 ALA C N 1
ATOM 7703 C CA . ALA C 1 246 ? 59.212 85.832 35.061 1.00 17.41 246 ALA C CA 1
ATOM 7704 C C . ALA C 1 246 ? 57.702 85.617 35.340 1.00 16.70 246 ALA C C 1
ATOM 7705 O O . ALA C 1 246 ? 57.263 84.525 35.707 1.00 16.69 246 ALA C O 1
ATOM 7707 N N . LEU C 1 247 ? 56.915 86.660 35.136 1.00 17.18 247 LEU C N 1
ATOM 7708 C CA . LEU C 1 247 ? 55.454 86.569 35.333 1.00 16.38 247 LEU C CA 1
ATOM 7709 C C . LEU C 1 247 ? 54.882 85.539 34.354 1.00 16.78 247 LEU C C 1
ATOM 7710 O O . LEU C 1 247 ? 54.089 84.687 34.760 1.00 16.35 247 LEU C O 1
ATOM 7715 N N . ASN C 1 248 ? 55.322 85.596 33.095 1.00 16.12 248 ASN C N 1
ATOM 7716 C CA . ASN C 1 248 ? 54.821 84.675 32.052 1.00 17.05 248 ASN C CA 1
ATOM 7717 C C . ASN C 1 248 ? 55.145 83.234 32.396 1.00 17.14 248 ASN C C 1
ATOM 7718 O O . ASN C 1 248 ? 54.328 82.347 32.178 1.00 17.05 248 ASN C O 1
ATOM 7723 N N . VAL C 1 249 ? 56.340 82.995 32.961 1.00 16.20 249 VAL C N 1
ATOM 7724 C CA . VAL C 1 249 ? 56.719 81.654 33.409 1.00 15.30 249 VAL C CA 1
ATOM 7725 C C . VAL C 1 249 ? 55.801 81.157 34.558 1.00 16.43 249 VAL C C 1
ATOM 7726 O O . VAL C 1 249 ? 55.309 80.036 34.502 1.00 14.06 249 VAL C O 1
ATOM 7738 N N . VAL C 1 251 ? 52.707 82.198 35.415 1.00 17.64 251 VAL C N 1
ATOM 7739 C CA . VAL C 1 251 ? 51.305 81.949 34.998 1.00 18.11 251 VAL C CA 1
ATOM 7740 C C . VAL C 1 251 ? 51.165 80.734 34.068 1.00 17.67 251 VAL C C 1
ATOM 7741 O O . VAL C 1 251 ? 50.197 79.972 34.218 1.00 17.56 251 VAL C O 1
ATOM 7745 N N . THR C 1 252 ? 52.091 80.566 33.113 1.00 16.57 252 THR C N 1
ATOM 7746 C CA . THR C 1 252 ? 52.009 79.384 32.237 1.00 17.63 252 THR C CA 1
ATOM 7747 C C . THR C 1 252 ? 52.227 78.077 32.972 1.00 18.11 252 THR C C 1
ATOM 7748 O O . THR C 1 252 ? 51.592 77.084 32.598 1.00 17.95 252 THR C O 1
ATOM 7752 N N . ALA C 1 253 ? 53.071 78.080 34.025 1.00 17.79 253 ALA C N 1
ATOM 7753 C CA . ALA C 1 253 ? 53.205 76.913 34.895 1.00 19.06 253 ALA C CA 1
ATOM 7754 C C . ALA C 1 253 ? 51.858 76.596 35.569 1.00 19.69 253 ALA C C 1
ATOM 7755 O O . ALA C 1 253 ? 51.480 75.429 35.699 1.00 20.21 253 ALA C O 1
ATOM 7757 N N . LEU C 1 254 ? 51.154 77.628 36.025 1.00 19.20 254 LEU C N 1
ATOM 7758 C CA . LEU C 1 254 ? 49.874 77.406 36.730 1.00 19.87 254 LEU C CA 1
ATOM 7759 C C . LEU C 1 254 ? 48.717 76.990 35.804 1.00 20.01 254 LEU C C 1
ATOM 7760 O O . LEU C 1 254 ? 47.855 76.196 36.215 1.00 19.71 254 LEU C O 1
ATOM 7765 N N . ALA C 1 255 ? 48.757 77.463 34.556 1.00 20.72 255 ALA C N 1
ATOM 7766 C CA . ALA C 1 255 ? 47.896 76.970 33.481 1.00 21.47 255 ALA C CA 1
ATOM 7767 C C . ALA C 1 255 ? 47.993 75.434 33.246 1.00 22.67 255 ALA C C 1
ATOM 7768 O O . ALA C 1 255 ? 46.993 74.808 32.894 1.00 21.82 255 ALA C O 1
ATOM 7770 N N . GLU C 1 256 ? 49.191 74.854 33.410 1.00 22.56 256 GLU C N 1
ATOM 7771 C CA . GLU C 1 256 ? 49.377 73.385 33.365 1.00 23.37 256 GLU C CA 1
ATOM 7772 C C . GLU C 1 256 ? 48.641 72.642 34.486 1.00 23.41 256 GLU C C 1
ATOM 7773 O O . GLU C 1 256 ? 48.473 71.417 34.415 1.00 22.94 256 GLU C O 1
ATOM 7779 N N . ARG C 1 257 ? 48.255 73.372 35.529 1.00 23.36 257 ARG C N 1
ATOM 7780 C CA . ARG C 1 257 ? 47.509 72.832 36.658 1.00 24.13 257 ARG C CA 1
ATOM 7781 C C . ARG C 1 257 ? 46.009 73.130 36.502 1.00 24.45 257 ARG C C 1
ATOM 7782 O O . ARG C 1 257 ? 45.255 72.993 37.453 1.00 25.04 257 ARG C O 1
ATOM 7790 N N . GLY C 1 258 ? 45.597 73.558 35.316 1.00 23.39 258 GLY C N 1
ATOM 7791 C CA . GLY C 1 258 ? 44.207 73.959 35.089 1.00 23.89 258 GLY C CA 1
ATOM 7792 C C . GLY C 1 258 ? 43.894 75.389 35.480 1.00 24.53 258 GLY C C 1
ATOM 7793 O O . GLY C 1 258 ? 42.749 75.814 35.355 1.00 24.12 258 GLY C O 1
ATOM 7794 N N . GLY C 1 259 ? 44.903 76.154 35.938 1.00 23.79 259 GLY C N 1
ATOM 7795 C CA . GLY C 1 259 ? 44.686 77.555 36.254 1.00 23.35 259 GLY C CA 1
ATOM 7796 C C . GLY C 1 259 ? 44.203 78.384 35.091 1.00 22.89 259 GLY C C 1
ATOM 7797 O O . GLY C 1 259 ? 44.633 78.192 33.955 1.00 22.64 259 GLY C O 1
ATOM 7798 N N . LYS C 1 260 ? 43.289 79.309 35.370 1.00 23.84 260 LYS C N 1
ATOM 7799 C CA . LYS C 1 260 ? 42.766 80.230 34.359 1.00 24.29 260 LYS C CA 1
ATOM 7800 C C . LYS C 1 260 ? 43.412 81.594 34.553 1.00 24.42 260 LYS C C 1
ATOM 7801 O O . LYS C 1 260 ? 43.223 82.220 35.588 1.00 23.99 260 LYS C O 1
ATOM 7807 N N . ILE C 1 261 ? 44.109 82.067 33.525 1.00 24.64 261 ILE C N 1
ATOM 7808 C CA . ILE C 1 261 ? 44.936 83.290 33.658 1.00 25.24 261 ILE C CA 1
ATOM 7809 C C . ILE C 1 261 ? 44.102 84.555 33.353 1.00 25.48 261 ILE C C 1
ATOM 7810 O O . ILE C 1 261 ? 43.439 84.641 32.307 1.00 25.19 261 ILE C O 1
ATOM 7815 N N . ARG C 1 262 ? 44.165 85.517 34.267 1.00 25.93 262 ARG C N 1
ATOM 7816 C CA . ARG C 1 262 ? 43.399 86.763 34.141 1.00 26.16 262 ARG C CA 1
ATOM 7817 C C . ARG C 1 262 ? 44.383 87.930 34.150 1.00 26.74 262 ARG C C 1
ATOM 7818 O O . ARG C 1 262 ? 45.306 87.963 34.957 1.00 26.27 262 ARG C O 1
ATOM 7826 N N . SER C 1 263 ? 44.186 88.874 33.254 1.00 26.75 263 SER C N 1
ATOM 7827 C CA . SER C 1 263 ? 45.066 90.040 33.197 1.00 28.57 263 SER C CA 1
ATOM 7828 C C . SER C 1 263 ? 44.678 91.131 34.219 1.00 28.93 263 SER C C 1
ATOM 7829 O O . SER C 1 263 ? 43.571 91.129 34.792 1.00 28.53 263 SER C O 1
ATOM 7832 N N . VAL C 1 264 ? 45.610 92.048 34.455 1.00 29.50 264 VAL C N 1
ATOM 7833 C CA . VAL C 1 264 ? 45.477 93.079 35.483 1.00 29.44 264 VAL C CA 1
ATOM 7834 C C . VAL C 1 264 ? 45.835 94.401 34.792 1.00 29.77 264 VAL C C 1
ATOM 7835 O O . VAL C 1 264 ? 46.746 94.428 33.969 1.00 29.12 264 VAL C O 1
ATOM 7839 N N . ARG C 1 265 ? 45.115 95.491 35.092 1.00 29.70 265 ARG C N 1
ATOM 7840 C CA . ARG C 1 265 ? 45.485 96.789 34.524 1.00 30.92 265 ARG C CA 1
ATOM 7841 C C . ARG C 1 265 ? 46.583 97.374 35.432 1.00 28.76 265 ARG C C 1
ATOM 7842 O O . ARG C 1 265 ? 46.390 97.464 36.640 1.00 28.46 265 ARG C O 1
ATOM 7850 N N . VAL C 1 266 ? 47.745 97.698 34.867 1.00 28.05 266 VAL C N 1
ATOM 7851 C CA . VAL C 1 266 ? 48.870 98.167 35.708 1.00 26.48 266 VAL C CA 1
ATOM 7852 C C . VAL C 1 266 ? 49.141 99.624 35.362 1.00 25.92 266 VAL C C 1
ATOM 7853 O O . VAL C 1 266 ? 49.592 99.916 34.272 1.00 25.64 266 VAL C O 1
ATOM 7857 N N . VAL C 1 267 ? 48.857 100.519 36.309 1.00 26.00 267 VAL C N 1
ATOM 7858 C CA . VAL C 1 267 ? 48.913 101.979 36.047 1.00 26.69 267 VAL C CA 1
ATOM 7859 C C . VAL C 1 267 ? 50.168 102.658 36.604 1.00 26.33 267 VAL C C 1
ATOM 7860 O O . VAL C 1 267 ? 50.367 102.715 37.809 1.00 26.87 267 VAL C O 1
ATOM 7864 N N . TYR C 1 268 ? 51.010 103.146 35.706 1.00 27.50 268 TYR C N 1
ATOM 7865 C CA . TYR C 1 268 ? 52.182 103.916 36.085 1.00 28.27 268 TYR C CA 1
ATOM 7866 C C . TYR C 1 268 ? 51.861 105.394 35.848 1.00 30.11 268 TYR C C 1
ATOM 7867 O O . TYR C 1 268 ? 50.879 105.710 35.162 1.00 28.99 268 TYR C O 1
ATOM 7876 N N . LYS C 1 269 ? 52.702 106.291 36.376 1.00 32.62 269 LYS C N 1
ATOM 7877 C CA . LYS C 1 269 ? 52.558 107.733 36.093 1.00 34.77 269 LYS C CA 1
ATOM 7878 C C . LYS C 1 269 ? 52.452 108.039 34.596 1.00 35.90 269 LYS C C 1
ATOM 7879 O O . LYS C 1 269 ? 51.597 108.813 34.177 1.00 36.51 269 LYS C O 1
ATOM 7885 N N . ASP C 1 270 ? 53.316 107.439 33.784 1.00 37.03 270 ASP C N 1
ATOM 7886 C CA . ASP C 1 270 ? 53.446 107.867 32.389 1.00 38.12 270 ASP C CA 1
ATOM 7887 C C . ASP C 1 270 ? 52.753 106.938 31.400 1.00 37.89 270 ASP C C 1
ATOM 7888 O O . ASP C 1 270 ? 52.591 107.276 30.220 1.00 37.88 270 ASP C O 1
ATOM 7893 N N . PHE C 1 271 ? 52.363 105.759 31.869 1.00 36.92 271 PHE C N 1
ATOM 7894 C CA . PHE C 1 271 ? 51.824 104.762 30.968 1.00 36.32 271 PHE C CA 1
ATOM 7895 C C . PHE C 1 271 ? 51.019 103.727 31.729 1.00 35.88 271 PHE C C 1
ATOM 7896 O O . PHE C 1 271 ? 50.959 103.715 32.963 1.00 34.88 271 PHE C O 1
ATOM 7904 N N . GLU C 1 272 ? 50.366 102.863 30.971 1.00 36.05 272 GLU C N 1
ATOM 7905 C CA . GLU C 1 272 ? 49.735 101.725 31.581 1.00 36.16 272 GLU C CA 1
ATOM 7906 C C . GLU C 1 272 ? 49.877 100.508 30.696 1.00 35.52 272 GLU C C 1
ATOM 7907 O O . GLU C 1 272 ? 50.019 100.630 29.469 1.00 35.17 272 GLU C O 1
ATOM 7913 N N . ILE C 1 273 ? 49.906 99.338 31.330 1.00 34.19 273 ILE C N 1
ATOM 7914 C CA . ILE C 1 273 ? 50.146 98.083 30.613 1.00 33.55 273 ILE C CA 1
ATOM 7915 C C . ILE C 1 273 ? 49.205 97.050 31.177 1.00 31.39 273 ILE C C 1
ATOM 7916 O O . ILE C 1 273 ? 48.911 97.059 32.361 1.00 31.22 273 ILE C O 1
ATOM 7921 N N . GLU C 1 274 ? 48.733 96.160 30.318 1.00 30.46 274 GLU C N 1
ATOM 7922 C CA . GLU C 1 274 ? 47.938 95.027 30.755 1.00 30.21 274 GLU C CA 1
ATOM 7923 C C . GLU C 1 274 ? 48.873 93.805 30.823 1.00 27.33 274 GLU C C 1
ATOM 7924 O O . GLU C 1 274 ? 49.513 93.473 29.833 1.00 27.83 274 GLU C O 1
ATOM 7930 N N . THR C 1 275 ? 48.955 93.174 31.990 1.00 26.71 275 THR C N 1
ATOM 7931 C CA . THR C 1 275 ? 49.799 92.005 32.225 1.00 24.52 275 THR C CA 1
ATOM 7932 C C . THR C 1 275 ? 48.986 90.814 32.799 1.00 25.01 275 THR C C 1
ATOM 7933 O O . THR C 1 275 ? 48.013 91.033 33.543 1.00 24.56 275 THR C O 1
ATOM 7937 N N . PRO C 1 276 ? 49.403 89.560 32.525 1.00 24.99 276 PRO C N 1
ATOM 7938 C CA . PRO C 1 276 ? 50.482 89.239 31.570 1.00 24.99 276 PRO C CA 1
ATOM 7939 C C . PRO C 1 276 ? 50.118 89.394 30.094 1.00 26.06 276 PRO C C 1
ATOM 7940 O O . PRO C 1 276 ? 48.961 89.249 29.719 1.00 27.55 276 PRO C O 1
ATOM 7944 N N . ASP C 1 277 ? 51.116 89.669 29.271 1.00 25.50 277 ASP C N 1
ATOM 7945 C CA . ASP C 1 277 ? 50.942 89.577 27.848 1.00 24.39 277 ASP C CA 1
ATOM 7946 C C . ASP C 1 277 ? 51.550 88.261 27.329 1.00 23.36 277 ASP C C 1
ATOM 7947 O O . ASP C 1 277 ? 52.773 88.117 27.252 1.00 22.92 277 ASP C O 1
ATOM 7952 N N . LEU C 1 278 ? 50.691 87.317 26.960 1.00 22.19 278 LEU C N 1
ATOM 7953 C CA . LEU C 1 278 ? 51.147 86.022 26.438 1.00 21.92 278 LEU C CA 1
ATOM 7954 C C . LEU C 1 278 ? 51.025 85.904 24.916 1.00 22.16 278 LEU C C 1
ATOM 7955 O O . LEU C 1 278 ? 50.969 84.788 24.355 1.00 22.07 278 LEU C O 1
ATOM 7960 N N . THR C 1 279 ? 50.976 87.054 24.243 1.00 22.84 279 THR C N 1
ATOM 7961 C CA . THR C 1 279 ? 51.052 87.087 22.796 1.00 23.43 279 THR C CA 1
ATOM 7962 C C . THR C 1 279 ? 52.278 86.284 22.411 1.00 24.37 279 THR C C 1
ATOM 7963 O O . THR C 1 279 ? 53.361 86.536 22.968 1.00 24.15 279 THR C O 1
ATOM 7967 N N . PRO C 1 280 ? 52.142 85.313 21.492 1.00 23.87 280 PRO C N 1
ATOM 7968 C CA . PRO C 1 280 ? 53.322 84.585 21.025 1.00 24.53 280 PRO C CA 1
ATOM 7969 C C . PRO C 1 280 ? 54.329 85.552 20.415 1.00 24.67 280 PRO C C 1
ATOM 7970 O O . PRO C 1 280 ? 53.954 86.570 19.797 1.00 24.31 280 PRO C O 1
ATOM 7974 N N . LYS C 1 281 ? 55.596 85.225 20.585 1.00 24.91 281 LYS C N 1
ATOM 7975 C CA . LYS C 1 281 ? 56.658 85.986 19.996 1.00 24.94 281 LYS C CA 1
ATOM 7976 C C . LYS C 1 281 ? 56.931 85.443 18.635 1.00 25.29 281 LYS C C 1
ATOM 7977 O O . LYS C 1 281 ? 56.554 84.310 18.339 1.00 24.36 281 LYS C O 1
ATOM 7983 N N . GLU C 1 282 ? 57.588 86.247 17.801 1.00 25.78 282 GLU C N 1
ATOM 7984 C CA . GLU C 1 282 ? 57.773 85.913 16.397 1.00 26.54 282 GLU C CA 1
ATOM 7985 C C . GLU C 1 282 ? 59.232 85.950 15.974 1.00 25.77 282 GLU C C 1
ATOM 7986 O O . GLU C 1 282 ? 60.030 86.738 16.495 1.00 25.17 282 GLU C O 1
ATOM 7992 N N . PHE C 1 283 ? 59.573 85.104 15.009 1.00 24.56 283 PHE C N 1
ATOM 7993 C CA . PHE C 1 283 ? 60.909 85.067 14.450 1.00 25.02 283 PHE C CA 1
ATOM 7994 C C . PHE C 1 283 ? 60.810 84.461 13.047 1.00 25.04 283 PHE C C 1
ATOM 7995 O O . PHE C 1 283 ? 59.926 83.663 12.785 1.00 25.45 283 PHE C O 1
ATOM 8003 N N . GLU C 1 284 ? 61.709 84.838 12.150 1.00 24.87 284 GLU C N 1
ATOM 8004 C CA . GLU C 1 284 ? 61.759 84.234 10.820 1.00 25.53 284 GLU C CA 1
ATOM 8005 C C . GLU C 1 284 ? 63.159 83.716 10.541 1.00 25.55 284 GLU C C 1
ATOM 8006 O O . GLU C 1 284 ? 64.146 84.333 10.938 1.00 26.09 284 GLU C O 1
ATOM 8012 N N . VAL C 1 285 ? 63.254 82.609 9.823 1.00 24.82 285 VAL C N 1
ATOM 8013 C CA . VAL C 1 285 ? 64.556 82.033 9.464 1.00 23.48 285 VAL C CA 1
ATOM 8014 C C . VAL C 1 285 ? 64.468 81.377 8.089 1.00 23.70 285 VAL C C 1
ATOM 8015 O O . VAL C 1 285 ? 63.428 80.804 7.737 1.00 22.60 285 VAL C O 1
ATOM 8019 N N . GLU C 1 286 ? 65.560 81.433 7.323 1.00 24.09 286 GLU C N 1
ATOM 8020 C CA . GLU C 1 286 ? 65.652 80.714 6.053 1.00 24.67 286 GLU C CA 1
ATOM 8021 C C . GLU C 1 286 ? 65.890 79.235 6.321 1.00 23.64 286 GLU C C 1
ATOM 8022 O O . GLU C 1 286 ? 66.790 78.878 7.093 1.00 23.90 286 GLU C O 1
ATOM 8028 N N . LEU C 1 287 ? 65.111 78.358 5.702 1.00 22.82 287 LEU C N 1
ATOM 8029 C CA . LEU C 1 287 ? 65.330 76.941 5.942 1.00 22.80 287 LEU C CA 1
ATOM 8030 C C . LEU C 1 287 ? 66.663 76.470 5.368 1.00 22.85 287 LEU C C 1
ATOM 8031 O O . LEU C 1 287 ? 67.261 75.478 5.853 1.00 22.49 287 LEU C O 1
ATOM 8036 N N . ASP C 1 288 ? 67.157 77.191 4.354 1.00 22.83 288 ASP C N 1
ATOM 8037 C CA . ASP C 1 288 ? 68.456 76.863 3.776 1.00 22.72 288 ASP C CA 1
ATOM 8038 C C . ASP C 1 288 ? 69.542 77.142 4.811 1.00 22.28 288 ASP C C 1
ATOM 8039 O O . ASP C 1 288 ? 70.503 76.407 4.891 1.00 21.76 288 ASP C O 1
ATOM 8044 N N . TYR C 1 289 ? 69.385 78.214 5.588 1.00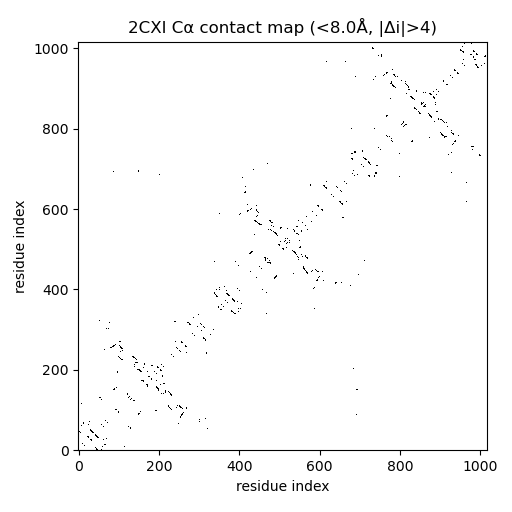 23.14 289 TYR C N 1
ATOM 8045 C CA . TYR C 1 289 ? 70.290 78.488 6.742 1.00 23.31 289 TYR C CA 1
ATOM 8046 C C . TYR C 1 289 ? 70.344 77.285 7.708 1.00 22.54 289 TYR C C 1
ATOM 8047 O O . TYR C 1 289 ? 71.423 76.852 8.121 1.00 22.99 289 TYR C O 1
ATOM 8056 N N . ILE C 1 290 ? 69.186 76.742 8.063 1.00 22.56 290 ILE C N 1
ATOM 8057 C CA . ILE C 1 290 ? 69.123 75.526 8.905 1.00 22.76 290 ILE C CA 1
ATOM 8058 C C . ILE C 1 290 ? 69.869 74.324 8.298 1.00 22.79 290 ILE C C 1
ATOM 8059 O O . ILE C 1 290 ? 70.681 73.692 8.971 1.00 23.21 290 ILE C O 1
ATOM 8064 N N . ARG C 1 291 ? 69.617 74.016 7.026 1.00 23.58 291 ARG C N 1
ATOM 8065 C CA . ARG C 1 291 ? 70.329 72.929 6.346 1.00 23.47 291 ARG C CA 1
ATOM 8066 C C . ARG C 1 291 ? 71.844 73.131 6.314 1.00 23.76 291 ARG C C 1
ATOM 8067 O O . ARG C 1 291 ? 72.588 72.207 6.612 1.00 23.45 291 ARG C O 1
ATOM 8075 N N . LYS C 1 292 ? 72.294 74.330 5.959 1.00 24.85 292 LYS C N 1
ATOM 8076 C CA . LYS C 1 292 ? 73.723 74.566 5.755 1.00 25.67 292 LYS C CA 1
ATOM 8077 C C . LYS C 1 292 ? 74.475 74.462 7.069 1.00 27.01 292 LYS C C 1
ATOM 8078 O O . LYS C 1 292 ? 75.483 73.736 7.167 1.00 27.59 292 LYS C O 1
ATOM 8084 N N . LEU C 1 293 ? 74.000 75.180 8.089 1.00 25.67 293 LEU C N 1
ATOM 8085 C CA . LEU C 1 293 ? 74.688 75.156 9.372 1.00 26.78 293 LEU C CA 1
ATOM 8086 C C . LEU C 1 293 ? 74.540 73.845 10.145 1.00 26.29 293 LEU C C 1
ATOM 8087 O O . LEU C 1 293 ? 75.425 73.476 10.915 1.00 27.17 293 LEU C O 1
ATOM 8092 N N . SER C 1 294 ? 73.441 73.127 9.955 1.00 26.27 294 SER C N 1
ATOM 8093 C CA . SER C 1 294 ? 73.280 71.845 10.661 1.00 27.06 294 SER C CA 1
ATOM 8094 C C . SER C 1 294 ? 74.127 70.720 10.047 1.00 27.13 294 SER C C 1
ATOM 8095 O O . SER C 1 294 ? 74.590 69.833 10.753 1.00 25.91 294 SER C O 1
ATOM 8098 N N . GLY C 1 295 ? 74.313 70.785 8.723 1.00 28.09 295 GLY C N 1
ATOM 8099 C CA . GLY C 1 295 ? 74.946 69.709 7.958 1.00 28.33 295 GLY C CA 1
ATOM 8100 C C . GLY C 1 295 ? 73.959 68.576 7.754 1.00 29.34 295 GLY C C 1
ATOM 8101 O O . GLY C 1 295 ? 74.335 67.461 7.406 1.00 29.62 295 GLY C O 1
ATOM 8102 N N . LEU C 1 296 ? 72.683 68.846 8.013 1.00 29.70 296 LEU C N 1
ATOM 8103 C CA . LEU C 1 296 ? 71.677 67.832 7.868 1.00 31.14 296 LEU C CA 1
ATOM 8104 C C . LEU C 1 296 ? 70.845 68.191 6.654 1.00 32.44 296 LEU C C 1
ATOM 8105 O O . LEU C 1 296 ? 70.358 69.316 6.537 1.00 32.51 296 LEU C O 1
ATOM 8110 N N . GLU C 1 297 ? 70.691 67.247 5.744 1.00 33.74 297 GLU C N 1
ATOM 8111 C CA . GLU C 1 297 ? 69.787 67.484 4.636 1.00 35.50 297 GLU C CA 1
ATOM 8112 C C . GLU C 1 297 ? 68.376 67.082 5.083 1.00 34.71 297 GLU C C 1
ATOM 8113 O O . GLU C 1 297 ? 67.905 65.942 4.896 1.00 36.32 297 GLU C O 1
ATOM 8119 N N . LEU C 1 298 ? 67.740 68.015 5.771 1.00 32.23 298 LEU C N 1
ATOM 8120 C CA . LEU C 1 298 ? 66.368 67.857 6.185 1.00 29.89 298 LEU C CA 1
ATOM 8121 C C . LEU C 1 298 ? 65.606 68.755 5.254 1.00 28.33 298 LEU C C 1
ATOM 8122 O O . LEU C 1 298 ? 65.993 69.894 5.052 1.00 27.36 298 LEU C O 1
ATOM 8127 N N . ASN C 1 299 ? 64.524 68.260 4.691 1.00 26.32 299 ASN C N 1
ATOM 8128 C CA . ASN C 1 299 ? 63.714 69.122 3.861 1.00 26.19 299 ASN C CA 1
ATOM 8129 C C . ASN C 1 299 ? 62.750 69.982 4.690 1.00 25.83 299 ASN C C 1
ATOM 8130 O O . ASN C 1 299 ? 62.721 69.883 5.931 1.00 24.61 299 ASN C O 1
ATOM 8135 N N . ASP C 1 300 ? 62.020 70.873 4.023 1.00 24.25 300 ASP C N 1
ATOM 8136 C CA . ASP C 1 300 ? 61.216 71.870 4.740 1.00 24.45 300 ASP C CA 1
ATOM 8137 C C . ASP C 1 300 ? 60.157 71.251 5.648 1.00 23.95 300 ASP C C 1
ATOM 8138 O O . ASP C 1 300 ? 59.896 71.756 6.754 1.00 23.84 300 ASP C O 1
ATOM 8143 N N . GLY C 1 301 ? 59.556 70.154 5.196 1.00 23.41 301 GLY C N 1
ATOM 8144 C CA . GLY C 1 301 ? 58.510 69.461 5.970 1.00 22.47 301 GLY C CA 1
ATOM 8145 C C . GLY C 1 301 ? 59.146 68.848 7.213 1.00 22.43 301 GLY C C 1
ATOM 8146 O O . GLY C 1 301 ? 58.559 68.852 8.282 1.00 21.94 301 GLY C O 1
ATOM 8147 N N . GLU C 1 302 ? 60.368 68.344 7.058 1.00 22.78 302 GLU C N 1
ATOM 8148 C CA . GLU C 1 302 ? 61.080 67.695 8.147 1.00 22.50 302 GLU C CA 1
ATOM 8149 C C . GLU C 1 302 ? 61.507 68.686 9.207 1.00 21.72 302 GLU C C 1
ATOM 8150 O O . GLU C 1 302 ? 61.450 68.377 10.395 1.00 21.08 302 GLU C O 1
ATOM 8156 N N . ILE C 1 303 ? 61.949 69.859 8.773 1.00 21.46 303 ILE C N 1
ATOM 8157 C CA . ILE C 1 303 ? 62.366 70.910 9.701 1.00 21.38 303 ILE C CA 1
ATOM 8158 C C . ILE C 1 303 ? 61.143 71.422 10.452 1.00 21.56 303 ILE C C 1
ATOM 8159 O O . ILE C 1 303 ? 61.196 71.614 11.675 1.00 21.83 303 ILE C O 1
ATOM 8164 N N . LYS C 1 304 ? 60.037 71.628 9.737 1.00 21.00 304 LYS C N 1
ATOM 8165 C CA . LYS C 1 304 ? 58.800 72.011 10.377 1.00 21.63 304 LYS C CA 1
ATOM 8166 C C . LYS C 1 304 ? 58.349 71.000 11.459 1.00 21.49 304 LYS C C 1
ATOM 8167 O O . LYS C 1 304 ? 57.954 71.412 12.524 1.00 20.20 304 LYS C O 1
ATOM 8173 N N . GLU C 1 305 ? 58.380 69.700 11.180 1.00 22.57 305 GLU C N 1
ATOM 8174 C CA . GLU C 1 305 ? 57.978 68.701 12.222 1.00 23.47 305 GLU C CA 1
ATOM 8175 C C . GLU C 1 305 ? 58.834 68.865 13.490 1.00 22.14 305 GLU C C 1
ATOM 8176 O O . GLU C 1 305 ? 58.312 68.760 14.614 1.00 21.15 305 GLU C O 1
ATOM 8182 N N . LEU C 1 306 ? 60.133 69.085 13.286 1.00 20.53 306 LEU C N 1
ATOM 8183 C CA . LEU C 1 306 ? 61.094 69.205 14.397 1.00 19.80 306 LEU C CA 1
ATOM 8184 C C . LEU C 1 306 ? 60.826 70.462 15.211 1.00 19.98 306 LEU C C 1
ATOM 8185 O O . LEU C 1 306 ? 60.779 70.409 16.451 1.00 20.23 306 LEU C O 1
ATOM 8190 N N . LEU C 1 307 ? 60.607 71.583 14.519 1.00 18.41 307 LEU C N 1
ATOM 8191 C CA . LEU C 1 307 ? 60.277 72.813 15.209 1.00 17.45 307 LEU C CA 1
ATOM 8192 C C . LEU C 1 307 ? 58.930 72.750 15.940 1.00 17.39 307 LEU C C 1
ATOM 8193 O O . LEU C 1 307 ? 58.807 73.330 17.015 1.00 14.80 307 LEU C O 1
ATOM 8198 N N . GLU C 1 308 ? 57.949 72.014 15.406 1.00 16.81 308 GLU C N 1
ATOM 8199 C CA . GLU C 1 308 ? 56.671 71.863 16.138 1.00 18.33 308 GLU C CA 1
ATOM 8200 C C . GLU C 1 308 ? 56.816 71.063 17.440 1.00 17.79 308 GLU C C 1
ATOM 8201 O O . GLU C 1 308 ? 56.059 71.296 18.389 1.00 18.15 308 GLU C O 1
ATOM 8207 N N . LYS C 1 309 ? 57.771 70.130 17.465 1.00 18.08 309 LYS C N 1
ATOM 8208 C CA . LYS C 1 309 ? 58.130 69.387 18.678 1.00 19.08 309 LYS C CA 1
ATOM 8209 C C . LYS C 1 309 ? 58.786 70.273 19.714 1.00 19.56 309 LYS C C 1
ATOM 8210 O O . LYS C 1 309 ? 58.852 69.900 20.889 1.00 19.13 309 LYS C O 1
ATOM 8232 N N . TYR C 1 312 ? 57.086 75.483 18.553 1.00 20.80 312 TYR C N 1
ATOM 8233 C CA . TYR C 1 312 ? 56.886 76.586 17.591 1.00 21.02 312 TYR C CA 1
ATOM 8234 C C . TYR C 1 312 ? 55.661 76.348 16.719 1.00 21.45 312 TYR C C 1
ATOM 8235 O O . TYR C 1 312 ? 55.424 75.229 16.280 1.00 21.54 312 TYR C O 1
ATOM 8244 N N . GLU C 1 313 ? 54.919 77.405 16.424 1.00 22.46 313 GLU C N 1
ATOM 8245 C CA . GLU C 1 313 ? 54.086 77.380 15.215 1.00 23.71 313 GLU C CA 1
ATOM 8246 C C . GLU C 1 313 ? 54.954 77.714 13.994 1.00 24.70 313 GLU C C 1
ATOM 8247 O O . GLU C 1 313 ? 55.772 78.641 14.055 1.00 23.45 313 GLU C O 1
ATOM 8253 N N . VAL C 1 314 ? 54.788 76.948 12.907 1.00 23.93 314 VAL C N 1
ATOM 8254 C CA . VAL C 1 314 ? 55.613 77.067 11.702 1.00 24.83 314 VAL C CA 1
ATOM 8255 C C . VAL C 1 314 ? 54.761 77.318 10.421 1.00 26.11 314 VAL C C 1
ATOM 8256 O O . VAL C 1 314 ? 53.941 76.478 10.082 1.00 26.28 314 VAL C O 1
ATOM 8260 N N . GLU C 1 315 ? 54.967 78.459 9.746 1.00 27.15 315 GLU C N 1
ATOM 8261 C CA . GLU C 1 315 ? 54.399 78.722 8.398 1.00 27.83 315 GLU C CA 1
ATOM 8262 C C . GLU C 1 315 ? 55.516 78.894 7.397 1.00 27.71 315 GLU C C 1
ATOM 8263 O O . GLU C 1 315 ? 56.338 79.801 7.526 1.00 26.71 315 GLU C O 1
ATOM 8269 N N . ILE C 1 316 ? 55.566 78.024 6.401 1.00 28.02 316 ILE C N 1
ATOM 8270 C CA . ILE C 1 316 ? 56.651 78.084 5.417 1.00 29.41 316 ILE C CA 1
ATOM 8271 C C . ILE C 1 316 ? 56.188 78.654 4.084 1.00 30.08 316 ILE C C 1
ATOM 8272 O O . ILE C 1 316 ? 55.113 78.291 3.583 1.00 30.04 316 ILE C O 1
ATOM 8277 N N . SER C 1 317 ? 56.994 79.549 3.522 1.00 30.12 317 SER C N 1
ATOM 8278 C CA . SER C 1 317 ? 56.770 79.981 2.160 1.00 31.88 317 SER C CA 1
ATOM 8279 C C . SER C 1 317 ? 58.122 80.308 1.567 1.00 32.51 317 SER C C 1
ATOM 8280 O O . SER C 1 317 ? 58.987 80.892 2.242 1.00 32.74 317 SER C O 1
ATOM 8283 N N . ARG C 1 318 ? 58.328 79.893 0.321 1.00 32.70 318 ARG C N 1
ATOM 8284 C CA . ARG C 1 318 ? 59.624 80.015 -0.350 1.00 34.06 318 ARG C CA 1
ATOM 8285 C C . ARG C 1 318 ? 60.803 79.476 0.494 1.00 33.57 318 ARG C C 1
ATOM 8286 O O . ARG C 1 318 ? 61.922 80.016 0.445 1.00 34.78 318 ARG C O 1
ATOM 8294 N N . GLY C 1 319 ? 60.564 78.412 1.253 1.00 32.72 319 GLY C N 1
ATOM 8295 C CA . GLY C 1 319 ? 61.575 77.887 2.169 1.00 30.82 319 GLY C CA 1
ATOM 8296 C C . GLY C 1 319 ? 61.995 78.852 3.279 1.00 29.85 319 GLY C C 1
ATOM 8297 O O . GLY C 1 319 ? 63.070 78.706 3.872 1.00 30.22 319 GLY C O 1
ATOM 8298 N N . ARG C 1 320 ? 61.164 79.839 3.563 1.00 28.48 320 ARG C N 1
ATOM 8299 C CA . ARG C 1 320 ? 61.398 80.708 4.711 1.00 29.02 320 ARG C CA 1
ATOM 8300 C C . ARG C 1 320 ? 60.360 80.348 5.778 1.00 27.45 320 ARG C C 1
ATOM 8301 O O . ARG C 1 320 ? 59.182 80.173 5.457 1.00 26.63 320 ARG C O 1
ATOM 8309 N N . ALA C 1 321 ? 60.786 80.142 7.025 1.00 26.20 321 ALA C N 1
ATOM 8310 C CA . ALA C 1 321 ? 59.822 79.801 8.067 1.00 25.19 321 ALA C CA 1
ATOM 8311 C C . ALA C 1 321 ? 59.499 81.008 8.910 1.00 25.18 321 ALA C C 1
ATOM 8312 O O . ALA C 1 321 ? 60.398 81.616 9.503 1.00 24.94 321 ALA C O 1
ATOM 8314 N N . LYS C 1 322 ? 58.216 81.350 8.946 1.00 24.87 322 LYS C N 1
ATOM 8315 C CA . LYS C 1 322 ? 57.692 82.314 9.897 1.00 24.85 322 LYS C CA 1
ATOM 8316 C C . LYS C 1 322 ? 57.233 81.578 11.130 1.00 24.37 322 LYS C C 1
ATOM 8317 O O . LYS C 1 322 ? 56.341 80.739 11.074 1.00 23.75 322 LYS C O 1
ATOM 8323 N N . LEU C 1 323 ? 57.880 81.903 12.244 1.00 22.39 323 LEU C N 1
ATOM 8324 C CA . LEU C 1 323 ? 57.717 81.155 13.480 1.00 22.49 323 LEU C CA 1
ATOM 8325 C C . LEU C 1 323 ? 57.025 82.006 14.518 1.00 21.91 323 LEU C C 1
ATOM 8326 O O . LEU C 1 323 ? 57.222 83.234 14.591 1.00 22.38 323 LEU C O 1
ATOM 8331 N N . LYS C 1 324 ? 56.172 81.346 15.282 1.00 21.28 324 LYS C N 1
ATOM 8332 C CA . LYS C 1 324 ? 55.704 81.864 16.544 1.00 21.46 324 LYS C CA 1
ATOM 8333 C C . LYS C 1 324 ? 56.211 80.947 17.654 1.00 21.43 324 LYS C C 1
ATOM 8334 O O . LYS C 1 324 ? 56.333 79.738 17.461 1.00 21.56 324 LYS C O 1
ATOM 8340 N N . TYR C 1 325 ? 56.548 81.522 18.810 1.00 21.80 325 TYR C N 1
ATOM 8341 C CA . TYR C 1 325 ? 56.959 80.710 19.970 1.00 20.66 325 TYR C CA 1
ATOM 8342 C C . TYR C 1 325 ? 56.368 81.272 21.270 1.00 20.22 325 TYR C C 1
ATOM 8343 O O . TYR C 1 325 ? 55.929 82.418 21.292 1.00 20.14 325 TYR C O 1
ATOM 8352 N N . PRO C 1 326 ? 56.294 80.472 22.337 1.00 20.66 326 PRO C N 1
ATOM 8353 C CA . PRO C 1 326 ? 55.635 80.928 23.555 1.00 20.24 326 PRO C CA 1
ATOM 8354 C C . PRO C 1 326 ? 56.295 82.138 24.224 1.00 20.51 326 PRO C C 1
ATOM 8355 O O . PRO C 1 326 ? 57.541 82.242 24.232 1.00 18.23 326 PRO C O 1
ATOM 8359 N N . ALA C 1 327 ? 55.456 83.020 24.790 1.00 18.54 327 ALA C N 1
ATOM 8360 C CA . ALA C 1 327 ? 55.942 84.226 25.479 1.00 20.23 327 ALA C CA 1
ATOM 8361 C C . ALA C 1 327 ? 56.618 83.937 26.830 1.00 19.04 327 ALA C C 1
ATOM 8362 O O . ALA C 1 327 ? 57.141 84.847 27.449 1.00 19.28 327 ALA C O 1
ATOM 8364 N N . PHE C 1 328 ? 56.597 82.680 27.285 1.00 18.42 328 PHE C N 1
ATOM 8365 C CA . PHE C 1 328 ? 57.452 82.256 28.444 1.00 17.81 328 PHE C CA 1
ATOM 8366 C C . PHE C 1 328 ? 58.957 82.071 28.112 1.00 18.05 328 PHE C C 1
ATOM 8367 O O . PHE C 1 328 ? 59.775 81.748 29.009 1.00 17.14 328 PHE C O 1
ATOM 8375 N N . ARG C 1 329 ? 59.310 82.223 26.828 1.00 17.72 329 ARG C N 1
ATOM 8376 C CA . ARG C 1 329 ? 60.720 82.229 26.428 1.00 19.48 329 ARG C CA 1
ATOM 8377 C C . ARG C 1 329 ? 61.160 83.644 26.075 1.00 19.47 329 ARG C C 1
ATOM 8378 O O . ARG C 1 329 ? 60.397 84.402 25.467 1.00 19.20 329 ARG C O 1
ATOM 8386 N N . ASP C 1 330 ? 62.390 83.986 26.436 1.00 21.78 330 ASP C N 1
ATOM 8387 C CA . ASP C 1 330 ? 63.014 85.213 25.903 1.00 24.24 330 ASP C CA 1
ATOM 8388 C C . ASP C 1 330 ? 64.466 84.961 25.537 1.00 24.29 330 ASP C C 1
ATOM 8389 O O . ASP C 1 330 ? 65.256 85.904 25.435 1.00 25.20 330 ASP C O 1
ATOM 8394 N N . ASP C 1 331 ? 64.817 83.704 25.323 1.00 24.24 331 ASP C N 1
ATOM 8395 C CA . ASP C 1 331 ? 66.187 83.345 24.992 1.00 25.37 331 ASP C CA 1
ATOM 8396 C C . ASP C 1 331 ? 66.511 83.444 23.494 1.00 26.19 331 ASP C C 1
ATOM 8397 O O . ASP C 1 331 ? 67.686 83.376 23.145 1.00 27.46 331 ASP C O 1
ATOM 8402 N N . ILE C 1 332 ? 65.501 83.543 22.621 1.00 25.67 332 ILE C N 1
ATOM 8403 C CA . ILE C 1 332 ? 65.747 83.525 21.169 1.00 26.90 332 ILE C CA 1
ATOM 8404 C C . ILE C 1 332 ? 66.112 84.939 20.738 1.00 29.07 332 ILE C C 1
ATOM 8405 O O . ILE C 1 332 ? 65.359 85.896 21.018 1.00 28.49 332 ILE C O 1
ATOM 8421 N N . HIS C 1 334 ? 68.988 85.178 17.796 1.00 28.35 334 HIS C N 1
ATOM 8422 C CA . HIS C 1 334 ? 69.628 85.036 16.491 1.00 27.69 334 HIS C CA 1
ATOM 8423 C C . HIS C 1 334 ? 69.154 83.756 15.799 1.00 25.47 334 HIS C C 1
ATOM 8424 O O . HIS C 1 334 ? 68.680 82.850 16.464 1.00 24.00 334 HIS C O 1
ATOM 8431 N N . ALA C 1 335 ? 69.331 83.690 14.477 1.00 22.96 335 ALA C N 1
ATOM 8432 C CA . ALA C 1 335 ? 69.033 82.476 13.705 1.00 21.68 335 ALA C CA 1
ATOM 8433 C C . ALA C 1 335 ? 69.700 81.223 14.286 1.00 21.24 335 ALA C C 1
ATOM 8434 O O . ALA C 1 335 ? 69.123 80.152 14.248 1.00 20.45 335 ALA C O 1
ATOM 8436 N N . ARG C 1 336 ? 70.905 81.340 14.834 1.00 20.14 336 ARG C N 1
ATOM 8437 C CA . ARG C 1 336 ? 71.527 80.161 15.414 1.00 20.69 336 ARG C CA 1
ATOM 8438 C C . ARG C 1 336 ? 70.745 79.569 16.611 1.00 19.57 336 ARG C C 1
ATOM 8439 O O . ARG C 1 336 ? 70.936 78.397 16.944 1.00 19.43 336 ARG C O 1
ATOM 8447 N N . ASP C 1 337 ? 69.901 80.370 17.266 1.00 18.50 337 ASP C N 1
ATOM 8448 C CA . ASP C 1 337 ? 69.056 79.829 18.361 1.00 18.87 337 ASP C CA 1
ATOM 8449 C C . ASP C 1 337 ? 67.956 78.929 17.824 1.00 18.54 337 ASP C C 1
ATOM 8450 O O . ASP C 1 337 ? 67.549 77.972 18.499 1.00 18.65 337 ASP C O 1
ATOM 8455 N N . ILE C 1 338 ? 67.436 79.270 16.636 1.00 18.61 338 ILE C N 1
ATOM 8456 C CA . ILE C 1 338 ? 66.514 78.348 15.933 1.00 18.54 338 ILE C CA 1
ATOM 8457 C C . ILE C 1 338 ? 67.191 77.047 15.554 1.00 19.08 338 ILE C C 1
ATOM 8458 O O . ILE C 1 338 ? 66.667 75.955 15.842 1.00 17.27 338 ILE C O 1
ATOM 8463 N N . LEU C 1 339 ? 68.366 77.179 14.909 1.00 19.73 339 LEU C N 1
ATOM 8464 C CA . LEU C 1 339 ? 69.222 76.046 14.606 1.00 20.28 339 LEU C CA 1
ATOM 8465 C C . LEU C 1 339 ? 69.491 75.130 15.814 1.00 19.83 339 LEU C C 1
ATOM 8466 O O . LEU C 1 339 ? 69.378 73.909 15.703 1.00 18.55 339 LEU C O 1
ATOM 8471 N N . GLU C 1 340 ? 69.843 75.703 16.969 1.00 20.21 340 GLU C N 1
ATOM 8472 C CA . GLU C 1 340 ? 70.017 74.872 18.163 1.00 19.80 340 GLU C CA 1
ATOM 8473 C C . GLU C 1 340 ? 68.783 73.992 18.460 1.00 19.28 340 GLU C C 1
ATOM 8474 O O . GLU C 1 340 ? 68.897 72.780 18.738 1.00 18.52 340 GLU C O 1
ATOM 8480 N N . ASP C 1 341 ? 67.607 74.605 18.422 1.00 18.16 341 ASP C N 1
ATOM 8481 C CA . ASP C 1 341 ? 66.380 73.873 18.686 1.00 18.71 341 ASP C CA 1
ATOM 8482 C C . ASP C 1 341 ? 66.137 72.744 17.684 1.00 19.59 341 ASP C C 1
ATOM 8483 O O . ASP C 1 341 ? 65.660 71.671 18.056 1.00 19.22 341 ASP C O 1
ATOM 8488 N N . VAL C 1 342 ? 66.505 72.979 16.423 1.00 19.81 342 VAL C N 1
ATOM 8489 C CA . VAL C 1 342 ? 66.443 71.910 15.404 1.00 19.45 342 VAL C CA 1
ATOM 8490 C C . VAL C 1 342 ? 67.379 70.749 15.718 1.00 19.45 342 VAL C C 1
ATOM 8491 O O . VAL C 1 342 ? 66.960 69.593 15.634 1.00 19.73 342 VAL C O 1
ATOM 8495 N N . LEU C 1 343 ? 68.629 71.048 16.066 1.00 20.36 3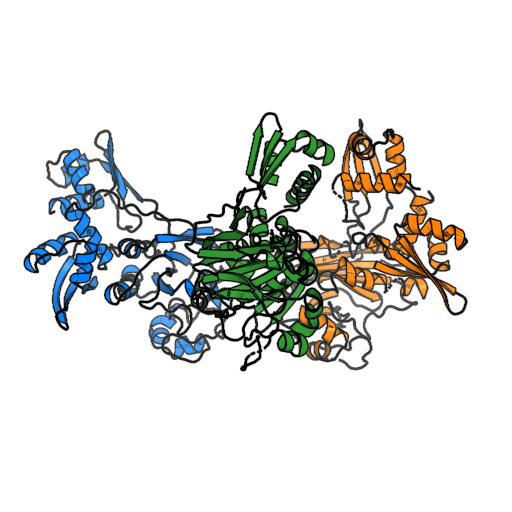43 LEU C N 1
ATOM 8496 C CA . LEU C 1 343 ? 69.595 70.022 16.468 1.00 21.65 343 LEU C CA 1
ATOM 8497 C C . LEU C 1 343 ? 69.091 69.279 17.692 1.00 22.84 343 LEU C C 1
ATOM 8498 O O . LEU C 1 343 ? 69.171 68.049 17.749 1.00 24.09 343 LEU C O 1
ATOM 8503 N N . ILE C 1 344 ? 68.526 69.998 18.659 1.00 22.70 344 ILE C N 1
ATOM 8504 C CA . ILE C 1 344 ? 68.019 69.328 19.841 1.00 23.59 344 ILE C CA 1
ATOM 8505 C C . ILE C 1 344 ? 66.875 68.362 19.476 1.00 24.13 344 ILE C C 1
ATOM 8506 O O . ILE C 1 344 ? 66.890 67.200 19.879 1.00 24.18 344 ILE C O 1
ATOM 8511 N N . ALA C 1 345 ? 65.877 68.847 18.744 1.00 25.25 345 ALA C N 1
ATOM 8512 C CA . ALA C 1 345 ? 64.717 68.011 18.381 1.00 25.58 345 ALA C CA 1
ATOM 8513 C C . ALA C 1 345 ? 65.139 66.823 17.531 1.00 27.56 345 ALA C C 1
ATOM 8514 O O . ALA C 1 345 ? 64.577 65.744 17.657 1.00 27.35 345 ALA C O 1
ATOM 8516 N N . TYR C 1 346 ? 66.134 67.013 16.669 1.00 29.76 346 TYR C N 1
ATOM 8517 C CA . TYR C 1 346 ? 66.655 65.910 15.874 1.00 32.38 346 TYR C CA 1
ATOM 8518 C C . TYR C 1 346 ? 67.045 64.672 16.743 1.00 33.77 346 TYR C C 1
ATOM 8519 O O . TYR C 1 346 ? 66.966 63.549 16.259 1.00 33.76 346 TYR C O 1
ATOM 8528 N N . GLY C 1 347 ? 67.356 64.876 18.038 1.00 35.45 347 GLY C N 1
ATOM 8529 C CA . GLY C 1 347 ? 67.589 63.785 19.035 1.00 35.06 347 GLY C CA 1
ATOM 8530 C C . GLY C 1 347 ? 66.388 63.155 19.748 1.00 37.34 347 GLY C C 1
ATOM 8531 O O . GLY C 1 347 ? 66.540 62.228 20.531 1.00 37.87 347 GLY C O 1
ATOM 8532 N N . TYR C 1 348 ? 65.181 63.621 19.475 1.00 37.68 348 TYR C N 1
ATOM 8533 C CA . TYR C 1 348 ? 63.987 63.011 20.030 1.00 38.62 348 TYR C CA 1
ATOM 8534 C C . TYR C 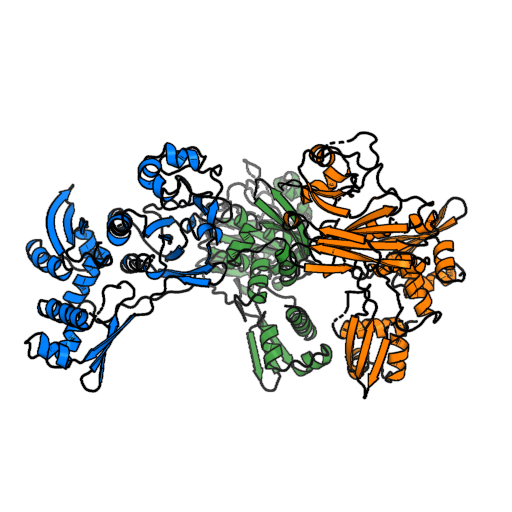1 348 ? 63.649 61.679 19.348 1.00 40.11 348 TYR C C 1
ATOM 8535 O O . TYR C 1 348 ? 62.560 61.541 18.744 1.00 25.63 348 TYR C O 1
#

Nearest PDB structures (foldseek):
  2cxi-assembly1_C  TM=1.000E+00  e=9.863E-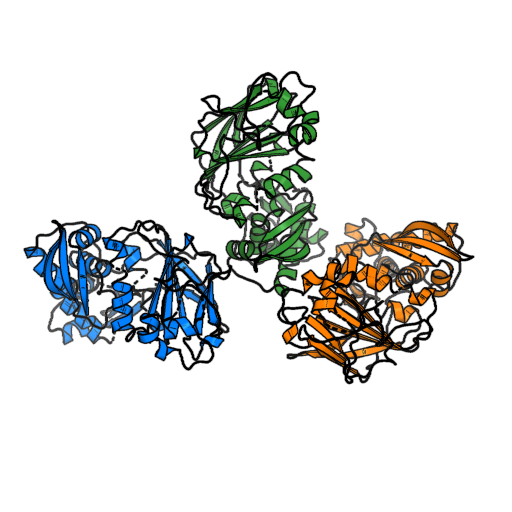70  Pyrococcus horikoshii OT3
  3l4g-assembly1_B  TM=9.191E-01  e=5.539E-31  Homo sapiens
  7by6-assembly1_B  TM=9.013E-01  e=5.447E-28  Plasmodium vivax
  8xp3-assembly1_JC  TM=8.006E-01  e=2.419E-15  Homo sapiens
  6zxg-assembly1_k  TM=6.395E-01  e=2.638E-09  Homo sapiens

Sequence (1017 aa):
PKFDVSKSDLERLIGRSFSIEEWEDLVLYAKCELDDVWEENGKVYFKLDSKDTNRPDLWSAEGVARQIKWALGIEKGLPKYEVKKSNVTVYVDEKLKDIRPYGVYAIVEGLRLDEDSLSQIQLQEKIALTFGRRRREVAIGIFDFDKIKPPIYYKAAEKTEKFAPLGYKEETLEEILEKHEKGREYGHLIKDKQFYPLLIDSEGNVLSPPIINSEFTGRVTTDTKNVFIDVTGWKLEKVLALNVVTALAERGGKIRSVRVVYKDFEIETPDLTPKEFEVELDYIRKLSGLELNDGEIKELLEKYEVEISRGRAKLKYPAFRDDIHARDILEDVLIAYGYPKFDVSKSDLERLIGRSFSIEEWEDLVLYAKCELDDVWEENGKVYFKLDSKDTNRPDLWSAEGVARQIKWALGIEKGLPKYEVKKSNVTVYVDEKLKDIRPYGVYAIVEGLRLDEDSLSQIQLQEKIALTFGRRRREVAIGIFDFDKIKPPIYYKAAEKTEKFAPLGYKEETLEEILEKHEKGREYGHLIKDKQFYPLLIDSEGNVLSPPIINSEFTGRVTTDTKNVFIDVTGWKLEKVLALNVVTALAERGGKIRSVRVVYKDFEIETPDLTPKEFEVELDYIRKLSGLELNDGEIKELLEKYEVEISRGRAKLKYPAFRDDIHARDILEDVLIAYGYPKFDVSKSDLERLIGRSFSIEEWEDLVLYAKCELDDVWEENGKVYFKLDSKDTNRPDLWSAEGVARQIKWALGIEKGLPKYEVKKSNVTVYVDEKLKDIRPYGVYAIVEGLRLDEDSLSQIQLQEKIALTFGRRRREVAIGIFDFDKIKPPIYYKAAEKTEKFAPLGYKEETLEEILEKHEKGREYGHLIKDKQFYPLLIDSEGNVLSPPIINSEFTGRVTTDTKNVFIDVTGWKLEKVLALNVVTALAERGGKIRSVRVVYKDFEIETPDLTPKEFEVELDYIRKLSGLELNDGEIKELLEKYEVEISRGRAKLKYPAFRDDIHARDILEDVLIAYGY